Protein AF-0000000070200036 (afdb_homodimer)

Secondary structure (DSSP, 8-state):
--------------------------GGGGGGGG-HHHHHHHHHHHHHHHHHHHHHHHHHHHHT----------B---TTS-EEE-SSHHHHHHHHHHHHTT--HHHHHHHHHHHHHHH-TTT--TTSEEEEEEEETTTTEEEEEE---B--TT--HHHHT--STTHHHHTPPBP-HHHHHHHHHHHH--S-GGGGGHHHHHHHHH-EEPPHHHHHHHHHHHHTT--GGGSHHHHHHHB-TTSSBPPTT-EE--HHHHHHHHHHHHH-THHHHSHHHHHHHHHHHHHTT----HHHHHH---EEE--EEEE-SSEEEEE--TTSSHHHHHHHHHHHHTTT--GGGGSSHHHHHHHHHHHHHHHHHHHTTGGG---TTTSTTHHHHHHHHT-HHHHHHHHHH--SS----HHHH-S--------EEEEEEEE-TTS-EEEEEEEEESTTTTS-B-TTT-PBPP-GGGG--SS-GGG---TTPPPP-----EEEEETTS-EEEEEEEESGGGHHHHHHHHHHHHHTS---HHHHHHSPPEE--SSS--EEE-TT--HHHHHHHHHHH---EEE-SS---EEEEEEE-TTT--EEEEE-------/--------------------------GGGGGGGG-HHHHHHHHHHHHHHHHHHHHHHHHHHHHT----------B---TTS-EEE-SSHHHHHHHHHHHHTT--HHHHHHHHHHHHHHH-TTT--TTSEEEEEEEETTTTEEEEEE---B--TT--HHHHT--STTHHHHTPPBP-HHHHHHHHHHHH--S-GGGGGHHHHHHHHH-EEPPHHHHHHHHHHHHTT--GGGSHHHHHHHB-TTSSBPPTT-EE--HHHHHHHHHHHHH-THHHHSHHHHHHHHHHHHHTT----HHHHHH---EEE--EEEE-SSEEEEE--TTSSHHHHHHHHHHHHTTT--GGGGSSHHHHHHHHHHHHHHHHHHHTTGGG---TTTSTTHHHHHHHHT-HHHHHHHHHH--SS----HHHH-S--------EEEEEEEE-TTS-EEEEEEEEESTTTTS-B-TTT-PBPP-GGGG--SS-GGG---TTPPPP-----EEEEETTS-EEEEEEEESGGGHHHHHHHHHHHHHTS---HHHHHHSPPEE--SSS--EEE-TT--HHHHHHHHHHH---EEE-SS---EEEEEEE-TTT--EEEEE-------

Sequence (1204 aa):
MSSLRRRQTHPERRARGILAKDSEKDGGYLTYLTSRPLLIIGLCLVFVIIYTIALTVGMVLAIRNNNNSHVDTSGEMTGGQGAVVCDHETCSEIGRDIFKKGGSAVDAAIATLLCAGLMSPHSMGIGGGNFMVIYDAETKKTLTINARETAPSGLSLELNTQTGPRQKALSIGVPGEVMGYWEAHRRYGRLPWKDLFRPAIDLAENGHYLAYTPRLCFEHLLRENVDLSQDKEFCKVYCDDTGKIAPEGALIKRPRLAQTLKGIADNGPAYIHEGPVADVIAREIQSKGGVITKKDLAEYAPVVDEGISIDLGDVKLLTMGAPSGGPILGLILNILQGLKLSAESLSSTEQYTKTLHIVIEAVKLAFGERWQLGDPAFVPKMKEVVDKMTSEAFADELRSKLDQHETHESSYYTNTSFQAYDHGTAHVSVLAPDGSAVAVTSSIDYFYGSTIMSESTGIIWNNEMTDFSKDNPRNQVQPGKRPLSSMVPSIFVDKSGLVRLVIGGAGGMSITPVVAEVSAHVLFLGDTLGKAMRRKRFYHQLEKNVLVYEKGFPQDILQSLSTEFGHEVAQYPGYMAVLQAIERHPVTGEITGFPDERKIYFMSSLRRRQTHPERRARGILAKDSEKDGGYLTYLTSRPLLIIGLCLVFVIIYTIALTVGMVLAIRNNNNSHVDTSGEMTGGQGAVVCDHETCSEIGRDIFKKGGSAVDAAIATLLCAGLMSPHSMGIGGGNFMVIYDAETKKTLTINARETAPSGLSLELNTQTGPRQKALSIGVPGEVMGYWEAHRRYGRLPWKDLFRPAIDLAENGHYLAYTPRLCFEHLLRENVDLSQDKEFCKVYCDDTGKIAPEGALIKRPRLAQTLKGIADNGPAYIHEGPVADVIAREIQSKGGVITKKDLAEYAPVVDEGISIDLGDVKLLTMGAPSGGPILGLILNILQGLKLSAESLSSTEQYTKTLHIVIEAVKLAFGERWQLGDPAFVPKMKEVVDKMTSEAFADELRSKLDQHETHESSYYTNTSFQAYDHGTAHVSVLAPDGSAVAVTSSIDYFYGSTIMSESTGIIWNNEMTDFSKDNPRNQVQPGKRPLSSMVPSIFVDKSGLVRLVIGGAGGMSITPVVAEVSAHVLFLGDTLGKAMRRKRFYHQLEKNVLVYEKGFPQDILQSLSTEFGHEVAQYPGYMAVLQAIERHPVTGEITGFPDERKIYF

Structure (mmCIF, N/CA/C/O backbone):
data_AF-0000000070200036-model_v1
#
loop_
_entity.id
_entity.type
_entity.pdbx_description
1 polymer 'Gamma-glutamyltranspeptidase 1'
#
loop_
_atom_site.group_PDB
_atom_site.id
_atom_site.type_symbol
_atom_site.label_atom_id
_atom_site.label_alt_id
_atom_site.label_comp_id
_atom_site.label_asym_id
_atom_site.label_entity_id
_atom_site.label_seq_id
_atom_site.pdbx_PDB_ins_code
_atom_site.Cartn_x
_atom_site.Cartn_y
_atom_site.Cartn_z
_atom_site.occupancy
_atom_site.B_iso_or_equiv
_atom_site.auth_seq_id
_atom_site.auth_comp_id
_atom_site.auth_asym_id
_atom_site.auth_atom_id
_atom_site.pdbx_PDB_model_num
ATOM 1 N N . MET A 1 1 ? 60.312 -91.312 37.312 1 16.14 1 MET A N 1
ATOM 2 C CA . MET A 1 1 ? 60.5 -91.875 38.656 1 16.14 1 MET A CA 1
ATOM 3 C C . MET A 1 1 ? 59.906 -91 39.719 1 16.14 1 MET A C 1
ATOM 5 O O . MET A 1 1 ? 59.469 -89.875 39.406 1 16.14 1 MET A O 1
ATOM 9 N N . SER A 1 2 ? 60.844 -90.562 40.656 1 15.59 2 SER A N 1
ATOM 10 C CA . SER A 1 2 ? 60.844 -90.75 42.125 1 15.59 2 SER A CA 1
ATOM 11 C C . SER A 1 2 ? 60.031 -89.625 42.781 1 15.59 2 SER A C 1
ATOM 13 O O . SER A 1 2 ? 59.125 -89.875 43.562 1 15.59 2 SER A O 1
ATOM 15 N N . SER A 1 3 ? 60.812 -88.688 43.469 1 15.44 3 SER A N 1
ATOM 16 C CA . SER A 1 3 ? 60.906 -88.562 44.906 1 15.44 3 SER A CA 1
ATOM 17 C C . SER A 1 3 ? 59.875 -87.562 45.438 1 15.44 3 SER A C 1
ATOM 19 O O . SER A 1 3 ? 59.344 -86.75 44.656 1 15.44 3 SER A O 1
ATOM 21 N N . LEU A 1 4 ? 60.188 -86.75 46.562 1 14.05 4 LEU A N 1
ATOM 22 C CA . LEU A 1 4 ? 59.875 -86.875 48 1 14.05 4 LEU A CA 1
ATOM 23 C C . LEU A 1 4 ? 59 -85.688 48.406 1 14.05 4 LEU A C 1
ATOM 25 O O . LEU A 1 4 ? 58.031 -85.812 49.125 1 14.05 4 LEU A O 1
ATOM 29 N N . ARG A 1 5 ? 59.594 -84.375 48.5 1 14.88 5 ARG A N 1
ATOM 30 C CA . ARG A 1 5 ? 59.875 -83.875 49.844 1 14.88 5 ARG A CA 1
ATOM 31 C C . ARG A 1 5 ? 58.594 -83.312 50.469 1 14.88 5 ARG A C 1
ATOM 33 O O . ARG A 1 5 ? 57.625 -83 49.781 1 14.88 5 ARG A O 1
ATOM 40 N N . ARG A 1 6 ? 58.781 -82.25 51.469 1 14.61 6 ARG A N 1
ATOM 41 C CA . ARG A 1 6 ? 58.594 -82.125 52.906 1 14.61 6 ARG A CA 1
ATOM 42 C C . ARG A 1 6 ? 57.375 -81.312 53.25 1 14.61 6 ARG A C 1
ATOM 44 O O . ARG A 1 6 ? 57.094 -81.062 54.406 1 14.61 6 ARG A O 1
ATOM 51 N N . ARG A 1 7 ? 56.812 -80.5 52.375 1 16.83 7 ARG A N 1
ATOM 52 C CA . ARG A 1 7 ? 56.75 -79.125 52.844 1 16.83 7 ARG A CA 1
ATOM 53 C C . ARG A 1 7 ? 55.844 -79 54.062 1 16.83 7 ARG A C 1
ATOM 55 O O . ARG A 1 7 ? 54.688 -79.438 54.031 1 16.83 7 ARG A O 1
ATOM 62 N N . GLN A 1 8 ? 56.344 -78.625 55.156 1 15.81 8 GLN A N 1
ATOM 63 C CA . GLN A 1 8 ? 56 -78.75 56.562 1 15.81 8 GLN A CA 1
ATOM 64 C C . GLN A 1 8 ? 54.625 -78.25 56.875 1 15.81 8 GLN A C 1
ATOM 66 O O . GLN A 1 8 ? 54.062 -77.438 56.062 1 15.81 8 GLN A O 1
ATOM 71 N N . THR A 1 9 ? 54.156 -78.375 58.188 1 15.91 9 THR A N 1
ATOM 72 C CA . THR A 1 9 ? 53.156 -78.875 59.125 1 15.91 9 THR A CA 1
ATOM 73 C C . THR A 1 9 ? 52.188 -77.75 59.531 1 15.91 9 THR A C 1
ATOM 75 O O . THR A 1 9 ? 50.969 -77.875 59.344 1 15.91 9 THR A O 1
ATOM 78 N N . HIS A 1 10 ? 52.344 -77.188 60.781 1 15.44 10 HIS A N 1
ATOM 79 C CA . HIS A 1 10 ? 51.438 -77.438 61.906 1 15.44 10 HIS A CA 1
ATOM 80 C C . HIS A 1 10 ? 50.406 -76.312 62.062 1 15.44 10 HIS A C 1
ATOM 82 O O . HIS A 1 10 ? 49.188 -76.562 62.031 1 15.44 10 HIS A O 1
ATOM 88 N N . PRO A 1 11 ? 50.594 -75.375 63.281 1 15.92 11 PRO A N 1
ATOM 89 C CA . PRO A 1 11 ? 49.781 -75.5 64.5 1 15.92 11 PRO A CA 1
ATOM 90 C C . PRO A 1 11 ? 48.656 -74.438 64.5 1 15.92 11 PRO A C 1
ATOM 92 O O . PRO A 1 11 ? 47.5 -74.812 64.75 1 15.92 11 PRO A O 1
ATOM 95 N N . GLU A 1 12 ? 49.031 -73.062 64.812 1 15.32 12 GLU A N 1
ATOM 96 C CA . GLU A 1 12 ? 48.75 -72.5 66.125 1 15.32 12 GLU A CA 1
ATOM 97 C C . GLU A 1 12 ? 47.344 -71.938 66.188 1 15.32 12 GLU A C 1
ATOM 99 O O . GLU A 1 12 ? 46.75 -71.688 65.125 1 15.32 12 GLU A O 1
ATOM 104 N N . ARG A 1 13 ? 47.125 -70.938 67.25 1 15.62 13 ARG A N 1
ATOM 105 C CA . ARG A 1 13 ? 46.344 -70.688 68.438 1 15.62 13 ARG A CA 1
ATOM 106 C C . ARG A 1 13 ? 45.219 -69.688 68.125 1 15.62 13 ARG A C 1
ATOM 108 O O . ARG A 1 13 ? 44.094 -69.875 68.625 1 15.62 13 ARG A O 1
ATOM 115 N N . ARG A 1 14 ? 45.469 -68.625 67.312 1 14.67 14 ARG A N 1
ATOM 116 C CA . ARG A 1 14 ? 45.219 -67.375 68.062 1 14.67 14 ARG A CA 1
ATOM 117 C C . ARG A 1 14 ? 43.719 -67.125 68.188 1 14.67 14 ARG A C 1
ATOM 119 O O . ARG A 1 14 ? 43 -67.188 67.188 1 14.67 14 ARG A O 1
ATOM 126 N N . ALA A 1 15 ? 43.219 -67 69.438 1 15.8 15 ALA A N 1
ATOM 127 C CA . ALA A 1 15 ? 41.969 -67 70.188 1 15.8 15 ALA A CA 1
ATOM 128 C C . ALA A 1 15 ? 41.125 -65.75 69.812 1 15.8 15 ALA A C 1
ATOM 130 O O . ALA A 1 15 ? 39.875 -65.875 69.812 1 15.8 15 ALA A O 1
ATOM 131 N N . ARG A 1 16 ? 41.844 -64.5 69.438 1 14.97 16 ARG A N 1
ATOM 132 C CA . ARG A 1 16 ? 41.406 -63.438 70.312 1 14.97 16 ARG A CA 1
ATOM 133 C C . ARG A 1 16 ? 39.938 -63.125 70.062 1 14.97 16 ARG A C 1
ATOM 135 O O . ARG A 1 16 ? 39.344 -63.594 69.062 1 14.97 16 ARG A O 1
ATOM 142 N N . GLY A 1 17 ? 39.656 -61.719 70.062 1 15.91 17 GLY A N 1
ATOM 143 C CA . GLY A 1 17 ? 38.875 -60.781 70.875 1 15.91 17 GLY A CA 1
ATOM 144 C C . GLY A 1 17 ? 37.469 -60.562 70.312 1 15.91 17 GLY A C 1
ATOM 145 O O . GLY A 1 17 ? 37.188 -60.844 69.188 1 15.91 17 GLY A O 1
ATOM 146 N N . ILE A 1 18 ? 36.5 -60.094 71.188 1 17.34 18 ILE A N 1
ATOM 147 C CA . ILE A 1 18 ? 35.125 -60.094 71.625 1 17.34 18 ILE A CA 1
ATOM 148 C C . ILE A 1 18 ? 34.312 -59.125 70.812 1 17.34 18 ILE A C 1
ATOM 150 O O . ILE A 1 18 ? 33.062 -59.156 70.812 1 17.34 18 ILE A O 1
ATOM 154 N N . LEU A 1 19 ? 34.938 -58.125 69.938 1 16.28 19 LEU A N 1
ATOM 155 C CA . LEU A 1 19 ? 34.375 -56.812 70.062 1 16.28 19 LEU A CA 1
ATOM 156 C C . LEU A 1 19 ? 32.938 -56.781 69.562 1 16.28 19 LEU A C 1
ATOM 158 O O . LEU A 1 19 ? 32.594 -57.469 68.625 1 16.28 19 LEU A O 1
ATOM 162 N N . ALA A 1 20 ? 32.062 -55.75 70.25 1 18.2 20 ALA A N 1
ATOM 163 C CA . ALA A 1 20 ? 30.719 -55.375 70.625 1 18.2 20 ALA A CA 1
ATOM 164 C C . ALA A 1 20 ? 29.922 -54.812 69.438 1 18.2 20 ALA A C 1
ATOM 166 O O . ALA A 1 20 ? 30.328 -53.844 68.812 1 18.2 20 ALA A O 1
ATOM 167 N N . LYS A 1 21 ? 29.078 -55.469 68.75 1 18.89 21 LYS A N 1
ATOM 168 C CA . LYS A 1 21 ? 28.297 -55.375 67.5 1 18.89 21 LYS A CA 1
ATOM 169 C C . LYS A 1 21 ? 27.219 -54.312 67.625 1 18.89 21 LYS A C 1
ATOM 171 O O . LYS A 1 21 ? 26.25 -54.312 66.812 1 18.89 21 LYS A O 1
ATOM 176 N N . ASP A 1 22 ? 27.438 -53.219 68.438 1 17.77 22 ASP A N 1
ATOM 177 C CA . ASP A 1 22 ? 26.188 -52.625 68.875 1 17.77 22 ASP A CA 1
ATOM 178 C C . ASP A 1 22 ? 25.438 -52 67.688 1 17.77 22 ASP A C 1
ATOM 180 O O . ASP A 1 22 ? 24.375 -51.406 67.875 1 17.77 22 ASP A O 1
ATOM 184 N N . SER A 1 23 ? 25.953 -51.844 66.438 1 19.28 23 SER A N 1
ATOM 185 C CA . SER A 1 23 ? 25.578 -50.625 65.688 1 19.28 23 SER A CA 1
ATOM 186 C C . SER A 1 23 ? 24.094 -50.594 65.438 1 19.28 23 SER A C 1
ATOM 188 O O . SER A 1 23 ? 23.547 -51.469 64.75 1 19.28 23 SER A O 1
ATOM 190 N N . GLU A 1 24 ? 23.25 -49.875 66.25 1 19.62 24 GLU A N 1
ATOM 191 C CA . GLU A 1 24 ? 21.812 -49.656 66.375 1 19.62 24 GLU A CA 1
ATOM 192 C C . GLU A 1 24 ? 21.219 -49.094 65.125 1 19.62 24 GLU A C 1
ATOM 194 O O . GLU A 1 24 ? 21.922 -48.5 64.312 1 19.62 24 GLU A O 1
ATOM 199 N N . LYS A 1 25 ? 19.75 -48.875 65.062 1 24.17 25 LYS A N 1
ATOM 200 C CA . LYS A 1 25 ? 18.516 -49.062 64.312 1 24.17 25 LYS A CA 1
ATOM 201 C C . LYS A 1 25 ? 18.141 -47.781 63.531 1 24.17 25 LYS A C 1
ATOM 203 O O . LYS A 1 25 ? 17.016 -47.656 63.031 1 24.17 25 LYS A O 1
ATOM 208 N N . ASP A 1 26 ? 19.047 -46.781 63.281 1 20.89 26 ASP A N 1
ATOM 209 C CA . ASP A 1 26 ? 18.469 -45.438 63.094 1 20.89 26 ASP A CA 1
ATOM 210 C C . ASP A 1 26 ? 17.672 -45.375 61.781 1 20.89 26 ASP A C 1
ATOM 212 O O . ASP A 1 26 ? 17.547 -44.312 61.188 1 20.89 26 ASP A O 1
ATOM 216 N N . GLY A 1 27 ? 17.109 -46.406 61.188 1 22.58 27 GLY A N 1
ATOM 217 C CA . GLY A 1 27 ? 16.688 -46.344 59.781 1 22.58 27 GLY A CA 1
ATOM 218 C C . GLY A 1 27 ? 15.492 -45.438 59.562 1 22.58 27 GLY A C 1
ATOM 219 O O . GLY A 1 27 ? 14.906 -45.438 58.5 1 22.58 27 GLY A O 1
ATOM 220 N N . GLY A 1 28 ? 14.844 -44.844 60.625 1 22.44 28 GLY A N 1
ATOM 221 C CA . GLY A 1 28 ? 13.406 -44.688 60.469 1 22.44 28 GLY A CA 1
ATOM 222 C C . GLY A 1 28 ? 13.039 -43.594 59.469 1 22.44 28 GLY A C 1
ATOM 223 O O . GLY A 1 28 ? 11.883 -43.5 59.062 1 22.44 28 GLY A O 1
ATOM 224 N N . TYR A 1 29 ? 13.75 -42.469 59.406 1 23 29 TYR A N 1
ATOM 225 C CA . TYR A 1 29 ? 13.023 -41.219 59.188 1 23 29 TYR A CA 1
ATOM 226 C C . TYR A 1 29 ? 12.68 -41.031 57.719 1 23 29 TYR A C 1
ATOM 228 O O . TYR A 1 29 ? 12.086 -40.031 57.312 1 23 29 TYR A O 1
ATOM 236 N N . LEU A 1 30 ? 13.352 -41.719 56.75 1 24.66 30 LEU A N 1
ATOM 237 C CA . LEU A 1 30 ? 13.344 -41.188 55.406 1 24.66 30 LEU A CA 1
ATOM 238 C C . LEU A 1 30 ? 11.977 -41.375 54.75 1 24.66 30 LEU A C 1
ATOM 240 O O . LEU A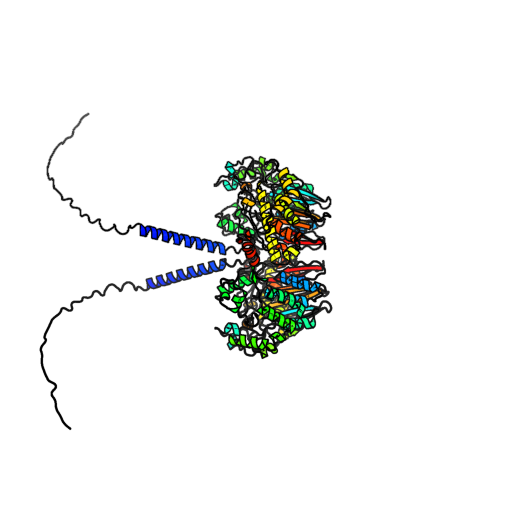 1 30 ? 11.789 -41.062 53.562 1 24.66 30 LEU A O 1
ATOM 244 N N . THR A 1 31 ? 11.023 -42.094 55.406 1 25.2 31 THR A N 1
ATOM 245 C CA . THR A 1 31 ? 9.914 -42.656 54.625 1 25.2 31 THR A CA 1
ATOM 246 C C . THR A 1 31 ? 8.977 -41.531 54.156 1 25.2 31 THR A C 1
ATOM 248 O O . THR A 1 31 ? 8.031 -41.812 53.406 1 25.2 31 THR A O 1
ATOM 251 N N . TYR A 1 32 ? 8.922 -40.406 54.875 1 28.59 32 TYR A N 1
ATOM 252 C CA . TYR A 1 32 ? 7.648 -39.688 54.781 1 28.59 32 TYR A CA 1
ATOM 253 C C . TYR A 1 32 ? 7.508 -39 53.438 1 28.59 32 TYR A C 1
ATOM 255 O O . TYR A 1 32 ? 6.527 -38.281 53.188 1 28.59 32 TYR A O 1
ATOM 263 N N . LEU A 1 33 ? 8.586 -38.75 52.688 1 29.98 33 LEU A N 1
ATOM 264 C CA . LEU A 1 33 ? 8.523 -37.781 51.625 1 29.98 33 LEU A CA 1
ATOM 265 C C . LEU A 1 33 ? 7.656 -38.25 50.469 1 29.98 33 LEU A C 1
ATOM 267 O O . LEU A 1 33 ? 7.512 -37.594 49.469 1 29.98 33 LEU A O 1
ATOM 271 N N . THR A 1 34 ? 7.398 -39.594 50.312 1 33.38 34 THR A N 1
ATOM 272 C CA . THR A 1 34 ? 6.977 -40.156 49.031 1 33.38 34 THR A CA 1
ATOM 273 C C . THR A 1 34 ? 5.492 -39.875 48.812 1 33.38 34 THR A C 1
ATOM 275 O O . THR A 1 34 ? 4.875 -40.531 47.938 1 33.38 34 THR A O 1
ATOM 278 N N . SER A 1 35 ? 4.785 -39.156 49.625 1 35.03 35 SER A N 1
ATOM 279 C CA . SER A 1 35 ? 3.365 -39.375 49.344 1 35.03 35 SER A CA 1
ATOM 280 C C . SER A 1 35 ? 2.975 -38.844 47.969 1 35.03 35 SER A C 1
ATOM 282 O O . SER A 1 35 ? 3.559 -37.875 47.5 1 35.03 35 SER A O 1
ATOM 284 N N . ARG A 1 36 ? 2.102 -39.688 47.188 1 44.75 36 ARG A N 1
ATOM 285 C CA . ARG A 1 36 ? 1.597 -39.656 45.844 1 44.75 36 ARG A CA 1
ATOM 286 C C . ARG A 1 36 ? 1.004 -38.281 45.5 1 44.75 36 ARG A C 1
ATOM 288 O O . ARG A 1 36 ? 1.208 -37.781 44.406 1 44.75 36 ARG A O 1
ATOM 295 N N . PRO A 1 37 ? 0.281 -37.75 46.531 1 48.03 37 PRO A N 1
ATOM 296 C CA . PRO A 1 37 ? -0.448 -36.562 46.125 1 48.03 37 PRO A CA 1
ATOM 297 C C . PRO A 1 37 ? 0.474 -35.375 45.844 1 48.03 37 PRO A C 1
ATOM 299 O O . PRO A 1 37 ? 0.195 -34.562 44.969 1 48.03 37 PRO A O 1
ATOM 302 N N . LEU A 1 38 ? 1.623 -35.344 46.594 1 48.38 38 LEU A N 1
ATOM 303 C CA . LEU A 1 38 ? 2.492 -34.188 46.406 1 48.38 38 LEU A CA 1
ATOM 304 C C . LEU A 1 38 ? 3.195 -34.25 45.062 1 48.38 38 LEU A C 1
ATOM 306 O O . LEU A 1 38 ? 3.527 -33.219 44.469 1 48.38 38 LEU A O 1
ATOM 310 N N . LEU A 1 39 ? 3.49 -35.531 44.594 1 49.53 39 LEU A N 1
ATOM 311 C CA . LEU A 1 39 ? 4.086 -35.688 43.25 1 49.53 39 LEU A CA 1
ATOM 312 C C . LEU A 1 39 ? 3.109 -35.25 42.188 1 49.53 39 LEU A C 1
ATOM 314 O O . LEU A 1 39 ? 3.504 -34.562 41.219 1 49.53 39 LEU A O 1
ATOM 318 N N . ILE A 1 40 ? 1.764 -35.594 42.406 1 53.81 40 ILE A N 1
ATOM 319 C CA . ILE A 1 40 ? 0.769 -35.219 41.406 1 53.81 40 ILE A CA 1
ATOM 320 C C . ILE A 1 40 ? 0.599 -33.719 41.375 1 53.81 40 ILE A C 1
ATOM 322 O O . ILE A 1 40 ? 0.529 -33.125 40.312 1 53.81 40 ILE A O 1
ATOM 326 N N . ILE A 1 41 ? 0.646 -33.125 42.625 1 55.06 41 ILE A N 1
ATOM 327 C CA . ILE A 1 41 ? 0.488 -31.672 42.688 1 55.06 41 ILE A CA 1
ATOM 328 C C . ILE A 1 41 ? 1.715 -30.984 42.062 1 55.06 41 ILE A C 1
ATOM 330 O O . ILE A 1 41 ? 1.589 -30.031 41.312 1 55.06 41 ILE A O 1
ATOM 334 N N . GLY A 1 42 ? 2.922 -31.625 42.25 1 53.81 42 GLY A N 1
ATOM 335 C CA . GLY A 1 42 ? 4.117 -31.078 41.625 1 53.81 42 GLY A CA 1
ATOM 336 C C . GLY A 1 42 ? 4.102 -31.203 40.125 1 53.81 42 GLY A C 1
ATOM 337 O O . GLY A 1 42 ? 4.457 -30.25 39.406 1 53.81 42 GLY A O 1
ATOM 338 N N . LEU A 1 43 ? 3.637 -32.406 39.656 1 58 43 LEU A N 1
ATOM 339 C CA . LEU A 1 43 ? 3.557 -32.625 38.219 1 58 43 LEU A CA 1
ATOM 340 C C . LEU A 1 43 ? 2.5 -31.719 37.594 1 58 43 LEU A C 1
ATOM 342 O O . LEU A 1 43 ? 2.705 -31.172 36.531 1 58 43 LEU A O 1
ATOM 346 N N . CYS A 1 44 ? 1.357 -31.531 38.375 1 56.94 44 CYS A N 1
ATOM 347 C CA . CYS A 1 44 ? 0.332 -30.625 37.875 1 56.94 44 CYS A CA 1
ATOM 348 C C . CYS A 1 44 ? 0.847 -29.188 37.844 1 56.94 44 CYS A C 1
ATOM 350 O O . CYS A 1 44 ? 0.566 -28.453 36.906 1 56.94 44 CYS A O 1
ATOM 352 N N . LEU A 1 45 ? 1.638 -28.828 38.875 1 56.22 45 LEU A N 1
ATOM 353 C CA . LEU A 1 45 ? 2.197 -27.484 38.906 1 56.22 45 LEU A CA 1
ATOM 354 C C . LEU A 1 45 ? 3.225 -27.297 37.781 1 56.22 45 LEU A C 1
ATOM 356 O O . LEU A 1 45 ? 3.256 -26.25 37.125 1 56.22 45 LEU A O 1
ATOM 360 N N . VAL A 1 46 ? 4.043 -28.359 37.531 1 58.34 46 VAL A N 1
ATOM 361 C CA . VAL A 1 46 ? 4.992 -28.281 36.406 1 58.34 46 VAL A CA 1
ATOM 362 C C . VAL A 1 46 ? 4.234 -28.203 35.094 1 58.34 46 VAL A C 1
ATOM 364 O O . VAL A 1 46 ? 4.598 -27.438 34.219 1 58.34 46 VAL A O 1
ATOM 367 N N . PHE A 1 47 ? 3.092 -28.953 35 1 57.09 47 PHE A N 1
ATOM 368 C CA . PHE A 1 47 ? 2.289 -28.922 33.812 1 57.09 47 PHE A CA 1
ATOM 369 C C . PHE A 1 47 ? 1.646 -27.547 33.594 1 57.09 47 PHE A C 1
ATOM 371 O O . PHE A 1 47 ? 1.616 -27.016 32.5 1 57.09 47 PHE A O 1
ATOM 378 N N . VAL A 1 48 ? 1.14 -26.953 34.719 1 57.44 48 VAL A N 1
ATOM 379 C CA . VAL A 1 48 ? 0.534 -25.641 34.625 1 57.44 48 VAL A CA 1
ATOM 380 C C . VAL A 1 48 ? 1.602 -24.594 34.281 1 57.44 48 VAL A C 1
ATOM 382 O O . VAL A 1 48 ? 1.368 -23.719 33.469 1 57.44 48 VAL A O 1
ATOM 385 N N . ILE A 1 49 ? 2.824 -24.766 34.812 1 57.34 49 ILE A N 1
ATOM 386 C CA . ILE A 1 49 ? 3.914 -23.844 34.5 1 57.34 49 ILE A CA 1
ATOM 387 C C . ILE A 1 49 ? 4.34 -24.016 33.031 1 57.34 49 ILE A C 1
ATOM 389 O O . ILE A 1 49 ? 4.512 -23.031 32.312 1 57.34 49 ILE A O 1
ATOM 393 N N . ILE A 1 50 ? 4.379 -25.266 32.562 1 57.09 50 ILE A N 1
ATOM 394 C CA . ILE A 1 50 ? 4.754 -25.516 31.172 1 57.09 50 ILE A CA 1
ATOM 395 C C . ILE A 1 50 ? 3.65 -25.016 30.234 1 57.09 50 ILE A C 1
ATOM 397 O O . ILE A 1 50 ? 3.926 -24.406 29.203 1 57.09 50 ILE A O 1
ATOM 401 N N . TYR A 1 51 ? 2.369 -25.219 30.641 1 52.38 51 TYR A N 1
ATOM 402 C CA . TYR A 1 51 ? 1.24 -24.75 29.844 1 52.38 51 TYR A CA 1
ATOM 403 C C . TYR A 1 51 ? 1.182 -23.234 29.828 1 52.38 51 TYR A C 1
ATOM 405 O O . TYR A 1 51 ? 0.938 -22.625 28.781 1 52.38 51 TYR A O 1
ATOM 413 N N . THR A 1 52 ? 1.473 -22.578 30.984 1 53.22 52 THR A N 1
ATOM 414 C CA . THR A 1 52 ? 1.486 -21.125 31.016 1 53.22 52 THR A CA 1
ATOM 415 C C . THR A 1 52 ? 2.674 -20.578 30.219 1 53.22 52 THR A C 1
ATOM 417 O O . THR A 1 52 ? 2.549 -19.578 29.516 1 53.22 52 THR A O 1
ATOM 420 N N . ILE A 1 53 ? 3.828 -21.203 30.281 1 53.94 53 ILE A N 1
ATOM 421 C CA . ILE A 1 53 ? 4.98 -20.797 29.484 1 53.94 53 ILE A CA 1
ATOM 422 C C . ILE A 1 53 ? 4.699 -21.031 28 1 53.94 53 ILE A C 1
ATOM 424 O O . ILE A 1 53 ? 4.984 -20.172 27.172 1 53.94 53 ILE A O 1
ATOM 428 N N . ALA A 1 54 ? 4.078 -22.156 27.688 1 50.97 54 ALA A N 1
ATOM 429 C CA . ALA A 1 54 ? 3.734 -22.453 26.297 1 50.97 54 ALA A CA 1
ATOM 430 C C . ALA A 1 54 ? 2.697 -21.453 25.766 1 50.97 54 ALA A C 1
ATOM 432 O O . ALA A 1 54 ? 2.801 -21 24.625 1 50.97 54 ALA A O 1
ATOM 433 N N . LEU A 1 55 ? 1.734 -21.062 26.562 1 49.47 55 LEU A N 1
ATOM 434 C CA . LEU A 1 55 ? 0.753 -20.062 26.156 1 49.47 55 LEU A CA 1
ATOM 435 C C . LEU A 1 55 ? 1.403 -18.688 26.016 1 49.47 55 LEU A C 1
ATOM 437 O O . LEU A 1 55 ? 1.092 -17.938 25.094 1 49.47 55 LEU A O 1
ATOM 441 N N . THR A 1 56 ? 2.311 -18.375 26.969 1 46.09 56 THR A N 1
ATOM 442 C CA . THR A 1 56 ? 2.986 -17.078 26.891 1 46.09 56 THR A CA 1
ATOM 443 C C . THR A 1 56 ? 3.941 -17.047 25.688 1 46.09 56 THR A C 1
ATOM 445 O O . THR A 1 56 ? 4.02 -16.047 24.984 1 46.09 56 THR A O 1
ATOM 448 N N . VAL A 1 57 ? 4.684 -18.062 25.422 1 46.72 57 VAL A N 1
ATOM 449 C CA . VAL A 1 57 ? 5.562 -18.109 24.266 1 46.72 57 VAL A CA 1
ATOM 450 C C . VAL A 1 57 ? 4.73 -18.094 22.984 1 46.72 57 VAL A C 1
ATOM 452 O O . VAL A 1 57 ? 5.082 -17.406 22.016 1 46.72 57 VAL A O 1
ATOM 455 N N . GLY A 1 58 ? 3.629 -18.781 22.969 1 40.28 58 GLY A N 1
ATOM 456 C CA . GLY A 1 58 ? 2.721 -18.734 21.828 1 40.28 58 GLY A CA 1
ATOM 457 C C . GLY A 1 58 ? 2.156 -17.344 21.562 1 40.28 58 GLY A C 1
ATOM 458 O O . GLY A 1 58 ? 2.043 -16.922 20.406 1 40.28 58 GLY A O 1
ATOM 459 N N . MET A 1 59 ? 1.793 -16.641 22.625 1 38.53 59 MET A N 1
ATOM 460 C CA . MET A 1 59 ? 1.266 -15.289 22.469 1 38.53 59 MET A CA 1
ATOM 461 C C . MET A 1 59 ? 2.361 -14.32 22.031 1 38.53 59 MET A C 1
ATOM 463 O O . MET A 1 59 ? 2.117 -13.422 21.219 1 38.53 59 MET A O 1
ATOM 467 N N . VAL A 1 60 ? 3.531 -14.43 22.625 1 36.06 60 VAL A N 1
ATOM 468 C CA . VAL A 1 60 ? 4.629 -13.547 22.234 1 36.06 60 VAL A CA 1
ATOM 469 C C . VAL A 1 60 ? 5.008 -13.805 20.781 1 36.06 60 VAL A C 1
ATOM 471 O O . VAL A 1 60 ? 5.297 -12.867 20.031 1 36.06 60 VAL A O 1
ATOM 474 N N . LEU A 1 61 ? 5.047 -14.984 20.359 1 34.22 61 LEU A N 1
ATOM 475 C CA . LEU A 1 61 ? 5.355 -15.297 18.969 1 34.22 61 LEU A CA 1
ATOM 476 C C . LEU A 1 61 ? 4.266 -14.773 18.031 1 34.22 61 LEU A C 1
ATOM 478 O O . LEU A 1 61 ? 4.551 -14.383 16.891 1 34.22 61 LEU A O 1
ATOM 482 N N . ALA A 1 62 ? 3.08 -14.758 18.422 1 31.58 62 ALA A N 1
ATOM 483 C CA . ALA A 1 62 ? 1.997 -14.266 17.578 1 31.58 62 ALA A CA 1
ATOM 484 C C . ALA A 1 62 ? 2.107 -12.75 17.375 1 31.58 62 ALA A C 1
ATOM 486 O O . ALA A 1 62 ? 1.702 -12.227 16.344 1 31.58 62 ALA A O 1
ATOM 487 N N . ILE A 1 63 ? 2.641 -12.016 18.375 1 31.2 63 ILE A N 1
ATOM 488 C CA . ILE A 1 63 ? 2.639 -10.562 18.297 1 31.2 63 ILE A CA 1
ATOM 489 C C . ILE A 1 63 ? 3.705 -10.102 17.297 1 31.2 63 ILE A C 1
ATOM 491 O O . ILE A 1 63 ? 3.684 -8.953 16.844 1 31.2 63 ILE A O 1
ATOM 495 N N . ARG A 1 64 ? 4.852 -10.742 17.094 1 30.25 64 ARG A N 1
ATOM 496 C CA . ARG A 1 64 ? 5.957 -10.219 16.297 1 30.25 64 ARG A CA 1
ATOM 497 C C . ARG A 1 64 ? 5.559 -10.086 14.82 1 30.25 64 ARG A C 1
ATOM 499 O O . ARG A 1 64 ? 6.355 -9.633 14 1 30.25 64 ARG A O 1
ATOM 506 N N . ASN A 1 65 ? 4.512 -10.711 14.289 1 26.47 65 ASN A N 1
ATOM 507 C CA . ASN A 1 65 ? 4.523 -10.875 12.836 1 26.47 65 ASN A CA 1
ATOM 508 C C . ASN A 1 65 ? 4.023 -9.617 12.125 1 26.47 65 ASN A C 1
ATOM 510 O O . ASN A 1 65 ? 3.08 -9.68 11.336 1 26.47 65 ASN A O 1
ATOM 514 N N . ASN A 1 66 ? 4.086 -8.445 12.805 1 25.69 66 ASN A N 1
ATOM 515 C CA . ASN A 1 66 ? 3.449 -7.391 12.016 1 25.69 66 ASN A CA 1
ATOM 516 C C . ASN A 1 66 ? 4.344 -6.938 10.867 1 25.69 66 ASN A C 1
ATOM 518 O O . ASN A 1 66 ? 5.172 -6.043 11.039 1 25.69 66 ASN A O 1
ATOM 522 N N . ASN A 1 67 ? 4.801 -7.82 10.031 1 25.06 67 ASN A N 1
ATOM 523 C CA . ASN A 1 67 ? 5.688 -7.602 8.891 1 25.06 67 ASN A CA 1
ATOM 524 C C . ASN A 1 67 ? 5.09 -6.613 7.895 1 25.06 67 ASN A C 1
ATOM 526 O O . ASN A 1 67 ? 3.963 -6.801 7.43 1 25.06 67 ASN A O 1
ATOM 530 N N . ASN A 1 68 ? 5.566 -5.449 7.859 1 25.67 68 ASN A N 1
ATOM 531 C CA . ASN A 1 68 ? 5.289 -4.316 6.98 1 25.67 68 ASN A CA 1
ATOM 532 C C . ASN A 1 68 ? 5.664 -4.625 5.531 1 25.67 68 ASN A C 1
ATOM 534 O O . ASN A 1 68 ? 6.844 -4.727 5.199 1 25.67 68 ASN A O 1
ATOM 538 N N . SER A 1 69 ? 4.949 -5.422 4.805 1 27.14 69 SER A N 1
ATOM 539 C CA . SER A 1 69 ? 5.184 -5.801 3.418 1 27.14 69 SER A CA 1
ATOM 540 C C . SER A 1 69 ? 5.043 -4.602 2.484 1 27.14 69 SER A C 1
ATOM 542 O O . SER A 1 69 ? 4.098 -3.822 2.605 1 27.14 69 SER A O 1
ATOM 544 N N . HIS A 1 70 ? 6.062 -4.129 1.928 1 27.97 70 HIS A N 1
ATOM 545 C CA . HIS A 1 70 ? 6.234 -3.045 0.969 1 27.97 70 HIS A CA 1
ATOM 546 C C . HIS A 1 70 ? 5.516 -3.346 -0.34 1 27.97 70 HIS A C 1
ATOM 548 O O . HIS A 1 70 ? 5.887 -4.277 -1.058 1 27.97 70 HIS A O 1
ATOM 554 N N . VAL A 1 71 ? 4.227 -3.209 -0.523 1 30.52 71 VAL A N 1
ATOM 555 C CA . VAL A 1 71 ? 3.475 -3.482 -1.743 1 30.52 71 VAL A CA 1
ATOM 556 C C . VAL A 1 71 ? 3.746 -2.391 -2.775 1 30.52 71 VAL A C 1
ATOM 558 O O . VAL A 1 71 ? 3.561 -1.204 -2.498 1 30.52 71 VAL A O 1
ATOM 561 N N . ASP A 1 72 ? 4.422 -2.605 -3.826 1 28.86 72 ASP A N 1
ATOM 562 C CA . ASP A 1 72 ? 4.809 -1.899 -5.043 1 28.86 72 ASP A CA 1
ATOM 563 C C . ASP A 1 72 ? 3.59 -1.611 -5.922 1 28.86 72 ASP A C 1
ATOM 565 O O . ASP A 1 72 ? 3.121 -2.488 -6.648 1 28.86 72 ASP A O 1
ATOM 569 N N . THR A 1 73 ? 2.559 -0.841 -5.594 1 31.81 73 THR A N 1
ATOM 570 C CA . THR A 1 73 ? 1.205 -0.841 -6.137 1 31.81 73 THR A CA 1
ATOM 571 C C . THR A 1 73 ? 1.163 -0.122 -7.484 1 31.81 73 THR A C 1
ATOM 573 O O . THR A 1 73 ? 0.45 -0.543 -8.398 1 31.81 73 THR A O 1
ATOM 576 N N . SER A 1 74 ? 1.365 1.286 -7.637 1 33.12 74 SER A N 1
ATOM 577 C CA . SER A 1 74 ? 0.493 2.061 -8.516 1 33.12 74 SER A CA 1
ATOM 578 C C . SER A 1 74 ? 1.038 2.102 -9.938 1 33.12 74 SER A C 1
ATOM 580 O O . SER A 1 74 ? 2.057 2.744 -10.203 1 33.12 74 SER A O 1
ATOM 582 N N . GLY A 1 75 ? 1 1.115 -10.781 1 36.66 75 GLY A N 1
ATOM 583 C CA . GLY A 1 75 ? 1.297 1.155 -12.203 1 36.66 75 GLY A CA 1
ATOM 584 C C . GLY A 1 75 ? 0.228 1.86 -13.016 1 36.66 75 GLY A C 1
ATOM 585 O O . GLY A 1 75 ? -0.472 1.229 -13.812 1 36.66 75 GLY A O 1
ATOM 586 N N . GLU A 1 76 ? -0.363 2.867 -12.602 1 37.78 76 GLU A N 1
ATOM 587 C CA . GLU A 1 76 ? -1.422 3.367 -13.477 1 37.78 76 GLU A CA 1
ATOM 588 C C . GLU A 1 76 ? -0.847 3.953 -14.766 1 37.78 76 GLU A C 1
ATOM 590 O O . GLU A 1 76 ? -0.013 4.859 -14.719 1 37.78 76 GLU A O 1
ATOM 595 N N . MET A 1 77 ? -0.59 3.164 -15.82 1 41.5 77 MET A N 1
ATOM 596 C CA . MET A 1 77 ? -0.246 3.633 -17.156 1 41.5 77 MET A CA 1
ATOM 597 C C . MET A 1 77 ? -1.456 4.262 -17.844 1 41.5 77 MET A C 1
ATOM 599 O O . MET A 1 77 ? -2.592 3.838 -17.609 1 41.5 77 MET A O 1
ATOM 603 N N . THR A 1 78 ? -1.309 5.488 -18.266 1 40.59 78 THR A N 1
ATOM 604 C CA . THR A 1 78 ? -2.273 6.172 -19.109 1 40.59 78 THR A CA 1
ATOM 605 C C . THR A 1 78 ? -2.527 5.379 -20.391 1 40.59 78 THR A C 1
ATOM 607 O O . THR A 1 78 ? -1.716 4.535 -20.781 1 40.59 78 THR A O 1
ATOM 610 N N . GLY A 1 79 ? -3.578 5.723 -21.281 1 42.16 79 GLY A N 1
ATOM 611 C CA . GLY A 1 79 ? -4.172 5.379 -22.562 1 42.16 79 GLY A CA 1
ATOM 612 C C . GLY A 1 79 ? -3.16 5.293 -23.688 1 42.16 79 GLY A C 1
ATOM 613 O O . GLY A 1 79 ? -2.305 6.168 -23.828 1 42.16 79 GLY A O 1
ATOM 614 N N . GLY A 1 80 ? -2.73 4.141 -24.188 1 56.09 80 GLY A N 1
ATOM 615 C CA . GLY A 1 80 ? -2.047 3.705 -25.391 1 56.09 80 GLY A CA 1
ATOM 616 C C . GLY A 1 80 ? -0.75 2.969 -25.109 1 56.09 80 GLY A C 1
ATOM 617 O O . GLY A 1 80 ? -0.182 2.34 -26 1 56.09 80 GLY A O 1
ATOM 618 N N . GLN A 1 81 ? -0.233 2.973 -23.906 1 73.25 81 GLN A N 1
ATOM 619 C CA . GLN A 1 81 ? 1.121 2.453 -23.75 1 73.25 81 GLN A CA 1
ATOM 620 C C . GLN A 1 81 ? 1.112 1.077 -23.094 1 73.25 81 GLN A C 1
ATOM 622 O O . GLN A 1 81 ? 2.168 0.475 -22.891 1 73.25 81 GLN A O 1
ATOM 627 N N . GLY A 1 82 ? 0.078 0.275 -22.953 1 92 82 GLY A N 1
ATOM 628 C CA . GLY A 1 82 ? 0.03 -1.026 -22.297 1 92 82 GLY A CA 1
ATOM 629 C C . GLY A 1 82 ? 0.295 -0.961 -20.812 1 92 82 GLY A C 1
ATOM 630 O O . GLY A 1 82 ? 0.621 0.103 -20.281 1 92 82 GLY A O 1
ATOM 631 N N . ALA A 1 83 ? 0.016 -2.021 -20.062 1 96.44 83 ALA A N 1
ATOM 632 C CA . ALA A 1 83 ? 0.21 -2.096 -18.609 1 96.44 83 ALA A CA 1
ATOM 633 C C . ALA A 1 83 ? 0.806 -3.439 -18.203 1 96.44 83 ALA A C 1
ATOM 635 O O . ALA A 1 83 ? 0.488 -4.473 -18.812 1 96.44 83 ALA A O 1
ATOM 636 N N . VAL A 1 84 ? 1.708 -3.406 -17.312 1 98 84 VAL A N 1
ATOM 637 C CA . VAL A 1 84 ? 2.283 -4.59 -16.672 1 98 84 VAL A CA 1
ATOM 638 C C . VAL A 1 84 ? 2.232 -4.441 -15.156 1 98 84 VAL A C 1
ATOM 640 O O . VAL A 1 84 ? 2.686 -3.436 -14.609 1 98 84 VAL A O 1
ATOM 643 N N . VAL A 1 85 ? 1.659 -5.41 -14.5 1 97.12 85 VAL A N 1
ATOM 644 C CA . VAL A 1 85 ? 1.524 -5.336 -13.047 1 97.12 85 VAL A CA 1
ATOM 645 C C . VAL A 1 85 ? 2.08 -6.605 -12.414 1 97.12 85 VAL A C 1
ATOM 647 O O . VAL A 1 85 ? 1.681 -7.715 -12.773 1 97.12 85 VAL A O 1
ATOM 650 N N . CYS A 1 86 ? 2.957 -6.477 -11.523 1 94.75 86 CYS A N 1
ATOM 651 C CA . CYS A 1 86 ? 3.439 -7.539 -10.648 1 94.75 86 CYS A CA 1
ATOM 652 C C . CYS A 1 86 ? 3.758 -7 -9.258 1 94.75 86 CYS A C 1
ATOM 654 O O . CYS A 1 86 ? 3.51 -5.828 -8.977 1 94.75 86 CYS A O 1
ATOM 656 N N . ASP A 1 87 ? 4.238 -7.809 -8.43 1 89.94 87 ASP A N 1
ATOM 657 C CA . ASP A 1 87 ? 4.418 -7.457 -7.027 1 89.94 87 ASP A CA 1
ATOM 658 C C . ASP A 1 87 ? 5.512 -6.402 -6.859 1 89.94 87 ASP A C 1
ATOM 660 O O . ASP A 1 87 ? 5.438 -5.562 -5.961 1 89.94 87 ASP A O 1
ATOM 664 N N . HIS A 1 88 ? 6.531 -6.449 -7.641 1 91.5 88 HIS A N 1
ATOM 665 C CA . HIS A 1 88 ? 7.645 -5.508 -7.551 1 91.5 88 HIS A CA 1
ATOM 666 C C . HIS A 1 88 ? 7.602 -4.496 -8.688 1 91.5 88 HIS A C 1
ATOM 668 O O . HIS A 1 88 ? 7.641 -4.871 -9.867 1 91.5 88 HIS A O 1
ATOM 674 N N . GLU A 1 89 ? 7.637 -3.254 -8.359 1 88.75 89 GLU A N 1
ATOM 675 C CA . GLU A 1 89 ? 7.543 -2.189 -9.352 1 88.75 89 GLU A CA 1
ATOM 676 C C . GLU A 1 89 ? 8.703 -2.256 -10.344 1 88.75 89 GLU A C 1
ATOM 678 O O . GLU A 1 89 ? 8.531 -1.959 -11.531 1 88.75 89 GLU A O 1
ATOM 683 N N . THR A 1 90 ? 9.875 -2.57 -9.875 1 92 90 THR A N 1
ATOM 684 C CA . THR A 1 90 ? 11.031 -2.703 -10.75 1 92 90 THR A CA 1
ATOM 685 C C . THR A 1 90 ? 10.742 -3.697 -11.875 1 92 90 THR A C 1
ATOM 687 O O . THR A 1 90 ? 11.094 -3.453 -13.031 1 92 90 THR A O 1
ATOM 690 N N . CYS A 1 91 ? 10.133 -4.75 -11.531 1 96.75 91 CYS A N 1
ATOM 691 C CA . CYS A 1 91 ? 9.836 -5.777 -12.523 1 96.75 91 CYS A CA 1
ATOM 692 C C . CYS A 1 91 ? 8.711 -5.328 -13.453 1 96.75 91 CYS A C 1
ATOM 694 O O . CYS A 1 91 ? 8.734 -5.625 -14.648 1 96.75 91 CYS A O 1
ATOM 696 N N . SER A 1 92 ? 7.703 -4.637 -12.898 1 94.88 92 SER A N 1
ATOM 697 C CA . SER A 1 92 ? 6.668 -4.062 -13.758 1 94.88 92 SER A CA 1
ATOM 698 C C . SER A 1 92 ? 7.266 -3.094 -14.773 1 94.88 92 SER A C 1
ATOM 700 O O . SER A 1 92 ? 6.863 -3.084 -15.938 1 94.88 92 SER A O 1
ATOM 702 N N . GLU A 1 93 ? 8.203 -2.301 -14.336 1 92.19 93 GLU A N 1
ATOM 703 C CA . GLU A 1 93 ? 8.859 -1.343 -15.227 1 92.19 93 GLU A CA 1
ATOM 704 C C . GLU A 1 93 ? 9.625 -2.055 -16.328 1 92.19 93 GLU A C 1
ATOM 706 O O . GLU A 1 93 ? 9.586 -1.629 -17.484 1 92.19 93 GLU A O 1
ATOM 711 N N . ILE A 1 94 ? 10.297 -3.061 -15.961 1 96.88 94 ILE A N 1
ATOM 712 C CA . ILE A 1 94 ? 11.031 -3.844 -16.953 1 96.88 94 ILE A CA 1
ATOM 713 C C . ILE A 1 94 ? 10.062 -4.371 -18 1 96.88 94 ILE A C 1
ATOM 715 O O . ILE A 1 94 ? 10.352 -4.312 -19.203 1 96.88 94 ILE A O 1
ATOM 719 N N . GLY A 1 95 ? 8.922 -4.906 -17.531 1 97.88 95 GLY A N 1
ATOM 720 C CA . GLY A 1 95 ? 7.906 -5.359 -18.469 1 97.88 95 GLY A CA 1
ATOM 721 C C . GLY A 1 95 ? 7.414 -4.262 -19.391 1 97.88 95 GLY A C 1
ATOM 722 O O . GLY A 1 95 ? 7.289 -4.469 -20.609 1 97.88 95 GLY A O 1
ATOM 723 N N . ARG A 1 96 ? 7.168 -3.092 -18.859 1 95.56 96 ARG A N 1
ATOM 724 C CA . ARG A 1 96 ? 6.68 -1.979 -19.672 1 95.56 96 ARG A CA 1
ATOM 725 C C . ARG A 1 96 ? 7.742 -1.518 -20.672 1 95.56 96 ARG A C 1
ATOM 727 O O . ARG A 1 96 ? 7.418 -1.119 -21.781 1 95.56 96 ARG A O 1
ATOM 734 N N . ASP A 1 97 ? 8.992 -1.542 -20.281 1 95.31 97 ASP A N 1
ATOM 735 C CA . ASP A 1 97 ? 10.086 -1.117 -21.156 1 95.31 97 ASP A CA 1
ATOM 736 C C . ASP A 1 97 ? 10.188 -2.02 -22.391 1 95.31 97 ASP A C 1
ATOM 738 O O . ASP A 1 97 ? 10.68 -1.597 -23.438 1 95.31 97 ASP A O 1
ATOM 742 N N . ILE A 1 98 ? 9.766 -3.23 -22.219 1 98 98 ILE A N 1
ATOM 743 C CA . ILE A 1 98 ? 9.758 -4.164 -23.344 1 98 98 ILE A CA 1
ATOM 744 C C . ILE A 1 98 ? 8.844 -3.645 -24.438 1 98 98 ILE A C 1
ATOM 746 O O . ILE A 1 98 ? 9.125 -3.82 -25.625 1 98 98 ILE A O 1
ATOM 750 N N . PHE A 1 99 ? 7.742 -2.988 -24.094 1 96.31 99 PHE A N 1
ATOM 751 C CA . PHE A 1 99 ? 6.824 -2.43 -25.078 1 96.31 99 PHE A CA 1
ATOM 752 C C . PHE A 1 99 ? 7.496 -1.314 -25.875 1 96.31 99 PHE A C 1
ATOM 754 O O . PHE A 1 99 ? 7.258 -1.168 -27.078 1 96.31 99 PHE A O 1
ATOM 761 N N . LYS A 1 100 ? 8.328 -0.561 -25.203 1 93.62 100 LYS A N 1
ATOM 762 C CA . LYS A 1 100 ? 9.039 0.525 -25.875 1 93.62 100 LYS A CA 1
ATOM 763 C C . LYS A 1 100 ? 9.961 -0.011 -26.953 1 93.62 100 LYS A C 1
ATOM 765 O O . LYS A 1 100 ? 10.266 0.69 -27.922 1 93.62 100 LYS A O 1
ATOM 770 N N . LYS A 1 101 ? 10.336 -1.182 -26.828 1 96.31 101 LYS A N 1
ATOM 771 C CA . LYS A 1 101 ? 11.227 -1.814 -27.797 1 96.31 101 LYS A CA 1
ATOM 772 C C . LYS A 1 101 ? 10.438 -2.592 -28.844 1 96.31 101 LYS A C 1
ATOM 774 O O . LYS A 1 101 ? 11.023 -3.324 -29.656 1 96.31 101 LYS A O 1
ATOM 779 N N . GLY A 1 102 ? 9.141 -2.533 -28.75 1 96.75 102 GLY A N 1
ATOM 780 C CA . GLY A 1 102 ? 8.305 -3.193 -29.734 1 96.75 102 GLY A CA 1
ATOM 781 C C . GLY A 1 102 ? 7.957 -4.625 -29.375 1 96.75 102 GLY A C 1
ATOM 782 O O . GLY A 1 102 ? 7.531 -5.406 -30.219 1 96.75 102 GLY A O 1
ATOM 783 N N . GLY A 1 103 ? 8.133 -5.016 -28.109 1 98.44 103 GLY A N 1
ATOM 784 C CA . GLY A 1 103 ? 7.879 -6.379 -27.688 1 98.44 103 GLY A CA 1
ATOM 785 C C . GLY A 1 103 ? 6.402 -6.695 -27.547 1 98.44 103 GLY A C 1
ATOM 786 O O . GLY A 1 103 ? 5.578 -5.785 -27.422 1 98.44 103 GLY A O 1
ATOM 787 N N . SER A 1 104 ? 6.102 -7.965 -27.594 1 98.62 104 SER A N 1
ATOM 788 C CA . SER A 1 104 ? 4.738 -8.453 -27.438 1 98.62 104 SER A CA 1
ATOM 789 C C . SER A 1 104 ? 4.359 -8.57 -25.969 1 98.62 104 SER A C 1
ATOM 791 O O . SER A 1 104 ? 5.203 -8.375 -25.078 1 98.62 104 SER A O 1
ATOM 793 N N . ALA A 1 105 ? 3.066 -8.891 -25.703 1 98.81 105 ALA A N 1
ATOM 794 C CA . ALA A 1 105 ? 2.615 -9.172 -24.344 1 98.81 105 ALA A CA 1
ATOM 795 C C . ALA A 1 105 ? 3.412 -10.312 -23.734 1 98.81 105 ALA A C 1
ATOM 797 O O . ALA A 1 105 ? 3.748 -10.273 -22.547 1 98.81 105 ALA A O 1
ATOM 798 N N . VAL A 1 106 ? 3.695 -11.289 -24.531 1 98.94 106 VAL A N 1
ATOM 799 C CA . VAL A 1 106 ? 4.438 -12.461 -24.078 1 98.94 106 VAL A CA 1
ATOM 800 C C . VAL A 1 106 ? 5.875 -12.062 -23.734 1 98.94 106 VAL A C 1
ATOM 802 O O . VAL A 1 106 ? 6.414 -12.477 -22.703 1 98.94 106 VAL A O 1
ATOM 805 N N . ASP A 1 107 ? 6.496 -11.234 -24.609 1 98.94 107 ASP A N 1
ATOM 806 C CA . ASP A 1 107 ? 7.844 -10.75 -24.312 1 98.94 107 ASP A CA 1
ATOM 807 C C . ASP A 1 107 ? 7.895 -10.039 -22.969 1 98.94 107 ASP A C 1
ATOM 809 O O . ASP A 1 107 ? 8.797 -10.273 -22.172 1 98.94 107 ASP A O 1
ATOM 813 N N . ALA A 1 108 ? 6.891 -9.18 -22.766 1 98.88 108 ALA A N 1
ATOM 814 C CA . ALA A 1 108 ? 6.82 -8.422 -21.516 1 98.88 108 ALA A CA 1
ATOM 815 C C . ALA A 1 108 ? 6.621 -9.344 -20.312 1 98.88 108 ALA A C 1
ATOM 817 O O . ALA A 1 108 ? 7.234 -9.148 -19.266 1 98.88 108 ALA A O 1
ATOM 818 N N . ALA A 1 109 ? 5.805 -10.328 -20.469 1 98.94 109 ALA A N 1
ATOM 819 C CA . ALA A 1 109 ? 5.547 -11.273 -19.391 1 98.94 109 ALA A CA 1
ATOM 820 C C . ALA A 1 109 ? 6.816 -12.023 -19 1 98.94 109 ALA A C 1
ATOM 822 O O . ALA A 1 109 ? 7.148 -12.141 -17.828 1 98.94 109 ALA A O 1
ATOM 823 N N . ILE A 1 110 ? 7.523 -12.516 -19.984 1 98.94 110 ILE A N 1
ATOM 824 C CA . ILE A 1 110 ? 8.711 -13.328 -19.734 1 98.94 110 ILE A CA 1
ATOM 825 C C . ILE A 1 110 ? 9.781 -12.477 -19.047 1 98.94 110 ILE A C 1
ATOM 827 O O . ILE A 1 110 ? 10.367 -12.898 -18.047 1 98.94 110 ILE A O 1
ATOM 831 N N . ALA A 1 111 ? 10 -11.258 -19.578 1 98.94 111 ALA A N 1
ATOM 832 C CA . ALA A 1 111 ? 10.984 -10.375 -18.953 1 98.94 111 ALA A CA 1
ATOM 833 C C . ALA A 1 111 ? 10.609 -10.07 -17.516 1 98.94 111 ALA A C 1
ATOM 835 O O . ALA A 1 111 ? 11.477 -10.031 -16.641 1 98.94 111 ALA A O 1
ATOM 836 N N . THR A 1 112 ? 9.328 -9.82 -17.281 1 98.75 112 THR A N 1
ATOM 837 C CA . THR A 1 112 ? 8.844 -9.523 -15.938 1 98.75 112 THR A CA 1
ATOM 838 C C . THR A 1 112 ? 9.023 -10.727 -15.016 1 98.75 112 THR A C 1
ATOM 840 O O . THR A 1 112 ? 9.438 -10.578 -13.867 1 98.75 112 THR A O 1
ATOM 843 N N . LEU A 1 113 ? 8.75 -11.891 -15.5 1 98.81 113 LEU A N 1
ATOM 844 C CA . LEU A 1 113 ? 8.859 -13.109 -14.711 1 98.81 113 LEU A CA 1
ATOM 845 C C . LEU A 1 113 ? 10.305 -13.383 -14.328 1 98.81 113 LEU A C 1
ATOM 847 O O . LEU A 1 113 ? 10.586 -13.82 -13.211 1 98.81 113 LEU A O 1
ATOM 851 N N . LEU A 1 114 ? 11.188 -13.172 -15.258 1 98.88 114 LEU A N 1
ATOM 852 C CA . LEU A 1 114 ? 12.609 -13.359 -14.977 1 98.88 114 LEU A CA 1
ATOM 853 C C . LEU A 1 114 ? 13.07 -12.43 -13.859 1 98.88 114 LEU A C 1
ATOM 855 O O . LEU A 1 114 ? 13.797 -12.844 -12.953 1 98.88 114 LEU A O 1
ATOM 859 N N . CYS A 1 115 ? 12.586 -11.227 -13.914 1 98.44 115 CYS A N 1
ATOM 860 C CA . CYS A 1 115 ? 12.883 -10.266 -12.852 1 98.44 115 CYS A CA 1
ATOM 861 C C . CYS A 1 115 ? 12.25 -10.695 -11.531 1 98.44 115 CYS A C 1
ATOM 863 O O . CYS A 1 115 ? 12.891 -10.664 -10.484 1 98.44 115 CYS A O 1
ATOM 865 N N . ALA A 1 116 ? 11.016 -11.117 -11.602 1 97.5 116 ALA A N 1
ATOM 866 C CA . ALA A 1 116 ? 10.289 -11.516 -10.398 1 97.5 116 ALA A CA 1
ATOM 867 C C . ALA A 1 116 ? 10.945 -12.711 -9.727 1 97.5 116 ALA A C 1
ATOM 869 O O . ALA A 1 116 ? 10.914 -12.836 -8.5 1 97.5 116 ALA A O 1
ATOM 870 N N . GLY A 1 117 ? 11.531 -13.539 -10.5 1 97.5 117 GLY A N 1
ATOM 871 C CA . GLY A 1 117 ? 12.25 -14.672 -9.945 1 97.5 117 GLY A CA 1
ATOM 872 C C . GLY A 1 117 ? 13.422 -14.273 -9.07 1 97.5 117 GLY A C 1
ATOM 873 O O . GLY A 1 117 ? 13.82 -15.016 -8.172 1 97.5 117 GLY A O 1
ATOM 874 N N . LEU A 1 118 ? 13.961 -13.094 -9.336 1 97.44 118 LEU A N 1
ATOM 875 C CA . LEU A 1 118 ? 15.055 -12.555 -8.539 1 97.44 118 LEU A CA 1
ATOM 876 C C . LEU A 1 118 ? 14.523 -11.773 -7.344 1 97.44 118 LEU A C 1
ATOM 878 O O . LEU A 1 118 ? 15.086 -11.852 -6.246 1 97.44 118 LEU A O 1
ATOM 882 N N . MET A 1 119 ? 13.383 -11.125 -7.586 1 95.94 119 MET A N 1
ATOM 883 C CA . MET A 1 119 ? 12.875 -10.211 -6.57 1 95.94 119 MET A CA 1
ATOM 884 C C . MET A 1 119 ? 11.984 -10.945 -5.574 1 95.94 119 MET A C 1
ATOM 886 O O . MET A 1 119 ? 11.844 -10.516 -4.43 1 95.94 119 MET A O 1
ATOM 890 N N . SER A 1 120 ? 11.414 -12.023 -5.992 1 94.75 120 SER A N 1
ATOM 891 C CA . SER A 1 120 ? 10.578 -12.867 -5.141 1 94.75 120 SER A CA 1
ATOM 892 C C . SER A 1 120 ? 11.008 -14.328 -5.203 1 94.75 120 SER A C 1
ATOM 894 O O . SER A 1 120 ? 10.195 -15.211 -5.461 1 94.75 120 SER A O 1
ATOM 896 N N . PRO A 1 121 ? 12.211 -14.531 -4.797 1 96.81 121 PRO A N 1
ATOM 897 C CA . PRO A 1 121 ? 12.727 -15.898 -4.918 1 96.81 121 PRO A CA 1
ATOM 898 C C . PRO A 1 121 ? 12.055 -16.875 -3.955 1 96.81 121 PRO A C 1
ATOM 900 O O . PRO A 1 121 ? 12.148 -18.094 -4.129 1 96.81 121 PRO A O 1
ATOM 903 N N . HIS A 1 122 ? 11.414 -16.359 -2.961 1 95.31 122 HIS A N 1
ATOM 904 C CA . HIS A 1 122 ? 10.711 -17.188 -1.991 1 95.31 122 HIS A CA 1
ATOM 905 C C . HIS A 1 122 ? 9.469 -17.828 -2.609 1 95.31 122 HIS A C 1
ATOM 907 O O . HIS A 1 122 ? 8.93 -18.797 -2.064 1 95.31 122 HIS A O 1
ATOM 913 N N . SER A 1 123 ? 9.055 -17.328 -3.736 1 94.62 123 SER A N 1
ATOM 914 C CA . SER A 1 123 ? 7.754 -17.75 -4.258 1 94.62 123 SER A CA 1
ATOM 915 C C . SER A 1 123 ? 7.887 -18.328 -5.66 1 94.62 123 SER A C 1
ATOM 917 O O . SER A 1 123 ? 7.035 -19.109 -6.094 1 94.62 123 SER A O 1
ATOM 919 N N . MET A 1 124 ? 8.867 -17.828 -6.328 1 96.56 124 MET A N 1
ATOM 920 C CA . MET A 1 124 ? 8.938 -18.25 -7.727 1 96.56 124 MET A CA 1
ATOM 921 C C . MET A 1 124 ? 10.375 -18.25 -8.227 1 96.56 124 MET A C 1
ATOM 923 O O . MET A 1 124 ? 11.289 -17.812 -7.512 1 96.56 124 MET A O 1
ATOM 927 N N . GLY A 1 125 ? 10.578 -18.766 -9.461 1 98 125 GLY A N 1
ATOM 928 C CA . GLY A 1 125 ? 11.859 -18.812 -10.141 1 98 125 GLY A CA 1
ATOM 929 C C . GLY A 1 125 ? 11.922 -19.891 -11.203 1 98 125 GLY A C 1
ATOM 930 O O . GLY A 1 125 ? 11 -20.703 -11.336 1 98 125 GLY A O 1
ATOM 931 N N . ILE A 1 126 ? 13.055 -19.938 -11.812 1 98.69 126 ILE A N 1
ATOM 932 C CA . ILE A 1 126 ? 13.188 -20.844 -12.961 1 98.69 126 ILE A CA 1
ATOM 933 C C . ILE A 1 126 ? 13.273 -22.281 -12.484 1 98.69 126 ILE A C 1
ATOM 935 O O . ILE A 1 126 ? 13.203 -23.219 -13.289 1 98.69 126 ILE A O 1
ATOM 939 N N . GLY A 1 127 ? 13.359 -22.516 -11.188 1 98.69 127 GLY A N 1
ATOM 940 C CA . GLY A 1 127 ? 13.32 -23.859 -10.625 1 98.69 127 GLY A CA 1
ATOM 941 C C . GLY A 1 127 ? 11.906 -24.391 -10.438 1 98.69 127 GLY A C 1
ATOM 942 O O . GLY A 1 127 ? 11.711 -25.531 -10.023 1 98.69 127 GLY A O 1
ATOM 943 N N . GLY A 1 128 ? 10.938 -23.578 -10.727 1 98.31 128 GLY A N 1
ATOM 944 C CA . GLY A 1 128 ? 9.547 -23.953 -10.555 1 98.31 128 GLY A CA 1
ATOM 945 C C . GLY A 1 128 ? 8.805 -24.109 -11.867 1 98.31 128 GLY A C 1
ATOM 946 O O . GLY A 1 128 ? 9.344 -24.672 -12.828 1 98.31 128 GLY A O 1
ATOM 947 N N . GLY A 1 129 ? 7.523 -23.797 -11.828 1 98.38 129 GLY A N 1
ATOM 948 C CA . GLY A 1 129 ? 6.641 -23.859 -12.984 1 98.38 129 GLY A CA 1
ATOM 949 C C . GLY A 1 129 ? 5.574 -22.781 -12.984 1 98.38 129 GLY A C 1
ATOM 950 O O . GLY A 1 129 ? 5.484 -22 -12.039 1 98.38 129 GLY A O 1
ATOM 951 N N . ASN A 1 130 ? 4.848 -22.719 -14.094 1 98.5 130 ASN A N 1
ATOM 952 C CA . ASN A 1 130 ? 3.842 -21.656 -14.195 1 98.5 130 ASN A CA 1
ATOM 953 C C . ASN A 1 130 ? 2.625 -22.125 -14.992 1 98.5 130 ASN A C 1
ATOM 955 O O . ASN A 1 130 ? 2.674 -23.156 -15.664 1 98.5 130 ASN A O 1
ATOM 959 N N . PHE A 1 131 ? 1.511 -21.484 -14.758 1 98.69 131 PHE A N 1
ATOM 960 C CA . PHE A 1 131 ? 0.329 -21.484 -15.617 1 98.69 131 PHE A CA 1
ATOM 961 C C . PHE A 1 131 ? 0.185 -20.156 -16.344 1 98.69 131 PHE A C 1
ATOM 963 O O . PHE A 1 131 ? 0.161 -19.094 -15.703 1 98.69 131 PHE A O 1
ATOM 970 N N . MET A 1 132 ? 0.082 -20.25 -17.672 1 98.88 132 MET A N 1
ATOM 971 C CA . MET A 1 132 ? 0.045 -19.031 -18.453 1 98.88 132 MET A CA 1
ATOM 972 C C . MET A 1 132 ? -1.171 -19.016 -19.375 1 98.88 132 MET A C 1
ATOM 974 O O . MET A 1 132 ? -1.443 -20 -20.062 1 98.88 132 MET A O 1
ATOM 978 N N . VAL A 1 133 ? -1.929 -17.938 -19.344 1 98.94 133 VAL A N 1
ATOM 979 C CA . VAL A 1 133 ? -3.031 -17.688 -20.266 1 98.94 133 VAL A CA 1
ATOM 980 C C . VAL A 1 133 ? -2.674 -16.531 -21.188 1 98.94 133 VAL A C 1
ATOM 982 O O . VAL A 1 133 ? -2.334 -15.43 -20.734 1 98.94 133 VAL A O 1
ATOM 985 N N . ILE A 1 134 ? -2.729 -16.766 -22.484 1 98.94 134 ILE A N 1
ATOM 986 C CA . ILE A 1 134 ? -2.377 -15.773 -23.5 1 98.94 134 ILE A CA 1
ATOM 987 C C . ILE A 1 134 ? -3.592 -15.477 -24.375 1 98.94 134 ILE A C 1
ATOM 989 O O . ILE A 1 134 ? -4.199 -16.391 -24.938 1 98.94 134 ILE A O 1
ATOM 993 N N . TYR A 1 135 ? -3.953 -14.242 -24.438 1 98.94 135 TYR A N 1
ATOM 994 C CA . TYR A 1 135 ? -5.012 -13.789 -25.344 1 98.94 135 TYR A CA 1
ATOM 995 C C . TYR A 1 135 ? -4.441 -12.953 -26.484 1 98.94 135 TYR A C 1
ATOM 997 O O . TYR A 1 135 ? -3.797 -11.93 -26.25 1 98.94 135 TYR A O 1
ATOM 1005 N N . ASP A 1 136 ? -4.656 -13.461 -27.656 1 98.44 136 ASP A N 1
ATOM 1006 C CA . ASP A 1 136 ? -4.258 -12.742 -28.859 1 98.44 136 ASP A CA 1
ATOM 1007 C C . ASP A 1 136 ? -5.395 -11.867 -29.391 1 98.44 136 ASP A C 1
ATOM 1009 O O . ASP A 1 136 ? -6.375 -12.375 -29.922 1 98.44 136 ASP A O 1
ATOM 1013 N N . ALA A 1 137 ? -5.207 -10.57 -29.328 1 97.44 137 ALA A N 1
ATOM 1014 C CA . ALA A 1 137 ? -6.285 -9.633 -29.656 1 97.44 137 ALA A CA 1
ATOM 1015 C C . ALA A 1 137 ? -6.566 -9.617 -31.156 1 97.44 137 ALA A C 1
ATOM 1017 O O . ALA A 1 137 ? -7.68 -9.297 -31.578 1 97.44 137 ALA A O 1
ATOM 1018 N N . GLU A 1 138 ? -5.594 -9.883 -31.953 1 96.56 138 GLU A N 1
ATOM 1019 C CA . GLU A 1 138 ? -5.77 -9.883 -33.406 1 96.56 138 GLU A CA 1
ATOM 1020 C C . GLU A 1 138 ? -6.676 -11.031 -33.844 1 96.56 138 GLU A C 1
ATOM 1022 O O . GLU A 1 138 ? -7.609 -10.82 -34.625 1 96.56 138 GLU A O 1
ATOM 1027 N N . THR A 1 139 ? -6.43 -12.18 -33.344 1 97.25 139 THR A N 1
ATOM 1028 C CA . THR A 1 139 ? -7.184 -13.352 -33.75 1 97.25 139 THR A CA 1
ATOM 1029 C C . THR A 1 139 ? -8.359 -13.617 -32.812 1 97.25 139 THR A C 1
ATOM 1031 O O . THR A 1 139 ? -9.25 -14.398 -33.156 1 97.25 139 THR A O 1
ATOM 1034 N N . LYS A 1 140 ? -8.289 -13.023 -31.625 1 97.44 140 LYS A N 1
ATOM 1035 C CA . LYS A 1 140 ? -9.273 -13.203 -30.562 1 97.44 140 LYS A CA 1
ATOM 1036 C C . LYS A 1 140 ? -9.273 -14.641 -30.062 1 97.44 140 LYS A C 1
ATOM 1038 O O . LYS A 1 140 ? -10.328 -15.18 -29.703 1 97.44 140 LYS A O 1
ATOM 1043 N N . LYS A 1 141 ? -8.141 -15.25 -30.109 1 97.69 141 LYS A N 1
ATOM 1044 C CA . LYS A 1 141 ? -7.977 -16.625 -29.625 1 97.69 141 LYS A CA 1
ATOM 1045 C C . LYS A 1 141 ? -7.152 -16.641 -28.344 1 97.69 141 LYS A C 1
ATOM 1047 O O . LYS A 1 141 ? -6.367 -15.734 -28.078 1 97.69 141 LYS A O 1
ATOM 1052 N N . THR A 1 142 ? -7.414 -17.719 -27.578 1 98.38 142 THR A N 1
ATOM 1053 C CA . THR A 1 142 ? -6.691 -17.906 -26.328 1 98.38 142 THR A CA 1
ATOM 1054 C C . THR A 1 142 ? -5.84 -19.172 -26.391 1 98.38 142 THR A C 1
ATOM 1056 O O . THR A 1 142 ? -6.258 -20.188 -26.953 1 98.38 142 THR A O 1
ATOM 1059 N N . LEU A 1 143 ? -4.699 -19.078 -25.922 1 98.5 143 LEU A N 1
ATOM 1060 C CA . LEU A 1 143 ? -3.801 -20.219 -25.719 1 98.5 143 LEU A CA 1
ATOM 1061 C C . LEU A 1 143 ? -3.338 -20.297 -24.266 1 98.5 143 LEU A C 1
ATOM 1063 O O . LEU A 1 143 ? -3.014 -19.266 -23.656 1 98.5 143 LEU A O 1
ATOM 1067 N N . THR A 1 144 ? -3.346 -21.516 -23.703 1 98.75 144 THR A N 1
ATOM 1068 C CA . THR A 1 144 ? -2.83 -21.703 -22.359 1 98.75 144 THR A CA 1
ATOM 1069 C C . THR A 1 144 ? -1.615 -22.625 -22.359 1 98.75 144 THR A C 1
ATOM 1071 O O . THR A 1 144 ? -1.517 -23.531 -23.203 1 98.75 144 THR A O 1
ATOM 1074 N N . ILE A 1 145 ? -0.704 -22.359 -21.531 1 98.88 145 ILE A N 1
ATOM 1075 C CA . ILE A 1 145 ? 0.494 -23.172 -21.359 1 98.88 145 ILE A CA 1
ATOM 1076 C C . ILE A 1 145 ? 0.585 -23.656 -19.906 1 98.88 145 ILE A C 1
ATOM 1078 O O . ILE A 1 145 ? 0.708 -22.844 -18.984 1 98.88 145 ILE A O 1
ATOM 1082 N N . ASN A 1 146 ? 0.44 -24.922 -19.703 1 98.81 146 ASN A N 1
ATOM 1083 C CA . ASN A 1 146 ? 0.677 -25.578 -18.422 1 98.81 146 ASN A CA 1
ATOM 1084 C C . ASN A 1 146 ? 2.123 -26.047 -18.297 1 98.81 146 ASN A C 1
ATOM 1086 O O . ASN A 1 146 ? 2.469 -27.141 -18.75 1 98.81 146 ASN A O 1
ATOM 1090 N N . ALA A 1 147 ? 2.906 -25.266 -17.641 1 98.81 147 ALA A N 1
ATOM 1091 C CA . ALA A 1 147 ? 4.312 -25.578 -17.422 1 98.81 147 ALA A CA 1
ATOM 1092 C C . ALA A 1 147 ? 4.566 -25.953 -15.961 1 98.81 147 ALA A C 1
ATOM 1094 O O . ALA A 1 147 ? 5.648 -25.688 -15.43 1 98.81 147 ALA A O 1
ATOM 1095 N N . ARG A 1 148 ? 3.539 -26.422 -15.281 1 98.06 148 ARG A N 1
ATOM 1096 C CA . ARG A 1 148 ? 3.664 -26.906 -13.914 1 98.06 148 ARG A CA 1
ATOM 1097 C C . ARG A 1 148 ? 4.633 -28.094 -13.836 1 98.06 148 ARG A C 1
ATOM 1099 O O . ARG A 1 148 ? 4.742 -28.875 -14.781 1 98.06 148 ARG A O 1
ATOM 1106 N N . GLU A 1 149 ? 5.25 -28.297 -12.742 1 98.44 149 GLU A N 1
ATOM 1107 C CA . GLU A 1 149 ? 6.238 -29.344 -12.531 1 98.44 149 GLU A CA 1
ATOM 1108 C C . GLU A 1 149 ? 5.598 -30.734 -12.633 1 98.44 149 GLU A C 1
ATOM 1110 O O . GLU A 1 149 ? 4.441 -30.906 -12.258 1 98.44 149 GLU A O 1
ATOM 1115 N N . THR A 1 150 ? 6.348 -31.688 -13.094 1 98.62 150 THR A N 1
ATOM 1116 C CA . THR A 1 150 ? 5.895 -33.062 -13.156 1 98.62 150 THR A CA 1
ATOM 1117 C C . THR A 1 150 ? 6.645 -33.938 -12.133 1 98.62 150 THR A C 1
ATOM 1119 O O . THR A 1 150 ? 7.77 -33.594 -11.75 1 98.62 150 THR A O 1
ATOM 1122 N N . ALA A 1 151 ? 6.012 -34.969 -11.727 1 98.5 151 ALA A N 1
ATOM 1123 C CA . ALA A 1 151 ? 6.68 -35.938 -10.867 1 98.5 151 ALA A CA 1
ATOM 1124 C C . ALA A 1 151 ? 7.789 -36.656 -11.617 1 98.5 151 ALA A C 1
ATOM 1126 O O . ALA A 1 151 ? 7.574 -37.188 -12.727 1 98.5 151 ALA A O 1
ATOM 1127 N N . PRO A 1 152 ? 8.961 -36.75 -11 1 98.5 152 PRO A N 1
ATOM 1128 C CA . PRO A 1 152 ? 10.031 -37.531 -11.625 1 98.5 152 PRO A CA 1
ATOM 1129 C C . PRO A 1 152 ? 9.641 -38.969 -11.867 1 98.5 152 PRO A C 1
ATOM 1131 O O . PRO A 1 152 ? 8.844 -39.531 -11.109 1 98.5 152 PRO A O 1
ATOM 1134 N N . SER A 1 153 ? 10.289 -39.625 -12.812 1 97.75 153 SER A N 1
ATOM 1135 C CA . SER A 1 153 ? 9.953 -41 -13.195 1 97.75 153 SER A CA 1
ATOM 1136 C C . SER A 1 153 ? 10.234 -41.969 -12.062 1 97.75 153 SER A C 1
ATOM 1138 O O . SER A 1 153 ? 9.594 -43.031 -11.969 1 97.75 153 SER A O 1
ATOM 1140 N N . GLY A 1 154 ? 11.125 -41.594 -11.195 1 96.12 154 GLY A N 1
ATOM 1141 C CA . GLY A 1 154 ? 11.516 -42.5 -10.109 1 96.12 154 GLY A CA 1
ATOM 1142 C C . GLY A 1 154 ? 10.742 -42.25 -8.828 1 96.12 154 GLY A C 1
ATOM 1143 O O . GLY A 1 154 ? 10.969 -42.906 -7.816 1 96.12 154 GLY A O 1
ATOM 1144 N N . LEU A 1 155 ? 9.805 -41.375 -8.828 1 95.25 155 LEU A N 1
ATOM 1145 C CA . LEU A 1 155 ? 9.094 -41.031 -7.602 1 95.25 155 LEU A CA 1
ATOM 1146 C C . LEU A 1 155 ? 7.844 -41.906 -7.438 1 95.25 155 LEU A C 1
ATOM 1148 O O . LEU A 1 155 ? 6.918 -41.812 -8.242 1 95.25 155 LEU A O 1
ATOM 1152 N N . SER A 1 156 ? 7.852 -42.656 -6.379 1 92.38 156 SER A N 1
ATOM 1153 C CA . SER A 1 156 ? 6.695 -43.469 -6.031 1 92.38 156 SER A CA 1
ATOM 1154 C C . SER A 1 156 ? 5.898 -42.844 -4.895 1 92.38 156 SER A C 1
ATOM 1156 O O . SER A 1 156 ? 6.367 -41.906 -4.242 1 92.38 156 SER A O 1
ATOM 1158 N N . LEU A 1 157 ? 4.73 -43.406 -4.727 1 89.38 157 LEU A N 1
ATOM 1159 C CA . LEU A 1 157 ? 3.896 -42.969 -3.611 1 89.38 157 LEU A CA 1
ATOM 1160 C C . LEU A 1 157 ? 4.617 -43.188 -2.283 1 89.38 157 LEU A C 1
ATOM 1162 O O . LEU A 1 157 ? 4.535 -42.312 -1.39 1 89.38 157 LEU A O 1
ATOM 1166 N N . GLU A 1 158 ? 5.301 -44.188 -2.188 1 88.06 158 GLU A N 1
ATOM 1167 C CA . GLU A 1 158 ? 6.047 -44.5 -0.973 1 88.06 158 GLU A CA 1
ATOM 1168 C C . GLU A 1 158 ? 7.137 -43.469 -0.711 1 88.06 158 GLU A C 1
ATOM 1170 O O . GLU A 1 158 ? 7.285 -42.969 0.413 1 88.06 158 GLU A O 1
ATOM 1175 N N . LEU A 1 159 ? 7.793 -43.125 -1.677 1 84.5 159 LEU A N 1
ATOM 1176 C CA . LEU A 1 159 ? 8.875 -42.156 -1.531 1 84.5 159 LEU A CA 1
ATOM 1177 C C . LEU A 1 159 ? 8.32 -40.75 -1.24 1 84.5 159 LEU A C 1
ATOM 1179 O O . LEU A 1 159 ? 8.891 -40.031 -0.442 1 84.5 159 LEU A O 1
ATOM 1183 N N . ASN A 1 160 ? 7.238 -40.469 -1.859 1 86.94 160 ASN A N 1
ATOM 1184 C CA . ASN A 1 160 ? 6.645 -39.156 -1.712 1 86.94 160 ASN A CA 1
ATOM 1185 C C . ASN A 1 160 ? 6.105 -38.938 -0.302 1 86.94 160 ASN A C 1
ATOM 1187 O O . ASN A 1 160 ? 6.004 -37.781 0.16 1 86.94 160 ASN A O 1
ATOM 1191 N N . THR A 1 161 ? 5.875 -39.938 0.399 1 83.12 161 THR A N 1
ATOM 1192 C CA . THR A 1 161 ? 5.277 -39.844 1.727 1 83.12 161 THR A CA 1
ATOM 1193 C C . THR A 1 161 ? 6.332 -40.031 2.811 1 83.12 161 THR A C 1
ATOM 1195 O O . THR A 1 161 ? 6.016 -40.062 4 1 83.12 161 THR A O 1
ATOM 1198 N N . GLN A 1 162 ? 7.492 -40.188 2.363 1 80.56 162 GLN A N 1
ATOM 1199 C CA . GLN A 1 162 ? 8.578 -40.438 3.314 1 80.56 162 GLN A CA 1
ATOM 1200 C C . GLN A 1 162 ? 8.906 -39.156 4.09 1 80.56 162 GLN A C 1
ATOM 1202 O O . GLN A 1 162 ? 8.867 -38.062 3.535 1 80.56 162 GLN A O 1
ATOM 1207 N N . THR A 1 163 ? 9.117 -39.438 5.41 1 81.75 163 THR A N 1
ATOM 1208 C CA . THR A 1 163 ? 9.602 -38.375 6.266 1 81.75 163 THR A CA 1
ATOM 1209 C C . THR A 1 163 ? 11.078 -38.562 6.59 1 81.75 163 THR A C 1
ATOM 1211 O O . THR A 1 163 ? 11.617 -39.656 6.445 1 81.75 163 THR A O 1
ATOM 1214 N N . GLY A 1 164 ? 11.914 -37.5 6.656 1 80.69 164 GLY A N 1
ATOM 1215 C CA . GLY A 1 164 ? 13.32 -37.656 6.996 1 80.69 164 GLY A CA 1
ATOM 1216 C C . GLY A 1 164 ? 14.219 -36.688 6.219 1 80.69 164 GLY A C 1
ATOM 1217 O O . GLY A 1 164 ? 13.75 -35.688 5.668 1 80.69 164 GLY A O 1
ATOM 1218 N N . PRO A 1 165 ? 15.453 -37.094 6.215 1 77.62 165 PRO A N 1
ATOM 1219 C CA . PRO A 1 165 ? 16.469 -36.156 5.691 1 77.62 165 PRO A CA 1
ATOM 1220 C C . PRO A 1 165 ? 16.359 -35.969 4.18 1 77.62 165 PRO A C 1
ATOM 1222 O O . PRO A 1 165 ? 16.797 -34.938 3.654 1 77.62 165 PRO A O 1
ATOM 1225 N N . ARG A 1 166 ? 15.703 -36.969 3.496 1 88.69 166 ARG A N 1
ATOM 1226 C CA . ARG A 1 166 ? 15.633 -36.906 2.041 1 88.69 166 ARG A CA 1
ATOM 1227 C C . ARG A 1 166 ? 14.383 -36.188 1.58 1 88.69 166 ARG A C 1
ATOM 1229 O O . ARG A 1 166 ? 14.234 -35.875 0.392 1 88.69 166 ARG A O 1
ATOM 1236 N N . GLN A 1 167 ? 13.586 -35.906 2.43 1 91.81 167 GLN A N 1
ATOM 1237 C CA . GLN A 1 167 ? 12.266 -35.375 2.109 1 91.81 167 GLN A CA 1
ATOM 1238 C C . GLN A 1 167 ? 12.367 -34.094 1.267 1 91.81 167 GLN A C 1
ATOM 1240 O O . GLN A 1 167 ? 11.586 -33.906 0.328 1 91.81 167 GLN A O 1
ATOM 1245 N N . LYS A 1 168 ? 13.281 -33.312 1.553 1 94.81 168 LYS A N 1
ATOM 1246 C CA . LYS A 1 168 ? 13.438 -32.062 0.816 1 94.81 168 LYS A CA 1
ATOM 1247 C C . LYS A 1 168 ? 13.742 -32.344 -0.656 1 94.81 168 LYS A C 1
ATOM 1249 O O . LYS A 1 168 ? 13.117 -31.75 -1.539 1 94.81 168 LYS A O 1
ATOM 1254 N N . ALA A 1 169 ? 14.625 -33.25 -0.857 1 97.25 169 ALA A N 1
ATOM 1255 C CA . ALA A 1 169 ? 15.047 -33.531 -2.225 1 97.25 169 ALA A CA 1
ATOM 1256 C C . ALA A 1 169 ? 13.984 -34.312 -2.98 1 97.25 169 ALA A C 1
ATOM 1258 O O . ALA A 1 169 ? 13.812 -34.125 -4.191 1 97.25 169 ALA A O 1
ATOM 1259 N N . LEU A 1 170 ? 13.242 -35.188 -2.273 1 97.38 170 LEU A N 1
ATOM 1260 C CA . LEU A 1 170 ? 12.188 -35.969 -2.883 1 97.38 170 LEU A CA 1
ATOM 1261 C C . LEU A 1 170 ? 10.992 -35.094 -3.258 1 97.38 170 LEU A C 1
ATOM 1263 O O . LEU A 1 170 ? 10.18 -35.5 -4.098 1 97.38 170 LEU A O 1
ATOM 1267 N N . SER A 1 171 ? 10.938 -33.906 -2.678 1 96.94 171 SER A N 1
ATOM 1268 C CA . SER A 1 171 ? 9.812 -33.031 -2.918 1 96.94 171 SER A CA 1
ATOM 1269 C C . SER A 1 171 ? 10.008 -32.219 -4.199 1 96.94 171 SER A C 1
ATOM 1271 O O . SER A 1 171 ? 9.102 -31.516 -4.641 1 96.94 171 SER A O 1
ATOM 1273 N N . ILE A 1 172 ? 11.172 -32.312 -4.816 1 98.38 172 ILE A N 1
ATOM 1274 C CA . ILE A 1 172 ? 11.477 -31.531 -6.008 1 98.38 172 ILE A CA 1
ATOM 1275 C C . ILE A 1 172 ? 10.82 -32.188 -7.23 1 98.38 172 ILE A C 1
ATOM 1277 O O . ILE A 1 172 ? 11.078 -33.344 -7.543 1 98.38 172 ILE A O 1
ATOM 1281 N N . GLY A 1 173 ? 9.93 -31.453 -7.879 1 98.56 173 GLY A N 1
ATOM 1282 C CA . GLY A 1 173 ? 9.406 -31.844 -9.18 1 98.56 173 GLY A CA 1
ATOM 1283 C C . GLY A 1 173 ? 10.266 -31.359 -10.336 1 98.56 173 GLY A C 1
ATOM 1284 O O . GLY A 1 173 ? 11.086 -30.453 -10.172 1 98.56 173 GLY A O 1
ATOM 1285 N N . VAL A 1 174 ? 10.125 -32.031 -11.5 1 98.81 174 VAL A N 1
ATOM 1286 C CA . VAL A 1 174 ? 10.859 -31.594 -12.688 1 98.81 174 VAL A CA 1
ATOM 1287 C C . VAL A 1 174 ? 10.438 -30.188 -13.078 1 98.81 174 VAL A C 1
ATOM 1289 O O . VAL A 1 174 ? 9.266 -29.938 -13.375 1 98.81 174 VAL A O 1
ATOM 1292 N N . PRO A 1 175 ? 11.359 -29.203 -13.039 1 98.69 175 PRO A N 1
ATOM 1293 C CA . PRO A 1 175 ? 10.969 -27.812 -13.258 1 98.69 175 PRO A CA 1
ATOM 1294 C C . PRO A 1 175 ? 10.523 -27.547 -14.695 1 98.69 175 PRO A C 1
ATOM 1296 O O . PRO A 1 175 ? 11.117 -28.062 -15.641 1 98.69 175 PRO A O 1
ATOM 1299 N N . GLY A 1 176 ? 9.445 -26.766 -14.891 1 98.69 176 GLY A N 1
ATOM 1300 C CA . GLY A 1 176 ? 8.906 -26.5 -16.219 1 98.69 176 GLY A CA 1
ATOM 1301 C C . GLY A 1 176 ? 8.898 -25.016 -16.562 1 98.69 176 GLY A C 1
ATOM 1302 O O . GLY A 1 176 ? 8.484 -24.641 -17.656 1 98.69 176 GLY A O 1
ATOM 1303 N N . GLU A 1 177 ? 9.391 -24.125 -15.695 1 98.69 177 GLU A N 1
ATOM 1304 C CA . GLU A 1 177 ? 9.266 -22.672 -15.812 1 98.69 177 GLU A CA 1
ATOM 1305 C C . GLU A 1 177 ? 9.844 -22.172 -17.141 1 98.69 177 GLU A C 1
ATOM 1307 O O . GLU A 1 177 ? 9.148 -21.516 -17.906 1 98.69 177 GLU A O 1
ATOM 1312 N N . VAL A 1 178 ? 11.07 -22.516 -17.469 1 98.81 178 VAL A N 1
ATOM 1313 C CA . VAL A 1 178 ? 11.766 -22.016 -18.641 1 98.81 178 VAL A CA 1
ATOM 1314 C C . VAL A 1 178 ? 11.141 -22.594 -19.906 1 98.81 178 VAL A C 1
ATOM 1316 O O . VAL A 1 178 ? 11.055 -21.922 -20.938 1 98.81 178 VAL A O 1
ATOM 1319 N N . MET A 1 179 ? 10.75 -23.859 -19.828 1 98.75 179 MET A N 1
ATOM 1320 C CA . MET A 1 179 ? 10.094 -24.484 -20.969 1 98.75 179 MET A CA 1
ATOM 1321 C C . MET A 1 179 ? 8.781 -23.766 -21.297 1 98.75 179 MET A C 1
ATOM 1323 O O . MET A 1 179 ? 8.391 -23.672 -22.453 1 98.75 179 MET A O 1
ATOM 1327 N N . GLY A 1 180 ? 8.086 -23.359 -20.234 1 98.81 180 GLY A N 1
ATOM 1328 C CA . GLY A 1 180 ? 6.883 -22.562 -20.453 1 98.81 180 GLY A CA 1
ATOM 1329 C C . GLY A 1 180 ? 7.16 -21.25 -21.156 1 98.81 180 GLY A C 1
ATOM 1330 O O . GLY A 1 180 ? 6.438 -20.859 -22.078 1 98.81 180 GLY A O 1
ATOM 1331 N N . TYR A 1 181 ? 8.211 -20.547 -20.719 1 98.88 181 TYR A N 1
ATOM 1332 C CA . TYR A 1 181 ? 8.617 -19.312 -21.375 1 98.88 181 TYR A CA 1
ATOM 1333 C C . TYR A 1 181 ? 8.922 -19.547 -22.844 1 98.88 181 TYR A C 1
ATOM 1335 O O . TYR A 1 181 ? 8.484 -18.797 -23.719 1 98.88 181 TYR A O 1
ATOM 1343 N N . TRP A 1 182 ? 9.633 -20.578 -23.094 1 98.81 182 TRP A N 1
ATOM 1344 C CA . TRP A 1 182 ? 10.109 -20.906 -24.422 1 98.81 182 TRP A CA 1
ATOM 1345 C C . TRP A 1 182 ? 8.945 -21.172 -25.375 1 98.81 182 TRP A C 1
ATOM 1347 O O . TRP A 1 182 ? 8.906 -20.656 -26.484 1 98.81 182 TRP A O 1
ATOM 1357 N N . GLU A 1 183 ? 8.031 -21.984 -24.891 1 98.75 183 GLU A N 1
ATOM 1358 C CA . GLU A 1 183 ? 6.855 -22.312 -25.688 1 98.75 183 GLU A CA 1
ATOM 1359 C C . GLU A 1 183 ? 6.051 -21.062 -26.031 1 98.75 183 GLU A C 1
ATOM 1361 O O . GLU A 1 183 ? 5.59 -20.906 -27.156 1 98.75 183 GLU A O 1
ATOM 1366 N N . ALA A 1 184 ? 5.879 -20.219 -25.078 1 98.88 184 ALA A N 1
ATOM 1367 C CA . ALA A 1 184 ? 5.16 -18.969 -25.297 1 98.88 184 ALA A CA 1
ATOM 1368 C C . ALA A 1 184 ? 5.898 -18.078 -26.297 1 98.88 184 ALA A C 1
ATOM 1370 O O . ALA A 1 184 ? 5.289 -17.516 -27.219 1 98.88 184 ALA A O 1
ATOM 1371 N N . HIS A 1 185 ? 7.188 -17.938 -26.141 1 98.88 185 HIS A N 1
ATOM 1372 C CA . HIS A 1 185 ? 8 -17.062 -26.984 1 98.88 185 HIS A CA 1
ATOM 1373 C C . HIS A 1 185 ? 8.016 -17.531 -28.422 1 98.88 185 HIS A C 1
ATOM 1375 O O . HIS A 1 185 ? 7.926 -16.719 -29.359 1 98.88 185 HIS A O 1
ATOM 1381 N N . ARG A 1 186 ? 8.133 -18.812 -28.625 1 98.31 186 ARG A N 1
ATOM 1382 C CA . ARG A 1 186 ? 8.156 -19.375 -29.969 1 98.31 186 ARG A CA 1
ATOM 1383 C C . ARG A 1 186 ? 6.871 -19.047 -30.719 1 98.31 186 ARG A C 1
ATOM 1385 O O . ARG A 1 186 ? 6.891 -18.844 -31.938 1 98.31 186 ARG A O 1
ATOM 1392 N N . ARG A 1 187 ? 5.895 -18.922 -30.031 1 98.06 187 ARG A N 1
ATOM 1393 C CA . ARG A 1 187 ? 4.586 -18.75 -30.656 1 98.06 187 ARG A CA 1
ATOM 1394 C C . ARG A 1 187 ? 4.227 -17.281 -30.812 1 98.06 187 ARG A C 1
ATOM 1396 O O . ARG A 1 187 ? 3.605 -16.875 -31.797 1 98.06 187 ARG A O 1
ATOM 1403 N N . TYR A 1 188 ? 4.598 -16.469 -29.797 1 98.31 188 TYR A N 1
ATOM 1404 C CA . TYR A 1 188 ? 4.047 -15.125 -29.766 1 98.31 188 TYR A CA 1
ATOM 1405 C C . TYR A 1 188 ? 5.148 -14.094 -29.547 1 98.31 188 TYR A C 1
ATOM 1407 O O . TYR A 1 188 ? 4.875 -12.891 -29.469 1 98.31 188 TYR A O 1
ATOM 1415 N N . GLY A 1 189 ? 6.375 -14.516 -29.391 1 98.44 189 GLY A N 1
ATOM 1416 C CA . GLY A 1 189 ? 7.473 -13.586 -29.172 1 98.44 189 GLY A CA 1
ATOM 1417 C C . GLY A 1 189 ? 7.758 -12.711 -30.375 1 98.44 189 GLY A C 1
ATOM 1418 O O . GLY A 1 189 ? 7.594 -13.148 -31.531 1 98.44 189 GLY A O 1
ATOM 1419 N N . ARG A 1 190 ? 8.219 -11.508 -30.125 1 98.38 190 ARG A N 1
ATOM 1420 C CA . ARG A 1 190 ? 8.609 -10.586 -31.188 1 98.38 190 ARG A CA 1
ATOM 1421 C C . ARG A 1 190 ? 10.086 -10.203 -31.062 1 98.38 190 ARG A C 1
ATOM 1423 O O . ARG A 1 190 ? 10.773 -10.047 -32.062 1 98.38 190 ARG A O 1
ATOM 1430 N N . LEU A 1 191 ? 10.531 -10.023 -29.859 1 98.69 191 LEU A N 1
ATOM 1431 C CA . LEU A 1 191 ? 11.93 -9.68 -29.625 1 98.69 191 LEU A CA 1
ATOM 1432 C C . LEU A 1 191 ? 12.789 -10.938 -29.531 1 98.69 191 LEU A C 1
ATOM 1434 O O . LEU A 1 191 ? 12.281 -12.023 -29.234 1 98.69 191 LEU A O 1
ATOM 1438 N N . PRO A 1 192 ? 14.109 -10.734 -29.781 1 98.62 192 PRO A N 1
ATOM 1439 C CA . PRO A 1 192 ? 14.992 -11.898 -29.609 1 98.62 192 PRO A CA 1
ATOM 1440 C C . PRO A 1 192 ? 14.945 -12.453 -28.188 1 98.62 192 PRO A C 1
ATOM 1442 O O . PRO A 1 192 ? 14.945 -11.68 -27.219 1 98.62 192 PRO A O 1
ATOM 1445 N N . TRP A 1 193 ? 14.922 -13.758 -28.109 1 98.62 193 TRP A N 1
ATOM 1446 C CA . TRP A 1 193 ? 14.883 -14.5 -26.844 1 98.62 193 TRP A CA 1
ATOM 1447 C C . TRP A 1 193 ? 15.93 -13.969 -25.875 1 98.62 193 TRP A C 1
ATOM 1449 O O . TRP A 1 193 ? 15.617 -13.68 -24.719 1 98.62 193 TRP A O 1
ATOM 1459 N N . LYS A 1 194 ? 17.094 -13.727 -26.266 1 98.31 194 LYS A N 1
ATOM 1460 C CA . LYS A 1 194 ? 18.219 -13.344 -25.406 1 98.31 194 LYS A CA 1
ATOM 1461 C C . LYS A 1 194 ? 17.984 -11.969 -24.797 1 98.31 194 LYS A C 1
ATOM 1463 O O . LYS A 1 194 ? 18.406 -11.711 -23.672 1 98.31 194 LYS A O 1
ATOM 1468 N N . ASP A 1 195 ? 17.266 -11.102 -25.516 1 98.25 195 ASP A N 1
ATOM 1469 C CA . ASP A 1 195 ? 17.047 -9.727 -25.062 1 98.25 195 ASP A CA 1
ATOM 1470 C C . ASP A 1 195 ? 16.141 -9.695 -23.828 1 98.25 195 ASP A C 1
ATOM 1472 O O . ASP A 1 195 ? 16.219 -8.781 -23.016 1 98.25 195 ASP A O 1
ATOM 1476 N N . LEU A 1 196 ? 15.281 -10.68 -23.703 1 98.88 196 LEU A N 1
ATOM 1477 C CA . LEU A 1 196 ? 14.32 -10.711 -22.609 1 98.88 196 LEU A CA 1
ATOM 1478 C C . LEU A 1 196 ? 15.008 -11.016 -21.281 1 98.88 196 LEU A C 1
ATOM 1480 O O . LEU A 1 196 ? 14.477 -10.719 -20.219 1 98.88 196 LEU A O 1
ATOM 1484 N N . PHE A 1 197 ? 16.25 -11.562 -21.328 1 98.81 197 PHE A N 1
ATOM 1485 C CA . PHE A 1 197 ? 16.969 -12.008 -20.141 1 98.81 197 PHE A CA 1
ATOM 1486 C C . PHE A 1 197 ? 17.875 -10.906 -19.625 1 98.81 197 PHE A C 1
ATOM 1488 O O . PHE A 1 197 ? 18.328 -10.953 -18.469 1 98.81 197 PHE A O 1
ATOM 1495 N N . ARG A 1 198 ? 18.188 -9.914 -20.406 1 98.44 198 ARG A N 1
ATOM 1496 C CA . ARG A 1 198 ? 19.25 -8.953 -20.125 1 98.44 198 ARG A CA 1
ATOM 1497 C C . ARG A 1 198 ? 19 -8.227 -18.812 1 98.44 198 ARG A C 1
ATOM 1499 O O . ARG A 1 198 ? 19.891 -8.102 -17.969 1 98.44 198 ARG A O 1
ATOM 1506 N N . PRO A 1 199 ? 17.719 -7.727 -18.609 1 98.5 199 PRO A N 1
ATOM 1507 C CA . PRO A 1 199 ? 17.516 -7.008 -17.344 1 98.5 199 PRO A CA 1
ATOM 1508 C C . PRO A 1 199 ? 17.703 -7.891 -16.125 1 98.5 199 PRO A C 1
ATOM 1510 O O . PRO A 1 199 ? 18.297 -7.457 -15.133 1 98.5 199 PRO A O 1
ATOM 1513 N N . ALA A 1 200 ? 17.234 -9.094 -16.172 1 98.75 200 ALA A N 1
ATOM 1514 C CA . ALA A 1 200 ? 17.375 -10.008 -15.039 1 98.75 200 ALA A CA 1
ATOM 1515 C C . ALA A 1 200 ? 18.844 -10.391 -14.82 1 98.75 200 ALA A C 1
ATOM 1517 O O . ALA A 1 200 ? 19.297 -10.508 -13.68 1 98.75 200 ALA A O 1
ATOM 1518 N N . ILE A 1 201 ? 19.594 -10.633 -15.898 1 98.81 201 ILE A N 1
ATOM 1519 C CA . ILE A 1 201 ? 21.016 -10.945 -15.805 1 98.81 201 ILE A CA 1
ATOM 1520 C C . ILE A 1 201 ? 21.75 -9.789 -15.133 1 98.81 201 ILE A C 1
ATOM 1522 O O . ILE A 1 201 ? 22.594 -10 -14.25 1 98.81 201 ILE A O 1
ATOM 1526 N N . ASP A 1 202 ? 21.406 -8.609 -15.523 1 98.06 202 ASP A N 1
ATOM 1527 C CA . ASP A 1 202 ? 22.031 -7.418 -14.945 1 98.06 202 ASP A CA 1
ATOM 1528 C C . ASP A 1 202 ? 21.75 -7.332 -13.445 1 98.06 202 ASP A C 1
ATOM 1530 O O . ASP A 1 202 ? 22.656 -7.066 -12.656 1 98.06 202 ASP A O 1
ATOM 1534 N N . LEU A 1 203 ? 20.516 -7.559 -13.047 1 98 203 LEU A N 1
ATOM 1535 C CA . LEU A 1 203 ? 20.141 -7.516 -11.633 1 98 203 LEU A CA 1
ATOM 1536 C C . LEU A 1 203 ? 20.859 -8.609 -10.852 1 98 203 LEU A C 1
ATOM 1538 O O . LEU A 1 203 ? 21.281 -8.383 -9.711 1 98 203 LEU A O 1
ATOM 1542 N N . ALA A 1 204 ? 20.953 -9.758 -11.445 1 98.62 204 ALA A N 1
ATOM 1543 C CA . ALA A 1 204 ? 21.609 -10.875 -10.766 1 98.62 204 ALA A CA 1
ATOM 1544 C C . ALA A 1 204 ? 23.094 -10.617 -10.594 1 98.62 204 ALA A C 1
ATOM 1546 O O . ALA A 1 204 ? 23.688 -11 -9.578 1 98.62 204 ALA A O 1
ATOM 1547 N N . GLU A 1 205 ? 23.719 -10 -11.547 1 98 205 GLU A N 1
ATOM 1548 C CA . GLU A 1 205 ? 25.156 -9.766 -11.562 1 98 205 GLU A CA 1
ATOM 1549 C C . GLU A 1 205 ? 25.516 -8.555 -10.711 1 98 205 GLU A C 1
ATOM 1551 O O . GLU A 1 205 ? 26.484 -8.602 -9.945 1 98 205 GLU A O 1
ATOM 1556 N N . ASN A 1 206 ? 24.766 -7.523 -10.961 1 95.56 206 ASN A N 1
ATOM 1557 C CA . ASN A 1 206 ? 25.141 -6.246 -10.359 1 95.56 206 ASN A CA 1
ATOM 1558 C C . ASN A 1 206 ? 24.406 -6.008 -9.047 1 95.56 206 ASN A C 1
ATOM 1560 O O . ASN A 1 206 ? 24.781 -5.145 -8.258 1 95.56 206 ASN A O 1
ATOM 1564 N N . GLY A 1 207 ? 23.328 -6.754 -8.859 1 95.81 207 GLY A N 1
ATOM 1565 C CA . GLY A 1 207 ? 22.703 -6.781 -7.547 1 95.81 207 GLY A CA 1
ATOM 1566 C C . GLY A 1 207 ? 21.344 -6.094 -7.516 1 95.81 207 GLY A C 1
ATOM 1567 O O . GLY A 1 207 ? 21.016 -5.324 -8.422 1 95.81 207 GLY A O 1
ATOM 1568 N N . HIS A 1 208 ? 20.547 -6.375 -6.617 1 95.75 208 HIS A N 1
ATOM 1569 C CA . HIS A 1 208 ? 19.281 -5.766 -6.234 1 95.75 208 HIS A CA 1
ATOM 1570 C C . HIS A 1 208 ? 19.109 -5.781 -4.719 1 95.75 208 HIS A C 1
ATOM 1572 O O . HIS A 1 208 ? 19.812 -6.504 -4.012 1 95.75 208 HIS A O 1
ATOM 1578 N N . TYR A 1 209 ? 18.219 -5.035 -4.199 1 95.25 209 TYR A N 1
ATOM 1579 C CA . TYR A 1 209 ? 18.078 -4.922 -2.752 1 95.25 209 TYR A CA 1
ATOM 1580 C C . TYR A 1 209 ? 17.062 -5.934 -2.225 1 95.25 209 TYR A C 1
ATOM 1582 O O . TYR A 1 209 ? 16.016 -6.148 -2.838 1 95.25 209 TYR A O 1
ATOM 1590 N N . LEU A 1 210 ? 17.453 -6.57 -1.139 1 96.69 210 LEU A N 1
ATOM 1591 C CA . LEU A 1 210 ? 16.562 -7.523 -0.494 1 96.69 210 LEU A CA 1
ATOM 1592 C C . LEU A 1 210 ? 15.289 -6.836 -0.01 1 96.69 210 LEU A C 1
ATOM 1594 O O . LEU A 1 210 ? 15.352 -5.906 0.797 1 96.69 210 LEU A O 1
ATOM 1598 N N . ALA A 1 211 ? 14.148 -7.336 -0.543 1 92.62 211 ALA A N 1
ATOM 1599 C CA . ALA A 1 211 ? 12.859 -6.73 -0.221 1 92.62 211 ALA A CA 1
ATOM 1600 C C . ALA A 1 211 ? 12.297 -7.301 1.078 1 92.62 211 ALA A C 1
ATOM 1602 O O . ALA A 1 211 ? 12.82 -8.281 1.613 1 92.62 211 ALA A O 1
ATOM 1603 N N . TYR A 1 212 ? 11.281 -6.766 1.661 1 89.38 212 TYR A N 1
ATOM 1604 C CA . TYR A 1 212 ? 10.656 -7.082 2.941 1 89.38 212 TYR A CA 1
ATOM 1605 C C . TYR A 1 212 ? 10.141 -8.516 2.957 1 89.38 212 TYR A C 1
ATOM 1607 O O . TYR A 1 212 ? 10.461 -9.289 3.865 1 89.38 212 TYR A O 1
ATOM 1615 N N . THR A 1 213 ? 9.367 -8.898 1.89 1 90.94 213 THR A N 1
ATOM 1616 C CA . THR A 1 213 ? 8.656 -10.172 1.905 1 90.94 213 THR A CA 1
ATOM 1617 C C . THR A 1 213 ? 9.641 -11.336 1.854 1 90.94 213 THR A C 1
ATOM 1619 O O . THR A 1 213 ? 9.523 -12.289 2.631 1 90.94 213 THR A O 1
ATOM 1622 N N . PRO A 1 214 ? 10.594 -11.297 0.925 1 93.81 214 PRO A N 1
ATOM 1623 C CA . PRO A 1 214 ? 11.555 -12.406 0.957 1 93.81 214 PRO A CA 1
ATOM 1624 C C . PRO A 1 214 ? 12.297 -12.508 2.291 1 93.81 214 PRO A C 1
ATOM 1626 O O . PRO A 1 214 ? 12.578 -13.609 2.76 1 93.81 214 PRO A O 1
ATOM 1629 N N . ARG A 1 215 ? 12.633 -11.398 2.932 1 94.06 215 ARG A N 1
ATOM 1630 C CA . ARG A 1 215 ? 13.297 -11.422 4.23 1 94.06 215 ARG A CA 1
ATOM 1631 C C . ARG A 1 215 ? 12.383 -12.016 5.301 1 94.06 215 ARG A C 1
ATOM 1633 O O . ARG A 1 215 ? 12.828 -12.805 6.137 1 94.06 215 ARG A O 1
ATOM 1640 N N . LEU A 1 216 ? 11.188 -11.648 5.273 1 91.62 216 LEU A N 1
ATOM 1641 C CA . LEU A 1 216 ? 10.203 -12.164 6.219 1 91.62 216 LEU A CA 1
ATOM 1642 C C . LEU A 1 216 ? 10.062 -13.672 6.082 1 91.62 216 LEU A C 1
ATOM 1644 O O . LEU A 1 216 ? 9.836 -14.375 7.074 1 91.62 216 LEU A O 1
ATOM 1648 N N . CYS A 1 217 ? 10.078 -14.156 4.879 1 93.38 217 CYS A N 1
ATOM 1649 C CA . CYS A 1 217 ? 9.914 -15.586 4.629 1 93.38 217 CYS A CA 1
ATOM 1650 C C . CYS A 1 217 ? 11.062 -16.375 5.246 1 93.38 217 CYS A C 1
ATOM 1652 O O . CYS A 1 217 ? 10.867 -17.5 5.699 1 93.38 217 CYS A O 1
ATOM 1654 N N . PHE A 1 218 ? 12.266 -15.773 5.34 1 96.12 218 PHE A N 1
ATOM 1655 C CA . PHE A 1 218 ? 13.359 -16.406 6.062 1 96.12 218 PHE A CA 1
ATOM 1656 C C . PHE A 1 218 ? 13.016 -16.547 7.543 1 96.12 218 PHE A C 1
ATOM 1658 O O . PHE A 1 218 ? 13.281 -17.594 8.148 1 96.12 218 PHE A O 1
ATOM 1665 N N . GLU A 1 219 ? 12.445 -15.539 8.078 1 93.5 219 GLU A N 1
ATOM 1666 C CA . GLU A 1 219 ? 12.062 -15.547 9.484 1 93.5 219 GLU A CA 1
ATOM 1667 C C . GLU A 1 219 ? 10.961 -16.562 9.758 1 93.5 219 GLU A C 1
ATOM 1669 O O . GLU A 1 219 ? 10.969 -17.234 10.789 1 93.5 219 GLU A O 1
ATOM 1674 N N . HIS A 1 220 ? 10.086 -16.641 8.836 1 91.38 220 HIS A N 1
ATOM 1675 C CA . HIS A 1 220 ? 9.016 -17.625 8.969 1 91.38 220 HIS A CA 1
ATOM 1676 C C . HIS A 1 220 ? 9.562 -19.047 8.992 1 91.38 220 HIS A C 1
ATOM 1678 O O . HIS A 1 220 ? 9.156 -19.859 9.828 1 91.38 220 HIS A O 1
ATOM 1684 N N . LEU A 1 221 ? 10.438 -19.328 8.109 1 94.44 221 LEU A N 1
ATOM 1685 C CA . LEU A 1 221 ? 11.055 -20.641 8.07 1 94.44 221 LEU A CA 1
ATOM 1686 C C . LEU A 1 221 ? 11.82 -20.938 9.359 1 94.44 221 LEU A C 1
ATOM 1688 O O . LEU A 1 221 ? 11.805 -22.062 9.859 1 94.44 221 LEU A O 1
ATOM 1692 N N . LEU A 1 222 ? 12.453 -19.906 9.875 1 94.81 222 LEU A N 1
ATOM 1693 C CA . LEU A 1 222 ? 13.172 -20.078 11.141 1 94.81 222 LEU A CA 1
ATOM 1694 C C . LEU A 1 222 ? 12.211 -20.469 12.258 1 94.81 222 LEU A C 1
ATOM 1696 O O . LEU A 1 222 ? 12.539 -21.328 13.086 1 94.81 222 LEU A O 1
ATOM 1700 N N . ARG A 1 223 ? 11.062 -19.891 12.312 1 93 223 ARG A N 1
ATOM 1701 C CA . ARG A 1 223 ? 10.047 -20.234 13.297 1 93 223 ARG A CA 1
ATOM 1702 C C . ARG A 1 223 ? 9.57 -21.672 13.117 1 93 223 ARG A C 1
ATOM 1704 O O . ARG A 1 223 ? 9.109 -22.297 14.062 1 93 223 ARG A O 1
ATOM 1711 N N . GLU A 1 224 ? 9.742 -22.172 11.906 1 91.69 224 GLU A N 1
ATOM 1712 C CA . GLU A 1 224 ? 9.406 -23.562 11.609 1 91.69 224 GLU A CA 1
ATOM 1713 C C . GLU A 1 224 ? 10.625 -24.453 11.766 1 91.69 224 GLU A C 1
ATOM 1715 O O . GLU A 1 224 ? 10.633 -25.594 11.289 1 91.69 224 GLU A O 1
ATOM 1720 N N . ASN A 1 225 ? 11.633 -23.922 12.312 1 94.06 225 ASN A N 1
ATOM 1721 C CA . ASN A 1 225 ? 12.867 -24.625 12.648 1 94.06 225 ASN A CA 1
ATOM 1722 C C . ASN A 1 225 ? 13.695 -24.938 11.406 1 94.06 225 ASN A C 1
ATOM 1724 O O . ASN A 1 225 ? 14.367 -25.969 11.344 1 94.06 225 ASN A O 1
ATOM 1728 N N . VAL A 1 226 ? 13.539 -24.125 10.367 1 94.88 226 VAL A N 1
ATOM 1729 C CA . VAL A 1 226 ? 14.391 -24.188 9.188 1 94.88 226 VAL A CA 1
ATOM 1730 C C . VAL A 1 226 ? 15.242 -22.922 9.102 1 94.88 226 VAL A C 1
ATOM 1732 O O . VAL A 1 226 ? 14.781 -21.875 8.625 1 94.88 226 VAL A O 1
ATOM 1735 N N . ASP A 1 227 ? 16.484 -23.016 9.484 1 96.88 227 ASP A N 1
ATOM 1736 C CA . ASP A 1 227 ? 17.391 -21.875 9.477 1 96.88 227 ASP A CA 1
ATOM 1737 C C . ASP A 1 227 ? 18.281 -21.891 8.234 1 96.88 227 ASP A C 1
ATOM 1739 O O . ASP A 1 227 ? 19.359 -22.516 8.242 1 96.88 227 ASP A O 1
ATOM 1743 N N . LEU A 1 228 ? 18 -21.141 7.254 1 97.38 228 LEU A N 1
ATOM 1744 C CA . LEU A 1 228 ? 18.703 -21.172 5.98 1 97.38 228 LEU A CA 1
ATOM 1745 C C . LEU A 1 228 ? 20.031 -20.422 6.074 1 97.38 228 LEU A C 1
ATOM 1747 O O . LEU A 1 228 ? 20.859 -20.5 5.168 1 97.38 228 LEU A O 1
ATOM 1751 N N . SER A 1 229 ? 20.25 -19.672 7.117 1 97.12 229 SER A N 1
ATOM 1752 C CA . SER A 1 229 ? 21.562 -19.078 7.328 1 97.12 229 SER A CA 1
ATOM 1753 C C . SER A 1 229 ? 22.625 -20.141 7.59 1 97.12 229 SER A C 1
ATOM 1755 O O . SER A 1 229 ? 23.812 -19.891 7.445 1 97.12 229 SER A O 1
ATOM 1757 N N . GLN A 1 230 ? 22.156 -21.328 7.934 1 96.75 230 GLN A N 1
ATOM 1758 C CA . GLN A 1 230 ? 23.062 -22.438 8.203 1 96.75 230 GLN A CA 1
ATOM 1759 C C . GLN A 1 230 ? 23.344 -23.234 6.934 1 96.75 230 GLN A C 1
ATOM 1761 O O . GLN A 1 230 ? 24.203 -24.125 6.934 1 96.75 230 GLN A O 1
ATOM 1766 N N . ASP A 1 231 ? 22.656 -22.984 5.945 1 96.5 231 ASP A N 1
ATOM 1767 C CA . ASP A 1 231 ? 22.906 -23.594 4.648 1 96.5 231 ASP A CA 1
ATOM 1768 C C . ASP A 1 231 ? 23.969 -22.828 3.871 1 96.5 231 ASP A C 1
ATOM 1770 O O . ASP A 1 231 ? 23.812 -21.625 3.607 1 96.5 231 ASP A O 1
ATOM 1774 N N . LYS A 1 232 ? 24.938 -23.453 3.439 1 96.69 232 LYS A N 1
ATOM 1775 C CA . LYS A 1 232 ? 26.109 -22.812 2.83 1 96.69 232 LYS A CA 1
ATOM 1776 C C . LYS A 1 232 ? 25.719 -22.047 1.566 1 96.69 232 LYS A C 1
ATOM 1778 O O . LYS A 1 232 ? 26.172 -20.938 1.344 1 96.69 232 LYS A O 1
ATOM 1783 N N . GLU A 1 233 ? 24.906 -22.641 0.686 1 97.12 233 GLU A N 1
ATOM 1784 C CA . GLU A 1 233 ? 24.547 -22.016 -0.588 1 97.12 233 GLU A CA 1
ATOM 1785 C C . GLU A 1 233 ? 23.656 -20.812 -0.378 1 97.12 233 GLU A C 1
ATOM 1787 O O . GLU A 1 233 ? 23.844 -19.766 -1.022 1 97.12 233 GLU A O 1
ATOM 1792 N N . PHE A 1 234 ? 22.688 -20.891 0.514 1 98.31 234 PHE A N 1
ATOM 1793 C CA . PHE A 1 234 ? 21.812 -19.766 0.817 1 98.31 234 PHE A CA 1
ATOM 1794 C C . PHE A 1 234 ? 22.609 -18.656 1.497 1 98.31 234 PHE A C 1
ATOM 1796 O O . PHE A 1 234 ? 22.422 -17.469 1.185 1 98.31 234 PHE A O 1
ATOM 1803 N N . CYS A 1 235 ? 23.438 -19.031 2.426 1 97.88 235 CYS A N 1
ATOM 1804 C CA . CYS A 1 235 ? 24.172 -18.016 3.182 1 97.88 235 CYS A CA 1
ATOM 1805 C C . CYS A 1 235 ? 25.125 -17.25 2.277 1 97.88 235 CYS A C 1
ATOM 1807 O O . CYS A 1 235 ? 25.344 -16.047 2.469 1 97.88 235 CYS A O 1
ATOM 1809 N N . LYS A 1 236 ? 25.734 -17.891 1.296 1 97.12 236 LYS A N 1
ATOM 1810 C CA . LYS A 1 236 ? 26.625 -17.234 0.334 1 97.12 236 LYS A CA 1
ATOM 1811 C C . LYS A 1 236 ? 25.922 -16.062 -0.338 1 97.12 236 LYS A C 1
ATOM 1813 O O . LYS A 1 236 ? 26.562 -15.07 -0.693 1 97.12 236 LYS A O 1
ATOM 1818 N N . VAL A 1 237 ? 24.656 -16.156 -0.486 1 98.06 237 VAL A N 1
ATOM 1819 C CA . VAL A 1 237 ? 23.891 -15.18 -1.249 1 98.06 237 VAL A CA 1
ATOM 1820 C C . VAL A 1 237 ? 23.219 -14.195 -0.296 1 98.06 237 VAL A C 1
ATOM 1822 O O . VAL A 1 237 ? 23.203 -12.984 -0.548 1 98.06 237 VAL A O 1
ATOM 1825 N N . TYR A 1 238 ? 22.656 -14.672 0.848 1 98.31 238 TYR A N 1
ATOM 1826 C CA . TYR A 1 238 ? 21.656 -13.867 1.556 1 98.31 238 TYR A CA 1
ATOM 1827 C C . TYR A 1 238 ? 22.156 -13.508 2.951 1 98.31 238 TYR A C 1
ATOM 1829 O O . TYR A 1 238 ? 21.469 -12.797 3.691 1 98.31 238 TYR A O 1
ATOM 1837 N N . CYS A 1 239 ? 23.281 -14.039 3.385 1 97.88 239 CYS A N 1
ATOM 1838 C CA . CYS A 1 239 ? 23.781 -13.711 4.719 1 97.88 239 CYS A CA 1
ATOM 1839 C C . CYS A 1 239 ? 24.703 -12.5 4.672 1 97.88 239 CYS A C 1
ATOM 1841 O O . CYS A 1 239 ? 25.297 -12.203 3.635 1 97.88 239 CYS A O 1
ATOM 1843 N N . ASP A 1 240 ? 24.75 -11.844 5.672 1 95.88 240 ASP A N 1
ATOM 1844 C CA . ASP A 1 240 ? 25.703 -10.75 5.812 1 95.88 240 ASP A CA 1
ATOM 1845 C C . ASP A 1 240 ? 27.031 -11.25 6.387 1 95.88 240 ASP A C 1
ATOM 1847 O O . ASP A 1 240 ? 27.266 -12.453 6.449 1 95.88 240 ASP A O 1
ATOM 1851 N N . ASP A 1 241 ? 27.891 -10.297 6.77 1 93.69 241 ASP A N 1
ATOM 1852 C CA . ASP A 1 241 ? 29.234 -10.641 7.215 1 93.69 241 ASP A CA 1
ATOM 1853 C C . ASP A 1 241 ? 29.203 -11.367 8.555 1 93.69 241 ASP A C 1
ATOM 1855 O O . ASP A 1 241 ? 30.172 -12.039 8.93 1 93.69 241 ASP A O 1
ATOM 1859 N N . THR A 1 242 ? 28.062 -11.336 9.219 1 95 242 THR A N 1
ATOM 1860 C CA . THR A 1 242 ? 27.938 -11.984 10.516 1 95 242 THR A CA 1
ATOM 1861 C C . THR A 1 242 ? 27.406 -13.406 10.359 1 95 242 THR A C 1
ATOM 1863 O O . THR A 1 242 ? 27.344 -14.156 11.336 1 95 242 THR A O 1
ATOM 1866 N N . GLY A 1 243 ? 27.016 -13.734 9.203 1 96.31 243 GLY A N 1
ATOM 1867 C CA . GLY A 1 243 ? 26.5 -15.07 8.969 1 96.31 243 GLY A CA 1
ATOM 1868 C C . GLY A 1 243 ? 25 -15.172 9.18 1 96.31 243 GLY A C 1
ATOM 1869 O O . GLY A 1 243 ? 24.422 -16.266 9.086 1 96.31 243 GLY A O 1
ATOM 1870 N N . LYS A 1 244 ? 24.453 -14.094 9.477 1 96.69 244 LYS A N 1
ATOM 1871 C CA . LYS A 1 244 ? 23 -14.031 9.594 1 96.69 244 LYS A CA 1
ATOM 1872 C C . LYS A 1 244 ? 22.359 -13.562 8.289 1 96.69 244 LYS A C 1
ATOM 1874 O O . LYS A 1 244 ? 23.031 -12.969 7.445 1 96.69 244 LYS A O 1
ATOM 1879 N N . ILE A 1 245 ? 21.094 -13.922 8.094 1 97.88 245 ILE A N 1
ATOM 1880 C CA . ILE A 1 245 ? 20.406 -13.422 6.91 1 97.88 245 ILE A CA 1
ATOM 1881 C C . ILE A 1 245 ? 20.469 -11.898 6.879 1 97.88 245 ILE A C 1
ATOM 1883 O O . ILE A 1 245 ? 20.188 -11.234 7.879 1 97.88 245 ILE A O 1
ATOM 1887 N N . ALA A 1 246 ? 20.828 -11.352 5.793 1 97.75 246 ALA A N 1
ATOM 1888 C CA . ALA A 1 246 ? 21 -9.906 5.633 1 97.75 246 ALA A CA 1
ATOM 1889 C C . ALA A 1 246 ? 19.688 -9.172 5.875 1 97.75 246 ALA A C 1
ATOM 1891 O O . ALA A 1 246 ? 18.594 -9.734 5.684 1 97.75 246 ALA A O 1
ATOM 1892 N N . PRO A 1 247 ? 19.734 -7.938 6.352 1 95.19 247 PRO A N 1
ATOM 1893 C CA . PRO A 1 247 ? 18.516 -7.172 6.574 1 95.19 247 PRO A CA 1
ATOM 1894 C C . PRO A 1 247 ? 17.875 -6.695 5.273 1 95.19 247 PRO A C 1
ATOM 1896 O O . PRO A 1 247 ? 18.5 -6.727 4.219 1 95.19 247 PRO A O 1
ATOM 1899 N N . GLU A 1 248 ? 16.609 -6.301 5.375 1 93.88 248 GLU A N 1
ATOM 1900 C CA . GLU A 1 248 ? 15.953 -5.617 4.266 1 93.88 248 GLU A CA 1
ATOM 1901 C C . GLU A 1 248 ? 16.797 -4.449 3.764 1 93.88 248 GLU A C 1
ATOM 1903 O O . GLU A 1 248 ? 17.359 -3.697 4.559 1 93.88 248 GLU A O 1
ATOM 1908 N N . GLY A 1 249 ? 16.953 -4.309 2.424 1 95.19 249 GLY A N 1
ATOM 1909 C CA . GLY A 1 249 ? 17.734 -3.229 1.841 1 95.19 249 GLY A CA 1
ATOM 1910 C C . GLY A 1 249 ? 19.172 -3.623 1.54 1 95.19 249 GLY A C 1
ATOM 1911 O O . GLY A 1 249 ? 19.922 -2.863 0.915 1 95.19 249 GLY A O 1
ATOM 1912 N N . ALA A 1 250 ? 19.5 -4.828 1.936 1 97.19 250 ALA A N 1
ATOM 1913 C CA . ALA A 1 250 ? 20.844 -5.305 1.616 1 97.19 250 ALA A CA 1
ATOM 1914 C C . ALA A 1 250 ? 21 -5.559 0.119 1 97.19 250 ALA A C 1
ATOM 1916 O O . ALA A 1 250 ? 20.078 -6.059 -0.529 1 97.19 250 ALA A O 1
ATOM 1917 N N . LEU A 1 251 ? 22.141 -5.246 -0.417 1 96.38 251 LEU A N 1
ATOM 1918 C CA . LEU A 1 251 ? 22.438 -5.531 -1.818 1 96.38 251 LEU A CA 1
ATOM 1919 C C . LEU A 1 251 ? 22.75 -7.012 -2.021 1 96.38 251 LEU A C 1
ATOM 1921 O O . LEU A 1 251 ? 23.688 -7.543 -1.436 1 96.38 251 LEU A O 1
ATOM 1925 N N . ILE A 1 252 ? 21.969 -7.648 -2.799 1 97.69 252 ILE A N 1
ATOM 1926 C CA . ILE A 1 252 ? 22.094 -9.078 -3.049 1 97.69 252 ILE A CA 1
ATOM 1927 C C . ILE A 1 252 ? 22.578 -9.312 -4.48 1 97.69 252 ILE A C 1
ATOM 1929 O O . ILE A 1 252 ? 22 -8.781 -5.43 1 97.69 252 ILE A O 1
ATOM 1933 N N . LYS A 1 253 ? 23.609 -10.062 -4.648 1 97.75 253 LYS A N 1
ATOM 1934 C CA . LYS A 1 253 ? 24.078 -10.516 -5.957 1 97.75 253 LYS A CA 1
ATOM 1935 C C . LYS A 1 253 ? 23.938 -12.023 -6.094 1 97.75 253 LYS A C 1
ATOM 1937 O O . LYS A 1 253 ? 24.062 -12.758 -5.109 1 97.75 253 LYS A O 1
ATOM 1942 N N . ARG A 1 254 ? 23.641 -12.445 -7.234 1 98.38 254 ARG A N 1
ATOM 1943 C CA . ARG A 1 254 ? 23.516 -13.867 -7.539 1 98.38 254 ARG A CA 1
ATOM 1944 C C . ARG A 1 254 ? 24.312 -14.234 -8.781 1 98.38 254 ARG A C 1
ATOM 1946 O O . ARG A 1 254 ? 23.75 -14.641 -9.797 1 98.38 254 ARG A O 1
ATOM 1953 N N . PRO A 1 255 ? 25.609 -14.234 -8.648 1 98.12 255 PRO A N 1
ATOM 1954 C CA . PRO A 1 255 ? 26.453 -14.414 -9.828 1 98.12 255 PRO A CA 1
ATOM 1955 C C . PRO A 1 255 ? 26.281 -15.789 -10.469 1 98.12 255 PRO A C 1
ATOM 1957 O O . PRO A 1 255 ? 26.344 -15.914 -11.695 1 98.12 255 PRO A O 1
ATOM 1960 N N . ARG A 1 256 ? 26.125 -16.844 -9.695 1 98.25 256 ARG A N 1
ATOM 1961 C CA . ARG A 1 256 ? 25.922 -18.172 -10.266 1 98.25 256 ARG A CA 1
ATOM 1962 C C . ARG A 1 256 ? 24.641 -18.234 -11.078 1 98.25 256 ARG A C 1
ATOM 1964 O O . ARG A 1 256 ? 24.609 -18.797 -12.172 1 98.25 256 ARG A O 1
ATOM 1971 N N . LEU A 1 257 ? 23.578 -17.688 -10.539 1 98.75 257 LEU A N 1
ATOM 1972 C CA . LEU A 1 257 ? 22.328 -17.656 -11.273 1 98.75 257 LEU A CA 1
ATOM 1973 C C . LEU A 1 257 ? 22.438 -16.797 -12.523 1 98.75 257 LEU A C 1
ATOM 1975 O O . LEU A 1 257 ? 21.844 -17.094 -13.555 1 98.75 257 LEU A O 1
ATOM 1979 N N . ALA A 1 258 ? 23.188 -15.664 -12.422 1 98.75 258 ALA A N 1
ATOM 1980 C CA . ALA A 1 258 ? 23.422 -14.828 -13.602 1 98.75 258 ALA A CA 1
ATOM 1981 C C . ALA A 1 258 ? 24.016 -15.641 -14.742 1 98.75 258 ALA A C 1
ATOM 1983 O O . ALA A 1 258 ? 23.594 -15.516 -15.891 1 98.75 258 ALA A O 1
ATOM 1984 N N . GLN A 1 259 ? 24.984 -16.422 -14.375 1 98.62 259 GLN A N 1
ATOM 1985 C CA . GLN A 1 259 ? 25.625 -17.281 -15.383 1 98.62 259 GLN A CA 1
ATOM 1986 C C . GLN A 1 259 ? 24.625 -18.281 -15.961 1 98.62 259 GLN A C 1
ATOM 1988 O O . GLN A 1 259 ? 24.641 -18.547 -17.156 1 98.62 259 GLN A O 1
ATOM 1993 N N . THR A 1 260 ? 23.859 -18.828 -15.086 1 98.81 260 THR A N 1
ATOM 1994 C CA . THR A 1 260 ? 22.844 -19.781 -15.539 1 98.81 260 THR A CA 1
ATOM 1995 C C . THR A 1 260 ? 21.859 -19.094 -16.484 1 98.81 260 THR A C 1
ATOM 1997 O O . THR A 1 260 ? 21.516 -19.641 -17.531 1 98.81 260 THR A O 1
ATOM 2000 N N . LEU A 1 261 ? 21.375 -17.891 -16.125 1 98.88 261 LEU A N 1
ATOM 2001 C CA . LEU A 1 261 ? 20.453 -17.141 -16.969 1 98.88 261 LEU A CA 1
ATOM 2002 C C . LEU A 1 261 ? 21.094 -16.828 -18.312 1 98.88 261 LEU A C 1
ATOM 2004 O O . LEU A 1 261 ? 20.438 -16.891 -19.359 1 98.88 261 LEU A O 1
ATOM 2008 N N . LYS A 1 262 ? 22.391 -16.484 -18.312 1 98.69 262 LYS A N 1
ATOM 2009 C CA . LYS A 1 262 ? 23.109 -16.25 -19.562 1 98.69 262 LYS A CA 1
ATOM 2010 C C . LYS A 1 262 ? 23.141 -17.516 -20.422 1 98.69 262 LYS A C 1
ATOM 2012 O O . LYS A 1 262 ? 22.984 -17.438 -21.641 1 98.69 262 LYS A O 1
ATOM 2017 N N . GLY A 1 263 ? 23.438 -18.609 -19.797 1 98.62 263 GLY A N 1
ATOM 2018 C CA . GLY A 1 263 ? 23.422 -19.875 -20.516 1 98.62 263 GLY A CA 1
ATOM 2019 C C . GLY A 1 263 ? 22.094 -20.172 -21.188 1 98.62 263 GLY A C 1
ATOM 2020 O O . GLY A 1 263 ? 22.062 -20.578 -22.344 1 98.62 263 GLY A O 1
ATOM 2021 N N . ILE A 1 264 ? 21.016 -19.922 -20.469 1 98.81 264 ILE A N 1
ATOM 2022 C CA . ILE A 1 264 ? 19.688 -20.156 -21.016 1 98.81 264 ILE A CA 1
ATOM 2023 C C . ILE A 1 264 ? 19.406 -19.156 -22.141 1 98.81 264 ILE A C 1
ATOM 2025 O O . ILE A 1 264 ? 18.812 -19.516 -23.156 1 98.81 264 ILE A O 1
ATOM 2029 N N . ALA A 1 265 ? 19.781 -17.938 -21.891 1 98.75 265 ALA A N 1
ATOM 2030 C CA . ALA A 1 265 ? 19.594 -16.891 -22.906 1 98.75 265 ALA A CA 1
ATOM 2031 C C . ALA A 1 265 ? 20.297 -17.25 -24.203 1 98.75 265 ALA A C 1
ATOM 2033 O O . ALA A 1 265 ? 19.75 -17.031 -25.297 1 98.75 265 ALA A O 1
ATOM 2034 N N . ASP A 1 266 ? 21.422 -17.844 -24.109 1 98.19 266 ASP A N 1
ATOM 2035 C CA . ASP A 1 266 ? 22.266 -18.125 -25.281 1 98.19 266 ASP A CA 1
ATOM 2036 C C . ASP A 1 266 ? 21.875 -19.438 -25.938 1 98.19 266 ASP A C 1
ATOM 2038 O O . ASP A 1 266 ? 22 -19.609 -27.156 1 98.19 266 ASP A O 1
ATOM 2042 N N . ASN A 1 267 ? 21.406 -20.406 -25.125 1 97.5 267 ASN A N 1
ATOM 2043 C CA . ASN A 1 267 ? 21.281 -21.766 -25.641 1 97.5 267 ASN A CA 1
ATOM 2044 C C . ASN A 1 267 ? 19.828 -22.25 -25.594 1 97.5 267 ASN A C 1
ATOM 2046 O O . ASN A 1 267 ? 19.531 -23.359 -26.031 1 97.5 267 ASN A O 1
ATOM 2050 N N . GLY A 1 268 ? 18.984 -21.406 -25.078 1 97.62 268 GLY A N 1
ATOM 2051 C CA . GLY A 1 268 ? 17.609 -21.859 -24.906 1 97.62 268 GLY A CA 1
ATOM 2052 C C . GLY A 1 268 ? 17.438 -22.797 -23.719 1 97.62 268 GLY A C 1
ATOM 2053 O O . GLY A 1 268 ? 18.375 -23.016 -22.953 1 97.62 268 GLY A O 1
ATOM 2054 N N . PRO A 1 269 ? 16.266 -23.359 -23.547 1 97.75 269 PRO A N 1
ATOM 2055 C CA . PRO A 1 269 ? 15.969 -24.219 -22.391 1 97.75 269 PRO A CA 1
ATOM 2056 C C . PRO A 1 269 ? 16.844 -25.453 -22.344 1 97.75 269 PRO A C 1
ATOM 2058 O O . PRO A 1 269 ? 17.031 -26.047 -21.266 1 97.75 269 PRO A O 1
ATOM 2061 N N . ALA A 1 270 ? 17.391 -25.938 -23.453 1 97.25 270 ALA A N 1
ATOM 2062 C CA . ALA A 1 270 ? 18.234 -27.109 -23.5 1 97.25 270 ALA A CA 1
ATOM 2063 C C . ALA A 1 270 ? 19.422 -26.984 -22.547 1 97.25 270 ALA A C 1
ATOM 2065 O O . ALA A 1 270 ? 19.953 -27.984 -22.062 1 97.25 270 ALA A O 1
ATOM 2066 N N . TYR A 1 271 ? 19.75 -25.781 -22.25 1 98 271 TYR A N 1
ATOM 2067 C CA . TYR A 1 271 ? 20.875 -25.516 -21.359 1 98 271 TYR A CA 1
ATOM 2068 C C . TYR A 1 271 ? 20.688 -26.219 -20.016 1 98 271 TYR A C 1
ATOM 2070 O O . TYR A 1 271 ? 21.656 -26.75 -19.453 1 98 271 TYR A O 1
ATOM 2078 N N . ILE A 1 272 ? 19.469 -26.281 -19.484 1 98.06 272 ILE A N 1
ATOM 2079 C CA . ILE A 1 272 ? 19.281 -26.891 -18.172 1 98.06 272 ILE A CA 1
ATOM 2080 C C . ILE A 1 272 ? 18.469 -28.172 -18.297 1 98.06 272 ILE A C 1
ATOM 2082 O O . ILE A 1 272 ? 18.281 -28.891 -17.312 1 98.06 272 ILE A O 1
ATOM 2086 N N . HIS A 1 273 ? 18 -28.469 -19.484 1 98 273 HIS A N 1
ATOM 2087 C CA . HIS A 1 273 ? 17.156 -29.641 -19.656 1 98 273 HIS A CA 1
ATOM 2088 C C . HIS A 1 273 ? 17.891 -30.75 -20.391 1 98 273 HIS A C 1
ATOM 2090 O O . HIS A 1 273 ? 17.5 -31.922 -20.312 1 98 273 HIS A O 1
ATOM 2096 N N . GLU A 1 274 ? 18.922 -30.25 -21.031 1 96.19 274 GLU A N 1
ATOM 2097 C CA . GLU A 1 274 ? 19.734 -31.188 -21.781 1 96.19 274 GLU A CA 1
ATOM 2098 C C . GLU A 1 274 ? 21.219 -30.891 -21.609 1 96.19 274 GLU A C 1
ATOM 2100 O O . GLU A 1 274 ? 21.594 -29.859 -21.062 1 96.19 274 GLU A O 1
ATOM 2105 N N . GLY A 1 275 ? 22.109 -31.75 -21.906 1 90.94 275 GLY A N 1
ATOM 2106 C CA . GLY A 1 275 ? 23.547 -31.516 -21.969 1 90.94 275 GLY A CA 1
ATOM 2107 C C . GLY A 1 275 ? 24.219 -31.594 -20.625 1 90.94 275 GLY A C 1
ATOM 2108 O O . GLY A 1 275 ? 23.719 -32.25 -19.703 1 90.94 275 GLY A O 1
ATOM 2109 N N . PRO A 1 276 ? 25.391 -30.938 -20.5 1 95.94 276 PRO A N 1
ATOM 2110 C CA . PRO A 1 276 ? 26.234 -31.125 -19.328 1 95.94 276 PRO A CA 1
ATOM 2111 C C . PRO A 1 276 ? 25.641 -30.484 -18.062 1 95.94 276 PRO A C 1
ATOM 2113 O O . PRO A 1 276 ? 25.812 -31.016 -16.969 1 95.94 276 PRO A O 1
ATOM 2116 N N . VAL A 1 277 ? 25 -29.391 -18.25 1 97.88 277 VAL A N 1
ATOM 2117 C CA . VAL A 1 277 ? 24.438 -28.719 -17.078 1 97.88 277 VAL A CA 1
ATOM 2118 C C . VAL A 1 277 ? 23.297 -29.562 -16.5 1 97.88 277 VAL A C 1
ATOM 2120 O O . VAL A 1 277 ? 23.172 -29.672 -15.273 1 97.88 277 VAL A O 1
ATOM 2123 N N . ALA A 1 278 ? 22.516 -30.156 -17.328 1 97.81 278 ALA A N 1
ATOM 2124 C CA . ALA A 1 278 ? 21.453 -31.031 -16.891 1 97.81 278 ALA A CA 1
ATOM 2125 C C . ALA A 1 278 ? 22 -32.219 -16.125 1 97.81 278 ALA A C 1
ATOM 2127 O O . ALA A 1 278 ? 21.406 -32.688 -15.141 1 97.81 278 ALA A O 1
ATOM 2128 N N . ASP A 1 279 ? 23.156 -32.719 -16.594 1 97.5 279 ASP A N 1
ATOM 2129 C CA . ASP A 1 279 ? 23.828 -33.812 -15.891 1 97.5 279 ASP A CA 1
ATOM 2130 C C . ASP A 1 279 ? 24.203 -33.438 -14.469 1 97.5 279 ASP A C 1
ATOM 2132 O O . ASP A 1 279 ? 23.984 -34.188 -13.523 1 97.5 279 ASP A O 1
ATOM 2136 N N . VAL A 1 280 ? 24.719 -32.312 -14.375 1 98 280 VAL A N 1
ATOM 2137 C CA . VAL A 1 280 ? 25.156 -31.828 -13.078 1 98 280 VAL A CA 1
ATOM 2138 C C . VAL A 1 280 ? 23.953 -31.594 -12.172 1 98 280 VAL A C 1
ATOM 2140 O O . VAL A 1 280 ? 23.984 -31.922 -10.984 1 98 280 VAL A O 1
ATOM 2143 N N . ILE A 1 281 ? 22.891 -31.016 -12.719 1 98.25 281 ILE A N 1
ATOM 2144 C CA . ILE A 1 281 ? 21.672 -30.766 -11.969 1 98.25 281 ILE A CA 1
ATOM 2145 C C . ILE A 1 281 ? 21.125 -32.062 -11.406 1 98.25 281 ILE A C 1
ATOM 2147 O O . ILE A 1 281 ? 20.844 -32.156 -10.211 1 98.25 281 ILE A O 1
ATOM 2151 N N . ALA A 1 282 ? 21.016 -33.094 -12.25 1 98.25 282 ALA A N 1
ATOM 2152 C CA . ALA A 1 282 ? 20.5 -34.375 -11.828 1 98.25 282 ALA A CA 1
ATOM 2153 C C . ALA A 1 282 ? 21.359 -35 -10.727 1 98.25 282 ALA A C 1
ATOM 2155 O O . ALA A 1 282 ? 20.844 -35.5 -9.727 1 98.25 282 ALA A O 1
ATOM 2156 N N . ARG A 1 283 ? 22.656 -34.906 -10.859 1 97.94 283 ARG A N 1
ATOM 2157 C CA . ARG A 1 283 ? 23.578 -35.469 -9.883 1 97.94 283 ARG A CA 1
ATOM 2158 C C . ARG A 1 283 ? 23.469 -34.75 -8.547 1 97.94 283 ARG A C 1
ATOM 2160 O O . ARG A 1 283 ? 23.484 -35.375 -7.488 1 97.94 283 ARG A O 1
ATOM 2167 N N . GLU A 1 284 ? 23.375 -33.469 -8.586 1 97.56 284 GLU A N 1
ATOM 2168 C CA . GLU A 1 284 ? 23.266 -32.656 -7.355 1 97.56 284 GLU A CA 1
ATOM 2169 C C . GLU A 1 284 ? 22 -33.031 -6.59 1 97.56 284 GLU A C 1
ATOM 2171 O O . GLU A 1 284 ? 22.031 -33.219 -5.371 1 97.56 284 GLU A O 1
ATOM 2176 N N . ILE A 1 285 ? 20.906 -33.125 -7.301 1 98.06 285 ILE A N 1
ATOM 2177 C CA . ILE A 1 285 ? 19.625 -33.438 -6.668 1 98.06 285 ILE A CA 1
ATOM 2178 C C . ILE A 1 285 ? 19.672 -34.844 -6.094 1 98.06 285 ILE A C 1
ATOM 2180 O O . ILE A 1 285 ? 19.25 -35.094 -4.957 1 98.06 285 ILE A O 1
ATOM 2184 N N . GLN A 1 286 ? 20.297 -35.781 -6.77 1 97.5 286 GLN A N 1
ATOM 2185 C CA . GLN A 1 286 ? 20.406 -37.188 -6.328 1 97.5 286 GLN A CA 1
ATOM 2186 C C . GLN A 1 286 ? 21.344 -37.312 -5.137 1 97.5 286 GLN A C 1
ATOM 2188 O O . GLN A 1 286 ? 21.125 -38.125 -4.246 1 97.5 286 GLN A O 1
ATOM 2193 N N . SER A 1 287 ? 22.344 -36.5 -5.152 1 96.94 287 SER A N 1
ATOM 2194 C CA . SER A 1 287 ? 23.281 -36.531 -4.047 1 96.94 287 SER A CA 1
ATOM 2195 C C . SER A 1 287 ? 22.625 -36.094 -2.736 1 96.94 287 SER A C 1
ATOM 2197 O O . SER A 1 287 ? 23.109 -36.438 -1.654 1 96.94 287 SER A O 1
ATOM 2199 N N . LYS A 1 288 ? 21.5 -35.469 -2.871 1 95.81 288 LYS A N 1
ATOM 2200 C CA . LYS A 1 288 ? 20.766 -35 -1.688 1 95.81 288 LYS A CA 1
ATOM 2201 C C . LYS A 1 288 ? 19.578 -35.938 -1.41 1 95.81 288 LYS A C 1
ATOM 2203 O O . LYS A 1 288 ? 18.781 -35.656 -0.515 1 95.81 288 LYS A O 1
ATOM 2208 N N . GLY A 1 289 ? 19.453 -36.906 -2.215 1 95.75 289 GLY A N 1
ATOM 2209 C CA . GLY A 1 289 ? 18.438 -37.938 -1.968 1 95.75 289 GLY A CA 1
ATOM 2210 C C . GLY A 1 289 ? 17.266 -37.844 -2.928 1 95.75 289 GLY A C 1
ATOM 2211 O O . GLY A 1 289 ? 16.297 -38.594 -2.814 1 95.75 289 GLY A O 1
ATOM 2212 N N . GLY A 1 290 ? 17.312 -36.906 -3.889 1 97.38 290 GLY A N 1
ATOM 2213 C CA . GLY A 1 290 ? 16.25 -36.781 -4.871 1 97.38 290 GLY A CA 1
ATOM 2214 C C . GLY A 1 290 ? 16.297 -37.844 -5.953 1 97.38 290 GLY A C 1
ATOM 2215 O O . GLY A 1 290 ? 17.219 -38.656 -5.965 1 97.38 290 GLY A O 1
ATOM 2216 N N . VAL A 1 291 ? 15.273 -37.812 -6.836 1 97.69 291 VAL A N 1
ATOM 2217 C CA . VAL A 1 291 ? 15.195 -38.906 -7.773 1 97.69 291 VAL A CA 1
ATOM 2218 C C . VAL A 1 291 ? 15.102 -38.375 -9.203 1 97.69 291 VAL A C 1
ATOM 2220 O O . VAL A 1 291 ? 14.859 -39.156 -10.141 1 97.69 291 VAL A O 1
ATOM 2223 N N . ILE A 1 292 ? 15.266 -37.125 -9.406 1 98.38 292 ILE A N 1
ATOM 2224 C CA . ILE A 1 292 ? 15.234 -36.562 -10.75 1 98.38 292 ILE A CA 1
ATOM 2225 C C . ILE A 1 292 ? 16.438 -37.062 -11.547 1 98.38 292 ILE A C 1
ATOM 2227 O O . ILE A 1 292 ? 17.562 -37.094 -11.047 1 98.38 292 ILE A O 1
ATOM 2231 N N . THR A 1 293 ? 16.172 -37.438 -12.758 1 98.12 293 THR A N 1
ATOM 2232 C CA . THR A 1 293 ? 17.219 -37.906 -13.648 1 98.12 293 THR A CA 1
ATOM 2233 C C . THR A 1 293 ? 17.375 -36.938 -14.836 1 98.12 293 THR A C 1
ATOM 2235 O O . THR A 1 293 ? 16.531 -36.094 -15.062 1 98.12 293 THR A O 1
ATOM 2238 N N . LYS A 1 294 ? 18.469 -37.156 -15.508 1 97.5 294 LYS A N 1
ATOM 2239 C CA . LYS A 1 294 ? 18.672 -36.406 -16.734 1 97.5 294 LYS A CA 1
ATOM 2240 C C . LYS A 1 294 ? 17.547 -36.656 -17.734 1 97.5 294 LYS A C 1
ATOM 2242 O O . LYS A 1 294 ? 17.141 -35.75 -18.453 1 97.5 294 LYS A O 1
ATOM 2247 N N . LYS A 1 295 ? 17.109 -37.844 -17.812 1 97.94 295 LYS A N 1
ATOM 2248 C CA . LYS A 1 295 ? 16.016 -38.219 -18.703 1 97.94 295 LYS A CA 1
ATOM 2249 C C . LYS A 1 295 ? 14.742 -37.438 -18.344 1 97.94 295 LYS A C 1
ATOM 2251 O O . LYS A 1 295 ? 14.008 -37 -19.219 1 97.94 295 LYS A O 1
ATOM 2256 N N . ASP A 1 296 ? 14.453 -37.312 -17.047 1 98.62 296 ASP A N 1
ATOM 2257 C CA . ASP A 1 296 ? 13.305 -36.531 -16.594 1 98.62 296 ASP A CA 1
ATOM 2258 C C . ASP A 1 296 ? 13.383 -35.125 -17.125 1 98.62 296 ASP A C 1
ATOM 2260 O O . ASP A 1 296 ? 12.383 -34.562 -17.594 1 98.62 296 ASP A O 1
ATOM 2264 N N . LEU A 1 297 ? 14.555 -34.5 -16.984 1 98.75 297 LEU A N 1
ATOM 2265 C CA . LEU A 1 297 ? 14.758 -33.125 -17.422 1 98.75 297 LEU A CA 1
ATOM 2266 C C . LEU A 1 297 ? 14.578 -33 -18.938 1 98.75 297 LEU A C 1
ATOM 2268 O O . LEU A 1 297 ? 13.883 -32.094 -19.422 1 98.75 297 LEU A O 1
ATOM 2272 N N . ALA A 1 298 ? 15.109 -33.906 -19.672 1 98.25 298 ALA A N 1
ATOM 2273 C CA . ALA A 1 298 ? 15.117 -33.875 -21.125 1 98.25 298 ALA A CA 1
ATOM 2274 C C . ALA A 1 298 ? 13.719 -34.094 -21.688 1 98.25 298 ALA A C 1
ATOM 2276 O O . ALA A 1 298 ? 13.359 -33.531 -22.734 1 98.25 298 ALA A O 1
ATOM 2277 N N . GLU A 1 299 ? 12.953 -34.906 -21.047 1 97.88 299 GLU A N 1
ATOM 2278 C CA . GLU A 1 299 ? 11.664 -35.312 -21.594 1 97.88 299 GLU A CA 1
ATOM 2279 C C . GLU A 1 299 ? 10.547 -34.406 -21.125 1 97.88 299 GLU A C 1
ATOM 2281 O O . GLU A 1 299 ? 9.398 -34.531 -21.547 1 97.88 299 GLU A O 1
ATOM 2286 N N . TYR A 1 300 ? 10.875 -33.469 -20.281 1 98.38 300 TYR A N 1
ATOM 2287 C CA . TYR A 1 300 ? 9.836 -32.562 -19.828 1 98.38 300 TYR A CA 1
ATOM 2288 C C . TYR A 1 300 ? 9.258 -31.766 -20.984 1 98.38 300 TYR A C 1
ATOM 2290 O O . TYR A 1 300 ? 10 -31.25 -21.828 1 98.38 300 TYR A O 1
ATOM 2298 N N . ALA A 1 301 ? 7.93 -31.625 -20.969 1 98.06 301 ALA A N 1
ATOM 2299 C CA . ALA A 1 301 ? 7.246 -30.781 -21.953 1 98.06 301 ALA A CA 1
ATOM 2300 C C . ALA A 1 301 ? 6.008 -30.125 -21.328 1 98.06 301 ALA A C 1
ATOM 2302 O O . ALA A 1 301 ? 5.246 -30.781 -20.625 1 98.06 301 ALA A O 1
ATOM 2303 N N . PRO A 1 302 ? 5.848 -28.844 -21.578 1 98.5 302 PRO A N 1
ATOM 2304 C CA . PRO A 1 302 ? 4.578 -28.234 -21.156 1 98.5 302 PRO A CA 1
ATOM 2305 C C . PRO A 1 302 ? 3.387 -28.75 -21.953 1 98.5 302 PRO A C 1
ATOM 2307 O O . PRO A 1 302 ? 3.566 -29.344 -23.031 1 98.5 302 PRO A O 1
ATOM 2310 N N . VAL A 1 303 ? 2.221 -28.594 -21.406 1 98.44 303 VAL A N 1
ATOM 2311 C CA . VAL A 1 303 ? 0.987 -28.906 -22.125 1 98.44 303 VAL A CA 1
ATOM 2312 C C . VAL A 1 303 ? 0.354 -27.625 -22.656 1 98.44 303 VAL A C 1
ATOM 2314 O O . VAL A 1 303 ? 0.146 -26.672 -21.906 1 98.44 303 VAL A O 1
ATOM 2317 N N . VAL A 1 304 ? 0.126 -27.594 -23.953 1 98.44 304 VAL A N 1
ATOM 2318 C CA . VAL A 1 304 ? -0.441 -26.422 -24.609 1 98.44 304 VAL A CA 1
ATOM 2319 C C . VAL A 1 304 ? -1.836 -26.75 -25.141 1 98.44 304 VAL A C 1
ATOM 2321 O O . VAL A 1 304 ? -2.014 -27.719 -25.891 1 98.44 304 VAL A O 1
ATOM 2324 N N . ASP A 1 305 ? -2.82 -25.969 -24.781 1 97.25 305 ASP A N 1
ATOM 2325 C CA . ASP A 1 305 ? -4.172 -26.125 -25.297 1 97.25 305 ASP A CA 1
ATOM 2326 C C . ASP A 1 305 ? -4.953 -24.812 -25.203 1 97.25 305 ASP A C 1
ATOM 2328 O O . ASP A 1 305 ? -4.363 -23.75 -25 1 97.25 305 ASP A O 1
ATOM 2332 N N . GLU A 1 306 ? -6.211 -24.828 -25.438 1 96.81 306 GLU A N 1
ATOM 2333 C CA . GLU A 1 306 ? -7 -23.609 -25.531 1 96.81 306 GLU A CA 1
ATOM 2334 C C . GLU A 1 306 ? -7.547 -23.203 -24.156 1 96.81 306 GLU A C 1
ATOM 2336 O O . GLU A 1 306 ? -8.164 -22.141 -24.016 1 96.81 306 GLU A O 1
ATOM 2341 N N . GLY A 1 307 ? -7.289 -23.969 -23.125 1 97.06 307 GLY A N 1
ATOM 2342 C CA . GLY A 1 307 ? -7.863 -23.688 -21.812 1 97.06 307 GLY A CA 1
ATOM 2343 C C . GLY A 1 307 ? -9.375 -23.781 -21.797 1 97.06 307 GLY A C 1
ATOM 2344 O O . GLY A 1 307 ? -9.961 -24.641 -22.453 1 97.06 307 GLY A O 1
ATOM 2345 N N . ILE A 1 308 ? -9.977 -23.016 -20.922 1 97.5 308 ILE A N 1
ATOM 2346 C CA . ILE A 1 308 ? -11.438 -23.016 -20.859 1 97.5 308 ILE A CA 1
ATOM 2347 C C . ILE A 1 308 ? -11.969 -21.594 -21.047 1 97.5 308 ILE A C 1
ATOM 2349 O O . ILE A 1 308 ? -11.305 -20.625 -20.672 1 97.5 308 ILE A O 1
ATOM 2353 N N . SER A 1 309 ? -13.055 -21.516 -21.625 1 97.25 309 SER A N 1
ATOM 2354 C CA . SER A 1 309 ? -13.797 -20.281 -21.859 1 97.25 309 SER A CA 1
ATOM 2355 C C . SER A 1 309 ? -15.211 -20.375 -21.297 1 97.25 309 SER A C 1
ATOM 2357 O O . SER A 1 309 ? -15.969 -21.281 -21.641 1 97.25 309 SER A O 1
ATOM 2359 N N . ILE A 1 310 ? -15.555 -19.453 -20.438 1 97.31 310 ILE A N 1
ATOM 2360 C CA . ILE A 1 310 ? -16.859 -19.469 -19.797 1 97.31 310 ILE A CA 1
ATOM 2361 C C . ILE A 1 310 ? -17.594 -18.172 -20.062 1 97.31 310 ILE A C 1
ATOM 2363 O O . ILE A 1 310 ? -17.078 -17.078 -19.781 1 97.31 310 ILE A O 1
ATOM 2367 N N . ASP A 1 311 ? -18.812 -18.281 -20.609 1 96.25 311 ASP A N 1
ATOM 2368 C CA . ASP A 1 311 ? -19.641 -17.109 -20.875 1 96.25 311 ASP A CA 1
ATOM 2369 C C . ASP A 1 311 ? -20.328 -16.609 -19.594 1 96.25 311 ASP A C 1
ATOM 2371 O O . ASP A 1 311 ? -21.062 -17.375 -18.953 1 96.25 311 ASP A O 1
ATOM 2375 N N . LEU A 1 312 ? -20.078 -15.383 -19.266 1 97 312 LEU A N 1
ATOM 2376 C CA . LEU A 1 312 ? -20.641 -14.797 -18.047 1 97 312 LEU A CA 1
ATOM 2377 C C . LEU A 1 312 ? -21.531 -13.609 -18.391 1 97 312 LEU A C 1
ATOM 2379 O O . LEU A 1 312 ? -21.547 -12.609 -17.672 1 97 312 LEU A O 1
ATOM 2383 N N . GLY A 1 313 ? -22.172 -13.68 -19.516 1 93.69 313 GLY A N 1
ATOM 2384 C CA . GLY A 1 313 ? -23.062 -12.609 -19.969 1 93.69 313 GLY A CA 1
ATOM 2385 C C . GLY A 1 313 ? -22.328 -11.531 -20.75 1 93.69 313 GLY A C 1
ATOM 2386 O O . GLY A 1 313 ? -22.047 -11.719 -21.938 1 93.69 313 GLY A O 1
ATOM 2387 N N . ASP A 1 314 ? -21.906 -10.453 -20.062 1 93.56 314 ASP A N 1
ATOM 2388 C CA . ASP A 1 314 ? -21.297 -9.305 -20.734 1 93.56 314 ASP A CA 1
ATOM 2389 C C . ASP A 1 314 ? -19.797 -9.539 -20.969 1 93.56 314 ASP A C 1
ATOM 2391 O O . ASP A 1 314 ? -19.172 -8.82 -21.75 1 93.56 314 ASP A O 1
ATOM 2395 N N . VAL A 1 315 ? -19.297 -10.547 -20.219 1 97.5 315 VAL A N 1
ATOM 2396 C CA . VAL A 1 315 ? -17.875 -10.867 -20.391 1 97.5 315 VAL A CA 1
ATOM 2397 C C . VAL A 1 315 ? -17.703 -12.375 -20.484 1 97.5 315 VAL A C 1
ATOM 2399 O O . VAL A 1 315 ? -18.594 -13.141 -20.125 1 97.5 315 VAL A O 1
ATOM 2402 N N . LYS A 1 316 ? -16.578 -12.727 -21.047 1 98.19 316 LYS A N 1
ATOM 2403 C CA . LYS A 1 316 ? -16.125 -14.109 -21.094 1 98.19 316 LYS A CA 1
ATOM 2404 C C . LYS A 1 316 ? -14.867 -14.305 -20.266 1 98.19 316 LYS A C 1
ATOM 2406 O O . LYS A 1 316 ? -13.93 -13.508 -20.359 1 98.19 316 LYS A O 1
ATOM 2411 N N . LEU A 1 317 ? -14.891 -15.352 -19.438 1 98.75 317 LEU A N 1
ATOM 2412 C CA . LEU A 1 317 ? -13.695 -15.711 -18.672 1 98.75 317 LEU A CA 1
ATOM 2413 C C . LEU A 1 317 ? -12.805 -16.656 -19.484 1 98.75 317 LEU A C 1
ATOM 2415 O O . LEU A 1 317 ? -13.273 -17.688 -19.969 1 98.75 317 LEU A O 1
ATOM 2419 N N . LEU A 1 318 ? -11.594 -16.312 -19.688 1 98.88 318 LEU A N 1
ATOM 2420 C CA . LEU A 1 318 ? -10.547 -17.141 -20.281 1 98.88 318 LEU A CA 1
ATOM 2421 C C . LEU A 1 318 ? -9.523 -17.547 -19.234 1 98.88 318 LEU A C 1
ATOM 2423 O O . LEU A 1 318 ? -8.859 -16.688 -18.641 1 98.88 318 LEU A O 1
ATOM 2427 N N . THR A 1 319 ? -9.383 -18.844 -18.922 1 98.75 319 THR A N 1
ATOM 2428 C CA . THR A 1 319 ? -8.477 -19.297 -17.875 1 98.75 319 THR A CA 1
ATOM 2429 C C . THR A 1 319 ? -8.023 -20.734 -18.156 1 98.75 319 THR A C 1
ATOM 2431 O O . THR A 1 319 ? -8.289 -21.281 -19.219 1 98.75 319 THR A O 1
ATOM 2434 N N . MET A 1 320 ? -7.273 -21.312 -17.25 1 98.12 320 MET A N 1
ATOM 2435 C CA . MET A 1 320 ? -6.707 -22.656 -17.391 1 98.12 320 MET A CA 1
ATOM 2436 C C . MET A 1 320 ? -7.762 -23.719 -17.125 1 98.12 320 MET A C 1
ATOM 2438 O O . MET A 1 320 ? -8.711 -23.484 -16.375 1 98.12 320 MET A O 1
ATOM 2442 N N . GLY A 1 321 ? -7.625 -24.891 -17.75 1 97.69 321 GLY A N 1
ATOM 2443 C CA . GLY A 1 321 ? -8.359 -26.062 -17.328 1 97.69 321 GLY A CA 1
ATOM 2444 C C . GLY A 1 321 ? -7.719 -26.781 -16.156 1 97.69 321 GLY A C 1
ATOM 2445 O O . GLY A 1 321 ? -7.027 -26.156 -15.344 1 97.69 321 GLY A O 1
ATOM 2446 N N . ALA A 1 322 ? -8.016 -28.062 -15.93 1 97.31 322 ALA A N 1
ATOM 2447 C CA . ALA A 1 322 ? -7.375 -28.891 -14.922 1 97.31 322 ALA A CA 1
ATOM 2448 C C . ALA A 1 322 ? -5.902 -29.125 -15.25 1 97.31 322 ALA A C 1
ATOM 2450 O O . ALA A 1 322 ? -5.523 -29.172 -16.422 1 97.31 322 ALA A O 1
ATOM 2451 N N . PRO A 1 323 ? -5.133 -29.234 -14.328 1 96.69 323 PRO A N 1
ATOM 2452 C CA . PRO A 1 323 ? -5.441 -29.359 -12.906 1 96.69 323 PRO A CA 1
ATOM 2453 C C . PRO A 1 323 ? -5.414 -28.031 -12.164 1 96.69 323 PRO A C 1
ATOM 2455 O O . PRO A 1 323 ? -5.195 -27.984 -10.953 1 96.69 323 PRO A O 1
ATOM 2458 N N . SER A 1 324 ? -5.512 -26.891 -12.828 1 96.62 324 SER A N 1
ATOM 2459 C CA . SER A 1 324 ? -5.527 -25.578 -12.195 1 96.62 324 SER A CA 1
ATOM 2460 C C . SER A 1 324 ? -6.863 -25.312 -11.5 1 96.62 324 SER A C 1
ATOM 2462 O O . SER A 1 324 ? -7.762 -26.156 -11.539 1 96.62 324 SER A O 1
ATOM 2464 N N . GLY A 1 325 ? -6.922 -24.156 -10.828 1 95.5 325 GLY A N 1
ATOM 2465 C CA . GLY A 1 325 ? -8.164 -23.75 -10.195 1 95.5 325 GLY A CA 1
ATOM 2466 C C . GLY A 1 325 ? -9.156 -23.125 -11.156 1 95.5 325 GLY A C 1
ATOM 2467 O O . GLY A 1 325 ? -10.25 -22.719 -10.766 1 95.5 325 GLY A O 1
ATOM 2468 N N . GLY A 1 326 ? -8.914 -23.109 -12.406 1 97.88 326 GLY A N 1
ATOM 2469 C CA . GLY A 1 326 ? -9.719 -22.453 -13.422 1 97.88 326 GLY A CA 1
ATOM 2470 C C . GLY A 1 326 ? -11.164 -22.906 -13.43 1 97.88 326 GLY A C 1
ATOM 2471 O O . GLY A 1 326 ? -12.078 -22.078 -13.367 1 97.88 326 GLY A O 1
ATOM 2472 N N . PRO A 1 327 ? -11.414 -24.234 -13.531 1 98.12 327 PRO A N 1
ATOM 2473 C CA . PRO A 1 327 ? -12.797 -24.734 -13.531 1 98.12 327 PRO A CA 1
ATOM 2474 C C . PRO A 1 327 ? -13.586 -24.281 -12.305 1 98.12 327 PRO A C 1
ATOM 2476 O O . PRO A 1 327 ? -14.758 -23.922 -12.414 1 98.12 327 PRO A O 1
ATOM 2479 N N . ILE A 1 328 ? -12.906 -24.266 -11.164 1 96.75 328 ILE A N 1
ATOM 2480 C CA . ILE A 1 328 ? -13.578 -23.859 -9.93 1 96.75 328 ILE A CA 1
ATOM 2481 C C . ILE A 1 328 ? -13.898 -22.375 -9.984 1 96.75 328 ILE A C 1
ATOM 2483 O O . ILE A 1 328 ? -14.992 -21.953 -9.594 1 96.75 328 ILE A O 1
ATOM 2487 N N . LEU A 1 329 ? -12.953 -21.562 -10.398 1 98 329 LEU A N 1
ATOM 2488 C CA . LEU A 1 329 ? -13.195 -20.125 -10.57 1 98 329 LEU A CA 1
ATOM 2489 C C . LEU A 1 329 ? -14.391 -19.891 -11.492 1 98 329 LEU A C 1
ATOM 2491 O O . LEU A 1 329 ? -15.281 -19.094 -11.172 1 98 329 LEU A O 1
ATOM 2495 N N . GLY A 1 330 ? -14.352 -20.594 -12.617 1 98 330 GLY A N 1
ATOM 2496 C CA . GLY A 1 330 ? -15.445 -20.469 -13.57 1 98 330 GLY A CA 1
ATOM 2497 C C . GLY A 1 330 ? -16.797 -20.844 -12.977 1 98 330 GLY A C 1
ATOM 2498 O O . GLY A 1 330 ? -17.797 -20.172 -13.227 1 98 330 GLY A O 1
ATOM 2499 N N . LEU A 1 331 ? -16.781 -21.906 -12.25 1 97.94 331 LEU A N 1
ATOM 2500 C CA . LEU A 1 331 ? -18.016 -22.375 -11.633 1 97.94 331 LEU A CA 1
ATOM 2501 C C . LEU A 1 331 ? -18.562 -21.344 -10.641 1 97.94 331 LEU A C 1
ATOM 2503 O O . LEU A 1 331 ? -19.75 -21.062 -10.641 1 97.94 331 LEU A O 1
ATOM 2507 N N . ILE A 1 332 ? -17.734 -20.781 -9.773 1 97.56 332 ILE A N 1
ATOM 2508 C CA . ILE A 1 332 ? -18.141 -19.766 -8.812 1 97.56 332 ILE A CA 1
ATOM 2509 C C . ILE A 1 332 ? -18.797 -18.594 -9.547 1 97.56 332 ILE A C 1
ATOM 2511 O O . ILE A 1 332 ? -19.906 -18.172 -9.219 1 97.56 332 ILE A O 1
ATOM 2515 N N . LEU A 1 333 ? -18.109 -18.094 -10.539 1 98.19 333 LEU A N 1
ATOM 2516 C CA . LEU A 1 333 ? -18.562 -16.891 -11.227 1 98.19 333 LEU A CA 1
ATOM 2517 C C . LEU A 1 333 ? -19.828 -17.172 -12.039 1 98.19 333 LEU A C 1
ATOM 2519 O O . LEU A 1 333 ? -20.688 -16.312 -12.18 1 98.19 333 LEU A O 1
ATOM 2523 N N . ASN A 1 334 ? -19.875 -18.375 -12.555 1 97.81 334 ASN A N 1
ATOM 2524 C CA . ASN A 1 334 ? -21.078 -18.781 -13.273 1 97.81 334 ASN A CA 1
ATOM 2525 C C . ASN A 1 334 ? -22.297 -18.828 -12.352 1 97.81 334 ASN A C 1
ATOM 2527 O O . ASN A 1 334 ? -23.391 -18.406 -12.734 1 97.81 334 ASN A O 1
ATOM 2531 N N . ILE A 1 335 ? -22.156 -19.391 -11.211 1 97.5 335 ILE A N 1
ATOM 2532 C CA . ILE A 1 335 ? -23.234 -19.406 -10.219 1 97.5 335 ILE A CA 1
ATOM 2533 C C . ILE A 1 335 ? -23.656 -17.984 -9.898 1 97.5 335 ILE A C 1
ATOM 2535 O O . ILE A 1 335 ? -24.859 -17.672 -9.906 1 97.5 335 ILE A O 1
ATOM 2539 N N . LEU A 1 336 ? -22.703 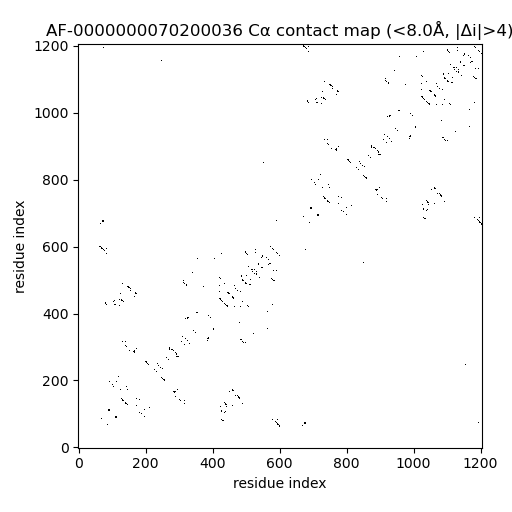-17.125 -9.641 1 97.25 336 LEU A N 1
ATOM 2540 C CA . LEU A 1 336 ? -22.969 -15.75 -9.242 1 97.25 336 LEU A CA 1
ATOM 2541 C C . LEU A 1 336 ? -23.641 -14.977 -10.375 1 97.25 336 LEU A C 1
ATOM 2543 O O . LEU A 1 336 ? -24.516 -14.141 -10.125 1 97.25 336 LEU A O 1
ATOM 2547 N N . GLN A 1 337 ? -23.203 -15.211 -11.555 1 95.5 337 GLN A N 1
ATOM 2548 C CA . GLN A 1 337 ? -23.797 -14.531 -12.711 1 95.5 337 GLN A CA 1
ATOM 2549 C C . GLN A 1 337 ? -25.297 -14.766 -12.781 1 95.5 337 GLN A C 1
ATOM 2551 O O . GLN A 1 337 ? -26.062 -13.852 -13.102 1 95.5 337 GLN A O 1
ATOM 2556 N N . GLY A 1 338 ? -25.75 -15.906 -12.555 1 94.94 338 GLY A N 1
ATOM 2557 C CA . GLY A 1 338 ? -27.156 -16.266 -12.625 1 94.94 338 GLY A CA 1
ATOM 2558 C C . GLY A 1 338 ? -28 -15.594 -11.547 1 94.94 338 GLY A C 1
ATOM 2559 O O . GLY A 1 338 ? -29.234 -15.562 -11.641 1 94.94 338 GLY A O 1
ATOM 2560 N N . LEU A 1 339 ? -27.359 -15.086 -10.57 1 94.94 339 LEU A N 1
ATOM 2561 C CA . LEU A 1 339 ? -28.078 -14.461 -9.461 1 94.94 339 LEU A CA 1
ATOM 2562 C C . LEU A 1 339 ? -28.266 -12.969 -9.711 1 94.94 339 LEU A C 1
ATOM 2564 O O . LEU A 1 339 ? -28.844 -12.266 -8.883 1 94.94 339 LEU A O 1
ATOM 2568 N N . LYS A 1 340 ? -27.766 -12.422 -10.758 1 92.56 340 LYS A N 1
ATOM 2569 C CA . LYS A 1 340 ? -27.969 -11.078 -11.281 1 92.56 340 LYS A CA 1
ATOM 2570 C C . LYS A 1 340 ? -27.547 -10.023 -10.266 1 92.56 340 LYS A C 1
ATOM 2572 O O . LYS A 1 340 ? -28.328 -9.102 -9.961 1 92.56 340 LYS A O 1
ATOM 2577 N N . LEU A 1 341 ? -26.359 -10.258 -9.766 1 95.12 341 LEU A N 1
ATOM 2578 C CA . LEU A 1 341 ? -25.766 -9.273 -8.867 1 95.12 341 LEU A CA 1
ATOM 2579 C C . LEU A 1 341 ? -25.516 -7.961 -9.594 1 95.12 341 LEU A C 1
ATOM 2581 O O . LEU A 1 341 ? -25.219 -7.957 -10.797 1 95.12 341 LEU A O 1
ATOM 2585 N N . SER A 1 342 ? -25.672 -6.855 -8.914 1 95.5 342 SER A N 1
ATOM 2586 C CA . SER A 1 342 ? -25.469 -5.52 -9.461 1 95.5 342 SER A CA 1
ATOM 2587 C C . SER A 1 342 ? -25.016 -4.543 -8.375 1 95.5 342 SER A C 1
ATOM 2589 O O . SER A 1 342 ? -24.844 -4.93 -7.219 1 95.5 342 SER A O 1
ATOM 2591 N N . ALA A 1 343 ? -24.812 -3.34 -8.797 1 93.81 343 ALA A N 1
ATOM 2592 C CA . ALA A 1 343 ? -24.422 -2.307 -7.844 1 93.81 343 ALA A CA 1
ATOM 2593 C C . ALA A 1 343 ? -25.453 -2.172 -6.727 1 93.81 343 ALA A C 1
ATOM 2595 O O . ALA A 1 343 ? -25.109 -1.839 -5.59 1 93.81 343 ALA A O 1
ATOM 2596 N N . GLU A 1 344 ? -26.688 -2.48 -6.977 1 94.81 344 GLU A N 1
ATOM 2597 C CA . GLU A 1 344 ? -27.766 -2.42 -5.98 1 94.81 344 GLU A CA 1
ATOM 2598 C C . GLU A 1 344 ? -27.547 -3.443 -4.871 1 94.81 344 GLU A C 1
ATOM 2600 O O . GLU A 1 344 ? -28.016 -3.264 -3.75 1 94.81 344 GLU A O 1
ATOM 2605 N N . SER A 1 345 ? -26.781 -4.469 -5.168 1 96.38 345 SER A N 1
ATOM 2606 C CA . SER A 1 345 ? -26.5 -5.527 -4.211 1 96.38 345 SER A CA 1
ATOM 2607 C C . SER A 1 345 ? -25.578 -5.031 -3.1 1 96.38 345 SER A C 1
ATOM 2609 O O . SER A 1 345 ? -25.391 -5.703 -2.082 1 96.38 345 SER A O 1
ATOM 2611 N N . LEU A 1 346 ? -25.031 -3.852 -3.301 1 93.75 346 LEU A N 1
ATOM 2612 C CA . LEU A 1 346 ? -24.141 -3.244 -2.307 1 93.75 346 LEU A CA 1
ATOM 2613 C C . LEU A 1 346 ? -24.781 -1.994 -1.709 1 93.75 346 LEU A C 1
ATOM 2615 O O . LEU A 1 346 ? -24.125 -1.241 -0.986 1 93.75 346 LEU A O 1
ATOM 2619 N N . SER A 1 347 ? -26.047 -1.734 -1.969 1 91.88 347 SER A N 1
ATOM 2620 C CA . SER A 1 347 ? -26.688 -0.436 -1.758 1 91.88 347 SER A CA 1
ATOM 2621 C C . SER A 1 347 ? -26.906 -0.164 -0.274 1 91.88 347 SER A C 1
ATOM 2623 O O . SER A 1 347 ? -27.078 0.987 0.133 1 91.88 347 SER A O 1
ATOM 2625 N N . SER A 1 348 ? -26.969 -1.197 0.548 1 91.81 348 SER A N 1
ATOM 2626 C CA . SER A 1 348 ? -27.141 -1.092 1.993 1 91.81 348 SER A CA 1
ATOM 2627 C C . SER A 1 348 ? -26.359 -2.176 2.723 1 91.81 348 SER A C 1
ATOM 2629 O O . SER A 1 348 ? -25.891 -3.135 2.104 1 91.81 348 SER A O 1
ATOM 2631 N N . THR A 1 349 ? -26.219 -2.008 3.969 1 92.06 349 THR A N 1
ATOM 2632 C CA . THR A 1 349 ? -25.531 -3.008 4.781 1 92.06 349 THR A CA 1
ATOM 2633 C C . THR A 1 349 ? -26.25 -4.352 4.699 1 92.06 349 THR A C 1
ATOM 2635 O O . THR A 1 349 ? -25.609 -5.402 4.645 1 92.06 349 THR A O 1
ATOM 2638 N N . GLU A 1 350 ? -27.531 -4.27 4.711 1 94.62 350 GLU A N 1
ATOM 2639 C CA . GLU A 1 350 ? -28.328 -5.488 4.629 1 94.62 350 GLU A CA 1
ATOM 2640 C C . GLU A 1 350 ? -28.125 -6.191 3.291 1 94.62 350 GLU A C 1
ATOM 2642 O O . GLU A 1 350 ? -27.891 -7.402 3.248 1 94.62 350 GLU A O 1
ATOM 2647 N N . GLN A 1 351 ? -28.188 -5.387 2.221 1 95.75 351 GLN A N 1
ATOM 2648 C CA . GLN A 1 351 ? -28.016 -5.957 0.889 1 95.75 351 GLN A CA 1
ATOM 2649 C C . GLN A 1 351 ? -26.609 -6.5 0.706 1 95.75 351 GLN A C 1
ATOM 2651 O O . GLN A 1 351 ? -26.406 -7.559 0.106 1 95.75 351 GLN A O 1
ATOM 2656 N N . TYR A 1 352 ? -25.703 -5.766 1.2 1 95.56 352 TYR A N 1
ATOM 2657 C CA . TYR A 1 352 ? -24.312 -6.211 1.1 1 95.56 352 TYR A CA 1
ATOM 2658 C C . TYR A 1 352 ? -24.109 -7.504 1.879 1 95.56 352 TYR A C 1
ATOM 2660 O O . TYR A 1 352 ? -23.422 -8.422 1.401 1 95.56 352 TYR A O 1
ATOM 2668 N N . THR A 1 353 ? -24.641 -7.625 3.082 1 97.19 353 THR A N 1
ATOM 2669 C CA . THR A 1 353 ? -24.531 -8.836 3.893 1 97.19 353 THR A CA 1
ATOM 2670 C C . THR A 1 353 ? -25.141 -10.031 3.158 1 97.19 353 THR A C 1
ATOM 2672 O O . THR A 1 353 ? -24.547 -11.109 3.139 1 97.19 353 THR A O 1
ATOM 2675 N N . LYS A 1 354 ? -26.25 -9.781 2.594 1 97.31 354 LYS A N 1
ATOM 2676 C CA . LYS A 1 354 ? -26.906 -10.836 1.817 1 97.31 354 LYS A CA 1
ATOM 2677 C C . LYS A 1 354 ? -26.031 -11.258 0.632 1 97.31 354 LYS A C 1
ATOM 2679 O O . LYS A 1 354 ? -25.906 -12.445 0.341 1 97.31 354 LYS A O 1
ATOM 2684 N N . THR A 1 355 ? -25.5 -10.281 -0.025 1 97.56 355 THR A N 1
ATOM 2685 C CA . THR A 1 355 ? -24.641 -10.547 -1.167 1 97.56 355 THR A CA 1
ATOM 2686 C C . THR A 1 355 ? -23.422 -11.367 -0.741 1 97.56 355 THR A C 1
ATOM 2688 O O . THR A 1 355 ? -23.031 -12.312 -1.431 1 97.56 355 THR A O 1
ATOM 2691 N N . LEU A 1 356 ? -22.844 -11.023 0.382 1 97.56 356 LEU A N 1
ATOM 2692 C CA . LEU A 1 356 ? -21.672 -11.758 0.881 1 97.56 356 LEU A CA 1
ATOM 2693 C C . LEU A 1 356 ? -22.047 -13.203 1.201 1 97.56 356 LEU A C 1
ATOM 2695 O O . LEU A 1 356 ? -21.297 -14.125 0.882 1 97.56 356 LEU A O 1
ATOM 2699 N N . HIS A 1 357 ? -23.188 -13.375 1.864 1 97.88 357 HIS A N 1
ATOM 2700 C CA . HIS A 1 357 ? -23.656 -14.727 2.135 1 97.88 357 HIS A CA 1
ATOM 2701 C C . HIS A 1 357 ? -23.781 -15.539 0.848 1 97.88 357 HIS A C 1
ATOM 2703 O O . HIS A 1 357 ? -23.312 -16.688 0.788 1 97.88 357 HIS A O 1
ATOM 2709 N N . ILE A 1 358 ? -24.328 -14.914 -0.158 1 97.19 358 ILE A N 1
ATOM 2710 C CA . ILE A 1 358 ? -24.531 -15.57 -1.448 1 97.19 358 ILE A CA 1
ATOM 2711 C C . ILE A 1 358 ? -23.188 -15.938 -2.053 1 97.19 358 ILE A C 1
ATOM 2713 O O . ILE A 1 358 ? -23 -17.047 -2.553 1 97.19 358 ILE A O 1
ATOM 2717 N N . VAL A 1 359 ? -22.266 -15.039 -2.043 1 97.69 359 VAL A N 1
ATOM 2718 C CA . VAL A 1 359 ? -20.938 -15.281 -2.604 1 97.69 359 VAL A CA 1
ATOM 2719 C C . VAL A 1 359 ? -20.25 -16.422 -1.838 1 97.69 359 VAL A C 1
ATOM 2721 O O . VAL A 1 359 ? -19.656 -17.297 -2.441 1 97.69 359 VAL A O 1
ATOM 2724 N N . ILE A 1 360 ? -20.359 -16.406 -0.484 1 97.62 360 ILE A N 1
ATOM 2725 C CA . ILE A 1 360 ? -19.75 -17.422 0.367 1 97.62 360 ILE A CA 1
ATOM 2726 C C . ILE A 1 360 ? -20.344 -18.797 0.036 1 97.62 360 ILE A C 1
ATOM 2728 O O . ILE A 1 360 ? -19.609 -19.781 -0.121 1 97.62 360 ILE A O 1
ATOM 2732 N N . GLU A 1 361 ? -21.625 -18.859 -0.104 1 97.69 361 GLU A N 1
ATOM 2733 C CA . GLU A 1 361 ? -22.281 -20.125 -0.415 1 97.69 361 GLU A CA 1
ATOM 2734 C C . GLU A 1 361 ? -21.906 -20.609 -1.812 1 97.69 361 GLU A C 1
ATOM 2736 O O . GLU A 1 361 ? -21.766 -21.812 -2.039 1 97.69 361 GLU A O 1
ATOM 2741 N N . ALA A 1 362 ? -21.812 -19.688 -2.74 1 97.38 362 ALA A N 1
ATOM 2742 C CA . ALA A 1 362 ? -21.359 -20.062 -4.078 1 97.38 362 ALA A CA 1
ATOM 2743 C C . ALA A 1 362 ? -19.953 -20.672 -4.039 1 97.38 362 ALA A C 1
ATOM 2745 O O . ALA A 1 362 ? -19.688 -21.656 -4.723 1 97.38 362 ALA A O 1
ATOM 2746 N N . VAL A 1 363 ? -19.078 -20.078 -3.285 1 96.62 363 VAL A N 1
ATOM 2747 C CA . VAL A 1 363 ? -17.719 -20.562 -3.125 1 96.62 363 VAL A CA 1
ATOM 2748 C C . VAL A 1 363 ? -17.75 -21.969 -2.506 1 96.62 363 VAL A C 1
ATOM 2750 O O . VAL A 1 363 ? -17.047 -22.859 -2.969 1 96.62 363 VAL A O 1
ATOM 2753 N N . LYS A 1 364 ? -18.531 -22.156 -1.499 1 96.12 364 LYS A N 1
ATOM 2754 C CA . LYS A 1 364 ? -18.625 -23.438 -0.827 1 96.12 364 LYS A CA 1
ATOM 2755 C C . LYS A 1 364 ? -19.125 -24.516 -1.78 1 96.12 364 LYS A C 1
ATOM 2757 O O . LYS A 1 364 ? -18.594 -25.625 -1.813 1 96.12 364 LYS A O 1
ATOM 2762 N N . LEU A 1 365 ? -20.156 -24.188 -2.533 1 96.5 365 LEU A N 1
ATOM 2763 C CA . LEU A 1 365 ? -20.719 -25.156 -3.488 1 96.5 365 LEU A CA 1
ATOM 2764 C C . LEU A 1 365 ? -19.672 -25.516 -4.543 1 96.5 365 LEU A C 1
ATOM 2766 O O . LEU A 1 365 ? -19.531 -26.688 -4.891 1 96.5 365 LEU A O 1
ATOM 2770 N N . ALA A 1 366 ? -19 -24.531 -5.047 1 95.38 366 ALA A N 1
ATOM 2771 C CA . ALA A 1 366 ? -17.984 -24.781 -6.062 1 95.38 366 ALA A CA 1
ATOM 2772 C C . ALA A 1 366 ? -16.812 -25.594 -5.484 1 95.38 366 ALA A C 1
ATOM 2774 O O . ALA A 1 366 ? -16.297 -26.5 -6.145 1 95.38 366 ALA A O 1
ATOM 2775 N N . PHE A 1 367 ? -16.406 -25.297 -4.25 1 93.12 367 PHE A N 1
ATOM 2776 C CA . PHE A 1 367 ? -15.289 -25.984 -3.611 1 93.12 367 PHE A CA 1
ATOM 2777 C C . PHE A 1 367 ? -15.641 -27.453 -3.338 1 93.12 367 PHE A C 1
ATOM 2779 O O . PHE A 1 367 ? -14.758 -28.297 -3.238 1 93.12 367 PHE A O 1
ATOM 2786 N N . GLY A 1 368 ? -16.875 -27.688 -3.189 1 92.38 368 GLY A N 1
ATOM 2787 C CA . GLY A 1 368 ? -17.312 -29.062 -3.053 1 92.38 368 GLY A CA 1
ATOM 2788 C C . GLY A 1 368 ? -16.953 -29.922 -4.254 1 92.38 368 GLY A C 1
ATOM 2789 O O . GLY A 1 368 ? -16.859 -31.141 -4.148 1 92.38 368 GLY A O 1
ATOM 2790 N N . GLU A 1 369 ? -16.703 -29.234 -5.367 1 93 369 GLU A N 1
ATOM 2791 C CA . GLU A 1 369 ? -16.422 -29.938 -6.613 1 93 369 GLU A CA 1
ATOM 2792 C C . GLU A 1 369 ? -14.914 -30.031 -6.859 1 93 369 GLU A C 1
ATOM 2794 O O . GLU A 1 369 ? -14.469 -30.734 -7.777 1 93 369 GLU A O 1
ATOM 2799 N N . ARG A 1 370 ? -14.094 -29.422 -6.055 1 91.62 370 ARG A N 1
ATOM 2800 C CA . ARG A 1 370 ? -12.672 -29.219 -6.309 1 91.62 370 ARG A CA 1
ATOM 2801 C C . ARG A 1 370 ? -11.938 -30.562 -6.395 1 91.62 370 ARG A C 1
ATOM 2803 O O . ARG A 1 370 ? -11.016 -30.719 -7.195 1 91.62 370 ARG A O 1
ATOM 2810 N N . TRP A 1 371 ? -12.406 -31.547 -5.629 1 90.38 371 TRP A N 1
ATOM 2811 C CA . TRP A 1 371 ? -11.648 -32.781 -5.5 1 90.38 371 TRP A CA 1
ATOM 2812 C C . TRP A 1 371 ? -11.945 -33.719 -6.668 1 90.38 371 TRP A C 1
ATOM 2814 O O . TRP A 1 371 ? -11.352 -34.781 -6.773 1 90.38 371 TRP A O 1
ATOM 2824 N N . GLN A 1 372 ? -12.758 -33.25 -7.559 1 92.94 372 GLN A N 1
ATOM 2825 C CA . GLN A 1 372 ? -12.984 -34 -8.797 1 92.94 372 GLN A CA 1
ATOM 2826 C C . GLN A 1 372 ? -11.883 -33.719 -9.812 1 92.94 372 GLN A C 1
ATOM 2828 O O . GLN A 1 372 ? -11.75 -34.438 -10.805 1 92.94 372 GLN A O 1
ATOM 2833 N N . LEU A 1 373 ? -11.102 -32.781 -9.547 1 94.94 373 LEU A N 1
ATOM 2834 C CA . LEU A 1 373 ? -10.102 -32.344 -10.516 1 94.94 373 LEU 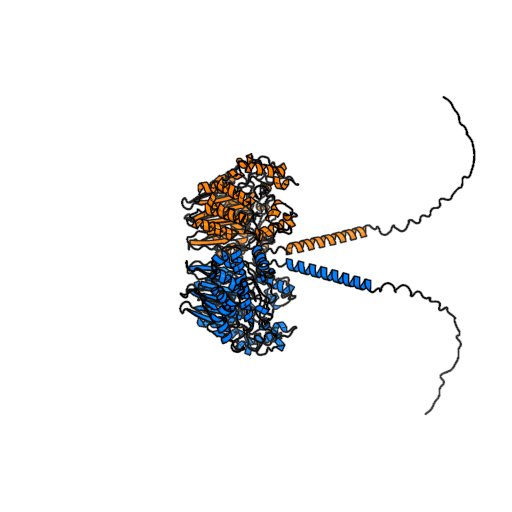A CA 1
ATOM 2835 C C . LEU A 1 373 ? -8.789 -33.125 -10.312 1 94.94 373 LEU A C 1
ATOM 2837 O O . LEU A 1 373 ? -8.508 -33.594 -9.211 1 94.94 373 LEU A O 1
ATOM 2841 N N . GLY A 1 374 ? -8.047 -33.25 -11.328 1 96.19 374 GLY A N 1
ATOM 2842 C CA . GLY A 1 374 ? -6.73 -33.844 -11.398 1 96.19 374 GLY A CA 1
ATOM 2843 C C . GLY A 1 374 ? -6.066 -33.656 -12.75 1 96.19 374 GLY A C 1
ATOM 2844 O O . GLY A 1 374 ? -6.621 -33.031 -13.641 1 96.19 374 GLY A O 1
ATOM 2845 N N . ASP A 1 375 ? -4.934 -34.188 -12.844 1 97.81 375 ASP A N 1
ATOM 2846 C CA . ASP A 1 375 ? -4.188 -34.125 -14.094 1 97.81 375 ASP A CA 1
ATOM 2847 C C . ASP A 1 375 ? -4.898 -34.875 -15.211 1 97.81 375 ASP A C 1
ATOM 2849 O O . ASP A 1 375 ? -5.031 -36.094 -15.141 1 97.81 375 ASP A O 1
ATOM 2853 N N . PRO A 1 376 ? -5.266 -34.219 -16.297 1 97.62 376 PRO A N 1
ATOM 2854 C CA . PRO A 1 376 ? -6.055 -34.875 -17.359 1 97.62 376 PRO A CA 1
ATOM 2855 C C . PRO A 1 376 ? -5.316 -36.031 -18.016 1 97.62 376 PRO A C 1
ATOM 2857 O O . PRO A 1 376 ? -5.949 -36.906 -18.594 1 97.62 376 PRO A O 1
ATOM 2860 N N . ALA A 1 377 ? -4.074 -36.031 -18.016 1 97 377 ALA A N 1
ATOM 2861 C CA . ALA A 1 377 ? -3.305 -37.094 -18.641 1 97 377 ALA A CA 1
ATOM 2862 C C . ALA A 1 377 ? -3.371 -38.375 -17.797 1 97 377 ALA A C 1
ATOM 2864 O O . ALA A 1 377 ? -3.102 -39.469 -18.297 1 97 377 ALA A O 1
ATOM 2865 N N . PHE A 1 378 ? -3.785 -38.312 -16.562 1 97.12 378 PHE A N 1
ATOM 2866 C CA . PHE A 1 378 ? -3.678 -39.438 -15.648 1 97.12 378 PHE A CA 1
ATOM 2867 C C . PHE A 1 378 ? -5.035 -39.781 -15.055 1 97.12 378 PHE A C 1
ATOM 2869 O O . PHE A 1 378 ? -5.25 -40.906 -14.602 1 97.12 378 PHE A O 1
ATOM 2876 N N . VAL A 1 379 ? -5.898 -38.812 -14.961 1 96.38 379 VAL A N 1
ATOM 2877 C CA . VAL A 1 379 ? -7.215 -39.031 -14.375 1 96.38 379 VAL A CA 1
ATOM 2878 C C . VAL A 1 379 ? -8.258 -39.188 -15.484 1 96.38 379 VAL A C 1
ATOM 2880 O O . VAL A 1 379 ? -8.469 -38.281 -16.281 1 96.38 379 VAL A O 1
ATOM 2883 N N . PRO A 1 380 ? -8.914 -40.25 -15.484 1 94.69 380 PRO A N 1
ATOM 2884 C CA . PRO A 1 380 ? -9.867 -40.5 -16.562 1 94.69 380 PRO A CA 1
ATOM 2885 C C . PRO A 1 380 ? -11.039 -39.531 -16.562 1 94.69 380 PRO A C 1
ATOM 2887 O O . PRO A 1 380 ? -11.477 -39.062 -15.5 1 94.69 380 PRO A O 1
ATOM 2890 N N . LYS A 1 381 ? -11.539 -39.125 -17.75 1 94.62 381 LYS A N 1
ATOM 2891 C CA . LYS A 1 381 ? -12.773 -38.375 -18 1 94.62 381 LYS A CA 1
ATOM 2892 C C . LYS A 1 381 ? -12.648 -36.938 -17.469 1 94.62 381 LYS A C 1
ATOM 2894 O O . LYS A 1 381 ? -13.648 -36.344 -17.094 1 94.62 381 LYS A O 1
ATOM 2899 N N . MET A 1 382 ? -11.438 -36.531 -17.391 1 96 382 MET A N 1
ATOM 2900 C CA . MET A 1 382 ? -11.227 -35.188 -16.875 1 96 382 MET A CA 1
ATOM 2901 C C . MET A 1 382 ? -11.867 -34.125 -17.781 1 96 382 MET A C 1
ATOM 2903 O O . MET A 1 382 ? -12.352 -33.125 -17.312 1 96 382 MET A O 1
ATOM 2907 N N . LYS A 1 383 ? -11.844 -34.344 -19.047 1 95.44 383 LYS A N 1
ATOM 2908 C CA . LYS A 1 383 ? -12.492 -33.438 -19.969 1 95.44 383 LYS A CA 1
ATOM 2909 C C . LYS A 1 383 ? -13.984 -33.312 -19.672 1 95.44 383 LYS A C 1
ATOM 2911 O O . LYS A 1 383 ? -14.523 -32.188 -19.641 1 95.44 383 LYS A O 1
ATOM 2916 N N . GLU A 1 384 ? -14.648 -34.406 -19.453 1 96.44 384 GLU A N 1
ATOM 2917 C CA . GLU A 1 384 ? -16.078 -34.406 -19.125 1 96.44 384 GLU A CA 1
ATOM 2918 C C . GLU A 1 384 ? -16.344 -33.688 -17.812 1 96.44 384 GLU A C 1
ATOM 2920 O O . GLU A 1 384 ? -17.312 -32.938 -17.688 1 96.44 384 GLU A O 1
ATOM 2925 N N . VAL A 1 385 ? -15.492 -33.938 -16.875 1 96.38 385 VAL A N 1
ATOM 2926 C CA . VAL A 1 385 ? -15.617 -33.312 -15.562 1 96.38 385 VAL A CA 1
ATOM 2927 C C . VAL A 1 385 ? -15.516 -31.797 -15.719 1 96.38 385 VAL A C 1
ATOM 2929 O O . VAL A 1 385 ? -16.344 -31.047 -15.18 1 96.38 385 VAL A O 1
ATOM 2932 N N . VAL A 1 386 ? -14.516 -31.312 -16.438 1 97.38 386 VAL A N 1
ATOM 2933 C CA . VAL A 1 386 ? -14.281 -29.891 -16.641 1 97.38 386 VAL A CA 1
ATOM 2934 C C . VAL A 1 386 ? -15.43 -29.281 -17.438 1 97.38 386 VAL A C 1
ATOM 2936 O O . VAL A 1 386 ? -15.906 -28.188 -17.125 1 97.38 386 VAL A O 1
ATOM 2939 N N . ASP A 1 387 ? -15.906 -29.984 -18.5 1 96.62 387 ASP A N 1
ATOM 2940 C CA . ASP A 1 387 ? -17.031 -29.516 -19.297 1 96.62 387 ASP A CA 1
ATOM 2941 C C . ASP A 1 387 ? -18.297 -29.359 -18.438 1 96.62 387 ASP A C 1
ATOM 2943 O O . ASP A 1 387 ? -19.031 -28.375 -18.578 1 96.62 387 ASP A O 1
ATOM 2947 N N . LYS A 1 388 ? -18.484 -30.281 -17.625 1 96.31 388 LYS A N 1
ATOM 2948 C CA . LYS A 1 388 ? -19.625 -30.188 -16.719 1 96.31 388 LYS A CA 1
ATOM 2949 C C . LYS A 1 388 ? -19.484 -29 -15.781 1 96.31 388 LYS A C 1
ATOM 2951 O O . LYS A 1 388 ? -20.406 -28.203 -15.633 1 96.31 388 LYS A O 1
ATOM 2956 N N . MET A 1 389 ? -18.359 -28.891 -15.172 1 95.5 389 MET A N 1
ATOM 2957 C CA . MET A 1 389 ? -18.125 -27.844 -14.18 1 95.5 389 MET A CA 1
ATOM 2958 C C . MET A 1 389 ? -18.297 -26.469 -14.789 1 95.5 389 MET A C 1
ATOM 2960 O O . MET A 1 389 ? -18.641 -25.516 -14.094 1 95.5 389 MET A O 1
ATOM 2964 N N . THR A 1 390 ? -18.078 -26.344 -16.031 1 94.06 390 THR A N 1
ATOM 2965 C CA . THR A 1 390 ? -18.078 -25.031 -16.672 1 94.06 390 THR A CA 1
ATOM 2966 C C . THR A 1 390 ? -19.375 -24.812 -17.438 1 94.06 390 THR A C 1
ATOM 2968 O O . THR A 1 390 ? -19.531 -23.812 -18.156 1 94.06 390 THR A O 1
ATOM 2971 N N . SER A 1 391 ? -20.297 -25.734 -17.344 1 96.25 391 SER A N 1
ATOM 2972 C CA . SER A 1 391 ? -21.562 -25.656 -18.062 1 96.25 391 SER A CA 1
ATOM 2973 C C . SER A 1 391 ? -22.562 -24.781 -17.297 1 96.25 391 SER A C 1
ATOM 2975 O O . SER A 1 391 ? -22.547 -24.734 -16.078 1 96.25 391 SER A O 1
ATOM 2977 N N . GLU A 1 392 ? -23.438 -24.141 -18.078 1 95.88 392 GLU A N 1
ATOM 2978 C CA . GLU A 1 392 ? -24.516 -23.359 -17.484 1 95.88 392 GLU A CA 1
ATOM 2979 C C . GLU A 1 392 ? -25.5 -24.234 -16.734 1 95.88 392 GLU A C 1
ATOM 2981 O O . GLU A 1 392 ? -26.047 -23.844 -15.695 1 95.88 392 GLU A O 1
ATOM 2986 N N . ALA A 1 393 ? -25.781 -25.422 -17.219 1 96.94 393 ALA A N 1
ATOM 2987 C CA . ALA A 1 393 ? -26.719 -26.344 -16.609 1 96.94 393 ALA A CA 1
ATOM 2988 C C . ALA A 1 393 ? -26.281 -26.734 -15.195 1 96.94 393 ALA A C 1
ATOM 2990 O O . ALA A 1 393 ? -27.094 -26.781 -14.273 1 96.94 393 ALA A O 1
ATOM 2991 N N . PHE A 1 394 ? -25.078 -27.078 -15.055 1 97.5 394 PHE A N 1
ATOM 2992 C CA . PHE A 1 394 ? -24.562 -27.469 -13.75 1 97.5 394 PHE A CA 1
ATOM 2993 C C . PHE A 1 394 ? -24.578 -26.281 -12.789 1 97.5 394 PHE A C 1
ATOM 2995 O O . PHE A 1 394 ? -24.891 -26.438 -11.609 1 97.5 394 PHE A O 1
ATOM 3002 N N . ALA A 1 395 ? -24.141 -25.094 -13.266 1 97.62 395 ALA A N 1
ATOM 3003 C CA . ALA A 1 395 ? -24.234 -23.875 -12.453 1 97.62 395 ALA A CA 1
ATOM 3004 C C . ALA A 1 395 ? -25.656 -23.641 -11.969 1 97.62 395 ALA A C 1
ATOM 3006 O O . ALA A 1 395 ? -25.875 -23.25 -10.82 1 97.62 395 ALA A O 1
ATOM 3007 N N . ASP A 1 396 ? -26.625 -23.797 -12.891 1 97.12 396 ASP A N 1
ATOM 3008 C CA . ASP A 1 396 ? -28.031 -23.641 -12.547 1 97.12 396 ASP A CA 1
ATOM 3009 C C . ASP A 1 396 ? -28.453 -24.641 -11.469 1 97.12 396 ASP A C 1
ATOM 3011 O O . ASP A 1 396 ? -29.219 -24.312 -10.57 1 97.12 396 ASP A O 1
ATOM 3015 N N . GLU A 1 397 ? -28 -25.812 -11.609 1 97.12 397 GLU A N 1
ATOM 3016 C CA . GLU A 1 397 ? -28.281 -26.844 -10.602 1 97.12 397 GLU A CA 1
ATOM 3017 C C . GLU A 1 397 ? -27.75 -26.422 -9.234 1 97.12 397 GLU A C 1
ATOM 3019 O O . GLU A 1 397 ? -28.453 -26.516 -8.234 1 97.12 397 GLU A O 1
ATOM 3024 N N . LEU A 1 398 ? -26.5 -26.047 -9.203 1 97 398 LEU A N 1
ATOM 3025 C CA . LEU A 1 398 ? -25.891 -25.641 -7.934 1 97 398 LEU A CA 1
ATOM 3026 C C . LEU A 1 398 ? -26.578 -24.375 -7.387 1 97 398 LEU A C 1
ATOM 3028 O O . LEU A 1 398 ? -26.719 -24.234 -6.172 1 97 398 LEU A O 1
ATOM 3032 N N . ARG A 1 399 ? -26.938 -23.469 -8.258 1 96.44 399 ARG A N 1
ATOM 3033 C CA . ARG A 1 399 ? -27.672 -22.266 -7.84 1 96.44 399 ARG A CA 1
ATOM 3034 C C . ARG A 1 399 ? -28.969 -22.641 -7.129 1 96.44 399 ARG A C 1
ATOM 3036 O O . ARG A 1 399 ? -29.359 -21.984 -6.164 1 96.44 399 ARG A O 1
ATOM 3043 N N . SER A 1 400 ? -29.641 -23.609 -7.641 1 96.5 400 SER A N 1
ATOM 3044 C CA . SER A 1 400 ? -30.891 -24.047 -7.035 1 96.5 400 SER A CA 1
ATOM 3045 C C . SER A 1 400 ? -30.656 -24.641 -5.645 1 96.5 400 SER A C 1
ATOM 3047 O O . SER A 1 400 ? -31.562 -24.672 -4.82 1 96.5 400 SER A O 1
ATOM 3049 N N . LYS A 1 401 ? -29.453 -25.062 -5.359 1 96.69 401 LYS A N 1
ATOM 3050 C CA . LYS A 1 401 ? -29.094 -25.625 -4.059 1 96.69 401 LYS A CA 1
ATOM 3051 C C . LYS A 1 401 ? -28.625 -24.531 -3.104 1 96.69 401 LYS A C 1
ATOM 3053 O O . LYS A 1 401 ? -28.531 -24.75 -1.894 1 96.69 401 LYS A O 1
ATOM 3058 N N . LEU A 1 402 ? -28.281 -23.422 -3.58 1 97.75 402 LEU A N 1
ATOM 3059 C CA . LEU A 1 402 ? -27.797 -22.328 -2.764 1 97.75 402 LEU A CA 1
ATOM 3060 C C . LEU A 1 402 ? -28.891 -21.781 -1.85 1 97.75 402 LEU A C 1
ATOM 3062 O O . LEU A 1 402 ? -29.891 -21.25 -2.326 1 97.75 402 LEU A O 1
ATOM 3066 N N . ASP A 1 403 ? -28.734 -21.953 -0.579 1 97.44 403 ASP A N 1
ATOM 3067 C CA . ASP A 1 403 ? -29.688 -21.438 0.412 1 97.44 403 ASP A CA 1
ATOM 3068 C C . ASP A 1 403 ? -29.391 -19.984 0.738 1 97.44 403 ASP A C 1
ATOM 3070 O O . ASP A 1 403 ? -28.375 -19.672 1.372 1 97.44 403 ASP A O 1
ATOM 3074 N N . GLN A 1 404 ? -30.234 -19.141 0.399 1 95.88 404 GLN A N 1
ATOM 3075 C CA . GLN A 1 404 ? -30.031 -17.719 0.556 1 95.88 404 GLN A CA 1
ATOM 3076 C C . GLN A 1 404 ? -30.312 -17.266 1.988 1 95.88 404 GLN A C 1
ATOM 3078 O O . GLN A 1 404 ? -30.109 -16.094 2.334 1 95.88 404 GLN A O 1
ATOM 3083 N N . HIS A 1 405 ? -30.641 -18.234 2.877 1 96.75 405 HIS A N 1
ATOM 3084 C CA . HIS A 1 405 ? -31.109 -17.812 4.199 1 96.75 405 HIS A CA 1
ATOM 3085 C C . HIS A 1 405 ? -30.219 -18.406 5.297 1 96.75 405 HIS A C 1
ATOM 3087 O O . HIS A 1 405 ? -30.266 -17.938 6.438 1 96.75 405 HIS A O 1
ATOM 3093 N N . GLU A 1 406 ? -29.5 -19.391 4.98 1 97.62 406 GLU A N 1
ATOM 3094 C CA . GLU A 1 406 ? -28.625 -19.969 6.004 1 97.62 406 GLU A CA 1
ATOM 3095 C C . GLU A 1 406 ? -27.484 -20.766 5.375 1 97.62 406 GLU A C 1
ATOM 3097 O O . GLU A 1 406 ? -27.578 -21.188 4.219 1 97.62 406 GLU A O 1
ATOM 3102 N N . THR A 1 407 ? -26.438 -20.938 6.113 1 97.94 407 THR A N 1
ATOM 3103 C CA . THR A 1 407 ? -25.344 -21.828 5.73 1 97.94 407 THR A CA 1
ATOM 3104 C C . THR A 1 407 ? -25.578 -23.234 6.281 1 97.94 407 THR A C 1
ATOM 3106 O O . THR A 1 407 ? -26.516 -23.453 7.047 1 97.94 407 THR A O 1
ATOM 3109 N N . HIS A 1 408 ? -24.766 -24.203 5.805 1 96.88 408 HIS A N 1
ATOM 3110 C CA . HIS A 1 408 ? -24.953 -25.609 6.168 1 96.88 408 HIS A CA 1
ATOM 3111 C C . HIS A 1 408 ? -23.641 -26.25 6.574 1 96.88 408 HIS A C 1
ATOM 3113 O O . HIS A 1 408 ? -22.562 -25.656 6.414 1 96.88 408 HIS A O 1
ATOM 3119 N N . GLU A 1 409 ? -23.75 -27.391 7.125 1 94.5 409 GLU A N 1
ATOM 3120 C CA . GLU A 1 409 ? -22.562 -28.188 7.438 1 94.5 409 GLU A CA 1
ATOM 3121 C C . GLU A 1 409 ? -21.859 -28.641 6.168 1 94.5 409 GLU A C 1
ATOM 3123 O O . GLU A 1 409 ? -22.469 -28.703 5.098 1 94.5 409 GLU A O 1
ATOM 3128 N N . SER A 1 410 ? -20.609 -29.031 6.309 1 91.75 410 SER A N 1
ATOM 3129 C CA . SER A 1 410 ? -19.766 -29.359 5.164 1 91.75 410 SER A CA 1
ATOM 3130 C C . SER A 1 410 ? -20.375 -30.484 4.324 1 91.75 410 SER A C 1
ATOM 3132 O O . SER A 1 410 ? -20.219 -30.516 3.104 1 91.75 410 SER A O 1
ATOM 3134 N N . SER A 1 411 ? -21.125 -31.391 4.957 1 92 411 SER A N 1
ATOM 3135 C CA . SER A 1 411 ? -21.703 -32.562 4.281 1 92 411 SER A CA 1
ATOM 3136 C C . SER A 1 411 ? -22.781 -32.156 3.283 1 92 411 SER A C 1
ATOM 3138 O O . SER A 1 411 ? -23.125 -32.906 2.381 1 92 411 SER A O 1
ATOM 3140 N N . TYR A 1 412 ? -23.281 -30.969 3.451 1 94.31 412 TYR A N 1
ATOM 3141 C CA . TYR A 1 412 ? -24.266 -30.422 2.516 1 94.31 412 TYR A CA 1
ATOM 3142 C C . TYR A 1 412 ? -23.625 -30.125 1.163 1 94.31 412 TYR A C 1
ATOM 3144 O O . TYR A 1 412 ? -24.266 -30.266 0.121 1 94.31 412 TYR A O 1
ATOM 3152 N N . TYR A 1 413 ? -22.406 -29.766 1.172 1 94 413 TYR A N 1
ATOM 3153 C CA . TYR A 1 413 ? -21.703 -29.297 -0.02 1 94 413 TYR A CA 1
ATOM 3154 C C . TYR A 1 413 ? -20.938 -30.438 -0.676 1 94 413 TYR A C 1
ATOM 3156 O O . TYR A 1 413 ? -20.828 -30.5 -1.903 1 94 413 TYR A O 1
ATOM 3164 N N . THR A 1 414 ? -20.328 -31.172 0.132 1 87.69 414 THR A N 1
ATOM 3165 C CA . THR A 1 414 ? -19.562 -32.312 -0.392 1 87.69 414 THR A CA 1
ATOM 3166 C C . THR A 1 414 ? -19.453 -33.406 0.657 1 87.69 414 THR A C 1
ATOM 3168 O O . THR A 1 414 ? -19.562 -33.156 1.856 1 87.69 414 THR A O 1
ATOM 3171 N N . ASN A 1 415 ? -19.297 -34.594 0.141 1 79.94 415 ASN A N 1
ATOM 3172 C CA . ASN A 1 415 ? -19.062 -35.719 1.032 1 79.94 415 ASN A CA 1
ATOM 3173 C C . ASN A 1 415 ? -17.578 -36.125 1.036 1 79.94 415 ASN A C 1
ATOM 3175 O O . ASN A 1 415 ? -17.203 -37.094 1.688 1 79.94 415 ASN A O 1
ATOM 3179 N N . THR A 1 416 ? -16.812 -35.375 0.381 1 76.94 416 THR A N 1
ATOM 3180 C CA . THR A 1 416 ? -15.391 -35.656 0.268 1 76.94 416 THR A CA 1
ATOM 3181 C C . THR A 1 416 ? -14.555 -34.438 0.675 1 76.94 416 THR A C 1
ATOM 3183 O O . THR A 1 416 ? -14.898 -33.312 0.353 1 76.94 416 THR A O 1
ATOM 3186 N N . SER A 1 417 ? -13.586 -34.719 1.607 1 71.44 417 SER A N 1
ATOM 3187 C CA . SER A 1 417 ? -12.68 -33.625 1.955 1 71.44 417 SER A CA 1
ATOM 3188 C C . SER A 1 417 ? -11.242 -34.125 2.088 1 71.44 417 SER A C 1
ATOM 3190 O O . SER A 1 417 ? -11.008 -35.219 2.605 1 71.44 417 SER A O 1
ATOM 3192 N N . PHE A 1 418 ? -10.383 -33.375 1.368 1 71.25 418 PHE A N 1
ATOM 3193 C CA . PHE A 1 418 ? -8.961 -33.688 1.486 1 71.25 418 PHE A CA 1
ATOM 3194 C C . PHE A 1 418 ? -8.18 -32.438 1.913 1 71.25 418 PHE A C 1
ATOM 3196 O O . PHE A 1 418 ? -8.711 -31.344 1.895 1 71.25 418 PHE A O 1
ATOM 3203 N N . GLN A 1 419 ? -6.953 -32.719 2.42 1 60.34 419 GLN A N 1
ATOM 3204 C CA . GLN A 1 419 ? -6.082 -31.594 2.803 1 60.34 419 GLN A CA 1
ATOM 3205 C C . GLN A 1 419 ? -5.375 -31.016 1.585 1 60.34 419 GLN A C 1
ATOM 3207 O O . GLN A 1 419 ? -4.961 -31.75 0.685 1 60.34 419 GLN A O 1
ATOM 3212 N N . ALA A 1 420 ? -5.492 -29.672 1.484 1 59.53 420 ALA A N 1
ATOM 3213 C CA . ALA A 1 420 ? -4.77 -28.984 0.42 1 59.53 420 ALA A CA 1
ATOM 3214 C C . ALA A 1 420 ? -3.549 -28.25 0.973 1 59.53 420 ALA A C 1
ATOM 3216 O O . ALA A 1 420 ? -3.59 -27.719 2.084 1 59.53 420 ALA A O 1
ATOM 3217 N N . TYR A 1 421 ? -2.357 -28.375 0.203 1 59.47 421 TYR A N 1
ATOM 3218 C CA . TYR A 1 421 ? -1.12 -27.797 0.717 1 59.47 421 TYR A CA 1
ATOM 3219 C C . TYR A 1 421 ? -0.581 -26.734 -0.23 1 59.47 421 TYR A C 1
ATOM 3221 O O . TYR A 1 421 ? 0.615 -26.422 -0.218 1 59.47 421 TYR A O 1
ATOM 3229 N N . ASP A 1 422 ? -1.333 -25.797 -0.763 1 62.5 422 ASP A N 1
ATOM 3230 C CA . ASP A 1 422 ? -0.744 -24.844 -1.695 1 62.5 422 ASP A CA 1
ATOM 3231 C C . ASP A 1 422 ? -0.365 -23.547 -0.986 1 62.5 422 ASP A C 1
ATOM 3233 O O . ASP A 1 422 ? -1.12 -23.047 -0.15 1 62.5 422 ASP A O 1
ATOM 3237 N N . HIS A 1 423 ? 0.997 -22.969 -1.301 1 66.31 423 HIS A N 1
ATOM 3238 C CA . HIS A 1 423 ? 1.481 -21.812 -0.566 1 66.31 423 HIS A CA 1
ATOM 3239 C C . HIS A 1 423 ? 2.041 -20.75 -1.514 1 66.31 423 HIS A C 1
ATOM 3241 O O . HIS A 1 423 ? 1.299 -20.172 -2.309 1 66.31 423 HIS A O 1
ATOM 3247 N N . GLY A 1 424 ? 3.402 -20.656 -1.646 1 66.81 424 GLY A N 1
ATOM 3248 C CA . GLY A 1 424 ? 4.227 -19.625 -2.264 1 66.81 424 GLY A CA 1
ATOM 3249 C C . GLY A 1 424 ? 3.969 -19.469 -3.75 1 66.81 424 GLY A C 1
ATOM 3250 O O . GLY A 1 424 ? 4.203 -20.406 -4.527 1 66.81 424 GLY A O 1
ATOM 3251 N N . THR A 1 425 ? 3.416 -18.328 -4.23 1 85.12 425 THR A N 1
ATOM 3252 C CA . THR A 1 425 ? 3.039 -18.078 -5.617 1 85.12 425 THR A CA 1
ATOM 3253 C C . THR A 1 425 ? 3.234 -16.609 -5.961 1 85.12 425 THR A C 1
ATOM 3255 O O . THR A 1 425 ? 3.303 -15.758 -5.07 1 85.12 425 THR A O 1
ATOM 3258 N N . ALA A 1 426 ? 3.631 -16.344 -7.168 1 91.25 426 ALA A N 1
ATOM 3259 C CA . ALA A 1 426 ? 3.672 -14.984 -7.691 1 91.25 426 ALA A CA 1
ATOM 3260 C C . ALA A 1 426 ? 2.873 -14.875 -8.984 1 91.25 426 ALA A C 1
ATOM 3262 O O . ALA A 1 426 ? 2.748 -15.852 -9.734 1 91.25 426 ALA A O 1
ATOM 3263 N N . HIS A 1 427 ? 2.357 -13.68 -9.25 1 96.94 427 HIS A N 1
ATOM 3264 C CA . HIS A 1 427 ? 1.516 -13.492 -10.43 1 96.94 427 HIS A CA 1
ATOM 3265 C C . HIS A 1 427 ? 1.915 -12.234 -11.195 1 96.94 427 HIS A C 1
ATOM 3267 O O . HIS A 1 427 ? 2.369 -11.258 -10.602 1 96.94 427 HIS A O 1
ATOM 3273 N N . VAL A 1 428 ? 1.777 -12.297 -12.523 1 98.25 428 VAL A N 1
ATOM 3274 C CA . VAL A 1 428 ? 2.018 -11.164 -13.414 1 98.25 428 VAL A CA 1
ATOM 3275 C C . VAL A 1 428 ? 0.821 -10.977 -14.344 1 98.25 428 VAL A C 1
ATOM 3277 O O . VAL A 1 428 ? 0.354 -11.938 -14.969 1 98.25 428 VAL A O 1
ATOM 3280 N N . SER A 1 429 ? 0.313 -9.781 -14.43 1 98.81 429 SER A N 1
ATOM 3281 C CA . SER A 1 429 ? -0.711 -9.383 -15.391 1 98.81 429 SER A CA 1
ATOM 3282 C C . SER A 1 429 ? -0.15 -8.43 -16.438 1 98.81 429 SER A C 1
ATOM 3284 O O . SER A 1 429 ? 0.507 -7.441 -16.094 1 98.81 429 SER A O 1
ATOM 3286 N N . VAL A 1 430 ? -0.426 -8.727 -17.703 1 98.81 430 VAL A N 1
ATOM 3287 C CA . VAL A 1 430 ? 0.073 -7.895 -18.797 1 98.81 430 VAL A CA 1
ATOM 3288 C C . VAL A 1 430 ? -1.068 -7.559 -19.75 1 98.81 430 VAL A C 1
ATOM 3290 O O . VAL A 1 430 ? -1.845 -8.438 -20.141 1 98.81 430 VAL A O 1
ATOM 3293 N N . LEU A 1 431 ? -1.213 -6.363 -20.094 1 98.75 431 LEU A N 1
ATOM 3294 C CA . LEU A 1 431 ? -2.023 -5.867 -21.203 1 98.75 431 LEU A CA 1
ATOM 3295 C C . LEU A 1 431 ? -1.187 -5.016 -22.141 1 98.75 431 LEU A C 1
ATOM 3297 O O . LEU A 1 431 ? -0.744 -3.924 -21.781 1 98.75 431 LEU A O 1
ATOM 3301 N N . ALA A 1 432 ? -0.975 -5.496 -23.328 1 98.31 432 ALA A N 1
ATOM 3302 C CA . ALA A 1 432 ? -0.093 -4.836 -24.297 1 98.31 432 ALA A CA 1
ATOM 3303 C C . ALA A 1 432 ? -0.835 -3.746 -25.062 1 98.31 432 ALA A C 1
ATOM 3305 O O . ALA A 1 432 ? -2.068 -3.73 -25.094 1 98.31 432 ALA A O 1
ATOM 3306 N N . PRO A 1 433 ? -0.082 -2.824 -25.719 1 95.38 433 PRO A N 1
ATOM 3307 C CA . PRO A 1 433 ? -0.695 -1.746 -26.484 1 95.38 433 PRO A CA 1
ATOM 3308 C C . PRO A 1 433 ? -1.575 -2.264 -27.625 1 95.38 433 PRO A C 1
ATOM 3310 O O . PRO A 1 433 ? -2.549 -1.608 -28 1 95.38 433 PRO A O 1
ATOM 3313 N N . ASP A 1 434 ? -1.32 -3.393 -28.156 1 96.38 434 ASP A N 1
ATOM 3314 C CA . ASP A 1 434 ? -2.088 -3.906 -29.281 1 96.38 434 ASP A CA 1
ATOM 3315 C C . ASP A 1 434 ? -3.361 -4.602 -28.812 1 96.38 434 ASP A C 1
ATOM 3317 O O . ASP A 1 434 ? -4.117 -5.145 -29.625 1 96.38 434 ASP A O 1
ATOM 3321 N N . GLY A 1 435 ? -3.525 -4.691 -27.5 1 97.31 435 GLY A N 1
ATOM 3322 C CA . GLY A 1 435 ? -4.746 -5.254 -26.953 1 97.31 435 GLY A CA 1
ATOM 3323 C C . GLY A 1 435 ? -4.586 -6.691 -26.484 1 97.31 435 GLY A C 1
ATOM 3324 O O . GLY A 1 435 ? -5.477 -7.242 -25.844 1 97.31 435 GLY A O 1
ATOM 3325 N N . SER A 1 436 ? -3.469 -7.348 -26.812 1 98.75 436 SER A N 1
ATOM 3326 C CA . SER A 1 436 ? -3.203 -8.695 -26.328 1 98.75 436 SER A CA 1
ATOM 3327 C C . SER A 1 436 ? -2.879 -8.703 -24.844 1 98.75 436 SER A C 1
ATOM 3329 O O . SER A 1 436 ? -2.479 -7.676 -24.281 1 98.75 436 SER A O 1
ATOM 3331 N N . ALA A 1 437 ? -3.113 -9.828 -24.234 1 98.94 437 ALA A N 1
ATOM 3332 C CA . ALA A 1 437 ? -2.928 -9.883 -22.781 1 98.94 437 ALA A CA 1
ATOM 3333 C C . ALA A 1 437 ? -2.334 -11.227 -22.359 1 98.94 437 ALA A C 1
ATOM 3335 O O . ALA A 1 437 ? -2.484 -12.227 -23.062 1 98.94 437 ALA A O 1
ATOM 3336 N N . VAL A 1 438 ? -1.636 -11.203 -21.281 1 98.94 438 VAL A N 1
ATOM 3337 C CA . VAL A 1 438 ? -1.098 -12.406 -20.656 1 98.94 438 VAL A CA 1
ATOM 3338 C C . VAL A 1 438 ? -1.365 -12.375 -19.156 1 98.94 438 VAL A C 1
ATOM 3340 O O . VAL A 1 438 ? -1.119 -11.359 -18.5 1 98.94 438 VAL A O 1
ATOM 3343 N N . ALA A 1 439 ? -1.949 -13.359 -18.625 1 98.94 439 ALA A N 1
ATOM 3344 C CA . ALA A 1 439 ? -1.994 -13.648 -17.203 1 98.94 439 ALA A CA 1
ATOM 3345 C C . ALA A 1 439 ? -1.159 -14.883 -16.859 1 98.94 439 ALA A C 1
ATOM 3347 O O . ALA A 1 439 ? -1.346 -15.945 -17.453 1 98.94 439 ALA A O 1
ATOM 3348 N N . VAL A 1 440 ? -0.254 -14.75 -15.898 1 98.88 440 VAL A N 1
ATOM 3349 C CA . VAL A 1 440 ? 0.607 -15.891 -15.609 1 98.88 440 VAL A CA 1
ATOM 3350 C C . VAL A 1 440 ? 0.902 -15.945 -14.109 1 98.88 440 VAL A C 1
ATOM 3352 O O . VAL A 1 440 ? 1.176 -14.914 -13.484 1 98.88 440 VAL A O 1
ATOM 3355 N N . THR A 1 441 ? 0.748 -17.109 -13.531 1 97.88 441 THR A N 1
ATOM 3356 C CA . THR A 1 441 ? 1.1 -17.391 -12.148 1 97.88 441 THR A CA 1
ATOM 3357 C C . THR A 1 441 ? 2.221 -18.422 -12.062 1 97.88 441 THR A C 1
ATOM 3359 O O . THR A 1 441 ? 2.125 -19.5 -12.656 1 97.88 441 THR A O 1
ATOM 3362 N N . SER A 1 442 ? 3.264 -18.031 -11.398 1 97.38 442 SER A N 1
ATOM 3363 C CA . SER A 1 442 ? 4.461 -18.844 -11.25 1 97.38 442 SER A CA 1
ATOM 3364 C C . SER A 1 442 ? 4.691 -19.234 -9.789 1 97.38 442 SER A C 1
ATOM 3366 O O . SER A 1 442 ? 4.363 -18.453 -8.883 1 97.38 442 SER A O 1
ATOM 3368 N N . SER A 1 443 ? 5.305 -20.484 -9.594 1 96.25 443 SER A N 1
ATOM 3369 C CA . SER A 1 443 ? 5.465 -20.922 -8.219 1 96.25 443 SER A CA 1
ATOM 3370 C C . SER A 1 443 ? 6.621 -21.922 -8.086 1 96.25 443 SER A C 1
ATOM 3372 O O . SER A 1 443 ? 6.895 -22.688 -9.008 1 96.25 443 SER A O 1
ATOM 3374 N N . ILE A 1 444 ? 7.207 -21.812 -6.941 1 97 444 ILE A N 1
ATOM 3375 C CA . ILE A 1 444 ? 8.055 -22.906 -6.484 1 97 444 ILE A CA 1
ATOM 3376 C C . ILE A 1 444 ? 7.414 -23.578 -5.27 1 97 444 ILE A C 1
ATOM 3378 O O . ILE A 1 444 ? 8.086 -24.312 -4.531 1 97 444 ILE A O 1
ATOM 3382 N N . ASP A 1 445 ? 6.129 -23.219 -5.035 1 93.75 445 ASP A N 1
ATOM 3383 C CA . ASP A 1 445 ? 5.219 -23.812 -4.059 1 93.75 445 ASP A CA 1
ATOM 3384 C C . ASP A 1 445 ? 5.41 -23.188 -2.678 1 93.75 445 ASP A C 1
ATOM 3386 O O . ASP A 1 445 ? 5.023 -22.031 -2.455 1 93.75 445 ASP A O 1
ATOM 3390 N N . TYR A 1 446 ? 6.219 -23.781 -1.784 1 93.25 446 TYR A N 1
ATOM 3391 C CA . TYR A 1 446 ? 6.379 -23.188 -0.461 1 93.25 446 TYR A CA 1
ATOM 3392 C C . TYR A 1 446 ? 7.539 -22.203 -0.444 1 93.25 446 TYR A C 1
ATOM 3394 O O . TYR A 1 446 ? 8.25 -22.047 -1.439 1 93.25 446 TYR A O 1
ATOM 3402 N N . PHE A 1 447 ? 7.66 -21.469 0.613 1 93.88 447 PHE A N 1
ATOM 3403 C CA . PHE A 1 447 ? 8.695 -20.453 0.718 1 93.88 447 PHE A CA 1
ATOM 3404 C C . PHE A 1 447 ? 10.07 -21.047 0.47 1 93.88 447 PHE A C 1
ATOM 3406 O O . PHE A 1 447 ? 10.508 -21.938 1.196 1 93.88 447 PHE A O 1
ATOM 3413 N N . TYR A 1 448 ? 10.688 -20.516 -0.584 1 96.88 448 TYR A N 1
ATOM 3414 C CA . TYR A 1 448 ? 12.008 -20.938 -1.047 1 96.88 448 TYR A CA 1
ATOM 3415 C C . TYR A 1 448 ? 12 -22.406 -1.458 1 96.88 448 TYR A C 1
ATOM 3417 O O . TYR A 1 448 ? 13.023 -23.078 -1.39 1 96.88 448 TYR A O 1
ATOM 3425 N N . GLY A 1 449 ? 10.836 -22.906 -1.741 1 95.94 449 GLY A N 1
ATOM 3426 C CA . GLY A 1 449 ? 10.68 -24.234 -2.322 1 95.94 449 GLY A CA 1
ATOM 3427 C C . GLY A 1 449 ? 11.141 -25.344 -1.405 1 95.94 449 GLY A C 1
ATOM 3428 O O . GLY A 1 449 ? 10.727 -25.422 -0.246 1 95.94 449 GLY A O 1
ATOM 3429 N N . SER A 1 450 ? 12.047 -26.188 -1.941 1 96.88 450 SER A N 1
ATOM 3430 C CA . SER A 1 450 ? 12.609 -27.312 -1.187 1 96.88 450 SER A CA 1
ATOM 3431 C C . SER A 1 450 ? 13.664 -26.828 -0.194 1 96.88 450 SER A C 1
ATOM 3433 O O . SER A 1 450 ? 14.172 -27.625 0.605 1 96.88 450 SER A O 1
ATOM 3435 N N . THR A 1 451 ? 14.023 -25.578 -0.278 1 96.81 451 THR A N 1
ATOM 3436 C CA . THR A 1 451 ? 15.094 -24.969 0.498 1 96.81 451 THR A CA 1
ATOM 3437 C C . THR A 1 451 ? 16.453 -25.531 0.086 1 96.81 451 THR A C 1
ATOM 3439 O O . THR A 1 451 ? 17.391 -25.562 0.888 1 96.81 451 THR A O 1
ATOM 3442 N N . ILE A 1 452 ? 16.469 -26.094 -1.121 1 97.75 452 ILE A N 1
ATOM 3443 C CA . ILE A 1 452 ? 17.734 -26.516 -1.733 1 97.75 452 ILE A CA 1
ATOM 3444 C C . ILE A 1 452 ? 18.078 -25.578 -2.885 1 97.75 452 ILE A C 1
ATOM 3446 O O . ILE A 1 452 ? 17.297 -25.422 -3.824 1 97.75 452 ILE A O 1
ATOM 3450 N N . MET A 1 453 ? 19.203 -24.969 -2.756 1 98.19 453 MET A N 1
ATOM 3451 C CA . MET A 1 453 ? 19.734 -24.156 -3.838 1 98.19 453 MET A CA 1
ATOM 3452 C C . MET A 1 453 ? 20.875 -24.875 -4.547 1 98.19 453 MET A C 1
ATOM 3454 O O . MET A 1 453 ? 21.781 -25.391 -3.9 1 98.19 453 MET A O 1
ATOM 3458 N N . SER A 1 454 ? 20.812 -24.922 -5.797 1 98.25 454 SER A N 1
ATOM 3459 C CA . SER A 1 454 ? 21.828 -25.594 -6.594 1 98.25 454 SER A CA 1
ATOM 3460 C C . SER A 1 454 ? 23.188 -24.891 -6.445 1 98.25 454 SER A C 1
ATOM 3462 O O . SER A 1 454 ? 23.297 -23.688 -6.641 1 98.25 454 SER A O 1
ATOM 3464 N N . GLU A 1 455 ? 24.188 -25.656 -6.18 1 97 455 GLU A N 1
ATOM 3465 C CA . GLU A 1 455 ? 25.531 -25.125 -6.023 1 97 455 GLU A CA 1
ATOM 3466 C C . GLU A 1 455 ? 26.109 -24.672 -7.363 1 97 455 GLU A C 1
ATOM 3468 O O . GLU A 1 455 ? 26.828 -23.688 -7.426 1 97 455 GLU A O 1
ATOM 3473 N N . SER A 1 456 ? 25.75 -25.344 -8.375 1 97.62 456 SER A N 1
ATOM 3474 C CA . SER A 1 456 ? 26.375 -25.109 -9.68 1 97.62 456 SER A CA 1
ATOM 3475 C C . SER A 1 456 ? 25.609 -24.047 -10.461 1 97.62 456 SER A C 1
ATOM 3477 O O . SER A 1 456 ? 26.203 -23.328 -11.266 1 97.62 456 SER A O 1
ATOM 3479 N N . THR A 1 457 ? 24.328 -23.969 -10.211 1 98.44 457 THR A N 1
ATOM 3480 C CA . THR A 1 457 ? 23.516 -23.125 -11.086 1 98.44 457 THR A CA 1
ATOM 3481 C C . THR A 1 457 ? 22.906 -21.953 -10.312 1 98.44 457 THR A C 1
ATOM 3483 O O . THR A 1 457 ? 22.453 -20.984 -10.906 1 98.44 457 THR A O 1
ATOM 3486 N N . GLY A 1 458 ? 22.797 -22.016 -9.031 1 98.56 458 GLY A N 1
ATOM 3487 C CA . GLY A 1 458 ? 22.156 -20.984 -8.211 1 98.56 458 GLY A CA 1
ATOM 3488 C C . GLY A 1 458 ? 20.656 -21.078 -8.219 1 98.56 458 GLY A C 1
ATOM 3489 O O . GLY A 1 458 ? 19.969 -20.266 -7.605 1 98.56 458 GLY A O 1
ATOM 3490 N N . ILE A 1 459 ? 20.047 -22.062 -8.852 1 98.81 459 ILE A N 1
ATOM 3491 C CA . ILE A 1 459 ? 18.594 -22.234 -8.922 1 98.81 459 ILE A CA 1
ATOM 3492 C C . ILE A 1 459 ? 18.078 -22.719 -7.574 1 98.81 459 ILE A C 1
ATOM 3494 O O . ILE A 1 459 ? 18.672 -23.594 -6.945 1 98.81 459 ILE A O 1
ATOM 3498 N N . ILE A 1 460 ? 17.016 -22.094 -7.109 1 98.56 460 ILE A N 1
ATOM 3499 C CA . ILE A 1 460 ? 16.266 -22.625 -5.977 1 98.56 460 ILE A CA 1
ATOM 3500 C C . ILE A 1 460 ? 15.18 -23.578 -6.477 1 98.56 460 ILE A C 1
ATOM 3502 O O . ILE A 1 460 ? 14.312 -23.188 -7.262 1 98.56 460 ILE A O 1
ATOM 3506 N N . TRP A 1 461 ? 15.25 -24.797 -5.988 1 98.62 461 TRP A N 1
ATOM 3507 C CA . TRP A 1 461 ? 14.367 -25.828 -6.516 1 98.62 461 TRP A CA 1
ATOM 3508 C C . TRP A 1 461 ? 13.008 -25.781 -5.824 1 98.62 461 TRP A C 1
ATOM 3510 O O . TRP A 1 461 ? 12.922 -25.5 -4.629 1 98.62 461 TRP A O 1
ATOM 3520 N N . ASN A 1 462 ? 12.023 -26.156 -6.531 1 97.94 462 ASN A N 1
ATOM 3521 C CA . ASN A 1 462 ? 10.656 -26.219 -6.02 1 97.94 462 ASN A CA 1
ATOM 3522 C C . ASN A 1 462 ? 10.477 -27.391 -5.051 1 97.94 462 ASN A C 1
ATOM 3524 O O . ASN A 1 462 ? 11.375 -28.203 -4.879 1 97.94 462 ASN A O 1
ATOM 3528 N N . ASN A 1 463 ? 9.328 -27.391 -4.363 1 96.88 463 ASN A N 1
ATOM 3529 C CA . ASN A 1 463 ? 8.867 -28.562 -3.625 1 96.88 463 ASN A CA 1
ATOM 3530 C C . ASN A 1 463 ? 7.445 -28.938 -4.008 1 96.88 463 ASN A C 1
ATOM 3532 O O . ASN A 1 463 ? 6.633 -29.266 -3.141 1 96.88 463 ASN A O 1
ATOM 3536 N N . GLU A 1 464 ? 7.156 -28.922 -5.246 1 96.44 464 GLU A N 1
ATOM 3537 C CA . GLU A 1 464 ? 5.812 -29.047 -5.801 1 96.44 464 GLU A CA 1
ATOM 3538 C C . GLU A 1 464 ? 5.246 -30.438 -5.562 1 96.44 464 GLU A C 1
ATOM 3540 O O . GLU A 1 464 ? 4.035 -30.641 -5.633 1 96.44 464 GLU A O 1
ATOM 3545 N N . MET A 1 465 ? 6.047 -31.469 -5.301 1 96.25 465 MET A N 1
ATOM 3546 C CA . MET A 1 465 ? 5.547 -32.812 -5.09 1 96.25 465 MET A CA 1
ATOM 3547 C C . MET A 1 465 ? 4.742 -32.906 -3.797 1 96.25 465 MET A C 1
ATOM 3549 O O . MET A 1 465 ? 4.004 -33.875 -3.584 1 96.25 465 MET A O 1
ATOM 3553 N N . THR A 1 466 ? 4.93 -31.844 -2.984 1 93.56 466 THR A N 1
ATOM 3554 C CA . THR A 1 466 ? 4.168 -31.812 -1.739 1 93.56 466 THR A CA 1
ATOM 3555 C C . THR A 1 466 ? 2.701 -31.484 -2.01 1 93.56 466 THR A C 1
ATOM 3557 O O . THR A 1 466 ? 1.852 -31.656 -1.135 1 93.56 466 THR A O 1
ATOM 3560 N N . ASP A 1 467 ? 2.391 -31.078 -3.166 1 93.31 467 ASP A N 1
ATOM 3561 C CA . ASP A 1 467 ? 1.016 -30.734 -3.512 1 93.31 467 ASP A CA 1
ATOM 3562 C C . ASP A 1 467 ? 0.197 -31.984 -3.824 1 93.31 467 ASP A C 1
ATOM 3564 O O . ASP A 1 467 ? -1.027 -31.922 -3.949 1 93.31 467 ASP A O 1
ATOM 3568 N N . PHE A 1 468 ? 0.876 -33.094 -3.986 1 94.25 468 PHE A N 1
ATOM 3569 C CA . PHE A 1 468 ? 0.147 -34.344 -4.098 1 94.25 468 PHE A CA 1
ATOM 3570 C C . PHE A 1 468 ? -0.428 -34.781 -2.748 1 94.25 468 PHE A C 1
ATOM 3572 O O . PHE A 1 468 ? 0.009 -34.281 -1.705 1 94.25 468 PHE A O 1
ATOM 3579 N N . SER A 1 469 ? -1.399 -35.562 -2.809 1 90.19 469 SER A N 1
ATOM 3580 C CA . SER A 1 469 ? -2.029 -36.094 -1.601 1 90.19 469 SER A CA 1
ATOM 3581 C C . SER A 1 469 ? -2.225 -37.625 -1.692 1 90.19 469 SER A C 1
ATOM 3583 O O . SER A 1 469 ? -2.834 -38.094 -2.643 1 90.19 469 SER A O 1
ATOM 3585 N N . LYS A 1 470 ? -1.794 -38.281 -0.616 1 88.69 470 LYS A N 1
ATOM 3586 C CA . LYS A 1 470 ? -1.945 -39.719 -0.58 1 88.69 470 LYS A CA 1
ATOM 3587 C C . LYS A 1 470 ? -3.408 -40.125 -0.41 1 88.69 470 LYS A C 1
ATOM 3589 O O . LYS A 1 470 ? -3.83 -41.188 -0.884 1 88.69 470 LYS A O 1
ATOM 3594 N N . ASP A 1 471 ? -4.133 -39.25 0.12 1 88.25 471 ASP A N 1
ATOM 3595 C CA . ASP A 1 471 ? -5.504 -39.594 0.496 1 88.25 471 ASP A CA 1
ATOM 3596 C C . ASP A 1 471 ? -6.48 -39.25 -0.625 1 88.25 471 ASP A C 1
ATOM 3598 O O . ASP A 1 471 ? -7.621 -39.719 -0.624 1 88.25 471 ASP A O 1
ATOM 3602 N N . ASN A 1 472 ? -6.074 -38.438 -1.578 1 89.56 472 ASN A N 1
ATOM 3603 C CA . ASN A 1 472 ? -6.898 -38.062 -2.723 1 89.56 472 ASN A CA 1
ATOM 3604 C C . ASN A 1 472 ? -6.57 -38.906 -3.949 1 89.56 472 ASN A C 1
ATOM 3606 O O . ASN A 1 472 ? -5.566 -38.688 -4.621 1 89.56 472 ASN A O 1
ATOM 3610 N N . PRO A 1 473 ? -7.422 -39.781 -4.258 1 90.56 473 PRO A N 1
ATOM 3611 C CA . PRO A 1 473 ? -7.109 -40.719 -5.348 1 90.56 473 PRO A CA 1
ATOM 3612 C C . PRO A 1 473 ? -6.84 -40 -6.672 1 90.56 473 PRO A C 1
ATOM 3614 O O . PRO A 1 473 ? -6.062 -40.5 -7.492 1 90.56 473 PRO A O 1
ATOM 3617 N N . ARG A 1 474 ? -7.426 -38.906 -6.949 1 93.81 474 ARG A N 1
ATOM 3618 C CA . ARG A 1 474 ? -7.258 -38.188 -8.211 1 93.81 474 ARG A CA 1
ATOM 3619 C C . ARG A 1 474 ? -5.996 -37.344 -8.195 1 93.81 474 ARG A C 1
ATOM 3621 O O . ARG A 1 474 ? -5.535 -36.875 -9.242 1 93.81 474 ARG A O 1
ATOM 3628 N N . ASN A 1 475 ? -5.379 -37.219 -7.039 1 94.81 475 ASN A N 1
ATOM 3629 C CA . ASN A 1 475 ? -4.184 -36.375 -6.902 1 94.81 475 ASN A CA 1
ATOM 3630 C C . ASN A 1 475 ? -3.059 -37.156 -6.203 1 94.81 475 ASN A C 1
ATOM 3632 O O . ASN A 1 475 ? -2.24 -36.531 -5.504 1 94.81 475 ASN A O 1
ATOM 3636 N N . GLN A 1 476 ? -3.006 -38.375 -6.301 1 94.44 476 GLN A N 1
ATOM 3637 C CA . GLN A 1 476 ? -1.866 -39.156 -5.852 1 94.44 476 GLN A CA 1
ATOM 3638 C C . GLN A 1 476 ? -0.703 -39.062 -6.836 1 94.44 476 GLN A C 1
ATOM 3640 O O . GLN A 1 476 ? -0.912 -38.969 -8.047 1 94.44 476 GLN A O 1
ATOM 3645 N N . VAL A 1 477 ? 0.433 -39.219 -6.277 1 95.75 477 VAL A N 1
ATOM 3646 C CA . VAL A 1 477 ? 1.622 -39.031 -7.109 1 95.75 477 VAL A CA 1
ATOM 3647 C C . VAL A 1 477 ? 1.759 -40.219 -8.062 1 95.75 477 VAL A C 1
ATOM 3649 O O . VAL A 1 477 ? 1.463 -41.375 -7.695 1 95.75 477 VAL A O 1
ATOM 3652 N N . GLN A 1 478 ? 2.053 -39.969 -9.242 1 96.56 478 GLN A N 1
ATOM 3653 C CA . GLN A 1 478 ? 2.484 -40.875 -10.281 1 96.56 478 GLN A CA 1
ATOM 3654 C C . GLN A 1 478 ? 3.576 -40.281 -11.148 1 96.56 478 GLN A C 1
ATOM 3656 O O . GLN A 1 478 ? 3.584 -39.062 -11.383 1 96.56 478 GLN A O 1
ATOM 3661 N N . PRO A 1 479 ? 4.508 -41.125 -11.625 1 97 479 PRO A N 1
ATOM 3662 C CA . PRO A 1 479 ? 5.555 -40.562 -12.5 1 97 479 PRO A CA 1
ATOM 3663 C C . PRO A 1 479 ? 4.988 -39.781 -13.672 1 97 479 PRO A C 1
ATOM 3665 O O . PRO A 1 479 ? 4.16 -40.281 -14.43 1 97 479 PRO A O 1
ATOM 3668 N N . GLY A 1 480 ? 5.434 -38.531 -13.758 1 97.88 480 GLY A N 1
ATOM 3669 C CA . GLY A 1 480 ? 5.035 -37.688 -14.883 1 97.88 480 GLY A CA 1
ATOM 3670 C C . GLY A 1 480 ? 3.791 -36.875 -14.602 1 97.88 480 GLY A C 1
ATOM 3671 O O . GLY A 1 480 ? 3.463 -35.969 -15.359 1 97.88 480 GLY A O 1
ATOM 3672 N N . LYS A 1 481 ? 3.135 -37.188 -13.539 1 98.06 481 LYS A N 1
ATOM 3673 C CA . LYS A 1 481 ? 1.87 -36.531 -13.203 1 98.06 481 LYS A CA 1
ATOM 3674 C C . LYS A 1 481 ? 2.102 -35.125 -12.648 1 98.06 481 LYS A C 1
ATOM 3676 O O . LYS A 1 481 ? 3.139 -34.875 -12.039 1 98.06 481 LYS A O 1
ATOM 3681 N N . ARG A 1 482 ? 1.188 -34.219 -12.938 1 97.94 482 ARG A N 1
ATOM 3682 C CA . ARG A 1 482 ? 1.175 -32.875 -12.352 1 97.94 482 ARG A CA 1
ATOM 3683 C C . ARG A 1 482 ? 0.167 -32.781 -11.211 1 97.94 482 ARG A C 1
ATOM 3685 O O . ARG A 1 482 ? -0.968 -33.25 -11.344 1 97.94 482 ARG A O 1
ATOM 3692 N N . PRO A 1 483 ? 0.557 -32.219 -10.102 1 96 483 PRO A N 1
ATOM 3693 C CA . PRO A 1 483 ? -0.366 -32.125 -8.969 1 96 483 PRO A CA 1
ATOM 3694 C C . PRO A 1 483 ? -1.432 -31.047 -9.164 1 96 483 PRO A C 1
ATOM 3696 O O . PRO A 1 483 ? -1.25 -30.125 -9.961 1 96 483 PRO A O 1
ATOM 3699 N N . LEU A 1 484 ? -2.482 -31.156 -8.398 1 94.38 484 LEU A N 1
ATOM 3700 C CA . LEU A 1 484 ? -3.564 -30.188 -8.359 1 94.38 484 LEU A CA 1
ATOM 3701 C C . LEU A 1 484 ? -3.062 -28.828 -7.863 1 94.38 484 LEU A C 1
ATOM 3703 O O . LEU A 1 484 ? -2.186 -28.766 -7 1 94.38 484 LEU A O 1
ATOM 3707 N N . SER A 1 485 ? -3.66 -27.703 -8.414 1 93.94 485 SER A N 1
ATOM 3708 C CA . SER A 1 485 ? -3.225 -26.359 -8.062 1 93.94 485 SER A CA 1
ATOM 3709 C C . SER A 1 485 ? -4.414 -25.422 -7.883 1 93.94 485 SER A C 1
ATOM 3711 O O . SER A 1 485 ? -5.469 -25.625 -8.5 1 93.94 485 SER A O 1
ATOM 3713 N N . SER A 1 486 ? -4.207 -24.391 -7.059 1 92.81 486 SER A N 1
ATOM 3714 C CA . SER A 1 486 ? -5.219 -23.375 -6.859 1 92.81 486 SER A CA 1
ATOM 3715 C C . SER A 1 486 ? -4.945 -22.141 -7.727 1 92.81 486 SER A C 1
ATOM 3717 O O . SER A 1 486 ? -5.738 -21.203 -7.75 1 92.81 486 SER A O 1
ATOM 3719 N N . MET A 1 487 ? -3.855 -22.094 -8.477 1 96.06 487 MET A N 1
ATOM 3720 C CA . MET A 1 487 ? -3.512 -20.969 -9.336 1 96.06 487 MET A CA 1
ATOM 3721 C C . MET A 1 487 ? -4.566 -20.766 -10.422 1 96.06 487 MET A C 1
ATOM 3723 O O . MET A 1 487 ? -5.031 -21.734 -11.023 1 96.06 487 MET A O 1
ATOM 3727 N N . VAL A 1 488 ? -4.93 -19.5 -10.672 1 97.56 488 VAL A N 1
ATOM 3728 C CA . VAL A 1 488 ? -5.992 -19.234 -11.633 1 97.56 488 VAL A CA 1
ATOM 3729 C C . VAL A 1 488 ? -5.68 -17.969 -12.422 1 97.56 488 VAL A C 1
ATOM 3731 O O . VAL A 1 488 ? -6.516 -17.062 -12.508 1 97.56 488 VAL A O 1
ATOM 3734 N N . PRO A 1 489 ? -4.566 -17.891 -13.094 1 98.69 489 PRO A N 1
ATOM 3735 C CA . PRO A 1 489 ? -4.441 -16.734 -13.984 1 98.69 489 PRO A CA 1
ATOM 3736 C C . PRO A 1 489 ? -5.629 -16.594 -14.938 1 98.69 489 PRO A C 1
ATOM 3738 O O . PRO A 1 489 ? -6.047 -17.578 -15.555 1 98.69 489 PRO A O 1
ATOM 3741 N N . SER A 1 490 ? -6.145 -15.359 -15.078 1 98.88 490 SER A N 1
ATOM 3742 C CA . SER A 1 490 ? -7.414 -15.227 -15.781 1 98.88 490 SER A CA 1
ATOM 3743 C C . SER A 1 490 ? -7.48 -13.922 -16.578 1 98.88 490 SER A C 1
ATOM 3745 O O . SER A 1 490 ? -6.953 -12.898 -16.141 1 98.88 490 SER A O 1
ATOM 3747 N N . ILE A 1 491 ? -8.094 -14.008 -17.719 1 98.94 491 ILE A N 1
ATOM 3748 C CA . ILE A 1 491 ? -8.383 -12.859 -18.562 1 98.94 491 ILE A CA 1
ATOM 3749 C C . ILE A 1 491 ? -9.875 -12.805 -18.875 1 98.94 491 ILE A C 1
ATOM 3751 O O . ILE A 1 491 ? -10.477 -13.812 -19.25 1 98.94 491 ILE A O 1
ATOM 3755 N N . PHE A 1 492 ? -10.461 -11.656 -18.672 1 98.88 492 PHE A N 1
ATOM 3756 C CA . PHE A 1 492 ? -11.844 -11.414 -19.047 1 98.88 492 PHE A CA 1
ATOM 3757 C C . PHE A 1 492 ? -11.914 -10.516 -20.281 1 98.88 492 PHE A C 1
ATOM 3759 O O . PHE A 1 492 ? -11.258 -9.469 -20.328 1 98.88 492 PHE A O 1
ATOM 3766 N N . VAL A 1 493 ? -12.734 -10.922 -21.266 1 98.69 493 VAL A N 1
ATOM 3767 C CA . VAL A 1 493 ? -12.922 -10.117 -22.453 1 98.69 493 VAL A CA 1
ATOM 3768 C C . VAL A 1 493 ? -14.406 -9.812 -22.656 1 98.69 493 VAL A C 1
ATOM 3770 O O . VAL A 1 493 ? -15.266 -10.617 -22.281 1 98.69 493 VAL A O 1
ATOM 3773 N N . ASP A 1 494 ? -14.703 -8.672 -23.203 1 97.62 494 ASP A N 1
ATOM 3774 C CA . ASP A 1 494 ? -16.109 -8.328 -23.438 1 97.62 494 ASP A CA 1
ATOM 3775 C C . ASP A 1 494 ? -16.594 -8.922 -24.766 1 97.62 494 ASP A C 1
ATOM 3777 O O . ASP A 1 494 ? -15.891 -9.703 -25.391 1 97.62 494 ASP A O 1
ATOM 3781 N N . LYS A 1 495 ? -17.781 -8.617 -25.188 1 95.19 495 LYS A N 1
ATOM 3782 C CA . LYS A 1 495 ? -18.422 -9.211 -26.359 1 95.19 495 LYS A CA 1
ATOM 3783 C C . LYS A 1 495 ? -17.719 -8.812 -27.641 1 95.19 495 LYS A C 1
ATOM 3785 O O . LYS A 1 495 ? -17.797 -9.516 -28.656 1 95.19 495 LYS A O 1
ATOM 3790 N N . SER A 1 496 ? -17 -7.723 -27.578 1 95.31 496 SER A N 1
ATOM 3791 C CA . SER A 1 496 ? -16.281 -7.254 -28.766 1 95.31 496 SER A CA 1
ATOM 3792 C C . SER A 1 496 ? -14.875 -7.832 -28.828 1 95.31 496 SER A C 1
ATOM 3794 O O . SER A 1 496 ? -14.133 -7.582 -29.781 1 95.31 496 SER A O 1
ATOM 3796 N N . GLY A 1 497 ? -14.523 -8.547 -27.844 1 96.94 497 GLY A N 1
ATOM 3797 C CA . GLY A 1 497 ? -13.195 -9.141 -27.797 1 96.94 497 GLY A CA 1
ATOM 3798 C C . GLY A 1 497 ? -12.156 -8.25 -27.156 1 96.94 497 GLY A C 1
ATOM 3799 O O . GLY A 1 497 ? -10.953 -8.508 -27.266 1 96.94 497 GLY A O 1
ATOM 3800 N N . LEU A 1 498 ? -12.555 -7.168 -26.578 1 97.44 498 LEU A N 1
ATOM 3801 C CA . LEU A 1 498 ? -11.625 -6.293 -25.875 1 97.44 498 LEU A CA 1
ATOM 3802 C C . LEU A 1 498 ? -11.406 -6.77 -24.438 1 97.44 498 LEU A C 1
ATOM 3804 O O . LEU A 1 498 ? -12.359 -7.176 -23.766 1 97.44 498 LEU A O 1
ATOM 3808 N N . VAL A 1 499 ? -10.172 -6.766 -24.047 1 98.44 499 VAL A N 1
ATOM 3809 C CA . VAL A 1 499 ? -9.836 -7.18 -22.688 1 98.44 499 VAL A CA 1
ATOM 3810 C C . VAL A 1 499 ? -10.492 -6.242 -21.672 1 98.44 499 VAL A C 1
ATOM 3812 O O . VAL A 1 499 ? -10.414 -5.02 -21.828 1 98.44 499 VAL A O 1
ATOM 3815 N N . ARG A 1 500 ? -11.109 -6.801 -20.656 1 98.25 500 ARG A N 1
ATOM 3816 C CA . ARG A 1 500 ? -11.781 -6.051 -19.594 1 98.25 500 ARG A CA 1
ATOM 3817 C C . ARG A 1 500 ? -11.008 -6.129 -18.297 1 98.25 500 ARG A C 1
ATOM 3819 O O . ARG A 1 500 ? -11.055 -5.207 -17.469 1 98.25 500 ARG A O 1
ATOM 3826 N N . LEU A 1 501 ? -10.422 -7.254 -18.016 1 98.75 501 LEU A N 1
ATOM 3827 C CA . LEU A 1 501 ? -9.742 -7.492 -16.75 1 98.75 501 LEU A CA 1
ATOM 3828 C C . LEU A 1 501 ? -8.703 -8.594 -16.891 1 98.75 501 LEU A C 1
ATOM 3830 O O . LEU A 1 501 ? -8.984 -9.648 -17.469 1 98.75 501 LEU A O 1
ATOM 3834 N N . VAL A 1 502 ? -7.5 -8.398 -16.531 1 98.94 502 VAL A N 1
ATOM 3835 C CA . VAL A 1 502 ? -6.441 -9.391 -16.359 1 98.94 502 VAL A CA 1
ATOM 3836 C C . VAL A 1 502 ? -6.105 -9.539 -14.875 1 98.94 502 VAL A C 1
ATOM 3838 O O . VAL A 1 502 ? -5.75 -8.562 -14.211 1 98.94 502 VAL A O 1
ATOM 3841 N N . ILE A 1 503 ? -6.234 -10.789 -14.359 1 98.75 503 ILE A N 1
ATOM 3842 C CA . ILE A 1 503 ? -6.148 -10.883 -12.906 1 98.75 503 ILE A CA 1
ATOM 3843 C C . ILE A 1 503 ? -5.637 -12.258 -12.5 1 98.75 503 ILE A C 1
ATOM 3845 O O . ILE A 1 503 ? -5.84 -13.242 -13.227 1 98.75 503 ILE A O 1
ATOM 3849 N N . GLY A 1 504 ? -5 -12.383 -11.43 1 97.44 504 GLY A N 1
ATOM 3850 C CA . GLY A 1 504 ? -4.512 -13.555 -10.734 1 97.44 504 GLY A CA 1
ATOM 3851 C C . GLY A 1 504 ? -3.811 -13.227 -9.43 1 97.44 504 GLY A C 1
ATOM 3852 O O . GLY A 1 504 ? -3.762 -12.062 -9.023 1 97.44 504 GLY A O 1
ATOM 3853 N N . GLY A 1 505 ? -3.332 -14.281 -8.797 1 93.44 505 GLY A N 1
ATOM 3854 C CA . GLY A 1 505 ? -2.744 -13.945 -7.508 1 93.44 505 GLY A CA 1
ATOM 3855 C C . GLY A 1 505 ? -1.928 -15.078 -6.914 1 93.44 505 GLY A C 1
ATOM 3856 O O . GLY A 1 505 ? -1.739 -16.125 -7.551 1 93.44 505 GLY A O 1
ATOM 3857 N N . ALA A 1 506 ? -1.399 -14.75 -5.707 1 89.62 506 ALA A N 1
ATOM 3858 C CA . ALA A 1 506 ? -0.622 -15.664 -4.875 1 89.62 506 ALA A CA 1
ATOM 3859 C C . ALA A 1 506 ? -1.237 -15.797 -3.486 1 89.62 506 ALA A C 1
ATOM 3861 O O . ALA A 1 506 ? -1.718 -14.812 -2.914 1 89.62 506 ALA A O 1
ATOM 3862 N N . GLY A 1 507 ? -1.333 -17 -2.973 1 87.5 507 GLY A N 1
ATOM 3863 C CA . GLY A 1 507 ? -1.898 -17.172 -1.643 1 87.5 507 GLY A CA 1
ATOM 3864 C C . GLY A 1 507 ? -2.486 -18.547 -1.414 1 87.5 507 GLY A C 1
ATOM 3865 O O . GLY A 1 507 ? -3.486 -18.703 -0.706 1 87.5 507 GLY A O 1
ATOM 3866 N N . GLY A 1 508 ? -2.006 -19.516 -2.094 1 83.5 508 GLY A N 1
ATOM 3867 C CA . GLY A 1 508 ? -2.445 -20.891 -1.863 1 83.5 508 GLY A CA 1
ATOM 3868 C C . GLY A 1 508 ? -3.916 -21.094 -2.168 1 83.5 508 GLY A C 1
ATOM 3869 O O . GLY A 1 508 ? -4.398 -20.703 -3.23 1 83.5 508 GLY A O 1
ATOM 3870 N N . MET A 1 509 ? -4.605 -21.688 -1.229 1 85.12 509 MET A N 1
ATOM 3871 C CA . MET A 1 509 ? -5.984 -22.109 -1.454 1 85.12 509 MET A CA 1
ATOM 3872 C C . MET A 1 509 ? -6.914 -20.906 -1.541 1 85.12 509 MET A C 1
ATOM 3874 O O . MET A 1 509 ? -8.016 -21 -2.072 1 85.12 509 MET A O 1
ATOM 3878 N N . SER A 1 510 ? -6.461 -19.797 -1.086 1 90.88 510 SER A N 1
ATOM 3879 C CA . SER A 1 510 ? -7.332 -18.641 -1.089 1 90.88 510 SER A CA 1
ATOM 3880 C C . SER A 1 510 ? -7.309 -17.922 -2.441 1 90.88 510 SER A C 1
ATOM 3882 O O . SER A 1 510 ? -8.141 -17.062 -2.709 1 90.88 510 SER A O 1
ATOM 3884 N N . ILE A 1 511 ? -6.469 -18.312 -3.328 1 93.56 511 ILE A N 1
ATOM 3885 C CA . ILE A 1 511 ? -6.301 -17.625 -4.602 1 93.56 511 ILE A CA 1
ATOM 3886 C C . ILE A 1 511 ? -7.621 -17.625 -5.367 1 93.56 511 ILE A C 1
ATOM 3888 O O . ILE A 1 511 ? -8.117 -16.562 -5.754 1 93.56 511 ILE A O 1
ATOM 3892 N N . THR A 1 512 ? -8.203 -18.812 -5.488 1 94.88 512 THR A N 1
ATOM 3893 C CA . THR A 1 512 ? -9.359 -18.969 -6.367 1 94.88 512 THR A CA 1
ATOM 3894 C C . THR A 1 512 ? -10.555 -18.172 -5.848 1 94.88 512 THR A C 1
ATOM 3896 O O . THR A 1 512 ? -11.133 -17.359 -6.574 1 94.88 512 THR A O 1
ATOM 3899 N N . PRO A 1 513 ? -10.914 -18.344 -4.582 1 95.31 513 PRO A N 1
ATOM 3900 C CA . PRO A 1 513 ? -12.055 -17.562 -4.105 1 95.31 513 PRO A CA 1
ATOM 3901 C C . PRO A 1 513 ? -11.797 -16.062 -4.109 1 95.31 513 PRO A C 1
ATOM 3903 O O . PRO A 1 513 ? -12.703 -15.273 -4.395 1 95.31 513 PRO A O 1
ATOM 3906 N N . VAL A 1 514 ? -10.633 -15.656 -3.764 1 96 514 VAL A N 1
ATOM 3907 C CA . VAL A 1 514 ? -10.336 -14.227 -3.688 1 96 514 VAL A CA 1
ATOM 3908 C C . VAL A 1 514 ? -10.359 -13.617 -5.09 1 96 514 VAL A C 1
ATOM 3910 O O . VAL A 1 514 ? -10.836 -12.5 -5.281 1 96 514 VAL A O 1
ATOM 3913 N N . VAL A 1 515 ? -9.812 -14.312 -6.066 1 97.62 515 VAL A N 1
ATOM 3914 C CA . VAL A 1 515 ? -9.906 -13.852 -7.445 1 97.62 515 VAL A CA 1
ATOM 3915 C C . VAL A 1 515 ? -11.367 -13.742 -7.863 1 97.62 515 VAL A C 1
ATOM 3917 O O . VAL A 1 515 ? -11.758 -12.789 -8.547 1 97.62 515 VAL A O 1
ATOM 3920 N N . ALA A 1 516 ? -12.195 -14.703 -7.465 1 97.94 516 ALA A N 1
ATOM 3921 C CA . ALA A 1 516 ? -13.625 -14.664 -7.758 1 97.94 516 ALA A CA 1
ATOM 3922 C C . ALA A 1 516 ? -14.281 -13.445 -7.117 1 97.94 516 ALA A C 1
ATOM 3924 O O . ALA A 1 516 ? -15.086 -12.75 -7.754 1 97.94 516 ALA A O 1
ATOM 3925 N N . GLU A 1 517 ? -13.922 -13.227 -5.891 1 97.12 517 GLU A N 1
ATOM 3926 C CA . GLU A 1 517 ? -14.477 -12.109 -5.145 1 97.12 517 GLU A CA 1
ATOM 3927 C C . GLU A 1 517 ? -14.172 -10.781 -5.828 1 97.12 517 GLU A C 1
ATOM 3929 O O . GLU A 1 517 ? -15.078 -9.977 -6.07 1 97.12 517 GLU A O 1
ATOM 3934 N N . VAL A 1 518 ? -12.961 -10.516 -6.109 1 97.75 518 VAL A N 1
ATOM 3935 C CA . VAL A 1 518 ? -12.523 -9.242 -6.672 1 97.75 518 VAL A CA 1
ATOM 3936 C C . VAL A 1 518 ? -13.086 -9.078 -8.078 1 97.75 518 VAL A C 1
ATOM 3938 O O . VAL A 1 518 ? -13.531 -7.992 -8.453 1 97.75 518 VAL A O 1
ATOM 3941 N N . SER A 1 519 ? -13.078 -10.156 -8.828 1 98.44 519 SER A N 1
ATOM 3942 C CA . SER A 1 519 ? -13.633 -10.094 -10.18 1 98.44 519 SER A CA 1
ATOM 3943 C C . SER A 1 519 ? -15.125 -9.758 -10.141 1 98.44 519 SER A C 1
ATOM 3945 O O . SER A 1 519 ? -15.609 -8.969 -10.953 1 98.44 519 SER A O 1
ATOM 3947 N N . ALA A 1 520 ? -15.859 -10.383 -9.266 1 97.88 520 ALA A N 1
ATOM 3948 C CA . ALA A 1 520 ? -17.297 -10.117 -9.141 1 97.88 520 ALA A CA 1
ATOM 3949 C C . ALA A 1 520 ? -17.547 -8.648 -8.789 1 97.88 520 ALA A C 1
ATOM 3951 O O . ALA A 1 520 ? -18.484 -8.031 -9.312 1 97.88 520 ALA A O 1
ATOM 3952 N N . HIS A 1 521 ? -16.719 -8.133 -7.898 1 97.56 521 HIS A N 1
ATOM 3953 C CA . HIS A 1 521 ? -16.859 -6.734 -7.508 1 97.56 521 HIS A CA 1
ATOM 3954 C C . HIS A 1 521 ? -16.641 -5.805 -8.703 1 97.56 521 HIS A C 1
ATOM 3956 O O . HIS A 1 521 ? -17.359 -4.816 -8.859 1 97.56 521 HIS A O 1
ATOM 3962 N N . VAL A 1 522 ? -15.727 -6.109 -9.516 1 97.12 522 VAL A N 1
ATOM 3963 C CA . VAL A 1 522 ? -15.375 -5.246 -10.633 1 97.12 522 VAL A CA 1
ATOM 3964 C C . VAL A 1 522 ? -16.375 -5.438 -11.766 1 97.12 522 VAL A C 1
ATOM 3966 O O . VAL A 1 522 ? -16.844 -4.461 -12.367 1 97.12 522 VAL A O 1
ATOM 3969 N N . LEU A 1 523 ? -16.797 -6.656 -12.031 1 97.5 523 LEU A N 1
ATOM 3970 C CA . LEU A 1 523 ? -17.516 -6.973 -13.258 1 97.5 523 LEU A CA 1
ATOM 3971 C C . LEU A 1 523 ? -19.016 -6.941 -13.023 1 97.5 523 LEU A C 1
ATOM 3973 O O . LEU A 1 523 ? -19.797 -6.664 -13.945 1 97.5 523 LEU A O 1
ATOM 3977 N N . PHE A 1 524 ? -19.453 -7.289 -11.789 1 97 524 PHE A N 1
ATOM 3978 C CA . PHE A 1 524 ? -20.891 -7.438 -11.547 1 97 524 PHE A CA 1
ATOM 3979 C C . PHE A 1 524 ? -21.391 -6.352 -10.602 1 97 524 PHE A C 1
ATOM 3981 O O . PHE A 1 524 ? -22.484 -5.816 -10.797 1 97 524 PHE A O 1
ATOM 3988 N N . LEU A 1 525 ? -20.578 -6.023 -9.633 1 96.88 525 LEU A N 1
ATOM 3989 C CA . LEU A 1 525 ? -21.094 -5.258 -8.508 1 96.88 525 LEU A CA 1
ATOM 3990 C C . LEU A 1 525 ? -20.797 -3.773 -8.672 1 96.88 525 LEU A C 1
ATOM 3992 O O . LEU A 1 525 ? -21.203 -2.957 -7.84 1 96.88 525 LEU A O 1
ATOM 3996 N N . GLY A 1 526 ? -20.016 -3.416 -9.656 1 92.88 526 GLY A N 1
ATOM 3997 C CA . GLY A 1 526 ? -19.875 -2.02 -10.039 1 92.88 526 GLY A CA 1
ATOM 3998 C C . GLY A 1 526 ? -18.719 -1.326 -9.344 1 92.88 526 GLY A C 1
ATOM 3999 O O . GLY A 1 526 ? -18.531 -0.115 -9.484 1 92.88 526 GLY A O 1
ATOM 4000 N N . ASP A 1 527 ? -17.906 -1.994 -8.609 1 94.12 527 ASP A N 1
ATOM 4001 C CA . ASP A 1 527 ? -16.734 -1.394 -7.969 1 94.12 527 ASP A CA 1
ATOM 4002 C C . ASP A 1 527 ? -15.672 -1.025 -9 1 94.12 527 ASP A C 1
ATOM 4004 O O . ASP A 1 527 ? -15.516 -1.715 -10.016 1 94.12 527 ASP A O 1
ATOM 4008 N N . THR A 1 528 ? -14.961 0.098 -8.711 1 90.19 528 THR A N 1
ATOM 4009 C CA . THR A 1 528 ? -13.703 0.306 -9.422 1 90.19 528 THR A CA 1
ATOM 4010 C C . THR A 1 528 ? -12.68 -0.756 -9.031 1 90.19 528 THR A C 1
ATOM 4012 O O . THR A 1 528 ? -12.82 -1.411 -8 1 90.19 528 THR A O 1
ATOM 4015 N N . LEU A 1 529 ? -11.711 -0.92 -9.875 1 94.31 529 LEU A N 1
ATOM 4016 C CA . LEU A 1 529 ? -10.672 -1.903 -9.578 1 94.31 529 LEU A CA 1
ATOM 4017 C C . LEU A 1 529 ? -10.008 -1.601 -8.234 1 94.31 529 LEU A C 1
ATOM 4019 O O . LEU A 1 529 ? -9.828 -2.5 -7.41 1 94.31 529 LEU A O 1
ATOM 4023 N N . GLY A 1 530 ? -9.656 -0.348 -8.008 1 90 530 GLY A N 1
ATOM 4024 C CA . GLY A 1 530 ? -9.016 0.033 -6.762 1 90 530 GLY A CA 1
ATOM 4025 C C . GLY A 1 530 ? -9.844 -0.309 -5.535 1 90 530 GLY A C 1
ATOM 4026 O O . GLY A 1 530 ? -9.32 -0.839 -4.555 1 90 530 GLY A O 1
ATOM 4027 N N . LYS A 1 531 ? -11.109 0.024 -5.566 1 89.88 531 LYS A N 1
ATOM 4028 C CA . LYS A 1 531 ? -12.008 -0.271 -4.453 1 89.88 531 LYS A CA 1
ATOM 4029 C C . LYS A 1 531 ? -12.109 -1.774 -4.215 1 89.88 531 LYS A C 1
ATOM 4031 O O . LYS A 1 531 ? -12.047 -2.23 -3.07 1 89.88 531 LYS A O 1
ATOM 4036 N N . ALA A 1 532 ? -12.289 -2.516 -5.297 1 95.75 532 ALA A N 1
ATOM 4037 C CA . ALA A 1 532 ? -12.398 -3.969 -5.195 1 95.75 532 ALA A CA 1
ATOM 4038 C C . ALA A 1 532 ? -11.141 -4.574 -4.582 1 95.75 532 ALA A C 1
ATOM 4040 O O . ALA A 1 532 ? -11.219 -5.457 -3.723 1 95.75 532 ALA A O 1
ATOM 4041 N N . MET A 1 533 ? -9.992 -4.113 -4.98 1 94.44 533 MET A N 1
ATOM 4042 C CA . MET A 1 533 ? -8.703 -4.641 -4.539 1 94.44 533 MET A CA 1
ATOM 4043 C C . MET A 1 533 ? -8.445 -4.305 -3.074 1 94.44 533 MET A C 1
ATOM 4045 O O . MET A 1 533 ? -7.777 -5.055 -2.367 1 94.44 533 MET A O 1
ATOM 4049 N N . ARG A 1 534 ? -9.047 -3.256 -2.598 1 89.88 534 ARG A N 1
ATOM 4050 C CA . ARG A 1 534 ? -8.797 -2.803 -1.234 1 89.88 534 ARG A CA 1
ATOM 4051 C C . ARG A 1 534 ? -9.789 -3.424 -0.258 1 89.88 534 ARG A C 1
ATOM 4053 O O . ARG A 1 534 ? -9.57 -3.408 0.954 1 89.88 534 ARG A O 1
ATOM 4060 N N . ARG A 1 535 ? -10.898 -3.928 -0.739 1 93.19 535 ARG A N 1
ATOM 4061 C CA . ARG A 1 535 ? -11.859 -4.57 0.15 1 93.19 535 ARG A CA 1
ATOM 4062 C C . ARG A 1 535 ? -11.203 -5.684 0.957 1 93.19 535 ARG A C 1
ATOM 4064 O O . ARG A 1 535 ? -10.375 -6.43 0.432 1 93.19 535 ARG A O 1
ATOM 4071 N N . LYS A 1 536 ? -11.602 -5.738 2.273 1 94 536 LYS A N 1
ATOM 4072 C CA . LYS A 1 536 ? -11.125 -6.855 3.08 1 94 536 LYS A CA 1
ATOM 4073 C C . LYS A 1 536 ? -11.703 -8.18 2.578 1 94 536 LYS A C 1
ATOM 4075 O O . LYS A 1 536 ? -12.867 -8.242 2.178 1 94 536 LYS A O 1
ATOM 4080 N N . ARG A 1 537 ? -10.898 -9.172 2.604 1 95 537 ARG A N 1
ATOM 4081 C CA . ARG A 1 537 ? -11.219 -10.43 1.94 1 95 537 ARG A CA 1
ATOM 4082 C C . ARG A 1 537 ? -11.734 -11.461 2.941 1 95 537 ARG A C 1
ATOM 4084 O O . ARG A 1 537 ? -11.523 -11.32 4.148 1 95 537 ARG A O 1
ATOM 4091 N N . PHE A 1 538 ? -12.43 -12.43 2.441 1 93.81 538 PHE A N 1
ATOM 4092 C CA . PHE A 1 538 ? -12.867 -13.609 3.18 1 93.81 538 PHE A CA 1
ATOM 4093 C C . PHE A 1 538 ? -12.57 -14.883 2.389 1 93.81 538 PHE A C 1
ATOM 4095 O O . PHE A 1 538 ? -12.312 -14.82 1.187 1 93.81 538 PHE A O 1
ATOM 4102 N N . TYR A 1 539 ? -12.523 -15.953 3.084 1 88.12 539 TYR A N 1
ATOM 4103 C CA . TYR A 1 539 ? -12.266 -17.25 2.451 1 88.12 539 TYR A CA 1
ATOM 4104 C C . TYR A 1 539 ? -12.93 -18.375 3.23 1 88.12 539 TYR A C 1
ATOM 4106 O O . TYR A 1 539 ? -13.102 -18.281 4.449 1 88.12 539 TYR A O 1
ATOM 4114 N N . HIS A 1 540 ? -13.445 -19.312 2.549 1 90.75 540 HIS A N 1
ATOM 4115 C CA . HIS A 1 540 ? -14 -20.516 3.156 1 90.75 540 HIS A CA 1
ATOM 4116 C C . HIS A 1 540 ? -13.477 -21.781 2.467 1 90.75 540 HIS A C 1
ATOM 4118 O O . HIS A 1 540 ? -13.609 -21.922 1.249 1 90.75 540 HIS A O 1
ATOM 4124 N N . GLN A 1 541 ? -12.898 -22.719 3.184 1 82.69 541 GLN A N 1
ATOM 4125 C CA . GLN A 1 541 ? -12.289 -23.891 2.568 1 82.69 541 GLN A CA 1
ATOM 4126 C C . GLN A 1 541 ? -13.117 -25.141 2.842 1 82.69 541 GLN A C 1
ATOM 4128 O O . GLN A 1 541 ? -12.648 -26.266 2.625 1 82.69 541 GLN A O 1
ATOM 4133 N N . LEU A 1 542 ? -14.352 -25 3.312 1 84.25 542 LEU A N 1
ATOM 4134 C CA . LEU A 1 542 ? -15.32 -26.047 3.609 1 84.25 542 LEU A CA 1
ATOM 4135 C C . LEU A 1 542 ? -14.938 -26.797 4.883 1 84.25 542 LEU A C 1
ATOM 4137 O O . LEU A 1 542 ? -15.766 -26.969 5.781 1 84.25 542 LEU A O 1
ATOM 4141 N N . GLU A 1 543 ? -13.625 -27.297 4.906 1 80.94 543 GLU A N 1
ATOM 4142 C CA . GLU A 1 543 ? -13.141 -27.922 6.133 1 80.94 543 GLU A CA 1
ATOM 4143 C C . GLU A 1 543 ? -11.875 -27.25 6.637 1 80.94 543 GLU A C 1
ATOM 4145 O O . GLU A 1 543 ? -10.836 -27.281 5.969 1 80.94 543 GLU A O 1
ATOM 4150 N N . LYS A 1 544 ? -12.023 -26.688 7.773 1 84.06 544 LYS A N 1
ATOM 4151 C CA . LYS A 1 544 ? -13.078 -26.531 8.773 1 84.06 544 LYS A CA 1
ATOM 4152 C C . LYS A 1 544 ? -14.188 -25.625 8.258 1 84.06 544 LYS A C 1
ATOM 4154 O O . LYS A 1 544 ? -13.953 -24.766 7.398 1 84.06 544 LYS A O 1
ATOM 4159 N N . ASN A 1 545 ? -15.359 -25.859 8.781 1 92.38 545 ASN A N 1
ATOM 4160 C CA . ASN A 1 545 ? -16.531 -25.094 8.359 1 92.38 545 ASN A CA 1
ATOM 4161 C C . ASN A 1 545 ? -16.562 -23.719 9.023 1 92.38 545 ASN A C 1
ATOM 4163 O O . ASN A 1 545 ? -17.5 -23.406 9.773 1 92.38 545 ASN A O 1
ATOM 4167 N N . VAL A 1 546 ? -15.609 -22.953 8.797 1 95.19 546 VAL A N 1
ATOM 4168 C CA . VAL A 1 546 ? -15.422 -21.625 9.383 1 95.19 546 VAL A CA 1
ATOM 4169 C C . VAL A 1 546 ? -15.102 -20.609 8.289 1 95.19 546 VAL A C 1
ATOM 4171 O O . VAL A 1 546 ? -14.273 -20.875 7.418 1 95.19 546 VAL A O 1
ATOM 4174 N N . LEU A 1 547 ? -15.852 -19.547 8.297 1 96.62 547 LEU A N 1
ATOM 4175 C CA . LEU A 1 547 ? -15.547 -18.422 7.43 1 96.62 547 LEU A CA 1
ATOM 4176 C C . LEU A 1 547 ? -14.391 -17.594 7.988 1 96.62 547 LEU A C 1
ATOM 4178 O O . LEU A 1 547 ? -14.5 -17.016 9.07 1 96.62 547 LEU A O 1
ATOM 4182 N N . VAL A 1 548 ? -13.32 -17.562 7.277 1 95.44 548 VAL A N 1
ATOM 4183 C CA . VAL A 1 548 ? -12.18 -16.781 7.75 1 95.44 548 VAL A CA 1
ATOM 4184 C C . VAL A 1 548 ? -12.164 -15.422 7.07 1 95.44 548 VAL A C 1
ATOM 4186 O O . VAL A 1 548 ? -12.539 -15.297 5.902 1 95.44 548 VAL A O 1
ATOM 4189 N N . TYR A 1 549 ? -11.805 -14.391 7.809 1 95.31 549 TYR A N 1
ATOM 4190 C CA . TYR A 1 549 ? -11.828 -13.016 7.305 1 95.31 549 TYR A CA 1
ATOM 4191 C C . TYR A 1 549 ? -10.539 -12.289 7.668 1 95.31 549 TYR A C 1
ATOM 4193 O O . TYR A 1 549 ? -9.844 -12.664 8.609 1 95.31 549 TYR A O 1
ATOM 4201 N N . GLU A 1 550 ? -10.18 -11.258 6.895 1 93.06 550 GLU A N 1
ATOM 4202 C CA . GLU A 1 550 ? -9.031 -10.406 7.18 1 93.06 550 GLU A CA 1
ATOM 4203 C C . GLU A 1 550 ? -9.344 -9.391 8.273 1 93.06 550 GLU A C 1
ATOM 4205 O O . GLU A 1 550 ? -10.477 -8.906 8.367 1 93.06 550 GLU A O 1
ATOM 4210 N N . LYS A 1 551 ? -8.312 -9.094 8.969 1 91.31 551 LYS A N 1
ATOM 4211 C CA . LYS A 1 551 ? -8.438 -8.031 9.961 1 91.31 551 LYS A CA 1
ATOM 4212 C C . LYS A 1 551 ? -8.938 -6.742 9.32 1 91.31 551 LYS A C 1
ATOM 4214 O O . LYS A 1 551 ? -8.5 -6.367 8.234 1 91.31 551 LYS A O 1
ATOM 4219 N N . GLY A 1 552 ? -9.938 -6.07 10.055 1 92.94 552 GLY A N 1
ATOM 4220 C CA . GLY A 1 552 ? -10.492 -4.824 9.547 1 92.94 552 GLY A CA 1
ATOM 4221 C C . GLY A 1 552 ? -11.797 -5.016 8.797 1 92.94 552 GLY A C 1
ATOM 4222 O O . GLY A 1 552 ? -12.43 -4.043 8.391 1 92.94 552 GLY A O 1
ATOM 4223 N N . PHE A 1 553 ? -12.117 -6.316 8.656 1 95.25 553 PHE A N 1
ATOM 4224 C CA . PHE A 1 553 ? -13.406 -6.586 8.031 1 95.25 553 PHE A CA 1
ATOM 4225 C C . PHE A 1 553 ? -14.539 -5.926 8.805 1 95.25 553 PHE A C 1
ATOM 4227 O O . PHE A 1 553 ? -14.516 -5.891 10.039 1 95.25 553 PHE A O 1
ATOM 4234 N N . PRO A 1 554 ? -15.578 -5.383 8.164 1 95.88 554 PRO A N 1
ATOM 4235 C CA . PRO A 1 554 ? -16.688 -4.734 8.875 1 95.88 554 PRO A CA 1
ATOM 4236 C C . PRO A 1 554 ? -17.328 -5.648 9.914 1 95.88 554 PRO A C 1
ATOM 4238 O O . PRO A 1 554 ? -17.953 -6.656 9.555 1 95.88 554 PRO A O 1
ATOM 4241 N N . GLN A 1 555 ? -17.328 -5.238 11.141 1 95.31 555 GLN A N 1
ATOM 4242 C CA . GLN A 1 555 ? -17.703 -6.109 12.242 1 95.31 555 GLN A CA 1
ATOM 4243 C C . GLN A 1 555 ? -19.219 -6.312 12.281 1 95.31 555 GLN A C 1
ATOM 4245 O O . GLN A 1 555 ? -19.703 -7.379 12.672 1 95.31 555 GLN A O 1
ATOM 4250 N N . ASP A 1 556 ? -19.953 -5.285 11.922 1 95.44 556 ASP A N 1
ATOM 4251 C CA . ASP A 1 556 ? -21.406 -5.418 11.906 1 95.44 556 ASP A CA 1
ATOM 4252 C C . ASP A 1 556 ? -21.859 -6.414 10.844 1 95.44 556 ASP A C 1
ATOM 4254 O O . ASP A 1 556 ? -22.828 -7.148 11.047 1 95.44 556 ASP A O 1
ATOM 4258 N N . ILE A 1 557 ? -21.141 -6.441 9.758 1 96.5 557 ILE A N 1
ATOM 4259 C CA . ILE A 1 557 ? -21.438 -7.391 8.695 1 96.5 557 ILE A CA 1
ATOM 4260 C C . ILE A 1 557 ? -21.125 -8.812 9.164 1 96.5 557 ILE A C 1
ATOM 4262 O O . ILE A 1 557 ? -21.906 -9.734 8.938 1 96.5 557 ILE A O 1
ATOM 4266 N N . LEU A 1 558 ? -20 -9.008 9.836 1 96.94 558 LEU A N 1
ATOM 4267 C CA . LEU A 1 558 ? -19.625 -10.312 10.367 1 96.94 558 LEU A CA 1
ATOM 4268 C C . LEU A 1 558 ? -20.656 -10.82 11.359 1 96.94 558 LEU A C 1
ATOM 4270 O O . LEU A 1 558 ? -21.016 -12 11.352 1 96.94 558 LEU A O 1
ATOM 4274 N N . GLN A 1 559 ? -21.094 -9.93 12.227 1 96.31 559 GLN A N 1
ATOM 4275 C CA . GLN A 1 559 ? -22.125 -10.289 13.203 1 96.31 559 GLN A CA 1
ATOM 4276 C C . GLN A 1 559 ? -23.406 -10.734 12.508 1 96.31 559 GLN A C 1
ATOM 4278 O O . GLN A 1 559 ? -24.031 -11.711 12.914 1 96.31 559 GLN A O 1
ATOM 4283 N N . SER A 1 560 ? -23.766 -9.969 11.461 1 97.38 560 SER A N 1
ATOM 4284 C CA . SER A 1 560 ? -24.969 -10.32 10.711 1 97.38 560 SER A CA 1
ATOM 4285 C C . SER A 1 560 ? -24.812 -11.664 10.008 1 97.38 560 SER A C 1
ATOM 4287 O O . SER A 1 560 ? -25.766 -12.461 9.961 1 97.38 560 SER A O 1
ATOM 4289 N N . LEU A 1 561 ? -23.656 -11.938 9.414 1 98 561 LEU A N 1
ATOM 4290 C CA . LEU A 1 561 ? -23.391 -13.219 8.773 1 98 561 LEU A CA 1
ATOM 4291 C C . LEU A 1 561 ? -23.531 -14.367 9.758 1 98 561 LEU A C 1
ATOM 4293 O O . LEU A 1 561 ? -24.047 -15.43 9.414 1 98 561 LEU A O 1
ATOM 4297 N N . SER A 1 562 ? -23.094 -14.148 10.984 1 97.56 562 SER A N 1
ATOM 4298 C CA . SER A 1 562 ? -23.172 -15.18 12.016 1 97.56 562 SER A CA 1
ATOM 4299 C C . SER A 1 562 ? -24.594 -15.359 12.531 1 97.56 562 SER A C 1
ATOM 4301 O O . SER A 1 562 ? -25.094 -16.484 12.594 1 97.56 562 SER A O 1
ATOM 4303 N N . THR A 1 563 ? -25.281 -14.258 12.875 1 97.5 563 THR A N 1
ATOM 4304 C CA . THR A 1 563 ? -26.562 -14.328 13.578 1 97.5 563 THR A CA 1
ATOM 4305 C C . THR A 1 563 ? -27.703 -14.609 12.602 1 97.5 563 THR A C 1
ATOM 4307 O O . THR A 1 563 ? -28.656 -15.328 12.93 1 97.5 563 THR A O 1
ATOM 4310 N N . GLU A 1 564 ? -27.594 -14 11.422 1 97.56 564 GLU A N 1
ATOM 4311 C CA . GLU A 1 564 ? -28.703 -14.102 10.484 1 97.56 564 GLU A CA 1
ATOM 4312 C C . GLU A 1 564 ? -28.562 -15.32 9.578 1 97.56 564 GLU A C 1
ATOM 4314 O O . GLU A 1 564 ? -29.562 -15.93 9.188 1 97.56 564 GLU A O 1
ATOM 4319 N N . PHE A 1 565 ? -27.344 -15.703 9.25 1 98.25 565 PHE A N 1
ATOM 4320 C CA . PHE A 1 565 ? -27.156 -16.75 8.25 1 98.25 565 PHE A CA 1
ATOM 4321 C C . PHE A 1 565 ? -26.484 -17.969 8.859 1 98.25 565 PHE A C 1
ATOM 4323 O O . PHE A 1 565 ? -26.391 -19.016 8.219 1 98.25 565 PHE A O 1
ATOM 4330 N N . GLY A 1 566 ? -25.844 -17.844 10.023 1 98.06 566 GLY A N 1
ATOM 4331 C CA . GLY A 1 566 ? -25.344 -19 10.742 1 98.06 566 GLY A CA 1
ATOM 4332 C C . GLY A 1 566 ? -23.859 -19.266 10.508 1 98.06 566 GLY A C 1
ATOM 4333 O O . GLY A 1 566 ? -23.328 -20.297 10.906 1 98.06 566 GLY A O 1
ATOM 4334 N N . HIS A 1 567 ? -23.125 -18.344 9.922 1 98.06 567 HIS A N 1
ATOM 4335 C CA . HIS A 1 567 ? -21.703 -18.547 9.664 1 98.06 567 HIS A CA 1
ATOM 4336 C C . HIS A 1 567 ? -20.891 -18.484 10.953 1 98.06 567 HIS A C 1
ATOM 4338 O O . HIS A 1 567 ? -21.047 -17.547 11.742 1 98.06 567 HIS A O 1
ATOM 4344 N N . GLU A 1 568 ? -20.094 -19.5 11.195 1 97.44 568 GLU A N 1
ATOM 4345 C CA . GLU A 1 568 ? -19 -19.344 12.164 1 97.44 568 GLU A CA 1
ATOM 4346 C C . GLU A 1 568 ? -17.828 -18.578 11.547 1 97.44 568 GLU A C 1
ATOM 4348 O O . GLU A 1 568 ? -17.406 -18.891 10.438 1 97.44 568 GLU A O 1
ATOM 4353 N N . VAL A 1 569 ? -17.328 -17.578 12.258 1 96.81 569 VAL A N 1
ATOM 4354 C CA . VAL A 1 569 ? -16.312 -16.719 11.648 1 96.81 569 VAL A CA 1
ATOM 4355 C C . VAL A 1 569 ? -15.047 -16.734 12.492 1 96.81 569 VAL A C 1
ATOM 4357 O O . VAL A 1 569 ? -15.109 -16.906 13.719 1 96.81 569 VAL A O 1
ATOM 4360 N N . ALA A 1 570 ? -13.898 -16.625 11.867 1 95.94 570 ALA A N 1
ATOM 4361 C CA . ALA A 1 570 ? -12.602 -16.5 12.531 1 95.94 570 ALA A CA 1
ATOM 4362 C C . ALA A 1 570 ? -11.68 -15.562 11.758 1 95.94 570 ALA A C 1
ATOM 4364 O O . ALA A 1 570 ? -11.695 -15.539 10.523 1 95.94 570 ALA A O 1
ATOM 4365 N N . GLN A 1 571 ? -10.859 -14.805 12.469 1 93.38 571 GLN A N 1
ATOM 4366 C CA . GLN A 1 571 ? -9.914 -13.883 11.836 1 93.38 571 GLN A CA 1
ATOM 4367 C C . GLN A 1 571 ? -8.703 -14.625 11.281 1 93.38 571 GLN A C 1
ATOM 4369 O O . GLN A 1 571 ? -8.164 -15.523 11.93 1 93.38 571 GLN A O 1
ATOM 4374 N N . TYR A 1 572 ? -8.336 -14.297 10.133 1 89.69 572 TYR A N 1
ATOM 4375 C CA . TYR A 1 572 ? -7.121 -14.82 9.516 1 89.69 572 TYR A CA 1
ATOM 4376 C C . TYR A 1 572 ? -5.887 -14.102 10.039 1 89.69 572 TYR A C 1
ATOM 4378 O O . TYR A 1 572 ? -5.875 -12.867 10.133 1 89.69 572 TYR A O 1
ATOM 4386 N N . PRO A 1 573 ? -4.789 -14.758 10.609 1 80.5 573 PRO A N 1
ATOM 4387 C CA . PRO A 1 573 ? -3.605 -14.094 11.164 1 80.5 573 PRO A CA 1
ATOM 4388 C C . PRO A 1 573 ? -2.838 -13.289 10.117 1 80.5 573 PRO A C 1
ATOM 4390 O O . PRO A 1 573 ? -2.064 -12.398 10.469 1 80.5 573 PRO A O 1
ATOM 4393 N N . GLY A 1 574 ? -3.24 -12.969 9.016 1 81.44 574 GLY A N 1
ATOM 4394 C CA . GLY A 1 574 ? -2.576 -12.25 7.945 1 81.44 574 GLY A CA 1
ATOM 4395 C C . GLY A 1 574 ? -3.508 -11.891 6.801 1 81.44 574 GLY A C 1
ATOM 4396 O O . GLY A 1 574 ? -4.668 -11.539 7.027 1 81.44 574 GLY A O 1
ATOM 4397 N N . TYR A 1 575 ? -2.77 -11.734 5.691 1 85.44 575 TYR A N 1
ATOM 4398 C CA . TYR A 1 575 ? -3.561 -11.43 4.504 1 85.44 575 TYR A CA 1
ATOM 4399 C C . TYR A 1 575 ? -3.783 -12.68 3.664 1 85.44 575 TYR A C 1
ATOM 4401 O O . TYR A 1 575 ? -2.977 -13.617 3.701 1 85.44 575 TYR A O 1
ATOM 4409 N N . MET A 1 576 ? -4.887 -12.648 3.053 1 89.69 576 MET A N 1
ATOM 4410 C CA . MET A 1 576 ? -5.191 -13.719 2.102 1 89.69 576 MET A CA 1
ATOM 4411 C C . MET A 1 576 ? -4.516 -13.461 0.76 1 89.69 576 MET A C 1
ATOM 4413 O O . MET A 1 576 ? -3.504 -12.758 0.693 1 89.69 576 MET A O 1
ATOM 4417 N N . ALA A 1 577 ? -4.965 -14.078 -0.326 1 91.19 577 ALA A N 1
ATOM 4418 C CA . ALA A 1 577 ? -4.312 -14.039 -1.633 1 91.19 577 ALA A CA 1
ATOM 4419 C C . ALA A 1 577 ? -3.967 -12.609 -2.031 1 91.19 577 ALA A C 1
ATOM 4421 O O . ALA A 1 577 ? -4.762 -11.688 -1.816 1 91.19 577 ALA A O 1
ATOM 4422 N N . VAL A 1 578 ? -2.777 -12.391 -2.498 1 92.81 578 VAL A N 1
ATOM 4423 C CA . VAL A 1 578 ? -2.277 -11.133 -3.039 1 92.81 578 VAL A CA 1
ATOM 4424 C C . VAL A 1 578 ? -2.457 -11.117 -4.555 1 92.81 578 VAL A C 1
ATOM 4426 O O . VAL A 1 578 ? -1.887 -11.945 -5.266 1 92.81 578 VAL A O 1
ATOM 4429 N N . LEU A 1 579 ? -3.188 -10.156 -5.059 1 95.81 579 LEU A N 1
ATOM 4430 C CA . LEU A 1 579 ? -3.574 -10.188 -6.465 1 95.81 579 LEU A CA 1
ATOM 4431 C C . LEU A 1 579 ? -2.836 -9.109 -7.254 1 95.81 579 LEU A C 1
ATOM 4433 O O . LEU A 1 579 ? -2.377 -8.117 -6.684 1 95.81 579 LEU A O 1
ATOM 4437 N N . GLN A 1 580 ? -2.605 -9.305 -8.5 1 97.19 580 GLN A N 1
ATOM 4438 C CA . GLN A 1 580 ? -2.193 -8.336 -9.508 1 97.19 580 GLN A CA 1
ATOM 4439 C C . GLN A 1 580 ? -3.234 -8.219 -10.617 1 97.19 580 GLN A C 1
ATOM 4441 O O . GLN A 1 580 ? -3.592 -9.219 -11.25 1 97.19 580 GLN A O 1
ATOM 4446 N N . ALA A 1 581 ? -3.715 -7 -10.852 1 98.31 581 ALA A N 1
ATOM 4447 C CA . ALA A 1 581 ? -4.828 -6.895 -11.789 1 98.31 581 ALA A CA 1
ATOM 4448 C C . ALA A 1 581 ? -4.676 -5.676 -12.688 1 98.31 581 ALA A C 1
ATOM 4450 O O . ALA A 1 581 ? -4.055 -4.684 -12.305 1 98.31 581 ALA A O 1
ATOM 4451 N N . ILE A 1 582 ? -5.172 -5.762 -13.891 1 98.19 582 ILE A N 1
ATOM 4452 C CA . ILE A 1 582 ? -5.32 -4.676 -14.852 1 98.19 582 ILE A CA 1
ATOM 4453 C C . ILE A 1 582 ? -6.762 -4.625 -15.352 1 98.19 582 ILE A C 1
ATOM 4455 O O . ILE A 1 582 ? -7.328 -5.648 -15.742 1 98.19 582 ILE A O 1
ATOM 4459 N N . GLU A 1 583 ? -7.324 -3.479 -15.32 1 97.69 583 GLU A N 1
ATOM 4460 C CA . GLU A 1 583 ? -8.68 -3.289 -15.844 1 97.69 583 GLU A CA 1
ATOM 4461 C C . GLU A 1 583 ? -8.688 -2.309 -17.016 1 97.69 583 GLU A C 1
ATOM 4463 O O . GLU A 1 583 ? -7.98 -1.303 -16.984 1 97.69 583 GLU A O 1
ATOM 4468 N N . ARG A 1 584 ? -9.414 -2.609 -17.984 1 95.75 584 ARG A N 1
ATOM 4469 C CA . ARG A 1 584 ? -9.852 -1.64 -18.984 1 95.75 584 ARG A CA 1
ATOM 4470 C C . ARG A 1 584 ? -11.305 -1.238 -18.75 1 95.75 584 ARG A C 1
ATOM 4472 O O . ARG A 1 584 ? -12.211 -2.061 -18.891 1 95.75 584 ARG A O 1
ATOM 4479 N N . HIS A 1 585 ? -11.445 0.003 -18.406 1 90.88 585 HIS A N 1
ATOM 4480 C CA . HIS A 1 585 ? -12.797 0.475 -18.125 1 90.88 585 HIS A CA 1
ATOM 4481 C C . HIS A 1 585 ? -13.703 0.309 -19.344 1 90.88 585 HIS A C 1
ATOM 4483 O O . HIS A 1 585 ? -13.336 0.697 -20.453 1 90.88 585 HIS A O 1
ATOM 4489 N N . PRO A 1 586 ? -14.875 -0.196 -19.219 1 90.75 586 PRO A N 1
ATOM 4490 C CA . PRO A 1 586 ? -15.703 -0.576 -20.359 1 90.75 586 PRO A CA 1
ATOM 4491 C C . PRO A 1 586 ? -16.219 0.631 -21.141 1 90.75 586 PRO A C 1
ATOM 4493 O O . PRO A 1 586 ? -16.516 0.524 -22.328 1 90.75 586 PRO A O 1
ATOM 4496 N N . VAL A 1 587 ? -16.344 1.772 -20.484 1 88.81 587 VAL A N 1
ATOM 4497 C CA . VAL A 1 587 ? -16.938 2.938 -21.125 1 88.81 587 VAL A CA 1
ATOM 4498 C C . VAL A 1 587 ? -15.836 3.873 -21.609 1 88.81 587 VAL A C 1
ATOM 4500 O O . VAL A 1 587 ? -15.789 4.238 -22.781 1 88.81 587 VAL A O 1
ATOM 4503 N N . THR A 1 588 ? -14.891 4.184 -20.75 1 83.88 588 THR A N 1
ATOM 4504 C CA . THR A 1 588 ? -13.883 5.191 -21.078 1 83.88 588 THR A CA 1
ATOM 4505 C C . THR A 1 588 ? -12.695 4.559 -21.797 1 83.88 588 THR A C 1
ATOM 4507 O O . THR A 1 588 ? -11.93 5.25 -22.469 1 83.88 588 THR A O 1
ATOM 4510 N N . GLY A 1 589 ? -12.484 3.27 -21.594 1 89.5 589 GLY A N 1
ATOM 4511 C CA . GLY A 1 589 ? -11.344 2.58 -22.172 1 89.5 589 GLY A CA 1
ATOM 4512 C C . GLY A 1 589 ? -10.062 2.789 -21.391 1 89.5 589 GLY A C 1
ATOM 4513 O O . GLY A 1 589 ? -9.008 2.248 -21.75 1 89.5 589 GLY A O 1
ATOM 4514 N N . GLU A 1 590 ? -10.164 3.486 -20.344 1 86.44 590 GLU A N 1
ATOM 4515 C CA . GLU A 1 590 ? -8.992 3.752 -19.516 1 86.44 590 GLU A CA 1
ATOM 4516 C C . GLU A 1 590 ? -8.422 2.463 -18.938 1 86.44 590 GLU A C 1
ATOM 4518 O O . GLU A 1 590 ? -9.172 1.589 -18.5 1 86.44 590 GLU A O 1
ATOM 4523 N N . ILE A 1 591 ? -7.098 2.35 -19.031 1 92.25 591 ILE A N 1
ATOM 4524 C CA . ILE A 1 591 ? -6.414 1.172 -18.516 1 92.25 591 ILE A CA 1
ATOM 4525 C C . ILE A 1 591 ? -5.828 1.482 -17.141 1 92.25 591 ILE A C 1
ATOM 4527 O O . ILE A 1 591 ? -5.078 2.447 -16.984 1 92.25 591 ILE A O 1
ATOM 4531 N N . THR A 1 592 ? -6.199 0.67 -16.141 1 90.94 592 THR A N 1
ATOM 4532 C CA . THR A 1 592 ? -5.707 0.829 -14.781 1 90.94 592 THR A CA 1
ATOM 4533 C C . THR A 1 592 ? -5.043 -0.455 -14.297 1 90.94 592 THR A C 1
ATOM 4535 O O . THR A 1 592 ? -5.641 -1.531 -14.352 1 90.94 592 THR A O 1
ATOM 4538 N N . GLY A 1 593 ? -3.791 -0.332 -13.953 1 93 593 GLY A N 1
ATOM 4539 C CA . GLY A 1 593 ? -3.119 -1.422 -13.266 1 93 593 GLY A CA 1
ATOM 4540 C C . GLY A 1 593 ? -3.078 -1.244 -11.758 1 93 593 GLY A C 1
ATOM 4541 O O . GLY A 1 593 ? -2.904 -0.128 -11.266 1 93 593 GLY A O 1
ATOM 4542 N N . PHE A 1 594 ? -3.252 -2.307 -11.039 1 90.5 594 PHE A N 1
ATOM 4543 C CA . PHE A 1 594 ? -3.283 -2.209 -9.578 1 90.5 594 PHE A CA 1
ATOM 4544 C C . PHE A 1 594 ? -2.523 -3.365 -8.945 1 90.5 594 PHE A C 1
ATOM 4546 O O . PHE A 1 594 ? -3.033 -4.484 -8.867 1 90.5 594 PHE A O 1
ATOM 4553 N N . PRO A 1 595 ? -1.344 -3.131 -8.477 1 90.38 595 PRO A N 1
ATOM 4554 C CA . PRO A 1 595 ? -0.676 -4.117 -7.621 1 90.38 595 PRO A CA 1
ATOM 4555 C C . PRO A 1 595 ? -1.24 -4.148 -6.203 1 90.38 595 PRO A C 1
ATOM 4557 O O . PRO A 1 595 ? -1.461 -3.094 -5.602 1 90.38 595 PRO A O 1
ATOM 4560 N N . ASP A 1 596 ? -1.491 -5.332 -5.75 1 89.56 596 ASP A N 1
ATOM 4561 C CA . ASP A 1 596 ? -2.053 -5.461 -4.41 1 89.56 596 ASP A CA 1
ATOM 4562 C C . ASP A 1 596 ? -1.123 -4.855 -3.363 1 89.56 596 ASP A C 1
ATOM 4564 O O . ASP A 1 596 ? 0.083 -5.109 -3.375 1 89.56 596 ASP A O 1
ATOM 4568 N N . GLU A 1 597 ? -1.603 -4.117 -2.498 1 78.88 597 GLU A N 1
ATOM 4569 C CA . GLU A 1 597 ? -0.831 -3.461 -1.448 1 78.88 597 GLU A CA 1
ATOM 4570 C C . GLU A 1 597 ? -0.486 -4.434 -0.324 1 78.88 597 GLU A C 1
ATOM 4572 O O . GLU A 1 597 ? 0.43 -4.184 0.462 1 78.88 597 GLU A O 1
ATOM 4577 N N . ARG A 1 598 ? -1.222 -5.551 -0.34 1 80.88 598 ARG A N 1
ATOM 4578 C CA . ARG A 1 598 ? -1.022 -6.582 0.673 1 80.88 598 ARG A CA 1
ATOM 4579 C C . ARG A 1 598 ? 0.318 -7.285 0.483 1 80.88 598 ARG A C 1
ATOM 4581 O O . ARG A 1 598 ? 0.734 -7.543 -0.648 1 80.88 598 ARG A O 1
ATOM 4588 N N . LYS A 1 599 ? 1.025 -7.387 1.559 1 62.97 599 LYS A N 1
ATOM 4589 C CA . LYS A 1 599 ? 2.223 -8.219 1.551 1 62.97 599 LYS A CA 1
ATOM 4590 C C . LYS A 1 599 ? 2.076 -9.398 2.51 1 62.97 599 LYS A C 1
ATOM 4592 O O . LYS A 1 599 ? 1.388 -9.297 3.527 1 62.97 599 LYS A O 1
ATOM 4597 N N . ILE A 1 600 ? 2.566 -10.438 2.09 1 54.91 600 ILE A N 1
ATOM 4598 C CA . ILE A 1 600 ? 2.482 -11.648 2.896 1 54.91 600 ILE A CA 1
ATOM 4599 C C . ILE A 1 600 ? 2.961 -11.359 4.316 1 54.91 600 ILE A C 1
ATOM 4601 O O . ILE A 1 600 ? 3.906 -10.594 4.516 1 54.91 600 ILE A O 1
ATOM 4605 N N . TYR A 1 601 ? 2.123 -11.547 5.309 1 51.25 601 TYR A N 1
ATOM 4606 C CA . TYR A 1 601 ? 2.57 -11.422 6.691 1 51.25 601 TYR A CA 1
ATOM 4607 C C . TYR A 1 601 ? 2.217 -12.68 7.488 1 51.25 601 TYR A C 1
ATOM 4609 O O . TYR A 1 601 ? 1.343 -13.445 7.09 1 51.25 601 TYR A O 1
ATOM 4617 N N . PHE A 1 602 ? 3.174 -13.156 8.289 1 47.72 602 PHE A N 1
ATOM 4618 C CA . PHE A 1 602 ? 2.922 -14.289 9.164 1 47.72 602 PHE A CA 1
ATOM 4619 C C . PHE A 1 602 ? 2.725 -13.836 10.609 1 47.72 602 PHE A C 1
ATOM 4621 O O . PHE A 1 602 ? 3.27 -12.812 11.023 1 47.72 602 PHE A O 1
ATOM 4628 N N . MET B 1 1 ? -22.969 18.281 109.125 1 16.25 1 MET B N 1
ATOM 4629 C CA . MET B 1 1 ? -22.641 17.906 110.5 1 16.25 1 MET B CA 1
ATOM 4630 C C . MET B 1 1 ? -21.578 16.812 110.5 1 16.25 1 MET B C 1
ATOM 4632 O O . MET B 1 1 ? -21.219 16.266 109.438 1 16.25 1 MET B O 1
ATOM 4636 N N . SER B 1 2 ? -22.047 15.742 111.125 1 15.03 2 SER B N 1
ATOM 4637 C CA . SER B 1 2 ? -21.344 14.984 112.125 1 15.03 2 SER B CA 1
ATOM 4638 C C . SER B 1 2 ? -20.328 14.023 111.5 1 15.03 2 SER B C 1
ATOM 4640 O O . SER B 1 2 ? -19.172 14.008 111.938 1 15.03 2 SER B O 1
ATOM 4642 N N . SER B 1 3 ? -20.75 12.781 111.312 1 14.96 3 SER B N 1
ATOM 4643 C CA . SER B 1 3 ? -20.266 11.781 112.312 1 14.96 3 SER B CA 1
ATOM 4644 C C . SER B 1 3 ? -18.953 11.164 111.812 1 14.96 3 SER B C 1
ATOM 4646 O O . SER B 1 3 ? -18.625 11.258 110.625 1 14.96 3 SER B O 1
ATOM 4648 N N . LEU B 1 4 ? -18.891 9.867 111.938 1 13.98 4 LEU B N 1
ATOM 4649 C CA . LEU B 1 4 ? -18.109 9.039 112.812 1 13.98 4 LEU B CA 1
ATOM 4650 C C . LEU B 1 4 ? -16.891 8.453 112.125 1 13.98 4 LEU B C 1
ATOM 4652 O O . LEU B 1 4 ? -15.781 8.508 112.688 1 13.98 4 LEU B O 1
ATOM 4656 N N . ARG B 1 5 ? -17.047 7.367 111.438 1 14.05 5 ARG B N 1
ATOM 4657 C CA . ARG B 1 5 ? -16.484 6.16 112 1 14.05 5 ARG B CA 1
ATOM 4658 C C . ARG B 1 5 ? -14.992 6.055 111.75 1 14.05 5 ARG B C 1
ATOM 4660 O O . ARG B 1 5 ? -14.484 6.602 110.812 1 14.05 5 ARG B O 1
ATOM 4667 N N . ARG B 1 6 ? -14.469 4.941 112.125 1 14.87 6 ARG B N 1
ATOM 4668 C CA . ARG B 1 6 ? -13.391 4.469 113 1 14.87 6 ARG B CA 1
ATOM 4669 C C . ARG B 1 6 ? -12.102 4.27 112.25 1 14.87 6 ARG B C 1
ATOM 4671 O O . ARG B 1 6 ? -11.062 4.828 112.562 1 14.87 6 ARG B O 1
ATOM 4678 N N . ARG B 1 7 ? -11.82 2.928 112.062 1 14.86 7 ARG B N 1
ATOM 4679 C CA . ARG B 1 7 ? -10.719 2.314 112.812 1 14.86 7 ARG B CA 1
ATOM 4680 C C . ARG B 1 7 ? -9.43 2.348 112 1 14.86 7 ARG B C 1
ATOM 4682 O O . ARG B 1 7 ? -9.445 2.137 110.812 1 14.86 7 ARG B O 1
ATOM 4689 N N . GLN B 1 8 ? -8.336 2.541 112.562 1 14.75 8 GLN B N 1
ATOM 4690 C CA . GLN B 1 8 ? -6.961 3 112.438 1 14.75 8 GLN B CA 1
ATOM 4691 C C . GLN B 1 8 ? -6.074 1.904 111.812 1 14.75 8 GLN B C 1
ATOM 4693 O O . GLN B 1 8 ? -5.094 2.195 111.125 1 14.75 8 GLN B O 1
ATOM 4698 N N . THR B 1 9 ? -6.215 0.604 112.438 1 14.65 9 THR B N 1
ATOM 4699 C CA . THR B 1 9 ? -4.957 0.228 113.062 1 14.65 9 THR B CA 1
ATOM 4700 C C . THR B 1 9 ? -3.926 -0.181 112 1 14.65 9 THR B C 1
ATOM 4702 O O . THR B 1 9 ? -2.859 0.429 111.875 1 14.65 9 THR B O 1
ATOM 4705 N N . HIS B 1 10 ? -3.471 -1.568 112.062 1 14.99 10 HIS B N 1
ATOM 4706 C CA . HIS B 1 10 ? -2.193 -2.014 112.562 1 14.99 10 HIS B CA 1
ATOM 4707 C C . HIS B 1 10 ? -1.159 -2.201 111.5 1 14.99 10 HIS B C 1
ATOM 4709 O O . HIS B 1 10 ? -1.506 -2.213 110.312 1 14.99 10 HIS B O 1
ATOM 4715 N N . PRO B 1 11 ? -0.529 -3.541 111.375 1 15.7 11 PRO B N 1
ATOM 4716 C CA . PRO B 1 11 ? 0.836 -3.875 111.812 1 15.7 11 PRO B CA 1
ATOM 4717 C C . PRO B 1 11 ? 1.814 -3.912 110.625 1 15.7 11 PRO B C 1
ATOM 4719 O O . PRO B 1 11 ? 2.705 -3.064 110.562 1 15.7 11 PRO B O 1
ATOM 4722 N N . GLU B 1 12 ? 2.326 -5.199 110.312 1 15.06 12 GLU B N 1
ATOM 4723 C CA . GLU B 1 12 ? 3.652 -5.746 110.562 1 15.06 12 GLU B CA 1
ATOM 4724 C C . GLU B 1 12 ? 4.566 -5.609 109.375 1 15.06 12 GLU B C 1
ATOM 4726 O O . GLU B 1 12 ? 4.105 -5.316 108.25 1 15.06 12 GLU B O 1
ATOM 4731 N N . ARG B 1 13 ? 5.391 -6.703 109.188 1 15.52 13 ARG B N 1
ATOM 4732 C CA . ARG B 1 13 ? 6.816 -6.992 109.25 1 15.52 13 ARG B CA 1
ATOM 4733 C C . ARG B 1 13 ? 7.469 -6.898 107.875 1 15.52 13 ARG B C 1
ATOM 4735 O O . ARG B 1 13 ? 7.535 -5.816 107.25 1 15.52 13 ARG B O 1
ATOM 4742 N N . ARG B 1 14 ? 8.086 -8.078 107.438 1 15.05 14 ARG B N 1
ATOM 4743 C CA . ARG B 1 14 ? 9.508 -8.406 107.438 1 15.05 14 ARG B CA 1
ATOM 4744 C C . ARG B 1 14 ? 10.148 -8.219 106.062 1 15.05 14 ARG B C 1
ATOM 4746 O O . ARG B 1 14 ? 11.172 -7.547 105.938 1 15.05 14 ARG B O 1
ATOM 4753 N N . ALA B 1 15 ? 10.102 -9.32 105.312 1 15.17 15 ALA B N 1
ATOM 4754 C CA . ALA B 1 15 ? 11.195 -10.211 104.938 1 15.17 15 ALA B CA 1
ATOM 4755 C C . ALA B 1 15 ? 11.812 -9.805 103.562 1 15.17 15 ALA B C 1
ATOM 4757 O O . ALA B 1 15 ? 11.094 -9.656 102.562 1 15.17 15 ALA B O 1
ATOM 4758 N N . ARG B 1 16 ? 13.07 -9.367 103.5 1 15.99 16 ARG B N 1
ATOM 4759 C CA . ARG B 1 16 ? 14.008 -8.688 102.625 1 15.99 16 ARG B CA 1
ATOM 4760 C C . ARG B 1 16 ? 14.352 -9.562 101.438 1 15.99 16 ARG B C 1
ATOM 4762 O O . ARG B 1 16 ? 15.219 -9.203 100.625 1 15.99 16 ARG B O 1
ATOM 4769 N N . GLY B 1 17 ? 13.664 -10.75 101.125 1 15.47 17 GLY B N 1
ATOM 4770 C CA . GLY B 1 17 ? 14.484 -11.758 100.5 1 15.47 17 GLY B CA 1
ATOM 4771 C C . GLY B 1 17 ? 15.141 -11.273 99.188 1 15.47 17 GLY B C 1
ATOM 4772 O O . GLY B 1 17 ? 14.602 -10.398 98.5 1 15.47 17 GLY B O 1
ATOM 4773 N N . ILE B 1 18 ? 16.516 -11.625 98.938 1 17.08 18 ILE B N 1
ATOM 4774 C CA . ILE B 1 18 ? 17.766 -11.352 98.25 1 17.08 18 ILE B CA 1
ATOM 4775 C C . ILE B 1 18 ? 17.672 -11.805 96.812 1 17.08 18 ILE B C 1
ATOM 4777 O O . ILE B 1 18 ? 18.641 -11.727 96.062 1 17.08 18 ILE B O 1
ATOM 4781 N N . LEU B 1 19 ? 16.453 -12.094 96.25 1 15.68 19 LEU B N 1
ATOM 4782 C CA . LEU B 1 19 ? 16.516 -13.078 95.125 1 15.68 19 LEU B CA 1
ATOM 4783 C C . LEU B 1 19 ? 17.391 -12.57 94 1 15.68 19 LEU B C 1
ATOM 4785 O O . LEU B 1 19 ? 17.25 -11.43 93.562 1 15.68 19 LEU B O 1
ATOM 4789 N N . ALA B 1 20 ? 18.453 -13.477 93.562 1 18.17 20 ALA B N 1
ATOM 4790 C CA . ALA B 1 20 ? 19.656 -13.68 92.75 1 18.17 20 ALA B CA 1
ATOM 4791 C C . ALA B 1 20 ? 19.359 -13.539 91.312 1 18.17 20 ALA B C 1
ATOM 4793 O O . ALA B 1 20 ? 18.516 -14.25 90.75 1 18.17 20 ALA B O 1
ATOM 4794 N N . LYS B 1 21 ? 19.672 -12.445 90.562 1 18.62 21 LYS B N 1
ATOM 4795 C CA . LYS B 1 21 ? 19.406 -11.805 89.25 1 18.62 21 LYS B CA 1
ATOM 4796 C C . LYS B 1 21 ? 20.078 -12.562 88.125 1 18.62 21 LYS B C 1
ATOM 4798 O O . LYS B 1 21 ? 20.109 -12.078 87 1 18.62 21 LYS B O 1
ATOM 4803 N N . ASP B 1 22 ? 20.484 -13.828 88.312 1 18.09 22 ASP B N 1
ATOM 4804 C CA . ASP B 1 22 ? 21.625 -14.133 87.438 1 18.09 22 ASP B CA 1
ATOM 4805 C C . ASP B 1 22 ? 21.188 -14.242 86 1 18.09 22 ASP B C 1
ATOM 4807 O O . ASP B 1 22 ? 21.938 -14.742 85.125 1 18.09 22 ASP B O 1
ATOM 4811 N N . SER B 1 23 ? 20.141 -13.625 85.375 1 19.34 23 SER B N 1
ATOM 4812 C CA . SER B 1 23 ? 19.609 -14.109 84.125 1 19.34 23 SER B CA 1
ATOM 4813 C C . SER B 1 23 ? 20.672 -14.094 83 1 19.34 23 SER B C 1
ATOM 4815 O O . SER B 1 23 ? 21.422 -13.133 82.875 1 19.34 23 SER B O 1
ATOM 4817 N N . GLU B 1 24 ? 21 -15.336 82.375 1 20.2 24 GLU B N 1
ATOM 4818 C CA . GLU B 1 24 ? 21.891 -16 81.438 1 20.2 24 GLU B CA 1
ATOM 4819 C C . GLU B 1 24 ? 21.797 -15.375 80.062 1 20.2 24 GLU B C 1
ATOM 4821 O O . GLU B 1 24 ? 20.688 -15.156 79.562 1 20.2 24 GLU B O 1
ATOM 4826 N N . LYS B 1 25 ? 22.953 -14.891 79.438 1 24.94 25 LYS B N 1
ATOM 4827 C CA . LYS B 1 25 ? 23.562 -14.039 78.438 1 24.94 25 LYS B CA 1
ATOM 4828 C C . LYS B 1 25 ? 23.438 -14.672 77.062 1 24.94 25 LYS B C 1
ATOM 4830 O O . LYS B 1 25 ? 24.062 -14.219 76.125 1 24.94 25 LYS B O 1
ATOM 4835 N N . ASP B 1 26 ? 22.453 -15.602 76.812 1 21.09 26 ASP B N 1
ATOM 4836 C CA . ASP B 1 26 ? 22.781 -16.469 75.688 1 21.09 26 ASP B CA 1
ATOM 4837 C C . ASP B 1 26 ? 22.75 -15.688 74.375 1 21.09 26 ASP B C 1
ATOM 4839 O O . ASP B 1 26 ? 22.688 -16.281 73.312 1 21.09 26 ASP B O 1
ATOM 4843 N N . GLY B 1 27 ? 22.781 -14.375 74.312 1 22.22 27 GLY B N 1
ATOM 4844 C CA . GLY B 1 27 ? 22.297 -13.703 73.062 1 22.22 27 GLY B CA 1
ATOM 4845 C C . GLY B 1 27 ? 23.219 -13.898 71.875 1 22.22 27 GLY B C 1
ATOM 4846 O O . GLY B 1 27 ? 23.094 -13.18 70.875 1 22.22 27 GLY B O 1
ATOM 4847 N N . GLY B 1 28 ? 24.266 -14.758 71.938 1 22.58 28 GLY B N 1
ATOM 4848 C CA . GLY B 1 28 ? 25.406 -14.43 71.125 1 22.58 28 GLY B CA 1
ATOM 4849 C C . GLY B 1 28 ? 25.141 -14.648 69.625 1 22.58 28 GLY B C 1
ATOM 4850 O O . GLY B 1 28 ? 25.969 -14.281 68.75 1 22.58 28 GLY B O 1
ATOM 4851 N N . TYR B 1 29 ? 24.297 -15.617 69.188 1 22.42 29 TYR B N 1
ATOM 4852 C CA . TYR B 1 29 ? 24.672 -16.297 67.938 1 22.42 29 TYR B CA 1
ATOM 4853 C C . TYR B 1 29 ? 24.328 -15.445 66.75 1 22.42 29 TYR B C 1
ATOM 4855 O O . TYR B 1 29 ? 24.656 -15.812 65.625 1 22.42 29 TYR B O 1
ATOM 4863 N N . LEU B 1 30 ? 23.359 -14.523 66.812 1 24.53 30 LEU B N 1
ATOM 4864 C CA . LEU B 1 30 ? 22.719 -14.109 65.625 1 24.53 30 LEU B CA 1
ATOM 4865 C C . LEU B 1 30 ? 23.641 -13.211 64.75 1 24.53 30 LEU B C 1
ATOM 4867 O O . LEU B 1 30 ? 23.219 -12.641 63.781 1 24.53 30 LEU B O 1
ATOM 4871 N N . THR B 1 31 ? 24.891 -13 65.188 1 24.91 31 THR B N 1
ATOM 4872 C CA . THR B 1 31 ? 25.672 -11.883 64.625 1 24.91 31 THR B CA 1
ATOM 4873 C C . THR B 1 31 ? 26.031 -12.133 63.188 1 24.91 31 THR B C 1
ATOM 4875 O O . THR B 1 31 ? 26.562 -11.242 62.5 1 24.91 31 THR B O 1
ATOM 4878 N N . TYR B 1 32 ? 26.188 -13.398 62.75 1 26.83 32 TYR B N 1
ATOM 4879 C CA . TYR B 1 32 ? 27.172 -13.555 61.688 1 26.83 32 TYR B CA 1
ATOM 4880 C C . TYR B 1 32 ? 26.625 -13.023 60.375 1 26.83 32 TYR B C 1
ATOM 4882 O O . TYR B 1 32 ? 27.375 -12.758 59.438 1 26.83 32 TYR B O 1
ATOM 4890 N N . LEU B 1 33 ? 25.375 -13.305 60.031 1 29.59 33 LEU B N 1
ATOM 4891 C CA . LEU B 1 33 ? 24.984 -13.359 58.625 1 29.59 33 LEU B CA 1
ATOM 4892 C C . LEU B 1 33 ? 24.906 -11.961 58.031 1 29.59 33 LEU B C 1
ATOM 4894 O O . LEU B 1 33 ? 24.422 -11.781 56.906 1 29.59 33 LEU B O 1
ATOM 4898 N N . THR B 1 34 ? 25.109 -10.859 58.781 1 32.69 34 THR B N 1
ATOM 4899 C CA . THR B 1 34 ? 24.797 -9.531 58.281 1 32.69 34 THR B CA 1
ATOM 4900 C C . THR B 1 34 ? 25.891 -9.047 57.344 1 32.69 34 THR B C 1
ATOM 4902 O O . THR B 1 34 ? 26 -7.852 57.062 1 32.69 34 THR B O 1
ATOM 4905 N N . SER B 1 35 ? 26.812 -9.844 56.875 1 33.25 35 SER B N 1
ATOM 4906 C CA . SER B 1 35 ? 27.891 -9.078 56.281 1 33.25 35 SER B CA 1
ATOM 4907 C C . SER B 1 35 ? 27.422 -8.391 55 1 33.25 35 SER B C 1
ATOM 4909 O O . SER B 1 35 ? 26.547 -8.891 54.312 1 33.25 35 SER B O 1
ATOM 4911 N N . ARG B 1 36 ? 27.906 -7.047 54.781 1 41.66 36 ARG B N 1
ATOM 4912 C CA . ARG B 1 36 ? 27.625 -5.988 53.844 1 41.66 36 ARG B CA 1
ATOM 4913 C C . ARG B 1 36 ? 27.75 -6.5 52.406 1 41.66 36 ARG B C 1
ATOM 4915 O O . ARG B 1 36 ? 26.953 -6.156 51.531 1 41.66 36 ARG B O 1
ATOM 4922 N N . PRO B 1 37 ? 28.859 -7.324 52.281 1 45.97 37 PRO B N 1
ATOM 4923 C CA . PRO B 1 37 ? 29.078 -7.578 50.844 1 45.97 37 PRO B CA 1
ATOM 4924 C C . PRO B 1 37 ? 28 -8.445 50.219 1 45.97 37 PRO B C 1
ATOM 4926 O O . PRO B 1 37 ? 27.672 -8.273 49.031 1 45.97 37 PRO B O 1
ATOM 4929 N N . LEU B 1 38 ? 27.391 -9.352 51.062 1 47.88 38 LEU B N 1
ATOM 4930 C CA . LEU B 1 38 ? 26.391 -10.227 50.469 1 47.88 38 LEU B CA 1
ATOM 4931 C C . LEU B 1 38 ? 25.125 -9.453 50.125 1 47.88 38 LEU B C 1
ATOM 4933 O O . LEU B 1 38 ? 24.391 -9.828 49.219 1 47.88 38 LEU B O 1
ATOM 4937 N N . LEU B 1 39 ? 24.859 -8.359 50.938 1 48.69 39 LEU B N 1
ATOM 4938 C CA . LEU B 1 39 ? 23.703 -7.523 50.594 1 48.69 39 LEU B CA 1
ATOM 4939 C C . LEU B 1 39 ? 23.938 -6.781 49.281 1 48.69 39 LEU B C 1
ATOM 4941 O O . LEU B 1 39 ? 23.016 -6.668 48.469 1 48.69 39 LEU B O 1
ATOM 4945 N N . ILE B 1 40 ? 25.234 -6.359 49.094 1 52.94 40 ILE B N 1
ATOM 4946 C CA . ILE B 1 40 ? 25.516 -5.609 47.906 1 52.94 40 ILE B CA 1
ATOM 4947 C C . ILE B 1 40 ? 25.422 -6.531 46.688 1 52.94 40 ILE B C 1
ATOM 4949 O O . ILE B 1 40 ? 24.859 -6.164 45.656 1 52.94 40 ILE B O 1
ATOM 4953 N N . ILE B 1 41 ? 25.922 -7.793 46.906 1 55.47 41 ILE B N 1
ATOM 4954 C CA . ILE B 1 41 ? 25.875 -8.734 45.781 1 55.47 41 ILE B CA 1
ATOM 4955 C C . ILE B 1 41 ? 24.422 -9.109 45.5 1 55.47 41 ILE B C 1
ATOM 4957 O O . ILE B 1 41 ? 24 -9.18 44.344 1 55.47 41 ILE B O 1
ATOM 4961 N N . GLY B 1 42 ? 23.578 -9.172 46.594 1 53.53 42 GLY B N 1
ATOM 4962 C CA . GLY B 1 42 ? 22.172 -9.438 46.375 1 53.53 42 GLY B CA 1
ATOM 4963 C C . GLY B 1 42 ? 21.453 -8.297 45.688 1 53.53 42 GLY B C 1
ATOM 4964 O O . GLY B 1 42 ? 20.641 -8.531 44.781 1 53.53 42 GLY B O 1
ATOM 4965 N N . LEU B 1 43 ? 21.812 -7.059 46.125 1 57.94 43 LEU B N 1
ATOM 4966 C CA . LEU B 1 43 ? 21.188 -5.898 45.5 1 57.94 43 LEU B CA 1
ATOM 4967 C C . LEU B 1 43 ? 21.641 -5.754 44.062 1 57.94 43 LEU B C 1
ATOM 4969 O O . LEU B 1 43 ? 20.844 -5.422 43.188 1 57.94 43 LEU B O 1
ATOM 4973 N N . CYS B 1 44 ? 22.969 -6.078 43.812 1 57.09 44 CYS B N 1
ATOM 4974 C CA . CYS B 1 44 ? 23.453 -6.02 42.438 1 57.09 44 CYS B CA 1
ATOM 4975 C C . CYS B 1 44 ? 22.781 -7.086 41.594 1 57.09 44 CYS B C 1
ATOM 4977 O O . CYS B 1 44 ? 22.422 -6.832 40.438 1 57.09 44 CYS B O 1
ATOM 4979 N N . LEU B 1 45 ? 22.562 -8.273 42.219 1 56.53 45 LEU B N 1
ATOM 4980 C CA . LEU B 1 45 ? 21.891 -9.336 41.469 1 56.53 45 LEU B CA 1
ATOM 4981 C C . LEU B 1 45 ? 20.422 -8.984 41.219 1 56.53 45 LEU B C 1
ATOM 4983 O O . LEU B 1 45 ? 19.906 -9.211 40.125 1 56.53 45 LEU B O 1
ATOM 4987 N N . VAL B 1 46 ? 19.781 -8.328 42.188 1 58.59 46 VAL B N 1
ATOM 4988 C CA . VAL B 1 46 ? 18.406 -7.875 41.969 1 58.59 46 VAL B CA 1
ATOM 4989 C C . VAL B 1 46 ? 18.375 -6.781 40.906 1 58.59 46 VAL B C 1
ATOM 4991 O O . VAL B 1 46 ? 17.5 -6.77 40.062 1 58.59 46 VAL B O 1
ATOM 4994 N N . PHE B 1 47 ? 19.406 -5.922 40.938 1 57.12 47 PHE B N 1
ATOM 4995 C CA . PHE B 1 47 ? 19.469 -4.855 39.938 1 57.12 47 PHE B CA 1
ATOM 4996 C C . PHE B 1 47 ? 19.719 -5.434 38.531 1 57.12 47 PHE B C 1
ATOM 4998 O O . PHE B 1 47 ? 19.109 -4.996 37.562 1 57.12 47 PHE B O 1
ATOM 5005 N N . VAL B 1 48 ? 20.609 -6.449 38.438 1 58.25 48 VAL B N 1
ATOM 5006 C CA . VAL B 1 48 ? 20.875 -7.074 37.156 1 58.25 48 VAL B CA 1
ATOM 5007 C C . VAL B 1 48 ? 19.641 -7.812 36.688 1 58.25 48 VAL B C 1
ATOM 5009 O O . VAL B 1 48 ? 19.281 -7.75 35.5 1 58.25 48 VAL B O 1
ATOM 5012 N N . ILE B 1 49 ? 18.875 -8.398 37.594 1 58.03 49 ILE B N 1
ATOM 5013 C CA . ILE B 1 49 ? 17.656 -9.102 37.25 1 58.03 49 ILE B CA 1
ATOM 5014 C C . ILE B 1 49 ? 16.594 -8.094 36.812 1 58.03 49 ILE B C 1
ATOM 5016 O O . ILE B 1 49 ? 15.93 -8.281 35.781 1 58.03 49 ILE B O 1
ATOM 5020 N N . ILE B 1 50 ? 16.516 -6.969 37.5 1 57.16 50 ILE B N 1
ATOM 5021 C CA . ILE B 1 50 ? 15.539 -5.945 37.125 1 57.16 50 ILE B CA 1
ATOM 5022 C C . ILE B 1 50 ? 15.938 -5.297 35.812 1 57.16 50 ILE B C 1
ATOM 5024 O O . ILE B 1 50 ? 15.094 -5.066 34.938 1 57.16 50 ILE B O 1
ATOM 5028 N N . TYR B 1 51 ? 17.266 -5.102 35.625 1 53.78 51 TYR B N 1
ATOM 5029 C CA . TYR B 1 51 ? 17.75 -4.516 34.375 1 53.78 51 TYR B CA 1
A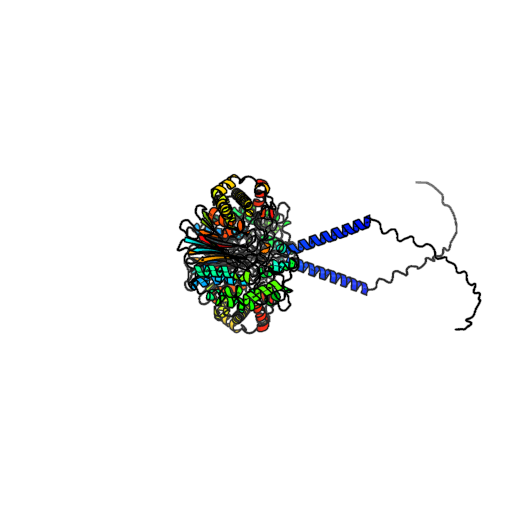TOM 5030 C C . TYR B 1 51 ? 17.562 -5.469 33.219 1 53.78 51 TYR B C 1
ATOM 5032 O O . TYR B 1 51 ? 17.141 -5.059 32.125 1 53.78 51 TYR B O 1
ATOM 5040 N N . THR B 1 52 ? 17.797 -6.777 33.438 1 53.38 52 THR B N 1
ATOM 5041 C CA . THR B 1 52 ? 17.578 -7.75 32.375 1 53.38 52 THR B CA 1
ATOM 5042 C C . THR B 1 52 ? 16.094 -7.902 32.094 1 53.38 52 THR B C 1
ATOM 5044 O O . THR B 1 52 ? 15.695 -8.016 30.922 1 53.38 52 THR B O 1
ATOM 5047 N N . ILE B 1 53 ? 15.242 -7.852 33.062 1 54.09 53 ILE B N 1
ATOM 5048 C CA . ILE B 1 53 ? 13.805 -7.906 32.875 1 54.09 53 ILE B CA 1
ATOM 5049 C C . ILE B 1 53 ? 13.336 -6.637 32.156 1 54.09 53 ILE B C 1
ATOM 5051 O O . ILE B 1 53 ? 12.547 -6.699 31.203 1 54.09 53 ILE B O 1
ATOM 5055 N N . ALA B 1 54 ? 13.875 -5.5 32.562 1 52 54 ALA B N 1
ATOM 5056 C CA . ALA B 1 54 ? 13.523 -4.238 31.906 1 52 54 ALA B CA 1
ATOM 5057 C C . ALA B 1 54 ? 13.992 -4.215 30.469 1 52 54 ALA B C 1
ATOM 5059 O O . ALA B 1 54 ? 13.266 -3.768 29.578 1 52 54 ALA B O 1
ATOM 5060 N N . LEU B 1 55 ? 15.148 -4.758 30.156 1 49.84 55 LEU B N 1
ATOM 5061 C CA . LEU B 1 55 ? 15.641 -4.852 28.781 1 49.84 55 LEU B CA 1
ATOM 5062 C C . LEU B 1 55 ? 14.812 -5.848 27.969 1 49.84 55 LEU B C 1
ATOM 5064 O O . LEU B 1 55 ? 14.5 -5.598 26.812 1 49.84 55 LEU B O 1
ATOM 5068 N N . THR B 1 56 ? 14.445 -6.973 28.609 1 45.94 56 THR B N 1
ATOM 5069 C CA . THR B 1 56 ? 13.633 -7.957 27.906 1 45.94 56 THR B CA 1
ATOM 5070 C C . THR B 1 56 ? 12.219 -7.43 27.688 1 45.94 56 THR B C 1
ATOM 5072 O O . THR B 1 56 ? 11.648 -7.621 26.609 1 45.94 56 THR B O 1
ATOM 5075 N N . VAL B 1 57 ? 11.609 -6.785 28.594 1 46.88 57 VAL B N 1
ATOM 5076 C CA . VAL B 1 57 ? 10.289 -6.207 28.406 1 46.88 57 VAL B CA 1
ATOM 5077 C C . VAL B 1 57 ? 10.352 -5.094 27.359 1 46.88 57 VAL B C 1
ATOM 5079 O O . VAL B 1 57 ? 9.461 -4.977 26.516 1 46.88 57 VAL B O 1
ATOM 5082 N N . GLY B 1 58 ? 11.367 -4.301 27.375 1 40.62 58 GLY B N 1
ATOM 5083 C CA . GLY B 1 58 ? 11.562 -3.279 26.359 1 40.62 58 GLY B CA 1
ATOM 5084 C C . GLY B 1 58 ? 11.703 -3.85 24.969 1 40.62 58 GLY B C 1
ATOM 5085 O O . GLY B 1 58 ? 11.148 -3.303 24.016 1 40.62 58 GLY B O 1
ATOM 5086 N N . MET B 1 59 ? 12.43 -4.945 24.812 1 39 59 MET B N 1
ATOM 5087 C CA . MET B 1 59 ? 12.609 -5.578 23.516 1 39 59 MET B CA 1
ATOM 5088 C C . MET B 1 59 ? 11.305 -6.227 23.031 1 39 59 MET B C 1
ATOM 5090 O O . MET B 1 59 ? 10.984 -6.18 21.844 1 39 59 MET B O 1
ATOM 5094 N N . VAL B 1 60 ? 10.602 -6.883 23.953 1 36.03 60 VAL B N 1
ATOM 5095 C CA . VAL B 1 60 ? 9.344 -7.512 23.562 1 36.03 60 VAL B CA 1
ATOM 5096 C C . VAL B 1 60 ? 8.328 -6.441 23.156 1 36.03 60 VAL B C 1
ATOM 5098 O O . VAL B 1 60 ? 7.578 -6.625 22.203 1 36.03 60 VAL B O 1
ATOM 5101 N N . LEU B 1 61 ? 8.266 -5.367 23.844 1 34.41 61 LEU B N 1
ATOM 5102 C CA . LEU B 1 61 ? 7.352 -4.285 23.484 1 34.41 61 LEU B CA 1
ATOM 5103 C C . LEU B 1 61 ? 7.738 -3.676 22.141 1 34.41 61 LEU B C 1
ATOM 5105 O O . LEU B 1 61 ? 6.867 -3.244 21.375 1 34.41 61 LEU B O 1
ATOM 5109 N N . ALA B 1 62 ? 8.938 -3.609 21.812 1 31.45 62 ALA B N 1
ATOM 5110 C CA . ALA B 1 62 ? 9.375 -3.047 20.531 1 31.45 62 ALA B CA 1
ATOM 5111 C C . ALA B 1 62 ? 8.953 -3.941 19.359 1 31.45 62 ALA B C 1
ATOM 5113 O O . ALA B 1 62 ? 8.695 -3.453 18.266 1 31.45 62 ALA B O 1
ATOM 5114 N N . ILE B 1 63 ? 8.891 -5.277 19.547 1 30.17 63 ILE B N 1
ATOM 5115 C CA . ILE B 1 63 ? 8.656 -6.199 18.453 1 30.17 63 ILE B CA 1
ATOM 5116 C C . ILE B 1 63 ? 7.184 -6.168 18.047 1 30.17 63 ILE B C 1
ATOM 5118 O O . ILE B 1 63 ? 6.82 -6.586 16.953 1 30.17 63 ILE B O 1
ATOM 5122 N N . ARG B 1 64 ? 6.234 -5.91 18.922 1 30.41 64 ARG B N 1
ATOM 5123 C CA . ARG B 1 64 ? 4.824 -6.094 18.594 1 30.41 64 ARG B CA 1
ATOM 5124 C C . ARG B 1 64 ? 4.371 -5.09 17.547 1 30.41 64 ARG B C 1
ATOM 5126 O O . ARG B 1 64 ? 3.213 -5.102 17.125 1 30.41 64 ARG B O 1
ATOM 5133 N N . ASN B 1 65 ? 5.039 -3.969 17.281 1 25.62 65 ASN B N 1
ATOM 5134 C CA . ASN B 1 65 ? 4.32 -2.871 16.656 1 25.62 65 ASN B CA 1
ATOM 5135 C C . ASN B 1 65 ? 4.234 -3.057 15.141 1 25.62 65 ASN B C 1
ATOM 5137 O O . ASN B 1 65 ? 4.805 -2.271 14.383 1 25.62 65 ASN B O 1
ATOM 5141 N N . ASN B 1 66 ? 4.301 -4.336 14.656 1 25.89 66 ASN B N 1
ATOM 5142 C CA . ASN B 1 66 ? 4.305 -4.344 13.195 1 25.89 66 ASN B CA 1
ATOM 5143 C C . ASN B 1 66 ? 2.932 -4.004 12.633 1 25.89 66 ASN B C 1
ATOM 5145 O O . ASN B 1 66 ? 2.076 -4.879 12.5 1 25.89 66 ASN B O 1
ATOM 5149 N N . ASN B 1 67 ? 2.369 -2.881 12.977 1 25.17 67 ASN B N 1
ATOM 5150 C CA . ASN B 1 67 ? 1.056 -2.365 12.609 1 25.17 67 ASN B CA 1
ATOM 5151 C C . ASN B 1 67 ? 0.917 -2.225 11.094 1 25.17 67 ASN B C 1
ATOM 5153 O O . ASN B 1 67 ? 1.757 -1.6 10.445 1 25.17 67 ASN B O 1
ATOM 5157 N N . ASN B 1 68 ? 0.182 -3.068 10.5 1 25.84 68 ASN B N 1
ATOM 5158 C CA . ASN B 1 68 ? -0.237 -3.172 9.109 1 25.84 68 ASN B CA 1
ATOM 5159 C C . ASN B 1 68 ? -1.092 -1.979 8.688 1 25.84 68 ASN B C 1
ATOM 5161 O O . ASN B 1 68 ? -2.232 -1.841 9.133 1 25.84 68 ASN B O 1
ATOM 5165 N N . SER B 1 69 ? -0.596 -0.806 8.523 1 27.08 69 SER B N 1
ATOM 5166 C CA . SER B 1 69 ? -1.292 0.419 8.141 1 27.08 69 SER B CA 1
ATOM 5167 C C . SER B 1 69 ? -1.856 0.317 6.727 1 27.08 69 SER B C 1
ATOM 5169 O O . SER B 1 69 ? -1.161 -0.117 5.805 1 27.08 69 SER B O 1
ATOM 5171 N N . HIS B 1 70 ? -3.094 0.223 6.566 1 27.81 70 HIS B N 1
ATOM 5172 C CA . HIS B 1 70 ? -3.906 0.141 5.355 1 27.81 70 HIS B CA 1
ATOM 5173 C C . HIS B 1 70 ? -3.785 1.413 4.523 1 27.81 70 HIS B C 1
ATOM 5175 O O . HIS B 1 70 ? -4.219 2.484 4.953 1 27.81 70 HIS B O 1
ATOM 5181 N N . VAL B 1 71 ? -2.779 1.721 3.766 1 30.08 71 VAL B N 1
ATOM 5182 C CA . VAL B 1 71 ? -2.611 2.922 2.953 1 30.08 71 VAL B CA 1
ATOM 5183 C C . VAL B 1 71 ? -3.527 2.852 1.732 1 30.08 71 VAL B C 1
ATOM 5185 O O . VAL B 1 71 ? -3.488 1.88 0.974 1 30.08 71 VAL B O 1
ATOM 5188 N N . ASP B 1 72 ? -4.516 3.611 1.592 1 28.67 72 ASP B N 1
ATOM 5189 C CA . ASP B 1 72 ? -5.539 3.936 0.603 1 28.67 72 ASP B CA 1
ATOM 5190 C C . ASP B 1 72 ? -4.922 4.582 -0.635 1 28.67 72 ASP B C 1
ATOM 5192 O O . ASP B 1 72 ? -4.625 5.777 -0.634 1 28.67 72 ASP B O 1
ATOM 5196 N N . THR B 1 73 ? -4.066 4.012 -1.467 1 32 73 THR B N 1
ATOM 5197 C CA . THR B 1 73 ? -3.129 4.645 -2.389 1 32 73 THR B CA 1
ATOM 5198 C C . THR B 1 73 ? -3.852 5.148 -3.635 1 32 73 THR B C 1
ATOM 5200 O O . THR B 1 73 ? -3.586 6.254 -4.109 1 32 73 THR B O 1
ATOM 5203 N N . SER B 1 74 ? -4.312 4.277 -4.676 1 33.03 74 SER B N 1
ATOM 5204 C CA . SER B 1 74 ? -4.09 4.598 -6.082 1 33.03 74 SER B CA 1
ATOM 5205 C C . SER B 1 74 ? -5.242 5.414 -6.652 1 33.03 74 SER B C 1
ATOM 5207 O O . SER B 1 74 ? -6.352 4.902 -6.82 1 33.03 74 SER B O 1
ATOM 5209 N N . GLY B 1 75 ? -5.457 6.668 -6.414 1 36.81 75 GLY B N 1
ATOM 5210 C CA . GLY B 1 75 ? -6.387 7.535 -7.121 1 36.81 75 GLY B CA 1
ATOM 5211 C C . GLY B 1 75 ? -5.938 7.875 -8.531 1 36.81 75 GLY B C 1
ATOM 5212 O O . GLY B 1 75 ? -5.543 9.008 -8.805 1 36.81 75 GLY B O 1
ATOM 5213 N N . GLU B 1 76 ? -5.406 7.043 -9.281 1 37.94 76 GLU B N 1
ATOM 5214 C CA . GLU B 1 76 ? -4.969 7.527 -10.586 1 37.94 76 GLU B CA 1
ATOM 5215 C C . GLU B 1 76 ? -6.156 7.918 -11.461 1 37.94 76 GLU B C 1
ATOM 5217 O O . GLU B 1 76 ? -7.051 7.105 -11.703 1 37.94 76 GLU B O 1
ATOM 5222 N N . MET B 1 77 ? -6.711 9.148 -11.375 1 41.5 77 MET B N 1
ATOM 5223 C CA . MET B 1 77 ? -7.707 9.688 -12.297 1 41.5 77 MET B CA 1
ATOM 5224 C C . MET B 1 77 ? -7.074 10.016 -13.641 1 41.5 77 MET B C 1
ATOM 5226 O O . MET B 1 77 ? -5.902 10.391 -13.711 1 41.5 77 MET B O 1
ATOM 5230 N N . THR B 1 78 ? -7.598 9.453 -14.688 1 40.69 78 THR B N 1
ATOM 5231 C CA . THR B 1 78 ? -7.258 9.797 -16.062 1 40.69 78 THR B CA 1
ATOM 5232 C C . THR B 1 78 ? -7.477 11.281 -16.312 1 40.69 78 THR B C 1
ATOM 5234 O O . THR B 1 78 ? -8.203 11.945 -15.578 1 40.69 78 THR B O 1
ATOM 5237 N N . GLY B 1 79 ? -7.027 11.898 -17.516 1 42.12 79 GLY B N 1
ATOM 5238 C CA . GLY B 1 79 ? -7.012 13.148 -18.25 1 42.12 79 GLY B CA 1
ATOM 5239 C C . GLY B 1 79 ? -8.383 13.789 -18.375 1 42.12 79 GLY B C 1
ATOM 5240 O O . GLY B 1 79 ? -9.359 13.109 -18.703 1 42.12 79 GLY B O 1
ATOM 5241 N N . GLY B 1 80 ? -8.758 14.828 -17.641 1 56.31 80 GLY B N 1
ATOM 5242 C CA . GLY B 1 80 ? -9.797 15.844 -17.703 1 56.31 80 GLY B CA 1
ATOM 5243 C C . GLY B 1 80 ? -10.664 15.883 -16.453 1 56.31 80 GLY B C 1
ATOM 5244 O O . GLY B 1 80 ? -11.438 16.812 -16.266 1 56.31 80 GLY B O 1
ATOM 5245 N N . GLN B 1 81 ? -10.555 14.938 -15.555 1 73.69 81 GLN B N 1
ATOM 5246 C CA . GLN B 1 81 ? -11.57 14.914 -14.508 1 73.69 81 GLN B CA 1
ATOM 5247 C C . GLN B 1 81 ? -11 15.383 -13.172 1 73.69 81 GLN B C 1
ATOM 5249 O O . GLN B 1 81 ? -11.711 15.422 -12.164 1 73.69 81 GLN B O 1
ATOM 5254 N N . GLY B 1 82 ? -9.867 16.031 -12.992 1 92 82 GLY B N 1
ATOM 5255 C CA . GLY B 1 82 ? -9.281 16.469 -11.734 1 92 82 GLY B CA 1
ATOM 5256 C C . GLY B 1 82 ? -8.867 15.328 -10.836 1 92 82 GLY B C 1
ATOM 5257 O O . GLY B 1 82 ? -9.117 14.164 -11.148 1 92 82 GLY B O 1
ATOM 5258 N N . ALA B 1 83 ? -8.086 15.586 -9.797 1 96.44 83 ALA B N 1
ATOM 5259 C CA . ALA B 1 83 ? -7.602 14.578 -8.859 1 96.44 83 ALA B CA 1
ATOM 5260 C C . ALA B 1 83 ? -7.672 15.094 -7.422 1 96.44 83 ALA B C 1
ATOM 5262 O O . ALA B 1 83 ? -7.449 16.281 -7.168 1 96.44 83 ALA B O 1
ATOM 5263 N N . VAL B 1 84 ? -8.07 14.258 -6.543 1 98 84 VAL B N 1
ATOM 5264 C CA . VAL B 1 84 ? -8.055 14.508 -5.102 1 98 84 VAL B CA 1
ATOM 5265 C C . VAL B 1 84 ? -7.363 13.344 -4.387 1 98 84 VAL B C 1
ATOM 5267 O O . VAL B 1 84 ? -7.719 12.18 -4.586 1 98 84 VAL B O 1
ATOM 5270 N N . VAL B 1 85 ? -6.371 13.664 -3.596 1 97.12 85 VAL B N 1
ATOM 5271 C CA . VAL B 1 85 ? -5.625 12.617 -2.902 1 97.12 85 VAL B CA 1
ATOM 5272 C C . VAL B 1 85 ? -5.566 12.93 -1.408 1 97.12 85 VAL B C 1
ATOM 5274 O O . VAL B 1 85 ? -5.16 14.023 -1.01 1 97.12 85 VAL B O 1
ATOM 5277 N N . CYS B 1 86 ? -5.965 12.039 -0.611 1 94.69 86 CYS B N 1
ATOM 5278 C CA . CYS B 1 86 ? -5.785 12.055 0.836 1 94.69 86 CYS B CA 1
ATOM 5279 C C . CYS B 1 86 ? -5.551 10.648 1.372 1 94.69 86 CYS B C 1
ATOM 5281 O O . CYS B 1 86 ? -5.434 9.695 0.599 1 94.69 86 CYS B O 1
ATOM 5283 N N . ASP B 1 87 ? -5.441 10.523 2.617 1 89.75 87 ASP B N 1
ATOM 5284 C CA . ASP B 1 87 ? -5.047 9.258 3.23 1 89.75 87 ASP B CA 1
ATOM 5285 C C . ASP B 1 87 ? -6.137 8.203 3.066 1 89.75 87 ASP B C 1
ATOM 5287 O O . ASP B 1 87 ? -5.844 7.012 2.928 1 89.75 87 ASP B O 1
ATOM 5291 N N . HIS B 1 88 ? -7.363 8.57 3.121 1 91.44 88 HIS B N 1
ATOM 5292 C CA . HIS B 1 88 ? -8.477 7.645 3.002 1 91.44 88 HIS B CA 1
ATOM 5293 C C . HIS B 1 88 ? -9.148 7.762 1.637 1 91.44 88 HIS B C 1
ATOM 5295 O O . HIS B 1 88 ? -9.625 8.836 1.267 1 91.44 88 HIS B O 1
ATOM 5301 N N . GLU B 1 89 ? -9.281 6.664 0.957 1 88.75 89 GLU B N 1
ATOM 5302 C CA . GLU B 1 89 ? -9.859 6.656 -0.385 1 88.75 89 GLU B CA 1
ATOM 5303 C C . GLU B 1 89 ? -11.297 7.164 -0.374 1 88.75 89 GLU B C 1
ATOM 5305 O O . GLU B 1 89 ? -11.734 7.824 -1.319 1 88.75 89 GLU B O 1
ATOM 5310 N N . THR B 1 90 ? -12.039 6.816 0.636 1 91.88 90 THR B N 1
ATOM 5311 C CA . THR B 1 90 ? -13.414 7.289 0.755 1 91.88 90 THR B CA 1
ATOM 5312 C C . THR B 1 90 ? -13.469 8.812 0.703 1 91.88 90 THR B C 1
ATOM 5314 O O . THR B 1 90 ? -14.336 9.391 0.045 1 91.88 90 THR B O 1
ATOM 5317 N N . CYS B 1 91 ? -12.57 9.414 1.354 1 96.75 91 CYS B N 1
ATOM 5318 C CA . CYS B 1 91 ? -12.547 10.875 1.392 1 96.75 91 CYS B CA 1
ATOM 5319 C C . CYS B 1 91 ? -12.07 11.445 0.062 1 96.75 91 CYS B C 1
ATOM 5321 O O . CYS B 1 91 ? -12.562 12.492 -0.381 1 96.75 91 CYS B O 1
ATOM 5323 N N . SER B 1 92 ? -11.094 10.789 -0.563 1 94.81 92 SER B N 1
ATOM 5324 C CA . SER B 1 92 ? -10.688 11.203 -1.901 1 94.81 92 SER B CA 1
ATOM 5325 C C . SER B 1 92 ? -11.852 11.133 -2.881 1 94.81 92 SER B C 1
ATOM 5327 O O . SER B 1 92 ? -12.023 12.031 -3.713 1 94.81 92 SER B O 1
ATOM 5329 N N . GLU B 1 93 ? -12.633 10.109 -2.783 1 92.19 93 GLU B N 1
ATOM 5330 C CA . GLU B 1 93 ? -13.797 9.945 -3.652 1 92.19 93 GLU B CA 1
ATOM 5331 C C . GLU B 1 93 ? -14.812 11.055 -3.43 1 92.19 93 GLU B C 1
ATOM 5333 O O . GLU B 1 93 ? -15.391 11.578 -4.383 1 92.19 93 GLU B O 1
ATOM 5338 N N . ILE B 1 94 ? -15.031 11.344 -2.211 1 96.88 94 ILE B N 1
ATOM 5339 C CA . ILE B 1 94 ? -15.953 12.43 -1.883 1 96.88 94 ILE B CA 1
ATOM 5340 C C . ILE B 1 94 ? -15.477 13.727 -2.529 1 96.88 94 ILE B C 1
ATOM 5342 O O . ILE B 1 94 ? -16.266 14.469 -3.109 1 96.88 94 ILE B O 1
ATOM 5346 N N . GLY B 1 95 ? -14.164 13.984 -2.402 1 97.94 95 GLY B N 1
ATOM 5347 C CA . GLY B 1 95 ? -13.602 15.164 -3.055 1 97.94 95 GLY B CA 1
ATOM 5348 C C . GLY B 1 95 ? -13.797 15.156 -4.559 1 97.94 95 GLY B C 1
ATOM 5349 O O . GLY B 1 95 ? -14.188 16.172 -5.141 1 97.94 95 GLY B O 1
ATOM 5350 N N . ARG B 1 96 ? -13.586 14.031 -5.191 1 95.56 96 ARG B N 1
ATOM 5351 C CA . ARG B 1 96 ? -13.742 13.938 -6.641 1 95.56 96 ARG B CA 1
ATOM 5352 C C . ARG B 1 96 ? -15.203 14.109 -7.047 1 95.56 96 ARG B C 1
ATOM 5354 O O . ARG B 1 96 ? -15.5 14.688 -8.094 1 95.56 96 ARG B O 1
ATOM 5361 N N . ASP B 1 97 ? -16.125 13.602 -6.266 1 95.31 97 ASP B N 1
ATOM 5362 C CA . ASP B 1 97 ? -17.547 13.711 -6.562 1 95.31 97 ASP B CA 1
ATOM 5363 C C . ASP B 1 97 ? -18 15.164 -6.562 1 95.31 97 ASP B C 1
ATOM 5365 O O . ASP B 1 97 ? -18.969 15.516 -7.227 1 95.31 97 ASP B O 1
ATOM 5369 N N . ILE B 1 98 ? -17.312 15.969 -5.801 1 98 98 ILE B N 1
ATOM 5370 C CA . ILE B 1 98 ? -17.625 17.391 -5.766 1 98 98 ILE B CA 1
ATOM 5371 C C . ILE B 1 98 ? -17.422 18 -7.152 1 98 98 ILE B C 1
ATOM 5373 O O . ILE B 1 98 ? -18.156 18.891 -7.562 1 98 98 ILE B O 1
ATOM 5377 N N . PHE B 1 99 ? -16.438 17.531 -7.918 1 96.38 99 PHE B N 1
ATOM 5378 C CA . PHE B 1 99 ? -16.188 18.031 -9.266 1 96.38 99 PHE B CA 1
ATOM 5379 C C . PHE B 1 99 ? -17.344 17.688 -10.188 1 96.38 99 PHE B C 1
ATOM 5381 O O . PHE B 1 99 ? -17.703 18.484 -11.07 1 96.38 99 PHE B O 1
ATOM 5388 N N . LYS B 1 100 ? -17.922 16.547 -9.977 1 93.69 100 LYS B N 1
ATOM 5389 C CA . LYS B 1 100 ? -19.047 16.125 -10.797 1 93.69 100 LYS B CA 1
ATOM 5390 C C . LYS B 1 100 ? -20.234 17.062 -10.609 1 93.69 100 LYS B C 1
ATOM 5392 O O . LYS B 1 100 ? -21.078 17.203 -11.508 1 93.69 100 LYS B O 1
ATOM 5397 N N . LYS B 1 101 ? -20.266 17.703 -9.555 1 96.31 101 LYS B N 1
ATOM 5398 C CA . LYS B 1 101 ? -21.344 18.625 -9.25 1 96.31 101 LYS B CA 1
ATOM 5399 C C . LYS B 1 101 ? -20.969 20.062 -9.633 1 96.31 101 LYS B C 1
ATOM 5401 O O . LYS B 1 101 ? -21.688 21 -9.305 1 96.31 101 LYS B O 1
ATOM 5406 N N . GLY B 1 102 ? -19.812 20.219 -10.195 1 96.75 102 GLY B N 1
ATOM 5407 C CA . GLY B 1 102 ? -19.375 21.531 -10.656 1 96.75 102 GLY B CA 1
ATOM 5408 C C . GLY B 1 102 ? -18.625 22.312 -9.594 1 96.75 102 GLY B C 1
ATOM 5409 O O . GLY B 1 102 ? -18.484 23.531 -9.711 1 96.75 102 GLY B O 1
ATOM 5410 N N . GLY B 1 103 ? -18.156 21.656 -8.539 1 98.44 103 GLY B N 1
ATOM 5411 C CA . GLY B 1 103 ? -17.469 22.344 -7.453 1 98.44 103 GLY B CA 1
ATOM 5412 C C . GLY B 1 103 ? -16.047 22.75 -7.812 1 98.44 103 GLY B C 1
ATOM 5413 O O . GLY B 1 103 ? -15.453 22.203 -8.75 1 98.44 103 GLY B O 1
ATOM 5414 N N . SER B 1 104 ? -15.555 23.703 -7.09 1 98.62 104 SER B N 1
ATOM 5415 C CA . SER B 1 104 ? -14.188 24.203 -7.266 1 98.62 104 SER B CA 1
ATOM 5416 C C . SER B 1 104 ? -13.188 23.328 -6.531 1 98.62 104 SER B C 1
ATOM 5418 O O . SER B 1 104 ? -13.57 22.406 -5.809 1 98.62 104 SER B O 1
ATOM 5420 N N . ALA B 1 105 ? -11.883 23.625 -6.738 1 98.81 105 ALA B N 1
ATOM 5421 C CA . ALA B 1 105 ? -10.828 22.953 -5.988 1 98.81 105 ALA B CA 1
ATOM 5422 C C . ALA B 1 105 ? -11.016 23.141 -4.484 1 98.81 105 ALA B C 1
ATOM 5424 O O . ALA B 1 105 ? -10.789 22.203 -3.705 1 98.81 105 ALA B O 1
ATOM 5425 N N . VAL B 1 106 ? -11.43 24.312 -4.117 1 98.94 106 VAL B N 1
ATOM 5426 C CA . VAL B 1 106 ? -11.641 24.641 -2.711 1 98.94 106 VAL B CA 1
ATOM 5427 C C . VAL B 1 106 ? -12.82 23.828 -2.168 1 98.94 106 VAL B C 1
ATOM 5429 O O . VAL B 1 106 ? -12.758 23.281 -1.063 1 98.94 106 VAL B O 1
ATOM 5432 N N . ASP B 1 107 ? -13.914 23.766 -2.965 1 98.94 107 ASP B N 1
ATOM 5433 C CA . ASP B 1 107 ? -15.055 22.969 -2.543 1 98.94 107 ASP B CA 1
ATOM 5434 C C . ASP B 1 107 ? -14.641 21.516 -2.275 1 98.94 107 ASP B C 1
ATOM 5436 O O . ASP B 1 107 ? -15.031 20.938 -1.26 1 98.94 107 ASP B O 1
ATOM 5440 N N . ALA B 1 108 ? -13.859 20.984 -3.205 1 98.88 108 ALA B N 1
ATOM 5441 C CA . ALA B 1 108 ? -13.391 19.594 -3.08 1 98.88 108 ALA B CA 1
ATOM 5442 C C . ALA B 1 108 ? -12.5 19.422 -1.852 1 98.88 108 ALA B C 1
ATOM 5444 O O . ALA B 1 108 ? -12.609 18.438 -1.132 1 98.88 108 ALA B O 1
ATOM 5445 N N . ALA B 1 109 ? -11.664 20.375 -1.609 1 98.94 109 ALA B N 1
ATOM 5446 C CA . ALA B 1 109 ? -10.766 20.312 -0.458 1 98.94 109 ALA B CA 1
ATOM 5447 C C . ALA B 1 109 ? -11.555 20.297 0.85 1 98.94 109 ALA B C 1
ATOM 5449 O O . ALA B 1 109 ? -11.289 19.484 1.733 1 98.94 109 ALA B O 1
ATOM 5450 N N . ILE B 1 110 ? -12.508 21.188 0.964 1 98.94 110 ILE B N 1
ATOM 5451 C CA . ILE B 1 110 ? -13.266 21.312 2.201 1 98.94 110 ILE B CA 1
ATOM 5452 C C . ILE B 1 110 ? -14.062 20.047 2.461 1 98.94 110 ILE B C 1
ATOM 5454 O O . ILE B 1 110 ? -14.047 19.516 3.574 1 98.94 110 ILE B O 1
ATOM 5458 N N . ALA B 1 111 ? -14.727 19.547 1.406 1 98.94 111 ALA B N 1
ATOM 5459 C CA . ALA B 1 111 ? -15.492 18.312 1.569 1 98.94 111 ALA B CA 1
ATOM 5460 C C . ALA B 1 111 ? -14.586 17.156 1.989 1 98.94 111 ALA B C 1
ATOM 5462 O O . ALA B 1 111 ? -14.961 16.344 2.84 1 98.94 111 ALA B O 1
ATOM 5463 N N . THR B 1 112 ? -13.414 17.078 1.384 1 98.81 112 THR B N 1
ATOM 5464 C CA . THR B 1 112 ? -12.453 16.031 1.701 1 98.81 112 THR B CA 1
ATOM 5465 C C . THR B 1 112 ? -11.961 16.156 3.139 1 98.81 112 THR B C 1
ATOM 5467 O O . THR B 1 112 ? -11.844 15.164 3.857 1 98.81 112 THR B O 1
ATOM 5470 N N . LEU B 1 113 ? -11.703 17.359 3.564 1 98.81 113 LEU B N 1
ATOM 5471 C CA . LEU B 1 113 ? -11.195 17.609 4.91 1 98.81 113 LEU B CA 1
ATOM 5472 C C . LEU B 1 113 ? -12.242 17.234 5.961 1 98.81 113 LEU B C 1
ATOM 5474 O O . LEU B 1 113 ? -11.898 16.688 7.012 1 98.81 113 LEU B O 1
ATOM 5478 N N . LEU B 1 114 ? -13.469 17.562 5.684 1 98.88 114 LEU B N 1
ATOM 5479 C CA . LEU B 1 114 ? -14.539 17.203 6.605 1 98.88 114 LEU B CA 1
ATOM 5480 C C . LEU B 1 114 ? -14.633 15.695 6.777 1 98.88 114 LEU B C 1
ATOM 5482 O O . LEU B 1 114 ? -14.781 15.203 7.895 1 98.88 114 LEU B O 1
ATOM 5486 N N . CYS B 1 115 ? -14.484 15.016 5.688 1 98.44 115 CYS B N 1
ATOM 5487 C CA . CYS B 1 115 ? -14.461 13.555 5.738 1 98.44 115 CYS B CA 1
ATOM 5488 C C . CYS B 1 115 ? -13.234 13.055 6.488 1 98.44 115 CYS B C 1
ATOM 5490 O O . CYS B 1 115 ? -13.344 12.164 7.336 1 98.44 115 CYS B O 1
ATOM 5492 N N . ALA B 1 116 ? -12.102 13.633 6.207 1 97.5 116 ALA B N 1
ATOM 5493 C CA . ALA B 1 116 ? -10.852 13.203 6.824 1 97.5 116 ALA B CA 1
ATOM 5494 C C . ALA B 1 116 ? -10.883 13.422 8.336 1 97.5 116 ALA B C 1
ATOM 5496 O O . ALA B 1 116 ? -10.289 12.648 9.086 1 97.5 116 ALA B O 1
ATOM 5497 N N . GLY B 1 117 ? -11.57 14.414 8.742 1 97.56 117 GLY B N 1
ATOM 5498 C CA . GLY B 1 117 ? -11.719 14.656 10.172 1 97.56 117 GLY B CA 1
ATOM 5499 C C . GLY B 1 117 ? -12.438 13.531 10.891 1 97.56 117 GLY B C 1
ATOM 5500 O O . GLY B 1 117 ? -12.234 13.328 12.094 1 97.56 117 GLY B O 1
ATOM 5501 N N . LEU B 1 118 ? -13.266 12.805 10.148 1 97.5 118 LEU B N 1
ATOM 5502 C CA . LEU B 1 118 ? -13.969 11.656 10.695 1 97.5 118 LEU B CA 1
ATOM 5503 C C . LEU B 1 118 ? -13.133 10.391 10.578 1 97.5 118 LEU B C 1
ATOM 5505 O O . LEU B 1 118 ? -13.117 9.555 11.492 1 97.5 118 LEU B O 1
ATOM 5509 N N . MET B 1 119 ? -12.391 10.344 9.484 1 95.94 119 MET B N 1
ATOM 5510 C CA . MET B 1 119 ? -11.672 9.109 9.18 1 95.94 119 MET B CA 1
ATOM 5511 C C . MET B 1 119 ? -10.305 9.086 9.852 1 95.94 119 MET B C 1
ATOM 5513 O O . MET B 1 119 ? -9.758 8.016 10.125 1 95.94 119 MET B O 1
ATOM 5517 N N . SER B 1 120 ? -9.766 10.227 10.125 1 94.75 120 SER B N 1
ATOM 5518 C CA . SER B 1 120 ? -8.484 10.375 10.812 1 94.75 120 SER B CA 1
ATOM 5519 C C . SER B 1 120 ? -8.602 11.328 12 1 94.75 120 SER B C 1
ATOM 5521 O O . SER B 1 120 ? -7.828 12.281 12.109 1 94.75 120 SER B O 1
ATOM 5523 N N . PRO B 1 121 ? -9.43 10.938 12.906 1 96.81 121 PRO B N 1
ATOM 5524 C CA . PRO B 1 121 ? -9.656 11.844 14.031 1 96.81 121 PRO B CA 1
ATOM 5525 C C . PRO B 1 121 ? -8.445 11.969 14.953 1 96.81 121 PRO B C 1
ATOM 5527 O O . PRO B 1 121 ? -8.367 12.906 15.75 1 96.81 121 PRO B O 1
ATOM 5530 N N . HIS B 1 122 ? -7.543 11.055 14.852 1 95.31 122 HIS B N 1
ATOM 5531 C CA . HIS B 1 122 ? -6.332 11.078 15.664 1 95.31 122 HIS B CA 1
ATOM 5532 C C . HIS B 1 122 ? -5.402 12.203 15.219 1 95.31 122 HIS B C 1
ATOM 5534 O O . HIS B 1 122 ? -4.496 12.594 15.961 1 95.31 122 HIS B O 1
ATOM 5540 N N . SER B 1 123 ? -5.633 12.727 14.055 1 94.62 123 SER B N 1
ATOM 5541 C CA . SER B 1 123 ? -4.648 13.641 13.484 1 94.62 123 SER B CA 1
ATOM 5542 C C . SER B 1 123 ? -5.27 15 13.18 1 94.62 123 SER B C 1
ATOM 5544 O O . SER B 1 123 ? -4.562 16.016 13.102 1 94.62 123 SER B O 1
ATOM 5546 N N . MET B 1 124 ? -6.535 14.938 12.883 1 96.56 124 MET B N 1
ATOM 5547 C CA . MET B 1 124 ? -7.133 16.188 12.43 1 96.56 124 MET B CA 1
ATOM 5548 C C . MET B 1 124 ? -8.609 16.25 12.789 1 96.56 124 MET B C 1
ATOM 5550 O O . MET B 1 124 ? -9.18 15.273 13.281 1 96.56 124 MET B O 1
ATOM 5554 N N . GLY B 1 125 ? -9.219 17.422 12.57 1 98 125 GLY B N 1
ATOM 5555 C CA . GLY B 1 125 ? -10.633 17.688 12.789 1 98 125 GLY B CA 1
ATOM 5556 C C . GLY B 1 125 ? -10.945 19.156 12.992 1 98 125 GLY B C 1
ATOM 5557 O O . GLY B 1 125 ? -10.039 19.984 13.078 1 98 125 GLY B O 1
ATOM 5558 N N . ILE B 1 126 ? -12.203 19.391 13.188 1 98.69 126 ILE B N 1
ATOM 5559 C CA . ILE B 1 126 ? -12.648 20.781 13.234 1 98.69 126 ILE B CA 1
ATOM 5560 C C . ILE B 1 126 ? -12.219 21.422 14.555 1 98.69 126 ILE B C 1
ATOM 5562 O O . ILE B 1 126 ? -12.328 22.641 14.734 1 98.69 126 ILE B O 1
ATOM 5566 N N . GLY B 1 127 ? -11.672 20.656 15.484 1 98.69 127 GLY B N 1
ATOM 5567 C CA . GLY B 1 127 ? -11.117 21.188 16.719 1 98.69 127 GLY B CA 1
ATOM 5568 C C . GLY B 1 127 ? -9.695 21.688 16.562 1 98.69 127 GLY B C 1
ATOM 5569 O O . GLY B 1 127 ? -9.109 22.219 17.516 1 98.69 127 GLY B O 1
ATOM 5570 N N . GLY B 1 128 ? -9.148 21.531 15.406 1 98.31 128 GLY B N 1
ATOM 5571 C CA . GLY B 1 128 ? -7.781 21.938 15.141 1 98.31 128 GLY B CA 1
ATOM 5572 C C . GLY B 1 128 ? -7.684 23.125 14.195 1 98.31 128 GLY B C 1
ATOM 5573 O O . GLY B 1 128 ? -8.477 24.062 14.289 1 98.31 128 GLY B O 1
ATOM 5574 N N . GLY B 1 129 ? -6.605 23.141 13.422 1 98.38 129 GLY B N 1
ATOM 5575 C CA . GLY B 1 129 ? -6.336 24.172 12.438 1 98.38 129 GLY B CA 1
ATOM 5576 C C . GLY B 1 129 ? -5.621 23.656 11.203 1 98.38 129 GLY B C 1
ATOM 5577 O O . GLY B 1 129 ? -5.277 22.469 11.133 1 98.38 129 GLY B O 1
ATOM 5578 N N . ASN B 1 130 ? -5.492 24.531 10.219 1 98.44 130 ASN B N 1
ATOM 5579 C CA . ASN B 1 130 ? -4.875 24.094 8.969 1 98.44 130 ASN B CA 1
ATOM 5580 C C . ASN B 1 130 ? -4.074 25.219 8.312 1 98.44 130 ASN B C 1
ATOM 5582 O O . ASN B 1 130 ? -4.207 26.375 8.688 1 98.44 130 ASN B O 1
ATOM 5586 N N . PHE B 1 131 ? -3.127 24.844 7.492 1 98.69 131 PHE B N 1
ATOM 5587 C CA . PHE B 1 131 ? -2.477 25.688 6.492 1 98.69 131 PHE B CA 1
ATOM 5588 C C . PHE B 1 131 ? -2.941 25.312 5.09 1 98.69 131 PHE B C 1
ATOM 5590 O O . PHE B 1 131 ? -2.848 24.141 4.688 1 98.69 131 PHE B O 1
ATOM 5597 N N . MET B 1 132 ? -3.422 26.328 4.383 1 98.88 132 MET B N 1
ATOM 5598 C CA . MET B 1 132 ? -3.988 26.047 3.064 1 98.88 132 MET B CA 1
ATOM 5599 C C . MET B 1 132 ? -3.342 26.938 2.002 1 98.88 132 MET B C 1
ATOM 5601 O O . MET B 1 132 ? -3.213 28.141 2.189 1 98.88 132 MET B O 1
ATOM 5605 N N . VAL B 1 133 ? -2.879 26.328 0.927 1 98.94 133 VAL B N 1
ATOM 5606 C CA . VAL B 1 133 ? -2.375 27.016 -0.251 1 98.94 133 VAL B CA 1
ATOM 5607 C C . VAL B 1 133 ? -3.334 26.812 -1.422 1 98.94 133 VAL B C 1
ATOM 5609 O O . VAL B 1 133 ? -3.646 25.672 -1.784 1 98.94 133 VAL B O 1
ATOM 5612 N N . ILE B 1 134 ? -3.814 27.906 -1.998 1 98.94 134 ILE B N 1
ATOM 5613 C CA . ILE B 1 134 ? -4.766 27.859 -3.102 1 98.94 134 ILE B CA 1
ATOM 5614 C C . ILE B 1 134 ? -4.156 28.531 -4.336 1 98.94 134 ILE B C 1
ATOM 5616 O O . ILE B 1 134 ? -3.693 29.672 -4.273 1 98.94 134 ILE B O 1
ATOM 5620 N N . TYR B 1 135 ? -4.109 27.797 -5.398 1 98.94 135 TYR B N 1
ATOM 5621 C CA . TYR B 1 135 ? -3.678 28.328 -6.688 1 98.94 135 TYR B CA 1
ATOM 5622 C C . TYR B 1 135 ? -4.852 28.453 -7.648 1 98.94 135 TYR B C 1
ATOM 5624 O O . TYR B 1 135 ? -5.52 27.469 -7.957 1 98.94 135 TYR B O 1
ATOM 5632 N N . ASP B 1 136 ? -5.086 29.656 -8.047 1 98.5 136 ASP B N 1
ATOM 5633 C CA . ASP B 1 136 ? -6.121 29.938 -9.039 1 98.5 136 ASP B CA 1
ATOM 5634 C C . ASP B 1 136 ? -5.535 29.938 -10.453 1 98.5 136 ASP B C 1
ATOM 5636 O O . ASP B 1 136 ? -4.82 30.859 -10.828 1 98.5 136 ASP B O 1
ATOM 5640 N N . ALA B 1 137 ? -5.949 28.984 -11.242 1 97.44 137 ALA B N 1
ATOM 5641 C CA . ALA B 1 137 ? -5.34 28.781 -12.555 1 97.44 137 ALA B CA 1
ATOM 5642 C C . ALA B 1 137 ? -5.77 29.875 -13.531 1 97.44 137 ALA B C 1
ATOM 5644 O O . ALA B 1 137 ? -5.055 30.172 -14.484 1 97.44 137 ALA B O 1
ATOM 5645 N N . GLU B 1 138 ? -6.91 30.422 -13.352 1 96.56 138 GLU B N 1
ATOM 5646 C CA . GLU B 1 138 ? -7.402 31.484 -14.234 1 96.56 138 GLU B CA 1
ATOM 5647 C C . GLU B 1 138 ? -6.578 32.75 -14.086 1 96.56 138 GLU B C 1
ATOM 5649 O O . GLU B 1 138 ? -6.156 33.344 -15.078 1 96.56 138 GLU B O 1
ATOM 5654 N N . THR B 1 139 ? -6.336 33.156 -12.891 1 97.25 139 THR B N 1
ATOM 5655 C CA . THR B 1 139 ? -5.633 34.406 -12.633 1 97.25 139 THR B CA 1
ATOM 5656 C C . THR B 1 139 ? -4.137 34.156 -12.453 1 97.25 139 THR B C 1
ATOM 5658 O O . THR B 1 139 ? -3.34 35.094 -12.477 1 97.25 139 THR B O 1
ATOM 5661 N N . LYS B 1 140 ? -3.783 32.875 -12.18 1 97.44 140 LYS B N 1
ATOM 5662 C CA . LYS B 1 140 ? -2.414 32.469 -11.898 1 97.44 140 LYS B CA 1
ATOM 5663 C C . LYS B 1 140 ? -1.897 33.094 -10.602 1 97.44 140 LYS B C 1
ATOM 5665 O O . LYS B 1 140 ? -0.716 33.438 -10.5 1 97.44 140 LYS B O 1
ATOM 5670 N N . LYS B 1 141 ? -2.785 33.312 -9.695 1 97.69 141 LYS B N 1
ATOM 5671 C CA . LYS B 1 141 ? -2.434 33.875 -8.391 1 97.69 141 LYS B CA 1
ATOM 5672 C C . LYS B 1 141 ? -2.58 32.812 -7.293 1 97.69 141 LYS B C 1
ATOM 5674 O O . LYS B 1 141 ? -3.334 31.859 -7.445 1 97.69 141 LYS B O 1
ATOM 5679 N N . THR B 1 142 ? -1.799 33.062 -6.238 1 98.38 142 THR B N 1
ATOM 5680 C CA . THR B 1 142 ? -1.83 32.188 -5.082 1 98.38 142 THR B CA 1
ATOM 5681 C C . THR B 1 142 ? -2.35 32.906 -3.848 1 98.38 142 THR B C 1
ATOM 5683 O O . THR B 1 142 ? -2.035 34.094 -3.639 1 98.38 142 THR B O 1
ATOM 5686 N N . LEU B 1 143 ? -3.152 32.281 -3.143 1 98.5 143 LEU B N 1
ATOM 5687 C CA . LEU B 1 143 ? -3.619 32.75 -1.837 1 98.5 143 LEU B CA 1
ATOM 5688 C C . LEU B 1 143 ? -3.361 31.672 -0.772 1 98.5 143 LEU B C 1
ATOM 5690 O O . LEU B 1 143 ? -3.586 30.484 -1.008 1 98.5 143 LEU B O 1
ATOM 5694 N N . THR B 1 144 ? -2.865 32.125 0.396 1 98.75 144 THR B N 1
ATOM 5695 C CA . THR B 1 144 ? -2.676 31.203 1.508 1 98.75 144 THR B CA 1
ATOM 5696 C C . THR B 1 144 ? -3.555 31.594 2.691 1 98.75 144 THR B C 1
ATOM 5698 O O . THR B 1 144 ? -3.836 32.781 2.9 1 98.75 144 THR B O 1
ATOM 5701 N N . ILE B 1 145 ? -4.027 30.641 3.369 1 98.88 145 ILE B N 1
ATOM 5702 C CA . ILE B 1 145 ? -4.828 30.828 4.574 1 98.88 145 ILE B CA 1
ATOM 5703 C C . ILE B 1 145 ? -4.168 30.125 5.754 1 98.88 145 ILE B C 1
ATOM 5705 O O . ILE B 1 145 ? -4.027 28.891 5.75 1 98.88 145 ILE B O 1
ATOM 5709 N N . ASN B 1 146 ? -3.705 30.875 6.695 1 98.81 146 ASN B N 1
ATOM 5710 C CA . ASN B 1 146 ? -3.211 30.375 7.973 1 98.81 146 ASN B CA 1
ATOM 5711 C C . ASN B 1 146 ? -4.32 30.312 9.023 1 98.81 146 ASN B C 1
ATOM 5713 O O . ASN B 1 146 ? -4.613 31.312 9.68 1 98.81 146 ASN B O 1
ATOM 5717 N N . ALA B 1 147 ? -4.863 29.156 9.172 1 98.81 147 ALA B N 1
ATOM 5718 C CA . ALA B 1 147 ? -5.93 28.938 10.141 1 98.81 147 ALA B CA 1
ATOM 5719 C C . ALA B 1 147 ? -5.426 28.109 11.328 1 98.81 147 ALA B C 1
ATOM 5721 O O . ALA B 1 147 ? -6.188 27.344 11.922 1 98.81 147 ALA B O 1
ATOM 5722 N N . ARG B 1 148 ? -4.137 28.156 11.586 1 98.06 148 ARG B N 1
ATOM 5723 C CA . ARG B 1 148 ? -3.541 27.516 12.75 1 98.06 148 ARG B CA 1
ATOM 5724 C C . ARG B 1 148 ? -4.121 28.062 14.047 1 98.06 148 ARG B C 1
ATOM 5726 O O . ARG B 1 148 ? -4.48 29.25 14.117 1 98.06 148 ARG B O 1
ATOM 5733 N N . GLU B 1 149 ? -4.129 27.312 15.07 1 98.44 149 GLU B N 1
ATOM 5734 C CA . GLU B 1 149 ? -4.688 27.688 16.359 1 98.44 149 GLU B CA 1
ATOM 5735 C C . GLU B 1 149 ? -3.898 28.828 17 1 98.44 149 GLU B C 1
ATOM 5737 O O . GLU B 1 149 ? -2.682 28.922 16.812 1 98.44 149 GLU B O 1
ATOM 5742 N N . THR B 1 150 ? -4.562 29.656 17.75 1 98.62 150 THR B N 1
ATOM 5743 C CA . THR B 1 150 ? -3.914 30.734 18.484 1 98.62 150 THR B CA 1
ATOM 5744 C C . THR B 1 150 ? -3.945 30.453 19.984 1 98.62 150 THR B C 1
ATOM 5746 O O . THR B 1 150 ? -4.82 29.734 20.469 1 98.62 150 THR B O 1
ATOM 5749 N N . ALA B 1 151 ? -2.998 31 20.656 1 98.56 151 ALA B N 1
ATOM 5750 C CA . ALA B 1 151 ? -3.004 30.922 22.125 1 98.56 151 ALA B CA 1
ATOM 5751 C C . ALA B 1 151 ? -4.164 31.719 22.703 1 98.56 151 ALA B C 1
ATOM 5753 O O . ALA B 1 151 ? -4.363 32.875 22.359 1 98.56 151 ALA B O 1
ATOM 5754 N N . PRO B 1 152 ? -4.898 31.094 23.625 1 98.5 152 PRO B N 1
ATOM 5755 C CA . PRO B 1 152 ? -5.953 31.844 24.297 1 98.5 152 PRO B CA 1
ATOM 5756 C C . PRO B 1 152 ? -5.426 33.094 25.016 1 98.5 152 PRO B C 1
ATOM 5758 O O . PRO B 1 152 ? -4.281 33.094 25.484 1 98.5 152 PRO B O 1
ATOM 5761 N N . SER B 1 153 ? -6.281 34.062 25.25 1 97.81 153 SER B N 1
ATOM 5762 C CA . SER B 1 153 ? -5.883 35.344 25.844 1 97.81 153 SER B CA 1
ATOM 5763 C C . SER B 1 153 ? -5.43 35.156 27.281 1 97.81 153 SER B C 1
ATOM 5765 O O . SER B 1 153 ? -4.613 35.938 27.781 1 97.81 153 SER B O 1
ATOM 5767 N N . GLY B 1 154 ? -5.883 34.125 27.906 1 96.19 154 GLY B N 1
ATOM 5768 C CA . GLY B 1 154 ? -5.562 33.875 29.297 1 96.19 154 GLY B CA 1
ATOM 5769 C C . GLY B 1 154 ? -4.363 32.969 29.5 1 96.19 154 GLY B C 1
ATOM 5770 O O . GLY B 1 154 ? -3.973 32.688 30.625 1 96.19 154 GLY B O 1
ATOM 5771 N N . LEU B 1 155 ? -3.725 32.562 28.469 1 95.38 155 LEU B N 1
ATOM 5772 C CA . LEU B 1 155 ? -2.627 31.609 28.594 1 95.38 155 LEU B CA 1
ATOM 5773 C C . LEU B 1 155 ? -1.291 32.344 28.734 1 95.38 155 LEU B C 1
ATOM 5775 O O . LEU B 1 155 ? -0.865 33.031 27.812 1 95.38 155 LEU B O 1
ATOM 5779 N N . SER B 1 156 ? -0.672 32.125 29.859 1 92.5 156 SER B N 1
ATOM 5780 C CA . SER B 1 156 ? 0.656 32.656 30.109 1 92.5 156 SER B CA 1
ATOM 5781 C C . SER B 1 156 ? 1.734 31.594 29.953 1 92.5 156 SER B C 1
ATOM 5783 O O . SER B 1 156 ? 1.429 30.406 29.859 1 92.5 156 SER B O 1
ATOM 5785 N N . LEU B 1 157 ? 2.932 32.094 29.906 1 89.81 157 LEU B N 1
ATOM 5786 C CA . LEU B 1 157 ? 4.066 31.172 29.844 1 89.81 157 LEU B CA 1
ATOM 5787 C C . LEU B 1 157 ? 4.07 30.234 31.047 1 89.81 157 LEU B C 1
ATOM 5789 O O . LEU B 1 157 ? 4.371 29.047 30.906 1 89.81 157 LEU B O 1
ATOM 5793 N N . GLU B 1 158 ? 3.713 30.719 32.125 1 88.5 158 GLU B N 1
ATOM 5794 C CA . GLU B 1 158 ? 3.666 29.922 33.344 1 88.5 158 GLU B CA 1
ATOM 5795 C C . GLU B 1 158 ? 2.621 28.812 33.25 1 88.5 158 GLU B C 1
ATOM 5797 O O . GLU B 1 158 ? 2.895 27.656 33.594 1 88.5 158 GLU B O 1
ATOM 5802 N N . LEU B 1 159 ? 1.556 29.141 32.75 1 84.81 159 LEU B N 1
ATOM 5803 C CA . LEU B 1 159 ? 0.483 28.156 32.625 1 84.81 159 LEU B CA 1
ATOM 5804 C C . LEU B 1 159 ? 0.817 27.109 31.562 1 84.81 159 LEU B C 1
ATOM 5806 O O . LEU B 1 159 ? 0.52 25.938 31.734 1 84.81 159 LEU B O 1
ATOM 5810 N N . ASN B 1 160 ? 1.426 27.562 30.547 1 86.88 160 ASN B N 1
ATOM 5811 C CA . ASN B 1 160 ? 1.745 26.672 29.438 1 86.88 160 ASN B CA 1
ATOM 5812 C C . ASN B 1 160 ? 2.799 25.641 29.828 1 86.88 160 ASN B C 1
ATOM 5814 O O . ASN B 1 160 ? 2.867 24.562 29.234 1 86.88 160 ASN B O 1
ATOM 5818 N N . THR B 1 161 ? 3.498 25.891 30.812 1 83.12 161 THR B N 1
ATOM 5819 C CA . THR B 1 161 ? 4.586 25 31.219 1 83.12 161 THR B CA 1
ATOM 5820 C C . THR B 1 161 ? 4.191 24.172 32.438 1 83.12 161 THR B C 1
ATOM 5822 O O . THR B 1 161 ? 5.004 23.406 32.969 1 83.12 161 THR B O 1
ATOM 5825 N N . GLN B 1 162 ? 3.021 24.359 32.812 1 80.75 162 GLN B N 1
ATOM 5826 C CA . GLN B 1 162 ? 2.545 23.625 33.969 1 80.75 162 GLN B CA 1
ATOM 5827 C C . GLN B 1 162 ? 2.355 22.156 33.656 1 80.75 162 GLN B C 1
ATOM 5829 O O . GLN B 1 162 ? 1.92 21.797 32.562 1 80.75 162 GLN B O 1
ATOM 5834 N N . THR B 1 163 ? 2.803 21.375 34.688 1 81.69 163 THR B N 1
ATOM 5835 C CA . THR B 1 163 ? 2.549 19.938 34.656 1 81.69 163 THR B CA 1
ATOM 5836 C C . THR B 1 163 ? 1.442 19.547 35.625 1 81.69 163 THR B C 1
ATOM 5838 O O . THR B 1 163 ? 1.124 20.297 36.531 1 81.69 163 THR B O 1
ATOM 5841 N N . GLY B 1 164 ? 0.539 18.625 35.281 1 80.69 164 GLY B N 1
ATOM 5842 C CA . GLY B 1 164 ? -0.511 18.203 36.188 1 80.69 164 GLY B CA 1
ATOM 5843 C C . GLY B 1 164 ? -1.829 17.922 35.5 1 80.69 164 GLY B C 1
ATOM 5844 O O . GLY B 1 164 ? -1.865 17.719 34.281 1 80.69 164 GLY B O 1
ATOM 5845 N N . PRO B 1 165 ? -2.836 17.953 36.312 1 77.88 165 PRO B N 1
ATOM 5846 C CA . PRO B 1 165 ? -4.133 17.484 35.812 1 77.88 165 PRO B CA 1
ATOM 5847 C C . PRO B 1 165 ? -4.75 18.438 34.781 1 77.88 165 PRO B C 1
ATOM 5849 O O . PRO B 1 165 ? -5.57 18.016 33.969 1 77.88 165 PRO B O 1
ATOM 5852 N N . ARG B 1 166 ? -4.281 19.734 34.844 1 89.25 166 ARG B N 1
ATOM 5853 C CA . ARG B 1 166 ? -4.879 20.734 33.969 1 89.25 166 ARG B CA 1
ATOM 5854 C C . ARG B 1 166 ? -4.141 20.797 32.625 1 89.25 166 ARG B C 1
ATOM 5856 O O . ARG B 1 166 ? -4.602 21.453 31.688 1 89.25 166 ARG B O 1
ATOM 5863 N N . GLN B 1 167 ? -3.129 20.188 32.562 1 92.25 167 GLN B N 1
ATOM 5864 C CA . GLN B 1 167 ? -2.221 20.312 31.422 1 92.25 167 GLN B CA 1
ATOM 5865 C C . GLN B 1 167 ? -2.936 20.016 30.109 1 92.25 167 GLN B C 1
ATOM 5867 O O . GLN B 1 167 ? -2.715 20.703 29.109 1 92.25 167 GLN B O 1
ATOM 5872 N N . LYS B 1 168 ? -3.766 19.078 30.109 1 94.88 168 LYS B N 1
ATOM 5873 C CA . LYS B 1 168 ? -4.477 18.719 28.891 1 94.88 168 LYS B CA 1
ATOM 5874 C C . LYS B 1 168 ? -5.348 19.875 28.391 1 94.88 168 LYS B C 1
ATOM 5876 O O . LYS B 1 168 ? -5.312 20.203 27.203 1 94.88 168 LYS B O 1
ATOM 5881 N N . ALA B 1 169 ? -6.02 20.453 29.312 1 97.25 169 ALA B N 1
ATOM 5882 C CA . ALA B 1 169 ? -6.945 21.516 28.938 1 97.25 169 ALA B CA 1
ATOM 5883 C C . ALA B 1 169 ? -6.195 22.812 28.594 1 97.25 169 ALA B C 1
ATOM 5885 O O . ALA B 1 169 ? -6.621 23.562 27.734 1 97.25 169 ALA B O 1
ATOM 5886 N N . LEU B 1 170 ? -5.059 23.047 29.266 1 97.38 170 LEU B N 1
ATOM 5887 C CA . LEU B 1 170 ? -4.246 24.234 29.031 1 97.38 170 LEU B CA 1
ATOM 5888 C C . LEU B 1 170 ? -3.547 24.141 27.672 1 97.38 170 LEU B C 1
ATOM 5890 O O . LEU B 1 170 ? -3.127 25.156 27.125 1 97.38 170 LEU B O 1
ATOM 5894 N N . SER B 1 171 ? -3.482 22.938 27.141 1 97.06 171 SER B N 1
ATOM 5895 C CA . SER B 1 171 ? -2.785 22.719 25.875 1 97.06 171 SER B CA 1
ATOM 5896 C C . SER B 1 171 ? -3.688 23.031 24.688 1 97.06 171 SER B C 1
ATOM 5898 O O . SER B 1 171 ? -3.23 23.047 23.547 1 97.06 171 SER B O 1
ATOM 5900 N N . ILE B 1 172 ? -4.961 23.297 24.922 1 98.38 172 ILE B N 1
ATOM 5901 C CA . ILE B 1 172 ? -5.914 23.531 23.844 1 98.38 172 ILE B CA 1
ATOM 5902 C C . ILE B 1 172 ? -5.758 24.969 23.328 1 98.38 172 ILE B C 1
ATOM 5904 O O . ILE B 1 172 ? -5.891 25.922 24.094 1 98.38 172 ILE B O 1
ATOM 5908 N N . GLY B 1 173 ? -5.41 25.109 22.078 1 98.56 173 GLY B N 1
ATOM 5909 C CA . GLY B 1 173 ? -5.457 26.391 21.391 1 98.56 173 GLY B CA 1
ATOM 5910 C C . GLY B 1 173 ? -6.816 26.703 20.797 1 98.56 173 GLY B C 1
ATOM 5911 O O . GLY B 1 173 ? -7.637 25.812 20.609 1 98.56 173 GLY B O 1
ATOM 5912 N N . VAL B 1 174 ? -7.078 28 20.547 1 98.81 174 VAL B N 1
ATOM 5913 C CA . VAL B 1 174 ? -8.336 28.391 19.922 1 98.81 174 VAL B CA 1
ATOM 5914 C C . VAL B 1 174 ? -8.43 27.797 18.531 1 98.81 174 VAL B C 1
ATOM 5916 O O . VAL B 1 174 ? -7.586 28.062 17.672 1 98.81 174 VAL B O 1
ATOM 5919 N N . PRO B 1 175 ? -9.406 26.922 18.266 1 98.69 175 PRO B N 1
ATOM 5920 C CA . PRO B 1 175 ? -9.445 26.188 16.984 1 98.69 175 PRO B CA 1
ATOM 5921 C C . PRO B 1 175 ? -9.742 27.109 15.797 1 98.69 175 PRO B C 1
ATOM 5923 O O . PRO B 1 175 ? -10.586 28 15.906 1 98.69 175 PRO B O 1
ATOM 5926 N N . GLY B 1 176 ? -9.047 26.938 14.672 1 98.69 176 GLY B N 1
ATOM 5927 C CA . GLY B 1 176 ? -9.219 27.797 13.508 1 98.69 176 GLY B CA 1
ATOM 5928 C C . GLY B 1 176 ? -9.664 27.031 12.273 1 98.69 176 GLY B C 1
ATOM 5929 O O . GLY B 1 176 ? -9.867 27.625 11.211 1 98.69 176 GLY B O 1
ATOM 5930 N N . GLU B 1 177 ? -9.898 25.703 12.344 1 98.69 177 GLU B N 1
ATOM 5931 C CA . GLU B 1 177 ? -10.133 24.828 11.203 1 98.69 177 GLU B CA 1
ATOM 5932 C C . GLU B 1 177 ? -11.32 25.297 10.375 1 98.69 177 GLU B C 1
ATOM 5934 O O . GLU B 1 177 ? -11.188 25.531 9.172 1 98.69 177 GLU B O 1
ATOM 5939 N N . VAL B 1 178 ? -12.461 25.516 10.977 1 98.81 178 VAL B N 1
ATOM 5940 C CA . VAL B 1 178 ? -13.695 25.859 10.273 1 98.81 178 VAL B CA 1
ATOM 5941 C C . VAL B 1 178 ? -13.602 27.266 9.703 1 98.81 178 VAL B C 1
ATOM 5943 O O . VAL B 1 178 ? -14.109 27.547 8.617 1 98.81 178 VAL B O 1
ATOM 5946 N N . MET B 1 179 ? -12.969 28.156 10.469 1 98.75 179 MET B N 1
ATOM 5947 C CA . MET B 1 179 ? -12.781 29.516 9.977 1 98.75 179 MET B CA 1
ATOM 5948 C C . MET B 1 179 ? -11.922 29.531 8.719 1 98.75 179 MET B C 1
ATOM 5950 O O . MET B 1 179 ? -12.117 30.344 7.824 1 98.75 179 MET B O 1
ATOM 5954 N N . GLY B 1 180 ? -10.93 28.641 8.703 1 98.81 180 GLY B N 1
ATOM 5955 C CA . GLY B 1 180 ? -10.141 28.5 7.492 1 98.81 180 GLY B CA 1
ATOM 5956 C C . GLY B 1 180 ? -10.953 28.031 6.297 1 98.81 180 GLY B C 1
ATOM 5957 O O . GLY B 1 180 ? -10.812 28.562 5.195 1 98.81 180 GLY B O 1
ATOM 5958 N N . TYR B 1 181 ? -11.812 27.047 6.512 1 98.88 181 TYR B N 1
ATOM 5959 C CA . TYR B 1 181 ? -12.711 26.578 5.461 1 98.88 181 TYR B CA 1
ATOM 5960 C C . TYR B 1 181 ? -13.578 27.719 4.945 1 98.88 181 TYR B C 1
ATOM 5962 O O . TYR B 1 181 ? -13.734 27.891 3.734 1 98.88 181 TYR B O 1
ATOM 5970 N N . TRP B 1 182 ? -14.102 28.438 5.859 1 98.81 182 TRP B N 1
ATOM 5971 C CA . TRP B 1 182 ? -15.047 29.5 5.551 1 98.81 182 TRP B CA 1
ATOM 5972 C C . TRP B 1 182 ? -14.391 30.594 4.703 1 98.81 182 TRP B C 1
ATOM 5974 O O . TRP B 1 182 ? -14.961 31.031 3.707 1 98.81 182 TRP B O 1
ATOM 5984 N N . GLU B 1 183 ? -13.219 30.984 5.129 1 98.75 183 GLU B N 1
ATOM 5985 C CA . GLU B 1 183 ? -12.484 32 4.398 1 98.75 183 GLU B CA 1
ATOM 5986 C C . GLU B 1 183 ? -12.188 31.562 2.971 1 98.75 183 GLU B C 1
ATOM 5988 O O . GLU B 1 183 ? -12.312 32.344 2.025 1 98.75 183 GLU B O 1
ATOM 5993 N N . ALA B 1 184 ? -11.781 30.344 2.826 1 98.88 184 ALA B N 1
ATOM 5994 C CA . ALA B 1 184 ? -11.508 29.797 1.501 1 98.88 184 ALA B CA 1
ATOM 5995 C C . ALA B 1 184 ? -12.773 29.75 0.653 1 98.88 184 ALA B C 1
ATOM 5997 O O . ALA B 1 184 ? -12.766 30.141 -0.517 1 98.88 184 ALA B O 1
ATOM 5998 N N . HIS B 1 185 ? -13.859 29.281 1.207 1 98.88 185 HIS B N 1
ATOM 5999 C CA . HIS B 1 185 ? -15.117 29.109 0.49 1 98.88 185 HIS B CA 1
ATOM 6000 C C . HIS B 1 185 ? -15.68 30.438 0.028 1 98.88 185 HIS B C 1
ATOM 6002 O O . HIS B 1 185 ? -16.172 30.562 -1.096 1 98.88 185 HIS B O 1
ATOM 6008 N N . ARG B 1 186 ? -15.617 31.422 0.877 1 98.31 186 ARG B N 1
ATOM 6009 C CA . ARG B 1 186 ? -16.125 32.75 0.542 1 98.31 186 ARG B CA 1
ATOM 6010 C C . ARG B 1 186 ? -15.398 33.312 -0.674 1 98.31 186 ARG B C 1
ATOM 6012 O O . ARG B 1 186 ? -16 34.031 -1.482 1 98.31 186 ARG B O 1
ATOM 6019 N N . ARG B 1 187 ? -14.273 32.938 -0.842 1 98.06 187 ARG B N 1
ATOM 6020 C CA . ARG B 1 187 ? -13.445 33.531 -1.885 1 98.06 187 ARG B CA 1
ATOM 6021 C C . ARG B 1 187 ? -13.492 32.688 -3.16 1 98.06 187 ARG B C 1
ATOM 6023 O O . ARG B 1 187 ? -13.469 33.25 -4.266 1 98.06 187 ARG B O 1
ATOM 6030 N N . TYR B 1 188 ? -13.523 31.375 -3.006 1 98.31 188 TYR B N 1
ATOM 6031 C CA . TYR B 1 188 ? -13.297 30.531 -4.18 1 98.31 188 TYR B CA 1
ATOM 6032 C C . TYR B 1 188 ? -14.367 29.453 -4.289 1 98.31 188 TYR B C 1
ATOM 6034 O O . TYR B 1 188 ? -14.336 28.641 -5.215 1 98.31 188 TYR B O 1
ATOM 6042 N N . GLY B 1 189 ? -15.281 29.375 -3.355 1 98.44 189 GLY B N 1
ATOM 6043 C CA . GLY B 1 189 ? -16.328 28.375 -3.402 1 98.44 189 GLY B CA 1
ATOM 6044 C C . GLY B 1 189 ? -17.297 28.578 -4.559 1 98.44 189 GLY B C 1
ATOM 6045 O O . GLY B 1 189 ? -17.578 29.703 -4.953 1 98.44 189 GLY B O 1
ATOM 6046 N N . ARG B 1 190 ? -17.828 27.484 -5.062 1 98.44 190 ARG B N 1
ATOM 6047 C CA . ARG B 1 190 ? -18.828 27.516 -6.125 1 98.44 190 ARG B CA 1
ATOM 6048 C C . ARG B 1 190 ? -20.125 26.875 -5.676 1 98.44 190 ARG B C 1
ATOM 6050 O O . ARG B 1 190 ? -21.219 27.328 -6.051 1 98.44 190 ARG B O 1
ATOM 6057 N N . LEU B 1 191 ? -20.031 25.828 -4.926 1 98.69 191 LEU B N 1
ATOM 6058 C CA . LEU B 1 191 ? -21.203 25.141 -4.414 1 98.69 191 LEU B CA 1
ATOM 6059 C C . LEU B 1 191 ? -21.672 25.766 -3.1 1 98.69 191 LEU B C 1
ATOM 6061 O O . LEU B 1 191 ? -20.875 26.406 -2.4 1 98.69 191 LEU B O 1
ATOM 6065 N N . PRO B 1 192 ? -22.969 25.531 -2.791 1 98.62 192 PRO B N 1
ATOM 6066 C CA . PRO B 1 192 ? -23.422 26.016 -1.484 1 98.62 192 PRO B CA 1
ATOM 6067 C C . PRO B 1 192 ? -22.641 25.406 -0.326 1 98.62 192 PRO B C 1
ATOM 6069 O O . PRO B 1 192 ? -22.359 24.203 -0.328 1 98.62 192 PRO B O 1
ATOM 6072 N N . TRP B 1 193 ? -22.328 26.25 0.625 1 98.62 193 TRP B N 1
ATOM 6073 C CA . TRP B 1 193 ? -21.578 25.875 1.821 1 98.62 193 TRP B CA 1
ATOM 6074 C C . TRP B 1 193 ? -22.156 24.625 2.459 1 98.62 193 TRP B C 1
ATOM 6076 O O . TRP B 1 193 ? -21.438 23.672 2.764 1 98.62 193 TRP B O 1
ATOM 6086 N N . LYS B 1 194 ? -23.391 24.5 2.6 1 98.31 194 LYS B N 1
ATOM 6087 C CA . LYS B 1 194 ? -24.078 23.406 3.299 1 98.31 194 LYS B CA 1
ATOM 6088 C C . LYS B 1 194 ? -23.891 22.078 2.572 1 98.31 194 LYS B C 1
ATOM 6090 O O . LYS B 1 194 ? -23.797 21.031 3.205 1 98.31 194 LYS B O 1
ATOM 6095 N N . ASP B 1 195 ? -23.75 22.141 1.237 1 98.25 195 ASP B N 1
ATOM 6096 C CA . ASP B 1 195 ? -23.641 20.938 0.433 1 98.25 195 ASP B CA 1
ATOM 6097 C C . ASP B 1 195 ? -22.297 20.234 0.683 1 98.25 195 ASP B C 1
ATOM 6099 O O . ASP B 1 195 ? -22.203 19.016 0.529 1 98.25 195 ASP B O 1
ATOM 6103 N N . LEU B 1 196 ? -21.297 20.984 1.066 1 98.88 196 LEU B N 1
ATOM 6104 C CA . LEU B 1 196 ? -19.969 20.422 1.268 1 98.88 196 LEU B CA 1
ATOM 6105 C C . LEU B 1 196 ? -19.922 19.562 2.527 1 98.88 196 LEU B C 1
ATOM 6107 O O . LEU B 1 196 ? -19.031 18.719 2.672 1 98.88 196 LEU B O 1
ATOM 6111 N N . PHE B 1 197 ? -20.906 19.719 3.432 1 98.81 197 PHE B N 1
ATOM 6112 C CA . PHE B 1 197 ? -20.922 19.047 4.723 1 98.81 197 PHE B CA 1
ATOM 6113 C C . PHE B 1 197 ? -21.703 17.734 4.641 1 98.81 197 PHE B C 1
ATOM 6115 O O . PHE B 1 197 ? -21.562 16.875 5.516 1 98.81 197 PHE B O 1
ATOM 6122 N N . ARG B 1 198 ? -22.516 17.547 3.654 1 98.44 198 ARG B N 1
ATOM 6123 C CA . ARG B 1 198 ? -23.5 16.484 3.604 1 98.44 198 ARG B CA 1
ATOM 6124 C C . ARG B 1 198 ? -22.844 15.117 3.705 1 98.44 198 ARG B C 1
ATOM 6126 O O . ARG B 1 198 ? -23.281 14.266 4.48 1 98.44 198 ARG B O 1
ATOM 6133 N N . PRO B 1 199 ? -21.75 14.898 2.902 1 98.5 199 PRO B N 1
ATOM 6134 C CA . PRO B 1 199 ? -21.156 13.562 2.998 1 98.5 199 PRO B CA 1
ATOM 6135 C C . PRO B 1 199 ? -20.594 13.266 4.391 1 98.5 199 PRO B C 1
ATOM 6137 O O . PRO B 1 199 ? -20.766 12.156 4.898 1 98.5 199 PRO B O 1
ATOM 6140 N N . ALA B 1 200 ? -19.969 14.211 5 1 98.75 200 ALA B N 1
ATOM 6141 C CA . ALA B 1 200 ? -19.406 14.023 6.336 1 98.75 200 ALA B CA 1
ATOM 6142 C C . ALA B 1 200 ? -20.5 13.828 7.375 1 98.75 200 ALA B C 1
ATOM 6144 O O . ALA B 1 200 ? -20.359 13.016 8.289 1 98.75 200 ALA B O 1
ATOM 6145 N N . ILE B 1 201 ? -21.594 14.594 7.281 1 98.81 201 ILE B N 1
ATOM 6146 C CA . ILE B 1 201 ? -22.734 14.453 8.188 1 98.81 201 ILE B CA 1
ATOM 6147 C C . ILE B 1 201 ? -23.312 13.047 8.07 1 98.81 201 ILE B C 1
ATOM 6149 O O . ILE B 1 201 ? -23.594 12.406 9.086 1 98.81 201 ILE B O 1
ATOM 6153 N N . ASP B 1 202 ? -23.422 12.586 6.867 1 98.06 202 ASP B N 1
ATOM 6154 C CA . ASP B 1 202 ? -23.938 11.242 6.629 1 98.06 202 ASP B CA 1
ATOM 6155 C C . ASP B 1 202 ? -23.031 10.188 7.277 1 98.06 202 ASP B C 1
ATOM 6157 O O . ASP B 1 202 ? -23.531 9.266 7.934 1 98.06 202 ASP B O 1
ATOM 6161 N N . LEU B 1 203 ? -21.734 10.297 7.117 1 97.94 203 LEU B N 1
ATOM 6162 C CA . LEU B 1 203 ? -20.781 9.359 7.703 1 97.94 203 LEU B CA 1
ATOM 6163 C C . LEU B 1 203 ? -20.844 9.414 9.227 1 97.94 203 LEU B C 1
ATOM 6165 O O . LEU B 1 203 ? -20.75 8.375 9.891 1 97.94 203 LEU B O 1
ATOM 6169 N N . ALA B 1 204 ? -20.984 10.602 9.75 1 98.62 204 ALA B N 1
ATOM 6170 C CA . ALA B 1 204 ? -21.016 10.758 11.203 1 98.62 204 ALA B CA 1
ATOM 6171 C C . ALA B 1 204 ? -22.297 10.156 11.781 1 98.62 204 ALA B C 1
ATOM 6173 O O . ALA B 1 204 ? -22.281 9.594 12.875 1 98.62 204 ALA B O 1
ATOM 6174 N N . GLU B 1 205 ? -23.375 10.281 11.078 1 98 205 GLU B N 1
ATOM 6175 C CA . GLU B 1 205 ? -24.688 9.836 11.547 1 98 205 GLU B CA 1
ATOM 6176 C C . GLU B 1 205 ? -24.875 8.336 11.328 1 98 205 GLU B C 1
ATOM 6178 O O . GLU B 1 205 ? -25.359 7.629 12.211 1 98 205 GLU B O 1
ATOM 6183 N N . ASN B 1 206 ? -24.531 7.957 10.133 1 95.56 206 ASN B N 1
ATOM 6184 C CA . ASN B 1 206 ? -24.844 6.59 9.727 1 95.56 206 ASN B CA 1
ATOM 6185 C C . ASN B 1 206 ? -23.656 5.652 9.961 1 95.56 206 ASN B C 1
ATOM 6187 O O . ASN B 1 206 ? -23.828 4.434 9.969 1 95.56 206 ASN B O 1
ATOM 6191 N N . GLY B 1 207 ? -22.484 6.254 10.109 1 95.81 207 GLY B N 1
ATOM 6192 C CA . GLY B 1 207 ? -21.359 5.477 10.578 1 95.81 207 GLY B CA 1
ATOM 6193 C C . GLY B 1 207 ? -20.297 5.262 9.516 1 95.81 207 GLY B C 1
ATOM 6194 O O . GLY B 1 207 ? -20.562 5.441 8.328 1 95.81 207 GLY B O 1
ATOM 6195 N N . HIS B 1 208 ? -19.141 4.973 9.859 1 95.75 208 HIS B N 1
ATOM 6196 C CA . HIS B 1 208 ? -17.984 4.543 9.086 1 95.75 208 HIS B CA 1
ATOM 6197 C C . HIS B 1 208 ? -17.156 3.525 9.859 1 95.75 208 HIS B C 1
ATOM 6199 O O . HIS B 1 208 ? -17.312 3.387 11.07 1 95.75 208 HIS B O 1
ATOM 6205 N N . TYR B 1 209 ? -16.312 2.824 9.234 1 95.25 209 TYR B N 1
ATOM 6206 C CA . TYR B 1 209 ? -15.57 1.76 9.898 1 95.25 209 TYR B CA 1
ATOM 6207 C C . TYR B 1 209 ? -14.25 2.283 10.453 1 95.25 209 TYR B C 1
ATOM 6209 O O . TYR B 1 209 ? -13.562 3.072 9.797 1 95.25 209 TYR B O 1
ATOM 6217 N N . LEU B 1 210 ? -13.977 1.878 11.672 1 96.69 210 LEU B N 1
ATOM 6218 C CA . LEU B 1 210 ? -12.719 2.26 12.305 1 96.69 210 LEU B CA 1
ATOM 6219 C C . LEU B 1 210 ? -11.531 1.708 11.523 1 96.69 210 LEU B C 1
ATOM 6221 O O . LEU B 1 210 ? -11.406 0.494 11.344 1 96.69 210 LEU B O 1
ATOM 6225 N N . ALA B 1 211 ? -10.672 2.643 11.07 1 92.56 211 ALA B N 1
ATOM 6226 C CA . ALA B 1 211 ? -9.523 2.262 10.25 1 92.56 211 ALA B CA 1
ATOM 6227 C C . ALA B 1 211 ? -8.336 1.853 11.117 1 92.56 211 ALA B C 1
ATOM 6229 O O . ALA B 1 211 ? -8.359 2.037 12.336 1 92.56 211 ALA B O 1
ATOM 6230 N N . TYR B 1 212 ? -7.297 1.303 10.617 1 89.31 212 TYR B N 1
ATOM 6231 C CA . TYR B 1 212 ? -6.117 0.745 11.273 1 89.31 212 TYR B CA 1
ATOM 6232 C C . TYR B 1 212 ? -5.375 1.815 12.062 1 89.31 212 TYR B C 1
ATOM 6234 O O . TYR B 1 212 ? -5.094 1.64 13.25 1 89.31 212 TYR B O 1
ATOM 6242 N N . THR B 1 213 ? -5.102 2.977 11.391 1 90.94 213 THR B N 1
ATOM 6243 C CA . THR B 1 213 ? -4.219 3.98 11.977 1 90.94 213 THR B CA 1
ATOM 6244 C C . THR B 1 213 ? -4.863 4.617 13.203 1 90.94 213 THR B C 1
ATOM 6246 O O . THR B 1 213 ? -4.223 4.75 14.25 1 90.94 213 THR B O 1
ATOM 6249 N N . PRO B 1 214 ? -6.117 5.043 13.086 1 93.88 214 PRO B N 1
ATOM 6250 C CA . PRO B 1 214 ? -6.723 5.582 14.305 1 93.88 214 PRO B CA 1
ATOM 6251 C C . PRO B 1 214 ? -6.754 4.57 15.453 1 93.88 214 PRO B C 1
ATOM 6253 O O . PRO B 1 214 ? -6.574 4.941 16.609 1 93.88 214 PRO B O 1
ATOM 6256 N N . ARG B 1 215 ? -6.98 3.299 15.18 1 94.12 215 ARG B N 1
ATOM 6257 C CA . ARG B 1 215 ? -6.973 2.27 16.219 1 94.12 215 ARG B CA 1
ATOM 6258 C C . ARG B 1 215 ? -5.582 2.105 16.812 1 94.12 215 ARG B C 1
ATOM 6260 O O . ARG B 1 215 ? -5.441 1.969 18.031 1 94.12 215 ARG B O 1
ATOM 6267 N N . LEU B 1 216 ? -4.633 2.111 16.016 1 91.62 216 LEU B N 1
ATOM 6268 C CA . LEU B 1 216 ? -3.246 1.997 16.469 1 91.62 216 LEU B CA 1
ATOM 6269 C C . LEU B 1 216 ? -2.875 3.154 17.375 1 91.62 216 LEU B C 1
ATOM 6271 O O . LEU B 1 216 ? -2.098 2.98 18.328 1 91.62 216 LEU B O 1
ATOM 6275 N N . CYS B 1 217 ? -3.336 4.324 17.062 1 93.38 217 CYS B N 1
ATOM 6276 C CA . CYS B 1 217 ? -3.018 5.504 17.859 1 93.38 217 CYS B CA 1
ATOM 6277 C C . CYS B 1 217 ? -3.586 5.383 19.266 1 93.38 217 CYS B C 1
ATOM 6279 O O . CYS B 1 217 ? -2.988 5.875 20.234 1 93.38 217 CYS B O 1
ATOM 6281 N N . PHE B 1 218 ? -4.715 4.66 19.422 1 96.19 218 PHE B N 1
ATOM 6282 C CA . PHE B 1 218 ? -5.215 4.367 20.766 1 96.19 218 PHE B CA 1
ATOM 6283 C C . PHE B 1 218 ? -4.23 3.49 21.531 1 96.19 218 PHE B C 1
ATOM 6285 O O . PHE B 1 218 ? -3.977 3.721 22.719 1 96.19 218 PHE B O 1
ATOM 6292 N N . GLU B 1 219 ? -3.691 2.541 20.859 1 93.56 219 GLU B N 1
ATOM 6293 C CA . GLU B 1 219 ? -2.73 1.632 21.469 1 93.56 219 GLU B CA 1
ATOM 6294 C C . GLU B 1 219 ? -1.443 2.361 21.844 1 93.56 219 GLU B C 1
ATOM 6296 O O . GLU B 1 219 ? -0.849 2.088 22.891 1 93.56 219 GLU B O 1
ATOM 6301 N N . HIS B 1 220 ? -1.078 3.238 21.016 1 91.44 220 HIS B N 1
ATOM 6302 C CA . HIS B 1 220 ? 0.112 4.035 21.297 1 91.44 220 HIS B CA 1
ATOM 6303 C C . HIS B 1 220 ? -0.07 4.875 22.547 1 91.44 220 HIS B C 1
ATOM 6305 O O . HIS B 1 220 ? 0.823 4.93 23.406 1 91.44 220 HIS B O 1
ATOM 6311 N N . LEU B 1 221 ? -1.174 5.504 22.656 1 94.44 221 LEU B N 1
ATOM 6312 C CA . LEU B 1 221 ? -1.466 6.309 23.828 1 94.44 221 LEU B CA 1
ATOM 6313 C C . LEU B 1 221 ? -1.497 5.441 25.078 1 94.44 221 LEU B C 1
ATOM 6315 O O . LEU B 1 221 ? -1.039 5.867 26.156 1 94.44 221 LEU B O 1
ATOM 6319 N N . LEU B 1 222 ? -2.016 4.262 24.938 1 94.88 222 LEU B N 1
ATOM 6320 C CA . LEU B 1 222 ? -2.049 3.34 26.062 1 94.88 222 LEU B CA 1
ATOM 6321 C C . LEU B 1 222 ? -0.637 3.016 26.547 1 94.88 222 LEU B C 1
ATOM 6323 O O . LEU B 1 222 ? -0.385 2.945 27.75 1 94.88 222 LEU B O 1
ATOM 6327 N N . ARG B 1 223 ? 0.271 2.812 25.656 1 93 223 ARG B N 1
ATOM 6328 C CA . ARG B 1 223 ? 1.667 2.561 26 1 93 223 ARG B CA 1
ATOM 6329 C C . ARG B 1 223 ? 2.287 3.766 26.688 1 93 223 ARG B C 1
ATOM 6331 O O . ARG B 1 223 ? 3.24 3.621 27.469 1 93 223 ARG B O 1
ATOM 6338 N N . GLU B 1 224 ? 1.691 4.922 26.453 1 91.75 224 GLU B N 1
ATOM 6339 C CA . GLU B 1 224 ? 2.133 6.145 27.125 1 91.75 224 GLU B CA 1
ATOM 6340 C C . GLU B 1 224 ? 1.315 6.41 28.391 1 91.75 224 GLU B C 1
ATOM 6342 O O . GLU B 1 224 ? 1.328 7.52 28.922 1 91.75 224 GLU B O 1
ATOM 6347 N N . ASN B 1 225 ? 0.572 5.449 28.75 1 94 225 ASN B N 1
ATOM 6348 C CA . ASN B 1 225 ? -0.216 5.441 29.969 1 94 225 ASN B CA 1
ATOM 6349 C C . ASN B 1 225 ? -1.426 6.367 29.875 1 94 225 ASN B C 1
ATOM 6351 O O . ASN B 1 225 ? -1.83 6.984 30.859 1 94 225 ASN B O 1
ATOM 6355 N N . VAL B 1 226 ? -1.908 6.574 28.672 1 94.94 226 VAL B N 1
ATOM 6356 C CA . VAL B 1 226 ? -3.168 7.27 28.422 1 94.94 226 VAL B CA 1
ATOM 6357 C C . VAL B 1 226 ? -4.199 6.289 27.859 1 94.94 226 VAL B C 1
ATOM 6359 O O . VAL B 1 226 ? -4.211 6.012 26.656 1 94.94 226 VAL B O 1
ATOM 6362 N N . ASP B 1 227 ? -5.09 5.836 28.703 1 96.88 227 ASP B N 1
ATOM 6363 C CA . ASP B 1 227 ? -6.117 4.879 28.297 1 96.88 227 ASP B CA 1
ATOM 6364 C C . ASP B 1 227 ? -7.445 5.582 28.016 1 96.88 227 ASP B C 1
ATOM 6366 O O . ASP B 1 227 ? -8.25 5.777 28.922 1 96.88 227 ASP B O 1
ATOM 6370 N N . LEU B 1 228 ? -7.785 5.824 26.812 1 97.38 228 LEU B N 1
ATOM 6371 C CA . LEU B 1 228 ? -8.969 6.598 26.438 1 97.38 228 LEU B CA 1
ATOM 6372 C C . LEU B 1 228 ? -10.227 5.746 26.547 1 97.38 228 LEU B C 1
ATOM 6374 O O . LEU B 1 228 ? -11.344 6.27 26.484 1 97.38 228 LEU B O 1
ATOM 6378 N N . SER B 1 229 ? -10.117 4.457 26.703 1 97.19 229 SER B N 1
ATOM 6379 C CA . SER B 1 229 ? -11.289 3.641 26.984 1 97.19 229 SER B CA 1
ATOM 6380 C C . SER B 1 229 ? -11.875 3.979 28.359 1 97.19 229 SER B C 1
ATOM 6382 O O . SER B 1 229 ? -13.039 3.674 28.625 1 97.19 229 SER B O 1
ATOM 6384 N N . GLN B 1 230 ? -11.078 4.633 29.172 1 96.81 230 GLN B N 1
ATOM 6385 C CA . GLN B 1 230 ? -11.531 5.016 30.5 1 96.81 230 GLN B CA 1
ATOM 6386 C C . GLN B 1 230 ? -12.188 6.395 30.484 1 96.81 230 GLN B C 1
ATOM 6388 O O . GLN B 1 230 ? -12.758 6.828 31.484 1 96.81 230 GLN B O 1
ATOM 6393 N N . ASP B 1 231 ? -12.062 7.055 29.453 1 96.5 231 ASP B N 1
ATOM 6394 C CA . ASP B 1 231 ? -12.742 8.336 29.281 1 96.5 231 ASP B CA 1
ATOM 6395 C C . ASP B 1 231 ? -14.172 8.133 28.781 1 96.5 231 ASP B C 1
ATOM 6397 O O . ASP B 1 231 ? -14.383 7.539 27.719 1 96.5 231 ASP B O 1
ATOM 6401 N N . LYS B 1 232 ? -15.07 8.68 29.406 1 96.69 232 LYS B N 1
ATOM 6402 C CA . LYS B 1 232 ? -16.484 8.438 29.141 1 96.69 232 LYS B CA 1
ATOM 6403 C C . LYS B 1 232 ? -16.859 8.883 27.734 1 96.69 232 LYS B C 1
ATOM 6405 O O . LYS B 1 232 ? -17.578 8.188 27.016 1 96.69 232 LYS B O 1
ATOM 6410 N N . GLU B 1 233 ? -16.438 10.07 27.297 1 97.12 233 GLU B N 1
ATOM 6411 C CA . GLU B 1 233 ? -16.828 10.609 25.984 1 97.12 233 GLU B CA 1
ATOM 6412 C C . GLU B 1 233 ? -16.188 9.812 24.859 1 97.12 233 GLU B C 1
ATOM 6414 O O . GLU B 1 233 ? -16.844 9.523 23.844 1 97.12 233 GLU B O 1
ATOM 6419 N N . PHE B 1 234 ? -14.93 9.438 24.984 1 98.31 234 PHE B N 1
ATOM 6420 C CA . PHE B 1 234 ? -14.266 8.625 23.969 1 98.31 234 PHE B CA 1
ATOM 6421 C C . PHE B 1 234 ? -14.875 7.227 23.906 1 98.31 234 PHE B C 1
ATOM 6423 O O . PHE B 1 234 ? -15.086 6.68 22.828 1 98.31 234 PHE B O 1
ATOM 6430 N N . CYS B 1 235 ? -15.117 6.676 25.078 1 97.88 235 CYS B N 1
ATOM 6431 C CA . CYS B 1 235 ? -15.617 5.309 25.109 1 97.88 235 CYS B CA 1
ATOM 6432 C C . CYS B 1 235 ? -17.016 5.223 24.5 1 97.88 235 CYS B C 1
ATOM 6434 O O . CYS B 1 235 ? -17.359 4.227 23.859 1 97.88 235 CYS B O 1
ATOM 6436 N N . LYS B 1 236 ? -17.844 6.227 24.672 1 97.12 236 LYS B N 1
ATOM 6437 C CA . LYS B 1 236 ? -19.172 6.277 24.062 1 97.12 236 LYS B CA 1
ATOM 6438 C C . LYS B 1 236 ? -19.094 6.082 22.562 1 97.12 236 LYS B C 1
ATOM 6440 O O . LYS B 1 236 ? -20.016 5.527 21.953 1 97.12 236 LYS B O 1
ATOM 6445 N N . VAL B 1 237 ? -18.047 6.504 21.969 1 98.06 237 VAL B N 1
ATOM 6446 C CA . VAL B 1 237 ? -17.922 6.52 20.516 1 98.06 237 VAL B CA 1
ATOM 6447 C C . VAL B 1 237 ? -17.094 5.316 20.062 1 98.06 237 VAL B C 1
ATOM 6449 O O . VAL B 1 237 ? -17.438 4.672 19.062 1 98.06 237 VAL B O 1
ATOM 6452 N N . TYR B 1 238 ? -16 4.957 20.781 1 98.31 238 TYR B N 1
ATOM 6453 C CA . TYR B 1 238 ? -14.984 4.109 20.172 1 98.31 238 TYR B CA 1
ATOM 6454 C C . TYR B 1 238 ? -14.859 2.781 20.906 1 98.31 238 TYR B C 1
ATOM 6456 O O . TYR B 1 238 ? -14.078 1.912 20.516 1 98.31 238 TYR B O 1
ATOM 6464 N N . CYS B 1 239 ? -15.555 2.617 22.031 1 97.88 239 CYS B N 1
ATOM 6465 C CA . CYS B 1 239 ? -15.461 1.36 22.766 1 97.88 239 CYS B CA 1
ATOM 6466 C C . CYS B 1 239 ? -16.531 0.374 22.297 1 97.88 239 CYS B C 1
ATOM 6468 O O . CYS B 1 239 ? -17.562 0.778 21.766 1 97.88 239 CYS B O 1
ATOM 6470 N N . ASP B 1 240 ? -16.25 -0.786 22.406 1 95.88 240 ASP B N 1
ATOM 6471 C CA . ASP B 1 240 ? -17.234 -1.825 22.141 1 95.88 240 ASP B CA 1
ATOM 6472 C C . ASP B 1 240 ? -18.031 -2.154 23.406 1 95.88 240 ASP B C 1
ATOM 6474 O O . ASP B 1 240 ? -17.969 -1.42 24.391 1 95.88 240 ASP B O 1
ATOM 6478 N N . ASP B 1 241 ? -18.812 -3.246 23.328 1 93.75 241 ASP B N 1
ATOM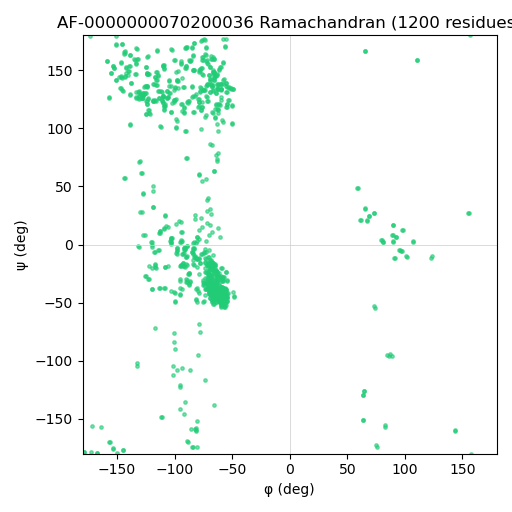 6479 C CA . ASP B 1 241 ? -19.719 -3.592 24.422 1 93.75 241 ASP B CA 1
ATOM 6480 C C . ASP B 1 241 ? -18.938 -4.031 25.656 1 93.75 241 ASP B C 1
ATOM 6482 O O . ASP B 1 241 ? -19.484 -4.031 26.766 1 93.75 241 ASP B O 1
ATOM 6486 N N . THR B 1 242 ? -17.656 -4.293 25.5 1 95 242 THR B N 1
ATOM 6487 C CA . THR B 1 242 ? -16.844 -4.734 26.625 1 95 242 THR B CA 1
ATOM 6488 C C . THR B 1 242 ? -16.172 -3.547 27.297 1 95 242 THR B C 1
ATOM 6490 O O . THR B 1 242 ? -15.531 -3.701 28.344 1 95 242 THR B O 1
ATOM 6493 N N . GLY B 1 243 ? -16.281 -2.436 26.719 1 96.31 243 GLY B N 1
ATOM 6494 C CA . GLY B 1 243 ? -15.672 -1.25 27.281 1 96.31 243 GLY B CA 1
ATOM 6495 C C . GLY B 1 243 ? -14.25 -1.022 26.812 1 96.31 243 GLY B C 1
ATOM 6496 O O . GLY B 1 243 ? -13.57 -0.099 27.266 1 96.31 243 GLY B O 1
ATOM 6497 N N . LYS B 1 244 ? -13.844 -1.856 25.969 1 96.69 244 LYS B N 1
ATOM 6498 C CA . LYS B 1 244 ? -12.531 -1.687 25.344 1 96.69 244 LYS B CA 1
ATOM 6499 C C . LYS B 1 244 ? -12.648 -0.963 24.016 1 96.69 244 LYS B C 1
ATOM 6501 O O . LYS B 1 244 ? -13.727 -0.918 23.406 1 96.69 244 LYS B O 1
ATOM 6506 N N . ILE B 1 245 ? -11.578 -0.318 23.594 1 97.88 245 ILE B N 1
ATOM 6507 C CA . ILE B 1 245 ? -11.586 0.307 22.281 1 97.88 245 ILE B CA 1
ATOM 6508 C C . ILE B 1 245 ? -11.969 -0.727 21.219 1 97.88 245 ILE B C 1
ATOM 6510 O O . ILE B 1 245 ? -11.398 -1.823 21.188 1 97.88 245 ILE B O 1
ATOM 6514 N N . ALA B 1 246 ? -12.867 -0.409 20.391 1 97.75 246 ALA B N 1
ATOM 6515 C CA . ALA B 1 246 ? -13.375 -1.319 19.359 1 97.75 246 ALA B CA 1
ATOM 6516 C C . ALA B 1 246 ? -12.266 -1.729 18.391 1 97.75 246 ALA B C 1
ATOM 6518 O O . ALA B 1 246 ? -11.297 -0.995 18.203 1 97.75 246 ALA B O 1
ATOM 6519 N N . PRO B 1 247 ? -12.359 -2.924 17.812 1 95.25 247 PRO B N 1
ATOM 6520 C CA . PRO B 1 247 ? -11.344 -3.355 16.859 1 95.25 247 PRO B CA 1
ATOM 6521 C C . PRO B 1 247 ? -11.453 -2.633 15.516 1 95.25 247 PRO B C 1
ATOM 6523 O O . PRO B 1 247 ? -12.477 -1.997 15.234 1 95.25 247 PRO B O 1
ATOM 6526 N N . GLU B 1 248 ? -10.391 -2.713 14.734 1 93.88 248 GLU B N 1
ATOM 6527 C CA . GLU B 1 248 ? -10.445 -2.266 13.352 1 93.88 248 GLU B CA 1
ATOM 6528 C C . GLU B 1 248 ? -11.633 -2.881 12.617 1 93.88 248 GLU B C 1
ATOM 6530 O O . GLU B 1 248 ? -11.93 -4.066 12.781 1 93.88 248 GLU B O 1
ATOM 6535 N N . GLY B 1 249 ? -12.414 -2.074 11.844 1 95.19 249 GLY B N 1
ATOM 6536 C CA . GLY B 1 249 ? -13.57 -2.559 11.109 1 95.19 249 GLY B CA 1
ATOM 6537 C C . GLY B 1 249 ? -14.875 -2.363 11.852 1 95.19 249 GLY B C 1
ATOM 6538 O O . GLY B 1 249 ? -15.953 -2.594 11.297 1 95.19 249 GLY B O 1
ATOM 6539 N N . ALA B 1 250 ? -14.75 -1.883 13.07 1 97.19 250 ALA B N 1
ATOM 6540 C CA . ALA B 1 250 ? -15.969 -1.603 13.828 1 97.19 250 ALA B CA 1
ATOM 6541 C C . ALA B 1 250 ? -16.719 -0.41 13.234 1 97.19 250 ALA B C 1
ATOM 6543 O O . ALA B 1 250 ? -16.094 0.573 12.82 1 97.19 250 ALA B O 1
ATOM 6544 N N . LEU B 1 251 ? -18.016 -0.473 13.227 1 96.38 251 LEU B N 1
ATOM 6545 C CA . LEU B 1 251 ? -18.844 0.643 12.773 1 96.38 251 LEU B CA 1
ATOM 6546 C C . LEU B 1 251 ? -18.906 1.736 13.836 1 96.38 251 LEU B C 1
ATOM 6548 O O . LEU B 1 251 ? -19.375 1.498 14.945 1 96.38 251 LEU B O 1
ATOM 6552 N N . ILE B 1 252 ? -18.438 2.873 13.508 1 97.75 252 ILE B N 1
ATOM 6553 C CA . ILE B 1 252 ? -18.375 3.998 14.438 1 97.75 252 ILE B CA 1
ATOM 6554 C C . ILE B 1 252 ? -19.391 5.066 14.016 1 97.75 252 ILE B C 1
ATOM 6556 O O . ILE B 1 252 ? -19.422 5.484 12.859 1 97.75 252 ILE B O 1
ATOM 6560 N N . LYS B 1 253 ? -20.203 5.484 14.906 1 97.75 253 LYS B N 1
ATOM 6561 C CA . LYS B 1 253 ? -21.109 6.621 14.703 1 97.75 253 LYS B CA 1
ATOM 6562 C C . LYS B 1 253 ? -20.734 7.777 15.625 1 97.75 253 LYS B C 1
ATOM 6564 O O . LYS B 1 253 ? -20.266 7.559 16.75 1 97.75 253 LYS B O 1
ATOM 6569 N N . ARG B 1 254 ? -20.906 8.93 15.172 1 98.38 254 ARG B N 1
ATOM 6570 C CA . ARG B 1 254 ? -20.641 10.133 15.945 1 98.38 254 ARG B CA 1
ATOM 6571 C C . ARG B 1 254 ? -21.828 11.102 15.867 1 98.38 254 ARG B C 1
ATOM 6573 O O . ARG B 1 254 ? -21.688 12.203 15.336 1 98.38 254 ARG B O 1
ATOM 6580 N N . PRO B 1 255 ? -22.891 10.734 16.516 1 98.12 255 PRO B N 1
ATOM 6581 C CA . PRO B 1 255 ? -24.125 11.516 16.359 1 98.12 255 PRO B CA 1
ATOM 6582 C C . PRO B 1 255 ? -23.984 12.945 16.906 1 98.12 255 PRO B C 1
ATOM 6584 O O . PRO B 1 255 ? -24.547 13.875 16.328 1 98.12 255 PRO B O 1
ATOM 6587 N N . ARG B 1 256 ? -23.281 13.164 18.016 1 98.25 256 ARG B N 1
ATOM 6588 C CA . ARG B 1 256 ? -23.094 14.508 18.531 1 98.25 256 ARG B CA 1
ATOM 6589 C C . ARG B 1 256 ? -22.328 15.375 17.547 1 98.25 256 ARG B C 1
ATOM 6591 O O . ARG B 1 256 ? -22.672 16.531 17.328 1 98.25 256 ARG B O 1
ATOM 6598 N N . LEU B 1 257 ? -21.266 14.828 17 1 98.75 257 LEU B N 1
ATOM 6599 C CA . LEU B 1 257 ? -20.5 15.57 16 1 98.75 257 LEU B CA 1
ATOM 6600 C C . LEU B 1 257 ? -21.344 15.844 14.758 1 98.75 257 LEU B C 1
ATOM 6602 O O . LEU B 1 257 ? -21.203 16.891 14.133 1 98.75 257 LEU B O 1
ATOM 6606 N N . ALA B 1 258 ? -22.172 14.852 14.352 1 98.75 258 ALA B N 1
ATOM 6607 C CA . ALA B 1 258 ? -23.062 15.062 13.211 1 98.75 258 ALA B CA 1
ATOM 6608 C C . ALA B 1 258 ? -23.938 16.297 13.414 1 98.75 258 ALA B C 1
ATOM 6610 O O . ALA B 1 258 ? -24.109 17.109 12.5 1 98.75 258 ALA B O 1
ATOM 6611 N N . GLN B 1 259 ? -24.469 16.391 14.602 1 98.62 259 GLN B N 1
ATOM 6612 C CA . GLN B 1 259 ? -25.297 17.547 14.93 1 98.62 259 GLN B CA 1
ATOM 6613 C C . GLN B 1 259 ? -24.484 18.844 14.867 1 98.62 259 GLN B C 1
ATOM 6615 O O . GLN B 1 259 ? -24.969 19.859 14.398 1 98.62 259 GLN B O 1
ATOM 6620 N N . THR B 1 260 ? -23.312 18.766 15.406 1 98.81 260 THR B N 1
ATOM 6621 C CA . THR B 1 260 ? -22.438 19.922 15.359 1 98.81 260 THR B CA 1
ATOM 6622 C C . THR B 1 260 ? -22.125 20.312 13.922 1 98.81 260 THR B C 1
ATOM 6624 O O . THR B 1 260 ? -22.172 21.5 13.57 1 98.81 260 THR B O 1
ATOM 6627 N N . LEU B 1 261 ? -21.797 19.344 13.062 1 98.88 261 LEU B N 1
ATOM 6628 C CA . LEU B 1 261 ? -21.516 19.609 11.656 1 98.88 261 LEU B CA 1
ATOM 6629 C C . LEU B 1 261 ? -22.75 20.219 10.969 1 98.88 261 LEU B C 1
ATOM 6631 O O . LEU B 1 261 ? -22.625 21.125 10.141 1 98.88 261 LEU B O 1
ATOM 6635 N N . LYS B 1 262 ? -23.938 19.719 11.297 1 98.69 262 LYS B N 1
ATOM 6636 C CA . LYS B 1 262 ? -25.156 20.297 10.766 1 98.69 262 LYS B CA 1
ATOM 6637 C C . LYS B 1 262 ? -25.328 21.75 11.195 1 98.69 262 LYS B C 1
ATOM 6639 O O . LYS B 1 262 ? -25.734 22.594 10.398 1 98.69 262 LYS B O 1
ATOM 6644 N N . GLY B 1 263 ? -25.078 22 12.445 1 98.62 263 GLY B N 1
ATOM 6645 C CA . GLY B 1 263 ? -25.125 23.359 12.938 1 98.62 263 GLY B CA 1
ATOM 6646 C C . GLY B 1 263 ? -24.203 24.297 12.18 1 98.62 263 GLY B C 1
ATOM 6647 O O . GLY B 1 263 ? -24.609 25.406 11.812 1 98.62 263 GLY B O 1
ATOM 6648 N N . ILE B 1 264 ? -23 23.859 11.93 1 98.81 264 ILE B N 1
ATOM 6649 C CA . ILE B 1 264 ? -22.047 24.656 11.195 1 98.81 264 ILE B CA 1
ATOM 6650 C C . ILE B 1 264 ? -22.5 24.828 9.75 1 98.81 264 ILE B C 1
ATOM 6652 O O . ILE B 1 264 ? -22.359 25.906 9.164 1 98.81 264 ILE B O 1
ATOM 6656 N N . ALA B 1 265 ? -22.953 23.75 9.172 1 98.75 265 ALA B N 1
ATOM 6657 C CA . ALA B 1 265 ? -23.453 23.781 7.801 1 98.75 265 ALA B CA 1
ATOM 6658 C C . ALA B 1 265 ? -24.578 24.812 7.645 1 98.75 265 ALA B C 1
ATOM 6660 O O . ALA B 1 265 ? -24.625 25.531 6.645 1 98.75 265 ALA B O 1
ATOM 6661 N N . ASP B 1 266 ? -25.406 24.922 8.625 1 98.19 266 ASP B N 1
ATOM 6662 C CA . ASP B 1 266 ? -26.594 25.75 8.539 1 98.19 266 ASP B CA 1
ATOM 6663 C C . ASP B 1 266 ? -26.281 27.203 8.938 1 98.19 266 ASP B C 1
ATOM 6665 O O . ASP B 1 266 ? -26.906 28.141 8.438 1 98.19 266 ASP B O 1
ATOM 6669 N N . ASN B 1 267 ? -25.312 27.375 9.852 1 97.56 267 ASN B N 1
ATOM 6670 C CA . ASN B 1 267 ? -25.156 28.703 10.461 1 97.56 267 ASN B CA 1
ATOM 6671 C C . ASN B 1 267 ? -23.766 29.281 10.188 1 97.56 267 ASN B C 1
ATOM 6673 O O . ASN B 1 267 ? -23.484 30.406 10.586 1 97.56 267 ASN B O 1
ATOM 6677 N N . GLY B 1 268 ? -22.984 28.516 9.5 1 97.62 268 GLY B N 1
ATOM 6678 C CA . GLY B 1 268 ? -21.609 28.969 9.305 1 97.62 268 GLY B CA 1
ATOM 6679 C C . GLY B 1 268 ? -20.75 28.812 10.539 1 97.62 268 GLY B C 1
ATOM 6680 O O . GLY B 1 268 ? -21.188 28.234 11.539 1 97.62 268 GLY B O 1
ATOM 6681 N N . PRO B 1 269 ? -19.531 29.328 10.508 1 97.81 269 PRO B N 1
ATOM 6682 C CA . PRO B 1 269 ? -18.594 29.141 11.617 1 97.81 269 PRO B CA 1
ATOM 6683 C C . PRO B 1 269 ? -19.094 29.781 12.914 1 97.81 269 PRO B C 1
ATOM 6685 O O . PRO B 1 269 ? -18.656 29.391 14 1 97.81 269 PRO B O 1
ATOM 6688 N N . ALA B 1 270 ? -19.953 30.766 12.875 1 97.31 270 ALA B N 1
ATOM 6689 C CA . ALA B 1 270 ? -20.484 31.438 14.055 1 97.31 270 ALA B CA 1
ATOM 6690 C C . ALA B 1 270 ? -21.125 30.438 15.016 1 97.31 270 ALA B C 1
ATOM 6692 O O . ALA B 1 270 ? -21.172 30.672 16.234 1 97.31 270 ALA B O 1
ATOM 6693 N N . TYR B 1 271 ? -21.516 29.344 14.484 1 98 271 TYR B N 1
ATOM 6694 C CA . TYR B 1 271 ? -22.156 28.297 15.297 1 98 271 TYR B CA 1
ATOM 6695 C C . TYR B 1 271 ? -21.25 27.875 16.453 1 98 271 TYR B C 1
ATOM 6697 O O . TYR B 1 271 ? -21.734 27.656 17.562 1 98 271 TYR B O 1
ATOM 6705 N N . ILE B 1 272 ? -19.938 27.812 16.25 1 98.06 272 ILE B N 1
ATOM 6706 C CA . ILE B 1 272 ? -19.062 27.328 17.312 1 98.06 272 ILE B CA 1
ATOM 6707 C C . ILE B 1 272 ? -18.156 28.453 17.781 1 98.06 272 ILE B C 1
ATOM 6709 O O . ILE B 1 272 ? -17.406 28.312 18.766 1 98.06 272 ILE B O 1
ATOM 6713 N N . HIS B 1 273 ? -18.219 29.594 17.125 1 98 273 HIS B N 1
ATOM 6714 C CA . HIS B 1 273 ? -17.328 30.688 17.484 1 98 273 HIS B CA 1
ATOM 6715 C C . HIS B 1 273 ? -18.078 31.812 18.188 1 98 273 HIS B C 1
ATOM 6717 O O . HIS B 1 273 ? -17.469 32.625 18.875 1 98 273 HIS B O 1
ATOM 6723 N N . GLU B 1 274 ? -19.344 31.703 17.938 1 96.19 274 GLU B N 1
ATOM 6724 C CA . GLU B 1 274 ? -20.203 32.719 18.562 1 96.19 274 GLU B CA 1
ATOM 6725 C C . GLU B 1 274 ? -21.484 32.094 19.094 1 96.19 274 GLU B C 1
ATOM 6727 O O . GLU B 1 274 ? -21.781 30.922 18.828 1 96.19 274 GLU B O 1
ATOM 6732 N N . GLY B 1 275 ? -22.219 32.688 19.922 1 91 275 GLY B N 1
ATOM 6733 C CA . GLY B 1 275 ? -23.547 32.312 20.359 1 91 275 GLY B CA 1
ATOM 6734 C C . GLY B 1 275 ? -23.531 31.266 21.469 1 91 275 GLY B C 1
ATOM 6735 O O . GLY B 1 275 ? -22.547 31.156 22.203 1 91 275 GLY B O 1
ATOM 6736 N N . PRO B 1 276 ? -24.625 30.516 21.578 1 95.94 276 PRO B N 1
ATOM 6737 C CA . PRO B 1 276 ? -24.797 29.641 22.75 1 95.94 276 PRO B CA 1
ATOM 6738 C C . PRO B 1 276 ? -23.859 28.438 22.719 1 95.94 276 PRO B C 1
ATOM 6740 O O . PRO B 1 276 ? -23.406 27.984 23.781 1 95.94 276 PRO B O 1
ATOM 6743 N N . VAL B 1 277 ? -23.594 27.953 21.578 1 97.88 277 VAL B N 1
ATOM 6744 C CA . VAL B 1 277 ? -22.719 26.781 21.5 1 97.88 277 VAL B CA 1
ATOM 6745 C C . VAL B 1 277 ? -21.297 27.172 21.906 1 97.88 277 VAL B C 1
ATOM 6747 O O . VAL B 1 277 ? -20.625 26.422 22.609 1 97.88 277 VAL B O 1
ATOM 6750 N N . ALA B 1 278 ? -20.875 28.328 21.516 1 97.88 278 ALA B N 1
ATOM 6751 C CA . ALA B 1 278 ? -19.562 28.828 21.906 1 97.88 278 ALA B CA 1
ATOM 6752 C C . ALA B 1 278 ? -19.453 29 23.422 1 97.88 278 ALA B C 1
ATOM 6754 O O . ALA B 1 278 ? -18.406 28.734 24.016 1 97.88 278 ALA B O 1
ATOM 6755 N N . ASP B 1 279 ? -20.578 29.438 24.016 1 97.56 279 ASP B N 1
ATOM 6756 C CA . ASP B 1 279 ? -20.641 29.562 25.469 1 97.56 279 ASP B CA 1
ATOM 6757 C C . ASP B 1 279 ? -20.391 28.203 26.156 1 97.56 279 ASP B C 1
ATOM 6759 O O . ASP B 1 279 ? -19.641 28.109 27.109 1 97.56 279 ASP B O 1
ATOM 6763 N N . VAL B 1 280 ? -21.031 27.281 25.656 1 98 280 VAL B N 1
ATOM 6764 C CA . VAL B 1 280 ? -20.938 25.938 26.219 1 98 280 VAL B CA 1
ATOM 6765 C C . VAL B 1 280 ? -19.531 25.391 26.016 1 98 280 VAL B C 1
ATOM 6767 O O . VAL B 1 280 ? -18.953 24.781 26.922 1 98 280 VAL B O 1
ATOM 6770 N N . ILE B 1 281 ? -18.969 25.594 24.859 1 98.25 281 ILE B N 1
ATOM 6771 C CA . ILE B 1 281 ? -17.625 25.141 24.547 1 98.25 281 ILE B CA 1
ATOM 6772 C C . ILE B 1 281 ? -16.625 25.75 25.531 1 98.25 281 ILE B C 1
ATOM 6774 O O . ILE B 1 281 ? -15.82 25.031 26.141 1 98.25 281 ILE B O 1
ATOM 6778 N N . ALA B 1 282 ? -16.703 27.047 25.734 1 98.25 282 ALA B N 1
ATOM 6779 C CA . ALA B 1 282 ? -15.797 27.75 26.641 1 98.25 282 ALA B CA 1
ATOM 6780 C C . ALA B 1 282 ? -15.945 27.219 28.062 1 98.25 282 ALA B C 1
ATOM 6782 O O . ALA B 1 282 ? -14.953 26.953 28.75 1 98.25 282 ALA B O 1
ATOM 6783 N N . ARG B 1 283 ? -17.156 26.984 28.5 1 98 283 ARG B N 1
ATOM 6784 C CA . ARG B 1 283 ? -17.406 26.5 29.859 1 98 283 ARG B CA 1
ATOM 6785 C C . ARG B 1 283 ? -16.859 25.094 30.047 1 98 283 ARG B C 1
ATOM 6787 O O . ARG B 1 283 ? -16.281 24.781 31.078 1 98 283 ARG B O 1
ATOM 6794 N N . GLU B 1 284 ? -17.062 24.25 29.078 1 97.56 284 GLU B N 1
ATOM 6795 C CA . GLU B 1 284 ? -16.578 22.875 29.141 1 97.56 284 GLU B CA 1
ATOM 6796 C C . GLU B 1 284 ? -15.055 22.844 29.266 1 97.56 284 GLU B C 1
ATOM 6798 O O . GLU B 1 284 ? -14.508 22.094 30.078 1 97.56 284 GLU B O 1
ATOM 6803 N N . ILE B 1 285 ? -14.398 23.625 28.453 1 98.06 285 ILE B N 1
ATOM 6804 C CA . ILE B 1 285 ? -12.938 23.656 28.453 1 98.06 285 ILE B CA 1
ATOM 6805 C C . ILE B 1 285 ? -12.438 24.203 29.797 1 98.06 285 ILE B C 1
ATOM 6807 O O . ILE B 1 285 ? -11.516 23.656 30.391 1 98.06 285 ILE B O 1
ATOM 6811 N N . GLN B 1 286 ? -13.102 25.188 30.344 1 97.56 286 GLN B N 1
ATOM 6812 C CA . GLN B 1 286 ? -12.719 25.812 31.609 1 97.56 286 GLN B CA 1
ATOM 6813 C C . GLN B 1 286 ? -12.984 24.859 32.781 1 97.56 286 GLN B C 1
ATOM 6815 O O . GLN B 1 286 ? -12.234 24.844 33.75 1 97.56 286 GLN B O 1
ATOM 6820 N N . SER B 1 287 ? -14.016 24.125 32.656 1 97 287 SER B N 1
ATOM 6821 C CA . SER B 1 287 ? -14.344 23.172 33.719 1 97 287 SER B CA 1
ATOM 6822 C C . SER B 1 287 ? -13.273 22.109 33.844 1 97 287 SER B C 1
ATOM 6824 O O . SER B 1 287 ? -13.148 21.469 34.906 1 97 287 SER B O 1
ATOM 6826 N N . LYS B 1 288 ? -12.469 21.969 32.812 1 95.88 288 LYS B N 1
ATOM 6827 C CA . LYS B 1 288 ? -11.391 21 32.844 1 95.88 288 LYS B CA 1
ATOM 6828 C C . LYS B 1 288 ? -10.047 21.656 33.094 1 95.88 288 LYS B C 1
ATOM 6830 O O . LYS B 1 288 ? -9 21.016 33.062 1 95.88 288 LYS B O 1
ATOM 6835 N N . GLY B 1 289 ? -10.102 22.938 33.281 1 95.88 289 GLY B N 1
ATOM 6836 C CA . GLY B 1 289 ? -8.898 23.656 33.688 1 95.88 289 GLY B CA 1
ATOM 6837 C C . GLY B 1 289 ? -8.32 24.5 32.562 1 95.88 289 GLY B C 1
ATOM 6838 O O . GLY B 1 289 ? -7.281 25.141 32.719 1 95.88 289 GLY B O 1
ATOM 6839 N N . GLY B 1 290 ? -8.992 24.516 31.391 1 97.5 290 GLY B N 1
ATOM 6840 C CA . GLY B 1 290 ? -8.523 25.344 30.281 1 97.5 290 GLY B CA 1
ATOM 6841 C C . GLY B 1 290 ? -8.844 26.812 30.453 1 97.5 290 GLY B C 1
ATOM 6842 O O . GLY B 1 290 ? -9.484 27.203 31.438 1 97.5 290 GLY B O 1
ATOM 6843 N N . VAL B 1 291 ? -8.328 27.625 29.5 1 97.75 291 VAL B N 1
ATOM 6844 C CA . VAL B 1 291 ? -8.453 29.062 29.719 1 97.75 291 VAL B CA 1
ATOM 6845 C C . VAL B 1 291 ? -9.117 29.719 28.516 1 97.75 291 VAL B C 1
ATOM 6847 O O . VAL B 1 291 ? -9.172 30.953 28.422 1 97.75 291 VAL B O 1
ATOM 6850 N N . ILE B 1 292 ? -9.609 28.969 27.594 1 98.44 292 ILE B N 1
ATOM 6851 C CA . ILE B 1 292 ? -10.289 29.547 26.438 1 98.44 292 ILE B CA 1
ATOM 6852 C C . ILE B 1 292 ? -11.594 30.203 26.875 1 98.44 292 ILE B C 1
ATOM 6854 O O . ILE B 1 292 ? -12.344 29.641 27.672 1 98.44 292 ILE B O 1
ATOM 6858 N N . THR B 1 293 ? -11.812 31.359 26.344 1 98.12 293 THR B N 1
ATOM 6859 C CA . THR B 1 293 ? -13.047 32.094 26.641 1 98.12 293 THR B CA 1
ATOM 6860 C C . THR B 1 293 ? -13.898 32.25 25.391 1 98.12 293 THR B C 1
ATOM 6862 O O . THR B 1 293 ? -13.43 32 24.281 1 98.12 293 THR B O 1
ATOM 6865 N N . LYS B 1 294 ? -15.102 32.656 25.656 1 97.5 294 LYS B N 1
ATOM 6866 C CA . LYS B 1 294 ? -15.984 32.938 24.531 1 97.5 294 LYS B CA 1
ATOM 6867 C C . LYS B 1 294 ? -15.391 34.031 23.656 1 97.5 294 LYS B C 1
ATOM 6869 O O . LYS B 1 294 ? -15.547 34 22.438 1 97.5 294 LYS B O 1
ATOM 6874 N N . LYS B 1 295 ? -14.805 35 24.25 1 97.94 295 LYS B N 1
ATOM 6875 C CA . LYS B 1 295 ? -14.18 36.094 23.516 1 97.94 295 LYS B CA 1
ATOM 6876 C C . LYS B 1 295 ? -13.055 35.562 22.625 1 97.94 295 LYS B C 1
ATOM 6878 O O . LYS B 1 295 ? -12.898 36.031 21.484 1 97.94 295 LYS B O 1
ATOM 6883 N N . ASP B 1 296 ? -12.258 34.625 23.125 1 98.62 296 ASP B N 1
ATOM 6884 C CA . ASP B 1 296 ? -11.219 34 22.328 1 98.62 296 ASP B CA 1
ATOM 6885 C C . ASP B 1 296 ? -11.805 33.406 21.062 1 98.62 296 ASP B C 1
ATOM 6887 O O . ASP B 1 296 ? -11.25 33.562 19.969 1 98.62 296 ASP B O 1
ATOM 6891 N N . LEU B 1 297 ? -12.883 32.625 21.219 1 98.75 297 LEU B N 1
ATOM 6892 C CA . LEU B 1 297 ? -13.539 31.969 20.094 1 98.75 297 LEU B CA 1
ATOM 6893 C C . LEU B 1 297 ? -14.078 33 19.094 1 98.75 297 LEU B C 1
ATOM 6895 O O . LEU B 1 297 ? -13.875 32.844 17.891 1 98.75 297 LEU B O 1
ATOM 6899 N N . ALA B 1 298 ? -14.68 34.031 19.562 1 98.25 298 ALA B N 1
ATOM 6900 C CA . ALA B 1 298 ? -15.344 35 18.734 1 98.25 298 ALA B CA 1
ATOM 6901 C C . ALA B 1 298 ? -14.328 35.844 17.953 1 98.25 298 ALA B C 1
ATOM 6903 O O . ALA B 1 298 ? -14.594 36.281 16.828 1 98.25 298 ALA B O 1
ATOM 6904 N N . GLU B 1 299 ? -13.219 36.094 18.547 1 97.88 299 GLU B N 1
ATOM 6905 C CA . GLU B 1 299 ? -12.25 37.031 17.953 1 97.88 299 GLU B CA 1
ATOM 6906 C C . GLU B 1 299 ? -11.25 36.281 17.062 1 97.88 299 GLU B C 1
ATOM 6908 O O . GLU B 1 299 ? -10.414 36.906 16.422 1 97.88 299 GLU B O 1
ATOM 6913 N N . TYR B 1 300 ? -11.352 35 17.047 1 98.38 300 TYR B N 1
ATOM 6914 C CA . TYR B 1 300 ? -10.422 34.25 16.188 1 98.38 300 TYR B CA 1
ATOM 6915 C C . TYR B 1 300 ? -10.594 34.656 14.727 1 98.38 300 TYR B C 1
ATOM 6917 O O . TYR B 1 300 ? -11.719 34.75 14.227 1 98.38 300 TYR B O 1
ATOM 6925 N N . ALA B 1 301 ? -9.453 34.812 14.039 1 98.06 301 ALA B N 1
ATOM 6926 C CA . ALA B 1 301 ? -9.461 35.062 12.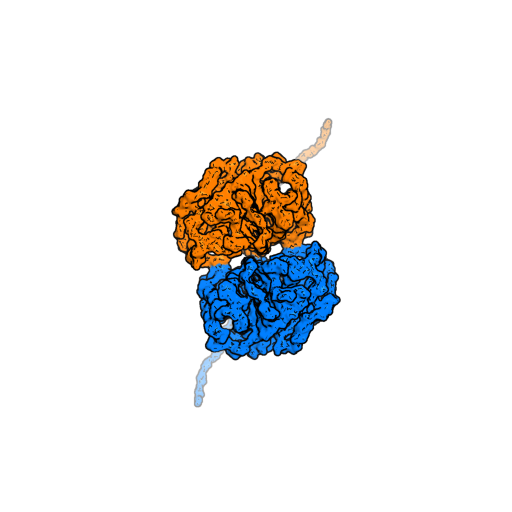602 1 98.06 301 ALA B CA 1
ATOM 6927 C C . ALA B 1 301 ? -8.234 34.438 11.93 1 98.06 301 ALA B C 1
ATOM 6929 O O . ALA B 1 301 ? -7.125 34.531 12.453 1 98.06 301 ALA B O 1
ATOM 6930 N N . PRO B 1 302 ? -8.469 33.781 10.82 1 98.5 302 PRO B N 1
ATOM 6931 C CA . PRO B 1 302 ? -7.297 33.312 10.062 1 98.5 302 PRO B CA 1
ATOM 6932 C C . PRO B 1 302 ? -6.512 34.469 9.445 1 98.5 302 PRO B C 1
ATOM 6934 O O . PRO B 1 302 ? -7.027 35.594 9.344 1 98.5 302 PRO B O 1
ATOM 6937 N N . VAL B 1 303 ? -5.277 34.219 9.117 1 98.44 303 VAL B N 1
ATOM 6938 C CA . VAL B 1 303 ? -4.457 35.188 8.398 1 98.44 303 VAL B CA 1
ATOM 6939 C C . VAL B 1 303 ? -4.398 34.812 6.918 1 98.44 303 VAL B C 1
ATOM 6941 O O . VAL B 1 303 ? -4.07 33.656 6.574 1 98.44 303 VAL B O 1
ATOM 6944 N N . VAL B 1 304 ? -4.781 35.75 6.078 1 98.44 304 VAL B N 1
ATOM 6945 C CA . VAL B 1 304 ? -4.816 35.531 4.637 1 98.44 304 VAL B CA 1
ATOM 6946 C C . VAL B 1 304 ? -3.77 36.406 3.951 1 98.44 304 VAL B C 1
ATOM 6948 O O . VAL B 1 304 ? -3.756 37.625 4.133 1 98.44 304 VAL B O 1
ATOM 6951 N N . ASP B 1 305 ? -2.904 35.812 3.16 1 97.19 305 ASP B N 1
ATOM 6952 C CA . ASP B 1 305 ? -1.927 36.562 2.375 1 97.19 305 ASP B CA 1
ATOM 6953 C C . ASP B 1 305 ? -1.464 35.75 1.163 1 97.19 305 ASP B C 1
ATOM 6955 O O . ASP B 1 305 ? -2.098 34.75 0.792 1 97.19 305 ASP B O 1
ATOM 6959 N N . GLU B 1 306 ? -0.466 36.188 0.486 1 96.75 306 GLU B N 1
ATOM 6960 C CA . GLU B 1 306 ? -0.065 35.562 -0.774 1 96.75 306 GLU B CA 1
ATOM 6961 C C . GLU B 1 306 ? 0.941 34.438 -0.543 1 96.75 306 GLU B C 1
ATOM 6963 O O . GLU B 1 306 ? 1.326 33.75 -1.482 1 96.75 306 GLU B O 1
ATOM 6968 N N . GLY B 1 307 ? 1.34 34.188 0.689 1 97 307 GLY B N 1
ATOM 6969 C CA . GLY B 1 307 ? 2.361 33.188 0.961 1 97 307 GLY B CA 1
ATOM 6970 C C . GLY B 1 307 ? 3.711 33.531 0.364 1 97 307 GLY B C 1
ATOM 6971 O O . GLY B 1 307 ? 4.109 34.719 0.356 1 97 307 GLY B O 1
ATOM 6972 N N . ILE B 1 308 ? 4.465 32.531 0.037 1 97.44 308 ILE B N 1
ATOM 6973 C CA . ILE B 1 308 ? 5.77 32.781 -0.569 1 97.44 308 ILE B CA 1
ATOM 6974 C C . ILE B 1 308 ? 5.867 32.062 -1.904 1 97.44 308 ILE B C 1
ATOM 6976 O O . ILE B 1 308 ? 5.262 30.984 -2.084 1 97.44 308 ILE B O 1
ATOM 6980 N N . SER B 1 309 ? 6.543 32.625 -2.781 1 97.25 309 SER B N 1
ATOM 6981 C CA . SER B 1 309 ? 6.84 32.094 -4.109 1 97.25 309 SER B CA 1
ATOM 6982 C C . SER B 1 309 ? 8.344 32.031 -4.359 1 97.25 309 SER B C 1
ATOM 6984 O O . SER B 1 309 ? 9.031 33.062 -4.254 1 97.25 309 SER B O 1
ATOM 6986 N N . ILE B 1 310 ? 8.836 30.891 -4.68 1 97.31 310 ILE B N 1
ATOM 6987 C CA . ILE B 1 310 ? 10.266 30.719 -4.891 1 97.31 310 ILE B CA 1
ATOM 6988 C C . ILE B 1 310 ? 10.516 30.156 -6.289 1 97.31 310 ILE B C 1
ATOM 6990 O O . ILE B 1 310 ? 9.977 29.109 -6.656 1 97.31 310 ILE B O 1
ATOM 6994 N N . ASP B 1 311 ? 11.367 30.859 -7.051 1 96.19 311 ASP B N 1
ATOM 6995 C CA . ASP B 1 311 ? 11.742 30.406 -8.391 1 96.19 311 ASP B CA 1
ATOM 6996 C C . ASP B 1 311 ? 12.797 29.312 -8.328 1 96.19 311 ASP B C 1
ATOM 6998 O O . ASP B 1 311 ? 13.875 29.5 -7.758 1 96.19 311 ASP B O 1
ATOM 7002 N N . LEU B 1 312 ? 12.477 28.188 -8.906 1 97 312 LEU B N 1
ATOM 7003 C CA . LEU B 1 312 ? 13.383 27.047 -8.898 1 97 312 LEU B CA 1
ATOM 7004 C C . LEU B 1 312 ? 13.781 26.656 -10.32 1 97 312 LEU B C 1
ATOM 7006 O O . LEU B 1 312 ? 13.906 25.469 -10.625 1 97 312 LEU B O 1
ATOM 7010 N N . GLY B 1 313 ? 13.852 27.625 -11.18 1 93.69 313 GLY B N 1
ATOM 7011 C CA . GLY B 1 313 ? 14.203 27.375 -12.57 1 93.69 313 GLY B CA 1
ATOM 7012 C C . GLY B 1 313 ? 13.008 27.062 -13.438 1 93.69 313 GLY B C 1
ATOM 7013 O O . GLY B 1 313 ? 12.258 27.953 -13.828 1 93.69 313 GLY B O 1
ATOM 7014 N N . ASP B 1 314 ? 12.734 25.75 -13.633 1 93.56 314 ASP B N 1
ATOM 7015 C CA . ASP B 1 314 ? 11.672 25.312 -14.531 1 93.56 314 ASP B CA 1
ATOM 7016 C C . ASP B 1 314 ? 10.312 25.344 -13.836 1 93.56 314 ASP B C 1
ATOM 7018 O O . ASP B 1 314 ? 9.273 25.266 -14.492 1 93.56 314 ASP B O 1
ATOM 7022 N N . VAL B 1 315 ? 10.406 25.391 -12.492 1 97.56 315 VAL B N 1
ATOM 7023 C CA . VAL B 1 315 ? 9.164 25.438 -11.727 1 97.56 315 VAL B CA 1
ATOM 7024 C C . VAL B 1 315 ? 9.266 26.5 -10.641 1 97.56 315 VAL B C 1
ATOM 7026 O O . VAL B 1 315 ? 10.367 26.953 -10.312 1 97.56 315 VAL B O 1
ATOM 7029 N N . LYS B 1 316 ? 8.109 26.906 -10.211 1 98.19 316 LYS B N 1
ATOM 7030 C CA . LYS B 1 316 ? 7.973 27.797 -9.062 1 98.19 316 LYS B CA 1
ATOM 7031 C C . LYS B 1 316 ? 7.273 27.109 -7.902 1 98.19 316 LYS B C 1
ATOM 7033 O O . LYS B 1 316 ? 6.262 26.422 -8.094 1 98.19 316 LYS B O 1
ATOM 7038 N N . LEU B 1 317 ? 7.871 27.25 -6.715 1 98.69 317 LEU B N 1
ATOM 7039 C CA . LEU B 1 317 ? 7.242 26.719 -5.504 1 98.69 317 LEU B CA 1
ATOM 7040 C C . LEU B 1 317 ? 6.297 27.75 -4.891 1 98.69 317 LEU B C 1
ATOM 7042 O O . LEU B 1 317 ? 6.688 28.891 -4.652 1 98.69 317 LEU B O 1
ATOM 7046 N N . LEU B 1 318 ? 5.078 27.406 -4.715 1 98.88 318 LEU B N 1
ATOM 7047 C CA . LEU B 1 318 ? 4.07 28.188 -3.996 1 98.88 318 LEU B CA 1
ATOM 7048 C C . LEU B 1 318 ? 3.725 27.516 -2.668 1 98.88 318 LEU B C 1
ATOM 7050 O O . LEU B 1 318 ? 3.238 26.391 -2.643 1 98.88 318 LEU B O 1
ATOM 7054 N N . THR B 1 319 ? 4 28.156 -1.53 1 98.69 319 THR B N 1
ATOM 7055 C CA . THR B 1 319 ? 3.77 27.562 -0.22 1 98.69 319 THR B CA 1
ATOM 7056 C C . THR B 1 319 ? 3.539 28.641 0.834 1 98.69 319 THR B C 1
ATOM 7058 O O . THR B 1 319 ? 3.393 29.812 0.503 1 98.69 319 THR B O 1
ATOM 7061 N N . MET B 1 320 ? 3.422 28.25 2.082 1 98.06 320 MET B N 1
ATOM 7062 C CA . MET B 1 320 ? 3.129 29.141 3.197 1 98.06 320 MET B CA 1
ATOM 7063 C C . MET B 1 320 ? 4.383 29.891 3.633 1 98.06 320 MET B C 1
ATOM 7065 O O . MET B 1 320 ? 5.5 29.406 3.467 1 98.06 320 MET B O 1
ATOM 7069 N N . GLY B 1 321 ? 4.207 31.109 4.164 1 97.69 321 GLY B N 1
ATOM 7070 C CA . GLY B 1 321 ? 5.273 31.75 4.906 1 97.69 321 GLY B CA 1
ATOM 7071 C C . GLY B 1 321 ? 5.379 31.281 6.344 1 97.69 321 GLY B C 1
ATOM 7072 O O . GLY B 1 321 ? 5.012 30.156 6.66 1 97.69 321 GLY B O 1
ATOM 7073 N N . ALA B 1 322 ? 5.984 32.062 7.242 1 97.31 322 ALA B N 1
ATOM 7074 C CA . ALA B 1 322 ? 6.035 31.797 8.672 1 97.31 322 ALA B CA 1
ATOM 7075 C C . ALA B 1 322 ? 4.648 31.891 9.305 1 97.31 322 ALA B C 1
ATOM 7077 O O . ALA B 1 322 ? 3.807 32.688 8.852 1 97.31 322 ALA B O 1
ATOM 7078 N N . PRO B 1 323 ? 4.41 31.156 10.227 1 96.69 323 PRO B N 1
ATOM 7079 C CA . PRO B 1 323 ? 5.34 30.312 10.977 1 96.69 323 PRO B CA 1
ATOM 7080 C C . PRO B 1 323 ? 5.375 28.875 10.461 1 96.69 323 PRO B C 1
ATOM 7082 O O . PRO B 1 323 ? 5.715 27.953 11.211 1 96.69 323 PRO B O 1
ATOM 7085 N N . SER B 1 324 ? 4.949 28.578 9.242 1 96.62 324 SER B N 1
ATOM 7086 C CA . SER B 1 324 ? 4.988 27.234 8.664 1 96.62 324 SER B CA 1
ATOM 7087 C C . SER B 1 324 ? 6.406 26.844 8.273 1 96.62 324 SER B C 1
ATOM 7089 O O . SER B 1 324 ? 7.344 27.625 8.445 1 96.62 324 SER B O 1
ATOM 7091 N N . GLY B 1 325 ? 6.523 25.594 7.801 1 95.5 325 GLY B N 1
ATOM 7092 C CA . GLY B 1 325 ? 7.805 25.125 7.316 1 95.5 325 GLY B CA 1
ATOM 7093 C C . GLY B 1 325 ? 8.117 25.578 5.902 1 95.5 325 GLY B C 1
ATOM 7094 O O . GLY B 1 325 ? 9.172 25.25 5.355 1 95.5 325 GLY B O 1
ATOM 7095 N N . GLY B 1 326 ? 7.355 26.391 5.309 1 97.88 326 GLY B N 1
ATOM 7096 C CA . GLY B 1 326 ? 7.469 26.812 3.924 1 97.88 326 GLY B CA 1
ATOM 7097 C C . GLY B 1 326 ? 8.82 27.422 3.596 1 97.88 326 GLY B C 1
ATOM 7098 O O . GLY B 1 326 ? 9.477 27 2.641 1 97.88 326 GLY B O 1
ATOM 7099 N N . PRO B 1 327 ? 9.258 28.453 4.359 1 98.12 327 PRO B N 1
ATOM 7100 C CA . PRO B 1 327 ? 10.555 29.078 4.094 1 98.12 327 PRO B CA 1
ATOM 7101 C C . PRO B 1 327 ? 11.703 28.062 4.109 1 98.12 327 PRO B C 1
ATOM 7103 O O . PRO B 1 327 ? 12.609 28.141 3.273 1 98.12 327 PRO B O 1
ATOM 7106 N N . ILE B 1 328 ? 11.617 27.109 5.023 1 96.69 328 ILE B N 1
ATOM 7107 C CA . ILE B 1 328 ? 12.664 26.109 5.129 1 96.69 328 ILE B CA 1
ATOM 7108 C C . ILE B 1 328 ? 12.625 25.188 3.908 1 96.69 328 ILE B C 1
ATOM 7110 O O . ILE B 1 328 ? 13.672 24.844 3.344 1 96.69 328 ILE B O 1
ATOM 7114 N N . LEU B 1 329 ? 11.453 24.734 3.525 1 98 329 LEU B N 1
ATOM 7115 C CA . LEU B 1 329 ? 11.305 23.938 2.316 1 98 329 LEU B CA 1
ATOM 7116 C C . LEU B 1 329 ? 11.883 24.656 1.106 1 98 329 LEU B C 1
ATOM 7118 O O . LEU B 1 329 ? 12.641 24.078 0.33 1 98 329 LEU B O 1
ATOM 7122 N N . GLY B 1 330 ? 11.484 25.922 0.992 1 98 330 GLY B N 1
ATOM 7123 C CA . GLY B 1 330 ? 12 26.734 -0.103 1 98 330 GLY B CA 1
ATOM 7124 C C . GLY B 1 330 ? 13.508 26.844 -0.112 1 98 330 GLY B C 1
ATOM 7125 O O . GLY B 1 330 ? 14.141 26.766 -1.172 1 98 330 GLY B O 1
ATOM 7126 N N . LEU B 1 331 ? 14.039 27.047 1.043 1 97.88 331 LEU B N 1
ATOM 7127 C CA . LEU B 1 331 ? 15.484 27.188 1.168 1 97.88 331 LEU B CA 1
ATOM 7128 C C . LEU B 1 331 ? 16.188 25.891 0.749 1 97.88 331 LEU B C 1
ATOM 7130 O O . LEU B 1 331 ? 17.172 25.938 0.012 1 97.88 331 LEU B O 1
ATOM 7134 N N . ILE B 1 332 ? 15.742 24.734 1.205 1 97.5 332 ILE B N 1
ATOM 7135 C CA . ILE B 1 332 ? 16.328 23.453 0.838 1 97.5 332 ILE B CA 1
ATOM 7136 C C . ILE B 1 332 ? 16.328 23.297 -0.681 1 97.5 332 ILE B C 1
ATOM 7138 O O . ILE B 1 332 ? 17.359 23 -1.281 1 97.5 332 ILE B O 1
ATOM 7142 N N . LEU B 1 333 ? 15.195 23.5 -1.281 1 98.19 333 LEU B N 1
ATOM 7143 C CA . LEU B 1 333 ? 15.039 23.266 -2.713 1 98.19 333 LEU B CA 1
ATOM 7144 C C . LEU B 1 333 ? 15.836 24.281 -3.521 1 98.19 333 LEU B C 1
ATOM 7146 O O . LEU B 1 333 ? 16.359 23.969 -4.594 1 98.19 333 LEU B O 1
ATOM 7150 N N . ASN B 1 334 ? 15.906 25.484 -2.986 1 97.81 334 ASN B N 1
ATOM 7151 C CA . ASN B 1 334 ? 16.719 26.5 -3.648 1 97.81 334 ASN B CA 1
ATOM 7152 C C . ASN B 1 334 ? 18.188 26.141 -3.635 1 97.81 334 ASN B C 1
ATOM 7154 O O . ASN B 1 334 ? 18.891 26.328 -4.629 1 97.81 334 ASN B O 1
ATOM 7158 N N . ILE B 1 335 ? 18.703 25.688 -2.543 1 97.44 335 ILE B N 1
ATOM 7159 C CA . ILE B 1 335 ? 20.078 25.219 -2.457 1 97.44 335 ILE B CA 1
ATOM 7160 C C . ILE B 1 335 ? 20.297 24.109 -3.473 1 97.44 335 ILE B C 1
ATOM 7162 O O . ILE B 1 335 ? 21.281 24.125 -4.227 1 97.44 335 ILE B O 1
ATOM 7166 N N . LEU B 1 336 ? 19.391 23.141 -3.502 1 97.25 336 LEU B N 1
ATOM 7167 C CA . LEU B 1 336 ? 19.531 21.984 -4.367 1 97.25 336 LEU B CA 1
ATOM 7168 C C . LEU B 1 336 ? 19.469 22.375 -5.836 1 97.25 336 LEU B C 1
ATOM 7170 O O . LEU B 1 336 ? 20.156 21.797 -6.676 1 97.25 336 LEU B O 1
ATOM 7174 N N . GLN B 1 337 ? 18.609 23.281 -6.137 1 95.5 337 GLN B N 1
ATOM 7175 C CA . GLN B 1 337 ? 18.469 23.734 -7.516 1 95.5 337 GLN B CA 1
ATOM 7176 C C . GLN B 1 337 ? 19.797 24.25 -8.055 1 95.5 337 GLN B C 1
ATOM 7178 O O . GLN B 1 337 ? 20.141 24.016 -9.219 1 95.5 337 GLN B O 1
ATOM 7183 N N . GLY B 1 338 ? 20.516 24.969 -7.336 1 94.94 338 GLY B N 1
ATOM 7184 C CA . GLY B 1 338 ? 21.797 25.547 -7.75 1 94.94 338 GLY B CA 1
ATOM 7185 C C . GLY B 1 338 ? 22.875 24.5 -7.988 1 94.94 338 GLY B C 1
ATOM 7186 O O . GLY B 1 338 ? 23.891 24.797 -8.609 1 94.94 338 GLY B O 1
ATOM 7187 N N . LEU B 1 339 ? 22.656 23.344 -7.516 1 94.94 339 LEU B N 1
ATOM 7188 C CA . LEU B 1 339 ? 23.641 22.281 -7.66 1 94.94 339 LEU B CA 1
ATOM 7189 C C . LEU B 1 339 ? 23.391 21.469 -8.93 1 94.94 339 LEU B C 1
ATOM 7191 O O . LEU B 1 339 ? 24.125 20.531 -9.219 1 94.94 339 LEU B O 1
ATOM 7195 N N . LYS B 1 340 ? 22.391 21.75 -9.68 1 92.5 340 LYS B N 1
ATOM 7196 C CA . LYS B 1 340 ? 22.078 21.234 -11.008 1 92.5 340 LYS B CA 1
ATOM 7197 C C . LYS B 1 340 ? 21.953 19.719 -11 1 92.5 340 LYS B C 1
ATOM 7199 O O . LYS B 1 340 ? 22.562 19.031 -11.82 1 92.5 340 LYS B O 1
ATOM 7204 N N . LEU B 1 341 ? 21.172 19.281 -10.031 1 95.06 341 LEU B N 1
ATOM 7205 C CA . LEU B 1 341 ? 20.859 17.859 -9.961 1 95.06 341 LEU B CA 1
ATOM 7206 C C . LEU B 1 341 ? 20.047 17.422 -11.172 1 95.06 341 LEU B C 1
ATOM 7208 O O . LEU B 1 341 ? 19.266 18.219 -11.727 1 95.06 341 LEU B O 1
ATOM 7212 N N . SER B 1 342 ? 20.266 16.219 -11.641 1 95.5 342 SER B N 1
ATOM 7213 C CA . SER B 1 342 ? 19.578 15.648 -12.797 1 95.5 342 SER B CA 1
ATOM 7214 C C . SER B 1 342 ? 19.453 14.133 -12.672 1 95.5 342 SER B C 1
ATOM 7216 O O . SER B 1 342 ? 19.906 13.547 -11.68 1 95.5 342 SER B O 1
ATOM 7218 N N . ALA B 1 343 ? 18.859 13.57 -13.664 1 93.81 343 ALA B N 1
ATOM 7219 C CA . ALA B 1 343 ? 18.719 12.109 -13.688 1 93.81 343 ALA B CA 1
ATOM 7220 C C . ALA B 1 343 ? 20.094 11.438 -13.617 1 93.81 343 ALA B C 1
ATOM 7222 O O . ALA B 1 343 ? 20.219 10.344 -13.062 1 93.81 343 ALA B O 1
ATOM 7223 N N . GLU B 1 344 ? 21.141 12.078 -14.086 1 94.81 344 GLU B N 1
ATOM 7224 C CA . GLU B 1 344 ? 22.5 11.555 -14.055 1 94.81 344 GLU B CA 1
ATOM 7225 C C . GLU B 1 344 ? 23 11.43 -12.617 1 94.81 344 GLU B C 1
ATOM 7227 O O . GLU B 1 344 ? 23.891 10.609 -12.336 1 94.81 344 GLU B O 1
ATOM 7232 N N . SER B 1 345 ? 22.422 12.18 -11.727 1 96.31 345 SER B N 1
ATOM 7233 C CA . SER B 1 345 ? 22.812 12.172 -10.32 1 96.31 345 SER B CA 1
ATOM 7234 C C . SER B 1 345 ? 22.406 10.867 -9.641 1 96.31 345 SER B C 1
ATOM 7236 O O . SER B 1 345 ? 22.828 10.578 -8.523 1 96.31 345 SER B O 1
ATOM 7238 N N . LEU B 1 346 ? 21.594 10.094 -10.344 1 93.88 346 LEU B N 1
ATOM 7239 C CA . LEU B 1 346 ? 21.141 8.805 -9.828 1 93.88 346 LEU B CA 1
ATOM 7240 C C . LEU B 1 346 ? 21.719 7.66 -10.664 1 93.88 346 LEU B C 1
ATOM 7242 O O . LEU B 1 346 ? 21.312 6.504 -10.492 1 93.88 346 LEU B O 1
ATOM 7246 N N . SER B 1 347 ? 22.656 7.914 -11.555 1 91.94 347 SER B N 1
ATOM 7247 C CA . SER B 1 347 ? 23.031 7.004 -12.625 1 91.94 347 SER B CA 1
ATOM 7248 C C . SER B 1 347 ? 23.828 5.82 -12.094 1 91.94 347 SER B C 1
ATOM 7250 O O . SER B 1 347 ? 23.922 4.785 -12.758 1 91.94 347 SER B O 1
ATOM 7252 N N . SER B 1 348 ? 24.469 5.973 -10.945 1 92 348 SER B N 1
ATOM 7253 C CA . SER B 1 348 ? 25.234 4.922 -10.289 1 92 348 SER B CA 1
ATOM 7254 C C . SER B 1 348 ? 25.094 4.992 -8.773 1 92 348 SER B C 1
ATOM 7256 O O . SER B 1 348 ? 24.609 5.988 -8.234 1 92 348 SER B O 1
ATOM 7258 N N . THR B 1 349 ? 25.5 3.967 -8.141 1 92.19 349 THR B N 1
ATOM 7259 C CA . THR B 1 349 ? 25.469 3.941 -6.68 1 92.19 349 THR B CA 1
ATOM 7260 C C . THR B 1 349 ? 26.312 5.062 -6.098 1 92.19 349 THR B C 1
ATOM 7262 O O . THR B 1 349 ? 25.938 5.684 -5.105 1 92.19 349 THR B O 1
ATOM 7265 N N . GLU B 1 350 ? 27.422 5.25 -6.711 1 94.62 350 GLU B N 1
ATOM 7266 C CA . GLU B 1 350 ? 28.328 6.301 -6.258 1 94.62 350 GLU B CA 1
ATOM 7267 C C . GLU B 1 350 ? 27.703 7.68 -6.418 1 94.62 350 GLU B C 1
ATOM 7269 O O . GLU B 1 350 ? 27.734 8.492 -5.492 1 94.62 350 GLU B O 1
ATOM 7274 N N . GLN B 1 351 ? 27.109 7.891 -7.613 1 95.75 351 GLN B N 1
ATOM 7275 C CA . GLN B 1 351 ? 26.484 9.18 -7.875 1 95.75 351 GLN B CA 1
ATOM 7276 C C . GLN B 1 351 ? 25.281 9.391 -6.965 1 95.75 351 GLN B C 1
ATOM 7278 O O . GLN B 1 351 ? 25.062 10.5 -6.469 1 95.75 351 GLN B O 1
ATOM 7283 N N . TYR B 1 352 ? 24.562 8.359 -6.797 1 95.56 352 TYR B N 1
ATOM 7284 C CA . TYR B 1 352 ? 23.406 8.453 -5.922 1 95.56 352 TYR B CA 1
ATOM 7285 C C . TYR B 1 352 ? 23.828 8.75 -4.488 1 95.56 352 TYR B C 1
ATOM 7287 O O . TYR B 1 352 ? 23.203 9.578 -3.811 1 95.56 352 TYR B O 1
ATOM 7295 N N . THR B 1 353 ? 24.859 8.102 -3.975 1 97.19 353 THR B N 1
ATOM 7296 C CA . THR B 1 353 ? 25.375 8.344 -2.629 1 97.19 353 THR B CA 1
ATOM 7297 C C . THR B 1 353 ? 25.812 9.797 -2.461 1 97.19 353 THR B C 1
ATOM 7299 O O . THR B 1 353 ? 25.5 10.43 -1.449 1 97.19 353 THR B O 1
ATOM 7302 N N . LYS B 1 354 ? 26.484 10.25 -3.443 1 97.31 354 LYS B N 1
ATOM 7303 C CA . LYS B 1 354 ? 26.906 11.641 -3.422 1 97.31 354 LYS B CA 1
ATOM 7304 C C . LYS B 1 354 ? 25.703 12.586 -3.4 1 97.31 354 LYS B C 1
ATOM 7306 O O . LYS B 1 354 ? 25.703 13.578 -2.672 1 97.31 354 LYS B O 1
ATOM 7311 N N . THR B 1 355 ? 24.75 12.266 -4.219 1 97.56 355 THR B N 1
ATOM 7312 C CA . THR B 1 355 ? 23.547 13.078 -4.277 1 97.56 355 THR B CA 1
ATOM 7313 C C . THR B 1 355 ? 22.844 13.094 -2.928 1 97.56 355 THR B C 1
ATOM 7315 O O . THR B 1 355 ? 22.375 14.148 -2.473 1 97.56 355 THR B O 1
ATOM 7318 N N . LEU B 1 356 ? 22.75 11.953 -2.283 1 97.56 356 LEU B N 1
ATOM 7319 C CA . LEU B 1 356 ? 22.109 11.875 -0.976 1 97.56 356 LEU B CA 1
ATOM 7320 C C . LEU B 1 356 ? 22.875 12.711 0.052 1 97.56 356 LEU B C 1
ATOM 7322 O O . LEU B 1 356 ? 22.25 13.414 0.858 1 97.56 356 LEU B O 1
ATOM 7326 N N . HIS B 1 357 ? 24.203 12.586 0.039 1 97.88 357 HIS B N 1
ATOM 7327 C CA . HIS B 1 357 ? 25 13.414 0.929 1 97.88 357 HIS B CA 1
ATOM 7328 C C . HIS B 1 357 ? 24.688 14.898 0.734 1 97.88 357 HIS B C 1
ATOM 7330 O O . HIS B 1 357 ? 24.484 15.625 1.708 1 97.88 357 HIS B O 1
ATOM 7336 N N . ILE B 1 358 ? 24.609 15.297 -0.517 1 97.12 358 ILE B N 1
ATOM 7337 C CA . ILE B 1 358 ? 24.344 16.688 -0.866 1 97.12 358 ILE B CA 1
ATOM 7338 C C . ILE B 1 358 ? 22.969 17.094 -0.339 1 97.12 358 ILE B C 1
ATOM 7340 O O . ILE B 1 358 ? 22.812 18.172 0.244 1 97.12 358 ILE B O 1
ATOM 7344 N N . VAL B 1 359 ? 21.984 16.281 -0.553 1 97.69 359 VAL B N 1
ATOM 7345 C CA . VAL B 1 359 ? 20.625 16.578 -0.102 1 97.69 359 VAL B CA 1
ATOM 7346 C C . VAL B 1 359 ? 20.609 16.672 1.422 1 97.69 359 VAL B C 1
ATOM 7348 O O . VAL B 1 359 ? 19.984 17.594 1.981 1 97.69 359 VAL B O 1
ATOM 7351 N N . ILE B 1 360 ? 21.297 15.758 2.125 1 97.62 360 ILE B N 1
ATOM 7352 C CA . ILE B 1 360 ? 21.344 15.727 3.584 1 97.62 360 ILE B CA 1
ATOM 7353 C C . ILE B 1 360 ? 21.984 17.016 4.098 1 97.62 360 ILE B C 1
ATOM 7355 O O . ILE B 1 360 ? 21.469 17.641 5.027 1 97.62 360 ILE B O 1
ATOM 7359 N N . GLU B 1 361 ? 23.062 17.406 3.49 1 97.62 361 GLU B N 1
ATOM 7360 C CA . GLU B 1 361 ? 23.75 18.625 3.912 1 97.62 361 GLU B CA 1
ATOM 7361 C C . GLU B 1 361 ? 22.906 19.859 3.645 1 97.62 361 GLU B C 1
ATOM 7363 O O . GLU B 1 361 ? 22.922 20.812 4.43 1 97.62 361 GLU B O 1
ATOM 7368 N N . ALA B 1 362 ? 22.203 19.859 2.527 1 97.31 362 ALA B N 1
ATOM 7369 C CA . ALA B 1 362 ? 21.297 20.969 2.248 1 97.31 362 ALA B CA 1
ATOM 7370 C C . ALA B 1 362 ? 20.203 21.062 3.316 1 97.31 362 ALA B C 1
ATOM 7372 O O . ALA B 1 362 ? 19.859 22.172 3.752 1 97.31 362 ALA B O 1
ATOM 7373 N N . VAL B 1 363 ? 19.672 19.953 3.703 1 96.62 363 VAL B N 1
ATOM 7374 C CA . VAL B 1 363 ? 18.656 19.906 4.746 1 96.62 363 VAL B CA 1
ATOM 7375 C C . VAL B 1 363 ? 19.219 20.438 6.059 1 96.62 363 VAL B C 1
ATOM 7377 O O . VAL B 1 363 ? 18.594 21.234 6.75 1 96.62 363 VAL B O 1
ATOM 7380 N N . LYS B 1 364 ? 20.391 20.016 6.402 1 96.12 364 LYS B N 1
ATOM 7381 C CA . LYS B 1 364 ? 21.031 20.438 7.641 1 96.12 364 LYS B CA 1
ATOM 7382 C C . LYS B 1 364 ? 21.266 21.953 7.648 1 96.12 364 LYS B C 1
ATOM 7384 O O . LYS B 1 364 ? 21 22.625 8.648 1 96.12 364 LYS B O 1
ATOM 7389 N N . LEU B 1 365 ? 21.766 22.469 6.543 1 96.44 365 LEU B N 1
ATOM 7390 C CA . LEU B 1 365 ? 22.016 23.906 6.441 1 96.44 365 LEU B CA 1
ATOM 7391 C C . LEU B 1 365 ? 20.719 24.688 6.574 1 96.44 365 LEU B C 1
ATOM 7393 O O . LEU B 1 365 ? 20.672 25.703 7.273 1 96.44 365 LEU B O 1
ATOM 7397 N N . ALA B 1 366 ? 19.703 24.234 5.91 1 95.31 366 ALA B N 1
ATOM 7398 C CA . ALA B 1 366 ? 18.406 24.906 5.984 1 95.31 366 ALA B CA 1
ATOM 7399 C C . ALA B 1 366 ? 17.828 24.828 7.387 1 95.31 366 ALA B C 1
ATOM 7401 O O . ALA B 1 366 ? 17.25 25.797 7.887 1 95.31 366 ALA B O 1
ATOM 7402 N N . PHE B 1 367 ? 17.953 23.672 8.039 1 93.06 367 PHE B N 1
ATOM 7403 C CA . PHE B 1 367 ? 17.406 23.469 9.375 1 93.06 367 PHE B CA 1
ATOM 7404 C C . PHE B 1 367 ? 18.125 24.344 10.391 1 93.06 367 PHE B C 1
ATOM 7406 O O . PHE B 1 367 ? 17.562 24.672 11.445 1 93.06 367 PHE B O 1
ATOM 7413 N N . GLY B 1 368 ? 19.312 24.641 10.102 1 92.25 368 GLY B N 1
ATOM 7414 C CA . GLY B 1 368 ? 20.031 25.578 10.953 1 92.25 368 GLY B CA 1
ATOM 7415 C C . GLY B 1 368 ? 19.359 26.938 11.047 1 92.25 368 GLY B C 1
ATOM 7416 O O . GLY B 1 368 ? 19.562 27.688 12.008 1 92.25 368 GLY B O 1
ATOM 7417 N N . GLU B 1 369 ? 18.5 27.203 10.055 1 92.94 369 GLU B N 1
ATOM 7418 C CA . GLU B 1 369 ? 17.844 28.5 9.984 1 92.94 369 GLU B CA 1
ATOM 7419 C C . GLU B 1 369 ? 16.438 28.438 10.578 1 92.94 369 GLU B C 1
ATOM 7421 O O . GLU B 1 369 ? 15.781 29.453 10.75 1 92.94 369 GLU B O 1
ATOM 7426 N N . ARG B 1 370 ? 15.953 27.281 10.969 1 91.56 370 ARG B N 1
ATOM 7427 C CA . ARG B 1 370 ? 14.562 27.047 11.32 1 91.56 370 ARG B CA 1
ATOM 7428 C C . ARG B 1 370 ? 14.148 27.859 12.531 1 91.56 370 ARG B C 1
ATOM 7430 O O . ARG B 1 370 ? 13.016 28.344 12.609 1 91.56 370 ARG B O 1
ATOM 7437 N N . TRP B 1 371 ? 15.102 28.094 13.438 1 90.38 371 TRP B N 1
ATOM 7438 C CA . TRP B 1 371 ? 14.742 28.703 14.719 1 90.38 371 TRP B CA 1
ATOM 7439 C C . TRP B 1 371 ? 14.672 30.219 14.594 1 90.38 371 TRP B C 1
ATOM 7441 O O . TRP B 1 371 ? 14.32 30.906 15.555 1 90.38 371 TRP B O 1
ATOM 7451 N N . GLN B 1 372 ? 14.906 30.688 13.422 1 92.94 372 GLN B N 1
ATOM 7452 C CA . GLN B 1 372 ? 14.703 32.125 13.156 1 92.94 372 GLN B CA 1
ATOM 7453 C C . GLN B 1 372 ? 13.227 32.406 12.891 1 92.94 372 GLN B C 1
ATOM 7455 O O . GLN B 1 372 ? 12.812 33.562 12.906 1 92.94 372 GLN B O 1
ATOM 7460 N N . LEU B 1 373 ? 12.469 31.438 12.719 1 95 373 LEU B N 1
ATOM 7461 C CA . LEU B 1 373 ? 11.07 31.625 12.328 1 95 373 LEU B CA 1
ATOM 7462 C C . LEU B 1 373 ? 10.172 31.734 13.555 1 95 373 LEU B C 1
ATOM 7464 O O . LEU B 1 373 ? 10.516 31.219 14.625 1 95 373 LEU B O 1
ATOM 7468 N N . GLY B 1 374 ? 9.102 32.375 13.414 1 96.25 374 GLY B N 1
ATOM 7469 C CA . GLY B 1 374 ? 8.039 32.594 14.383 1 96.25 374 GLY B CA 1
ATOM 7470 C C . GLY B 1 374 ? 6.824 33.281 13.805 1 96.25 374 GLY B C 1
ATOM 7471 O O . GLY B 1 374 ? 6.781 33.562 12.609 1 96.25 374 GLY B O 1
ATOM 7472 N N . ASP B 1 375 ? 5.902 33.469 14.633 1 97.81 375 ASP B N 1
ATOM 7473 C CA . ASP B 1 375 ? 4.676 34.156 14.219 1 97.81 375 ASP B CA 1
ATOM 7474 C C . ASP B 1 375 ? 4.953 35.594 13.82 1 97.81 375 ASP B C 1
ATOM 7476 O O . ASP B 1 375 ? 5.344 36.406 14.656 1 97.81 375 ASP B O 1
ATOM 7480 N N . PRO B 1 376 ? 4.645 36 12.586 1 97.62 376 PRO B N 1
ATOM 7481 C CA . PRO B 1 376 ? 4.984 37.312 12.094 1 97.62 376 PRO B CA 1
ATOM 7482 C C . PRO B 1 376 ? 4.281 38.438 12.875 1 97.62 376 PRO B C 1
ATOM 7484 O O . PRO B 1 376 ? 4.758 39.562 12.906 1 97.62 376 PRO B O 1
ATOM 7487 N N . ALA B 1 377 ? 3.205 38.188 13.43 1 97 377 ALA B N 1
ATOM 7488 C CA . ALA B 1 377 ? 2.473 39.188 14.188 1 97 377 ALA B CA 1
ATOM 7489 C C . ALA B 1 377 ? 3.158 39.469 15.523 1 97 377 ALA B C 1
ATOM 7491 O O . ALA B 1 377 ? 2.918 40.531 16.125 1 97 377 ALA B O 1
ATOM 7492 N N . PHE B 1 378 ? 4.066 38.656 15.969 1 97.12 378 PHE B N 1
ATOM 7493 C CA . PHE B 1 378 ? 4.602 38.75 17.312 1 97.12 378 PHE B CA 1
ATOM 7494 C C . PHE B 1 378 ? 6.121 38.844 17.297 1 97.12 378 PHE B C 1
ATOM 7496 O O . PHE B 1 378 ? 6.738 39.344 18.234 1 97.12 378 PHE B O 1
ATOM 7503 N N . VAL B 1 379 ? 6.715 38.312 16.281 1 96.44 379 VAL B N 1
ATOM 7504 C CA . VAL B 1 379 ? 8.172 38.312 16.172 1 96.44 379 VAL B CA 1
ATOM 7505 C C . VAL B 1 379 ? 8.625 39.375 15.203 1 96.44 379 VAL B C 1
ATOM 7507 O O . VAL B 1 379 ? 8.266 39.375 14.023 1 96.44 379 VAL B O 1
ATOM 7510 N N . PRO B 1 380 ? 9.406 40.25 15.641 1 94.75 380 PRO B N 1
ATOM 7511 C CA . PRO B 1 380 ? 9.805 41.375 14.797 1 94.75 380 PRO B CA 1
ATOM 7512 C C . PRO B 1 380 ? 10.641 40.938 13.594 1 94.75 380 PRO B C 1
ATOM 7514 O O . PRO B 1 380 ? 11.398 39.969 13.68 1 94.75 380 PRO B O 1
ATOM 7517 N N . LYS B 1 381 ? 10.477 41.594 12.438 1 94.69 381 LYS B N 1
ATOM 7518 C CA . LYS B 1 381 ? 11.297 41.5 11.234 1 94.69 381 LYS B CA 1
ATOM 7519 C C . LYS B 1 381 ? 11.133 40.125 10.562 1 94.69 381 LYS B C 1
ATOM 7521 O O . LYS B 1 381 ? 12.047 39.656 9.906 1 94.69 381 LYS B O 1
ATOM 7526 N N . MET B 1 382 ? 10.016 39.562 10.844 1 96.06 382 MET B N 1
ATOM 7527 C CA . MET B 1 382 ? 9.789 38.25 10.281 1 96.06 382 MET B CA 1
ATOM 7528 C C . MET B 1 382 ? 9.727 38.281 8.758 1 96.06 382 MET B C 1
ATOM 7530 O O . MET B 1 382 ? 10.156 37.344 8.078 1 96.06 382 MET B O 1
ATOM 7534 N N . LYS B 1 383 ? 9.195 39.312 8.219 1 95.44 383 LYS B N 1
ATOM 7535 C CA . LYS B 1 383 ? 9.164 39.469 6.766 1 95.44 383 LYS B CA 1
ATOM 7536 C C . LYS B 1 383 ? 10.578 39.469 6.188 1 95.44 383 LYS B C 1
ATOM 7538 O O . LYS B 1 383 ? 10.836 38.812 5.176 1 95.44 383 LYS B O 1
ATOM 7543 N N . GLU B 1 384 ? 11.477 40.188 6.773 1 96.44 384 GLU B N 1
ATOM 7544 C CA . GLU B 1 384 ? 12.867 40.25 6.328 1 96.44 384 GLU B CA 1
ATOM 7545 C C . GLU B 1 384 ? 13.539 38.875 6.43 1 96.44 384 GLU B C 1
ATOM 7547 O O . GLU B 1 384 ? 14.297 38.5 5.539 1 96.44 384 GLU B O 1
ATOM 7552 N N . VAL B 1 385 ? 13.266 38.25 7.512 1 96.38 385 VAL B N 1
ATOM 7553 C CA . VAL B 1 385 ? 13.836 36.938 7.734 1 96.38 385 VAL B CA 1
ATOM 7554 C C . VAL B 1 385 ? 13.375 35.969 6.629 1 96.38 385 VAL B C 1
ATOM 7556 O O . VAL B 1 385 ? 14.188 35.25 6.043 1 96.38 385 VAL B O 1
ATOM 7559 N N . VAL B 1 386 ? 12.086 35.938 6.336 1 97.38 386 VAL B N 1
ATOM 7560 C CA . VAL B 1 386 ? 11.516 35.062 5.332 1 97.38 386 VAL B CA 1
ATOM 7561 C C . VAL B 1 386 ? 12.031 35.438 3.947 1 97.38 386 VAL B C 1
ATOM 7563 O O . VAL B 1 386 ? 12.367 34.562 3.141 1 97.38 386 VAL B O 1
ATOM 7566 N N . ASP B 1 387 ? 12.117 36.781 3.637 1 96.62 387 ASP B N 1
ATOM 7567 C CA . ASP B 1 387 ? 12.648 37.25 2.361 1 96.62 387 ASP B CA 1
ATOM 7568 C C . ASP B 1 387 ? 14.094 36.781 2.174 1 96.62 387 ASP B C 1
ATOM 7570 O O . ASP B 1 387 ? 14.477 36.344 1.082 1 96.62 387 ASP B O 1
ATOM 7574 N N . LYS B 1 388 ? 14.812 36.875 3.182 1 96.31 388 LYS B N 1
ATOM 7575 C CA . LYS B 1 388 ? 16.188 36.406 3.115 1 96.31 388 LYS B CA 1
ATOM 7576 C C . LYS B 1 388 ? 16.25 34.906 2.865 1 96.31 388 LYS B C 1
ATOM 7578 O O . LYS B 1 388 ? 16.969 34.438 1.97 1 96.31 388 LYS B O 1
ATOM 7583 N N . MET B 1 389 ? 15.523 34.188 3.627 1 95.44 389 MET B N 1
ATOM 7584 C CA . MET B 1 389 ? 15.539 32.719 3.555 1 95.44 389 MET B CA 1
ATOM 7585 C C . MET B 1 389 ? 15.141 32.25 2.164 1 95.44 389 MET B C 1
ATOM 7587 O O . MET B 1 389 ? 15.562 31.172 1.728 1 95.44 389 MET B O 1
ATOM 7591 N N . THR B 1 390 ? 14.375 33 1.486 1 93.88 390 THR B N 1
ATOM 7592 C CA . THR B 1 390 ? 13.836 32.531 0.205 1 93.88 390 THR B CA 1
ATOM 7593 C C . THR B 1 390 ? 14.586 33.188 -0.952 1 93.88 390 THR B C 1
ATOM 7595 O O . THR B 1 390 ? 14.195 33.062 -2.113 1 93.88 390 THR B O 1
ATOM 7598 N N . SER B 1 391 ? 15.609 33.938 -0.654 1 96.25 391 SER B N 1
ATOM 7599 C CA . SER B 1 391 ? 16.375 34.656 -1.681 1 96.25 391 SER B CA 1
ATOM 7600 C C . SER B 1 391 ? 17.422 33.719 -2.312 1 96.25 391 SER B C 1
ATOM 7602 O O . SER B 1 391 ? 17.938 32.844 -1.653 1 96.25 391 SER B O 1
ATOM 7604 N N . GLU B 1 392 ? 17.703 34 -3.58 1 95.81 392 GLU B N 1
ATOM 7605 C CA . GLU B 1 392 ? 18.75 33.281 -4.289 1 95.81 392 GLU B CA 1
ATOM 7606 C C . GLU B 1 392 ? 20.125 33.562 -3.686 1 95.81 392 GLU B C 1
ATOM 7608 O O . GLU B 1 392 ? 20.984 32.656 -3.639 1 95.81 392 GLU B O 1
ATOM 7613 N N . ALA B 1 393 ? 20.391 34.75 -3.242 1 96.88 393 ALA B N 1
ATOM 7614 C CA . ALA B 1 393 ? 21.672 35.125 -2.674 1 96.88 393 ALA B CA 1
ATOM 7615 C C . ALA B 1 393 ? 21.984 34.312 -1.421 1 96.88 393 ALA B C 1
ATOM 7617 O O . ALA B 1 393 ? 23.125 33.875 -1.231 1 96.88 393 ALA B O 1
ATOM 7618 N N . PHE B 1 394 ? 21.062 34.219 -0.567 1 97.44 394 PHE B N 1
ATOM 7619 C CA . PHE B 1 394 ? 21.297 33.469 0.661 1 97.44 394 PHE B CA 1
ATOM 7620 C C . PHE B 1 394 ? 21.484 31.969 0.36 1 97.44 394 PHE B C 1
ATOM 7622 O O . PHE B 1 394 ? 22.328 31.312 0.981 1 97.44 394 PHE B O 1
ATOM 7629 N N . ALA B 1 395 ? 20.672 31.422 -0.556 1 97.56 395 ALA B N 1
ATOM 7630 C CA . ALA B 1 395 ? 20.859 30.031 -0.989 1 97.56 395 ALA B CA 1
ATOM 7631 C C . ALA B 1 395 ? 22.266 29.828 -1.529 1 97.56 395 ALA B C 1
ATOM 7633 O O . ALA B 1 395 ? 22.891 28.797 -1.258 1 97.56 395 ALA B O 1
ATOM 7634 N N . ASP B 1 396 ? 22.734 30.781 -2.355 1 97.06 396 ASP B N 1
ATOM 7635 C CA . ASP B 1 396 ? 24.094 30.703 -2.9 1 97.06 396 ASP B CA 1
ATOM 7636 C C . ASP B 1 396 ? 25.125 30.719 -1.784 1 97.06 396 ASP B C 1
ATOM 7638 O O . ASP B 1 396 ? 26.141 30.016 -1.866 1 97.06 396 ASP B O 1
ATOM 7642 N N . GLU B 1 397 ? 24.906 31.531 -0.84 1 97.12 397 GLU B N 1
ATOM 7643 C CA . GLU B 1 397 ? 25.797 31.578 0.318 1 97.12 397 GLU B CA 1
ATOM 7644 C C . GLU B 1 397 ? 25.859 30.219 1.021 1 97.12 397 GLU B C 1
ATOM 7646 O O . GLU B 1 397 ? 26.953 29.719 1.325 1 97.12 397 GLU B O 1
ATOM 7651 N N . LEU B 1 398 ? 24.719 29.688 1.324 1 96.94 398 LEU B N 1
ATOM 7652 C CA . LEU B 1 398 ? 24.672 28.391 2.01 1 96.94 398 LEU B CA 1
ATOM 7653 C C . LEU B 1 398 ? 25.25 27.297 1.131 1 96.94 398 LEU B C 1
ATOM 7655 O O . LEU B 1 398 ? 25.891 26.359 1.633 1 96.94 398 LEU B O 1
ATOM 7659 N N . ARG B 1 399 ? 25.016 27.359 -0.167 1 96.38 399 ARG B N 1
ATOM 7660 C CA . ARG B 1 399 ? 25.594 26.391 -1.097 1 96.38 399 ARG B CA 1
ATOM 7661 C C . ARG B 1 399 ? 27.125 26.406 -1.013 1 96.38 399 ARG B C 1
ATOM 7663 O O . ARG B 1 399 ? 27.766 25.359 -1.12 1 96.38 399 ARG B O 1
ATOM 7670 N N . SER B 1 400 ? 27.656 27.562 -0.918 1 96.44 400 SER B N 1
ATOM 7671 C CA . SER B 1 400 ? 29.109 27.703 -0.82 1 96.44 400 SER B CA 1
ATOM 7672 C C . SER B 1 400 ? 29.641 27.062 0.464 1 96.44 400 SER B C 1
ATOM 7674 O O . SER B 1 400 ? 30.812 26.688 0.542 1 96.44 400 SER B O 1
ATOM 7676 N N . LYS B 1 401 ? 28.797 26.906 1.453 1 96.69 401 LYS B N 1
ATOM 7677 C CA . LYS B 1 401 ? 29.172 26.312 2.729 1 96.69 401 LYS B CA 1
ATOM 7678 C C . LYS B 1 401 ? 28.969 24.797 2.699 1 96.69 401 LYS B C 1
ATOM 7680 O O . LYS B 1 401 ? 29.484 24.078 3.564 1 96.69 401 LYS B O 1
ATOM 7685 N N . LEU B 1 402 ? 28.25 24.297 1.808 1 97.75 402 LEU B N 1
ATOM 7686 C CA . LEU B 1 402 ? 27.969 22.875 1.706 1 97.75 402 LEU B CA 1
ATOM 7687 C C . LEU B 1 402 ? 29.219 22.094 1.351 1 97.75 402 LEU B C 1
ATOM 7689 O O . LEU B 1 402 ? 29.781 22.266 0.263 1 97.75 402 LEU B O 1
ATOM 7693 N N . ASP B 1 403 ? 29.688 21.281 2.234 1 97.38 403 ASP B N 1
ATOM 7694 C CA . ASP B 1 403 ? 30.844 20.422 2.004 1 97.38 403 ASP B CA 1
ATOM 7695 C C . ASP B 1 403 ? 30.438 19.141 1.287 1 97.38 403 ASP B C 1
ATOM 7697 O O . ASP B 1 403 ? 29.781 18.281 1.869 1 97.38 403 ASP B O 1
ATOM 7701 N N . GLN B 1 404 ? 30.875 18.969 0.14 1 95.81 404 GLN B N 1
ATOM 7702 C CA . GLN B 1 404 ? 30.469 17.844 -0.687 1 95.81 404 GLN B CA 1
ATOM 7703 C C . GLN B 1 404 ? 31.25 16.578 -0.329 1 95.81 404 GLN B C 1
ATOM 7705 O O . GLN B 1 404 ? 30.984 15.5 -0.864 1 95.81 404 GLN B O 1
ATOM 7710 N N . HIS B 1 405 ? 32.156 16.688 0.687 1 96.75 405 HIS B N 1
ATOM 7711 C CA . HIS B 1 405 ? 33.062 15.578 0.927 1 96.75 405 HIS B CA 1
ATOM 7712 C C . HIS B 1 405 ? 32.875 15.023 2.338 1 96.75 405 HIS B C 1
ATOM 7714 O O . HIS B 1 405 ? 33.312 13.906 2.629 1 96.75 405 HIS B O 1
ATOM 7720 N N . GLU B 1 406 ? 32.312 15.781 3.191 1 97.62 406 GLU B N 1
ATOM 7721 C CA . GLU B 1 406 ? 32.125 15.273 4.551 1 97.62 406 GLU B CA 1
ATOM 7722 C C . GLU B 1 406 ? 31.016 16.031 5.27 1 97.62 406 GLU B C 1
ATOM 7724 O O . GLU B 1 406 ? 30.656 17.156 4.879 1 97.62 406 GLU B O 1
ATOM 7729 N N . THR B 1 407 ? 30.453 15.43 6.262 1 97.94 407 THR B N 1
ATOM 7730 C CA . THR B 1 407 ? 29.516 16.078 7.164 1 97.94 407 THR B CA 1
ATOM 7731 C C . THR B 1 407 ? 30.234 16.703 8.352 1 97.94 407 THR B C 1
ATOM 7733 O O . THR B 1 407 ? 31.438 16.5 8.523 1 97.94 407 THR B O 1
ATOM 7736 N N . HIS B 1 408 ? 29.5 17.531 9.141 1 96.75 408 HIS B N 1
ATOM 7737 C CA . HIS B 1 408 ? 30.109 18.266 10.242 1 96.75 408 HIS B CA 1
ATOM 7738 C C . HIS B 1 408 ? 29.266 18.156 11.508 1 96.75 408 HIS B C 1
ATOM 7740 O O . HIS B 1 408 ? 28.156 17.656 11.469 1 96.75 408 HIS B O 1
ATOM 7746 N N . GLU B 1 409 ? 29.844 18.594 12.562 1 94.44 409 GLU B N 1
ATOM 7747 C CA . GLU B 1 409 ? 29.109 18.672 13.82 1 94.44 409 GLU B CA 1
ATOM 7748 C C . GLU B 1 409 ? 28.016 19.734 13.75 1 94.44 409 GLU B C 1
ATOM 7750 O O . GLU B 1 409 ? 28.078 20.656 12.93 1 94.44 409 GLU B O 1
ATOM 7755 N N . SER B 1 410 ? 27.078 19.656 14.656 1 91.62 410 SER B N 1
ATOM 7756 C CA . SER B 1 410 ? 25.891 20.516 14.633 1 91.62 410 SER B CA 1
ATOM 7757 C C . SER B 1 410 ? 26.281 21.984 14.672 1 91.62 410 SER B C 1
ATOM 7759 O O . SER B 1 410 ? 25.609 22.828 14.086 1 91.62 410 SER B O 1
ATOM 7761 N N . SER B 1 411 ? 27.406 22.312 15.328 1 91.88 411 SER B N 1
ATOM 7762 C CA . SER B 1 411 ? 27.828 23.688 15.516 1 91.88 411 SER B CA 1
ATOM 7763 C C . SER B 1 411 ? 28.25 24.328 14.195 1 91.88 411 SER B C 1
ATOM 7765 O O . SER B 1 411 ? 28.297 25.562 14.078 1 91.88 411 SER B O 1
ATOM 7767 N N . TYR B 1 412 ? 28.516 23.516 13.242 1 94.19 412 TYR B N 1
ATOM 7768 C CA . TYR B 1 412 ? 28.844 24 11.906 1 94.19 412 TYR B CA 1
ATOM 7769 C C . TYR B 1 412 ? 27.625 24.609 11.234 1 94.19 412 TYR B C 1
ATOM 7771 O O . TYR B 1 412 ? 27.75 25.562 10.461 1 94.19 412 TYR B O 1
ATOM 7779 N N . TYR B 1 413 ? 26.5 24.125 11.523 1 93.88 413 TYR B N 1
ATOM 7780 C CA . TYR B 1 413 ? 25.266 24.5 10.852 1 93.88 413 TYR B CA 1
ATOM 7781 C C . TYR B 1 413 ? 24.531 25.578 11.625 1 93.88 413 TYR B C 1
ATOM 7783 O O . TYR B 1 413 ? 23.906 26.469 11.031 1 93.88 413 TYR B O 1
ATOM 7791 N N . THR B 1 414 ? 24.516 25.391 12.859 1 87.56 414 THR B N 1
ATOM 7792 C CA . THR B 1 414 ? 23.844 26.375 13.695 1 87.56 414 THR B CA 1
ATOM 7793 C C . THR B 1 414 ? 24.438 26.375 15.102 1 87.56 414 THR B C 1
ATOM 7795 O O . THR B 1 414 ? 25.016 25.375 15.539 1 87.56 414 THR B O 1
ATOM 7798 N N . ASN B 1 415 ? 24.297 27.516 15.711 1 79.81 415 ASN B N 1
ATOM 7799 C CA . ASN B 1 415 ? 24.703 27.625 17.109 1 79.81 415 ASN B CA 1
ATOM 7800 C C . ASN B 1 415 ? 23.5 27.594 18.047 1 79.81 415 ASN B C 1
ATOM 7802 O O . ASN B 1 415 ? 23.656 27.75 19.266 1 79.81 415 ASN B O 1
ATOM 7806 N N . THR B 1 416 ? 22.391 27.375 17.484 1 77 416 THR B N 1
ATOM 7807 C CA . THR B 1 416 ? 21.156 27.375 18.266 1 77 416 THR B CA 1
ATOM 7808 C C . THR B 1 416 ? 20.375 26.078 18.016 1 77 416 THR B C 1
ATOM 7810 O O . THR B 1 416 ? 20.312 25.594 16.891 1 77 416 THR B O 1
ATOM 7813 N N . SER B 1 417 ? 20 25.422 19.156 1 71.44 417 SER B N 1
ATOM 7814 C CA . SER B 1 417 ? 19.156 24.25 19 1 71.44 417 SER B CA 1
ATOM 7815 C C . SER B 1 417 ? 18.062 24.203 20.062 1 71.44 417 SER B C 1
ATOM 7817 O O . SER B 1 417 ? 18.297 24.547 21.219 1 71.44 417 SER B O 1
ATOM 7819 N N . PHE B 1 418 ? 16.844 24.031 19.516 1 71.5 418 PHE B N 1
ATOM 7820 C CA . PHE B 1 418 ? 15.719 23.875 20.422 1 71.5 418 PHE B CA 1
ATOM 7821 C C . PHE B 1 418 ? 14.977 22.562 20.141 1 71.5 418 PHE B C 1
ATOM 7823 O O . PHE B 1 418 ? 15.211 21.922 19.109 1 71.5 418 PHE B O 1
ATOM 7830 N N . GLN B 1 419 ? 14.18 22.141 21.125 1 59.81 419 GLN B N 1
ATOM 7831 C CA . GLN B 1 419 ? 13.375 20.938 20.953 1 59.81 419 GLN B CA 1
ATOM 7832 C C . GLN B 1 419 ? 12.094 21.234 20.188 1 59.81 419 GLN B C 1
ATOM 7834 O O . GLN B 1 419 ? 11.469 22.281 20.391 1 59.81 419 GLN B O 1
ATOM 7839 N N . ALA B 1 420 ? 11.898 20.438 19.141 1 59.03 420 ALA B N 1
ATOM 7840 C CA . ALA B 1 420 ? 10.648 20.562 18.391 1 59.03 420 ALA B CA 1
ATOM 7841 C C . ALA B 1 420 ? 9.68 19.438 18.734 1 59.03 420 ALA B C 1
ATOM 7843 O O . ALA B 1 420 ? 10.086 18.312 18.984 1 59.03 420 ALA B O 1
ATOM 7844 N N . TYR B 1 421 ? 8.328 19.844 18.922 1 59.56 421 TYR B N 1
ATOM 7845 C CA . TYR B 1 421 ? 7.348 18.844 19.344 1 59.56 421 TYR B CA 1
ATOM 7846 C C . TYR B 1 421 ? 6.242 18.688 18.312 1 59.56 421 TYR B C 1
ATOM 7848 O O . TYR B 1 421 ? 5.117 18.312 18.641 1 59.56 421 TYR B O 1
ATOM 7856 N N . ASP B 1 422 ? 6.5 18.5 17.047 1 62.56 422 ASP B N 1
ATOM 7857 C CA . ASP B 1 422 ? 5.383 18.391 16.109 1 62.56 422 ASP B CA 1
ATOM 7858 C C . ASP B 1 422 ? 5.098 16.922 15.781 1 62.56 422 ASP B C 1
ATOM 7860 O O . ASP B 1 422 ? 6.02 16.125 15.586 1 62.56 422 ASP B O 1
ATOM 7864 N N . HIS B 1 423 ? 3.639 16.516 15.789 1 66.5 423 HIS B N 1
ATOM 7865 C CA . HIS B 1 423 ? 3.291 15.109 15.625 1 66.5 423 HIS B CA 1
ATOM 7866 C C . HIS B 1 423 ? 2.184 14.938 14.594 1 66.5 423 HIS B C 1
ATOM 7868 O O . HIS B 1 423 ? 2.371 15.25 13.414 1 66.5 423 HIS B O 1
ATOM 7874 N N . GLY B 1 424 ? 0.919 14.672 15.047 1 66.94 424 GLY B N 1
ATOM 7875 C CA . GLY B 1 424 ? -0.268 14.234 14.328 1 66.94 424 GLY B CA 1
ATOM 7876 C C . GLY B 1 424 ? -0.736 15.227 13.289 1 66.94 424 GLY B C 1
ATOM 7877 O O . GLY B 1 424 ? -1.087 16.359 13.617 1 66.94 424 GLY B O 1
ATOM 7878 N N . THR B 1 425 ? -0.728 14.906 11.984 1 85.12 425 THR B N 1
ATOM 7879 C CA . THR B 1 425 ? -1.068 15.781 10.867 1 85.12 425 THR B CA 1
ATOM 7880 C C . THR B 1 425 ? -1.685 14.977 9.727 1 85.12 425 THR B C 1
ATOM 7882 O O . THR B 1 425 ? -1.512 13.758 9.648 1 85.12 425 THR B O 1
ATOM 7885 N N . ALA B 1 426 ? -2.627 15.57 9.055 1 91.25 426 ALA B N 1
ATOM 7886 C CA . ALA B 1 426 ? -3.168 15 7.824 1 91.25 426 ALA B CA 1
ATOM 7887 C C . ALA B 1 426 ? -3.068 15.992 6.672 1 91.25 426 ALA B C 1
ATOM 7889 O O . ALA B 1 426 ? -3.092 17.203 6.887 1 91.25 426 ALA B O 1
ATOM 7890 N N . HIS B 1 427 ? -2.982 15.469 5.453 1 96.94 427 HIS B N 1
ATOM 7891 C CA . HIS B 1 427 ? -2.807 16.344 4.293 1 96.94 427 HIS B CA 1
ATOM 7892 C C . HIS B 1 427 ? -3.75 15.938 3.162 1 96.94 427 HIS B C 1
ATOM 7894 O O . HIS B 1 427 ? -4.082 14.766 3.008 1 96.94 427 HIS B O 1
ATOM 7900 N N . VAL B 1 428 ? -4.203 16.938 2.404 1 98.25 428 VAL B N 1
ATOM 7901 C CA . VAL B 1 428 ? -5.035 16.75 1.221 1 98.25 428 VAL B CA 1
ATOM 7902 C C . VAL B 1 428 ? -4.445 17.516 0.041 1 98.25 428 VAL B C 1
ATOM 7904 O O . VAL B 1 428 ? -4.117 18.703 0.164 1 98.25 428 VAL B O 1
ATOM 7907 N N . SER B 1 429 ? -4.281 16.859 -1.078 1 98.81 429 SER B N 1
ATOM 7908 C CA . SER B 1 429 ? -3.896 17.484 -2.346 1 98.81 429 SER B CA 1
ATOM 7909 C C . SER B 1 429 ? -5.043 17.438 -3.35 1 98.81 429 SER B C 1
ATOM 7911 O O . SER B 1 429 ? -5.66 16.391 -3.557 1 98.81 429 SER B O 1
ATOM 7913 N N . VAL B 1 430 ? -5.309 18.594 -3.973 1 98.81 430 VAL B N 1
ATOM 7914 C CA . VAL B 1 430 ? -6.398 18.688 -4.938 1 98.81 430 VAL B CA 1
ATOM 7915 C C . VAL B 1 430 ? -5.895 19.359 -6.215 1 98.81 430 VAL B C 1
ATOM 7917 O O . VAL B 1 430 ? -5.211 20.391 -6.156 1 98.81 430 VAL B O 1
ATOM 7920 N N . LEU B 1 431 ? -6.164 18.828 -7.309 1 98.75 431 LEU B N 1
ATOM 7921 C CA . LEU B 1 431 ? -6.051 19.422 -8.633 1 98.75 431 LEU B CA 1
ATOM 7922 C C . LEU B 1 431 ? -7.375 19.344 -9.383 1 98.75 431 LEU B C 1
ATOM 7924 O O . LEU B 1 431 ? -7.816 18.25 -9.75 1 98.75 431 LEU B O 1
ATOM 7928 N N . ALA B 1 432 ? -7.984 20.453 -9.609 1 98.25 432 ALA B N 1
ATOM 7929 C CA . ALA B 1 432 ? -9.312 20.5 -10.211 1 98.25 432 ALA B CA 1
ATOM 7930 C C . ALA B 1 432 ? -9.227 20.438 -11.734 1 98.25 432 ALA B C 1
ATOM 7932 O O . ALA B 1 432 ? -8.172 20.703 -12.312 1 98.25 432 ALA B O 1
ATOM 7933 N N . PRO B 1 433 ? -10.359 20.109 -12.406 1 95.44 433 PRO B N 1
ATOM 7934 C CA . PRO B 1 433 ? -10.391 20.047 -13.875 1 95.44 433 PRO B CA 1
ATOM 7935 C C . PRO B 1 433 ? -10.023 21.375 -14.531 1 95.44 433 PRO B C 1
ATOM 7937 O O . PRO B 1 433 ? -9.477 21.391 -15.633 1 95.44 433 PRO B O 1
ATOM 7940 N N . ASP B 1 434 ? -10.258 22.469 -13.914 1 96.38 434 ASP B N 1
ATOM 7941 C CA . ASP B 1 434 ? -9.984 23.766 -14.523 1 96.38 434 ASP B CA 1
ATOM 7942 C C . ASP B 1 434 ? -8.523 24.172 -14.336 1 96.38 434 ASP B C 1
ATOM 7944 O O . ASP B 1 434 ? -8.117 25.266 -14.742 1 96.38 434 ASP B O 1
ATOM 7948 N N . GLY B 1 435 ? -7.777 23.344 -13.625 1 97.31 435 GLY B N 1
ATOM 7949 C CA . GLY B 1 435 ? -6.355 23.578 -13.461 1 97.31 435 GLY B CA 1
ATOM 7950 C C . GLY B 1 435 ? -6.004 24.203 -12.125 1 97.31 435 GLY B C 1
ATOM 7951 O O . GLY B 1 435 ? -4.828 24.297 -11.766 1 97.31 435 GLY B O 1
ATOM 7952 N N . SER B 1 436 ? -6.992 24.656 -11.344 1 98.75 436 SER B N 1
ATOM 7953 C CA . SER B 1 436 ? -6.738 25.188 -10.008 1 98.75 436 SER B CA 1
ATOM 7954 C C . SER B 1 436 ? -6.355 24.078 -9.039 1 98.75 436 SER B C 1
ATOM 7956 O O . SER B 1 436 ? -6.668 22.906 -9.266 1 98.75 436 SER B O 1
ATOM 7958 N N . ALA B 1 437 ? -5.652 24.469 -8.008 1 98.94 437 ALA B N 1
ATOM 7959 C CA . ALA B 1 437 ? -5.16 23.453 -7.086 1 98.94 437 ALA B CA 1
ATOM 7960 C C . ALA B 1 437 ? -5.219 23.953 -5.645 1 98.94 437 ALA B C 1
ATOM 7962 O O . ALA B 1 437 ? -5.195 25.156 -5.395 1 98.94 437 ALA B O 1
ATOM 7963 N N . VAL B 1 438 ? -5.348 23.047 -4.754 1 98.94 438 VAL B N 1
ATOM 7964 C CA . VAL B 1 438 ? -5.293 23.312 -3.322 1 98.94 438 VAL B CA 1
ATOM 7965 C C . VAL B 1 438 ? -4.398 22.297 -2.631 1 98.94 438 VAL B C 1
ATOM 7967 O O . VAL B 1 438 ? -4.52 21.094 -2.873 1 98.94 438 VAL B O 1
ATOM 7970 N N . ALA B 1 439 ? -3.459 22.703 -1.894 1 98.94 439 ALA B N 1
ATOM 7971 C CA . ALA B 1 439 ? -2.727 21.906 -0.915 1 98.94 439 ALA B CA 1
ATOM 7972 C C . ALA B 1 439 ? -3.059 22.344 0.509 1 98.94 439 ALA B C 1
ATOM 7974 O O . ALA B 1 439 ? -2.949 23.531 0.844 1 98.94 439 ALA B O 1
ATOM 7975 N N . VAL B 1 440 ? -3.436 21.391 1.344 1 98.88 440 VAL B N 1
ATOM 7976 C CA . VAL B 1 440 ? -3.828 21.797 2.691 1 98.88 440 VAL B CA 1
ATOM 7977 C C . VAL B 1 440 ? -3.408 20.719 3.693 1 98.88 440 VAL B C 1
ATOM 7979 O O . VAL B 1 440 ? -3.576 19.531 3.439 1 98.88 440 VAL B O 1
ATOM 7982 N N . THR B 1 441 ? -2.795 21.141 4.773 1 97.88 441 THR B N 1
ATOM 7983 C CA . THR B 1 441 ? -2.432 20.281 5.895 1 97.88 441 THR B CA 1
ATOM 7984 C C . THR B 1 441 ? -3.168 20.703 7.16 1 97.88 441 THR B C 1
ATOM 7986 O O . THR B 1 441 ? -3.139 21.875 7.543 1 97.88 441 THR B O 1
ATOM 7989 N N . SER B 1 442 ? -3.848 19.766 7.715 1 97.38 442 SER B N 1
ATOM 7990 C CA . SER B 1 442 ? -4.66 19.984 8.906 1 97.38 442 SER B CA 1
ATOM 7991 C C . SER B 1 442 ? -4.137 19.172 10.086 1 97.38 442 SER B C 1
ATOM 7993 O O . SER B 1 442 ? -3.604 18.062 9.898 1 97.38 442 SER B O 1
ATOM 7995 N N . SER B 1 443 ? -4.336 19.766 11.352 1 96.25 443 SER B N 1
ATOM 7996 C CA . SER B 1 443 ? -3.777 19.062 12.5 1 96.25 443 SER B CA 1
ATOM 7997 C C . SER B 1 443 ? -4.523 19.406 13.781 1 96.25 443 SER B C 1
ATOM 7999 O O . SER B 1 443 ? -5.027 20.531 13.93 1 96.25 443 SER B O 1
ATOM 8001 N N . ILE B 1 444 ? -4.547 18.422 14.602 1 97.06 444 ILE B N 1
ATOM 8002 C CA . ILE B 1 444 ? -4.863 18.688 16 1 97.06 444 ILE B CA 1
ATOM 8003 C C . ILE B 1 444 ? -3.631 18.422 16.875 1 97.06 444 ILE B C 1
ATOM 8005 O O . ILE B 1 444 ? -3.74 18.25 18.078 1 97.06 444 ILE B O 1
ATOM 8009 N N . ASP B 1 445 ? -2.479 18.25 16.172 1 93.75 445 ASP B N 1
ATOM 8010 C CA . ASP B 1 445 ? -1.132 18.156 16.734 1 93.75 445 ASP B CA 1
ATOM 8011 C C . ASP B 1 445 ? -0.814 16.719 17.141 1 93.75 445 ASP B C 1
ATOM 8013 O O . ASP B 1 445 ? -0.618 15.852 16.297 1 93.75 445 ASP B O 1
ATOM 8017 N N . TYR B 1 446 ? -0.997 16.344 18.422 1 93.25 446 TYR B N 1
ATOM 8018 C CA . TYR B 1 446 ? -0.67 14.977 18.812 1 93.25 446 TYR B CA 1
ATOM 8019 C C . TYR B 1 446 ? -1.875 14.055 18.641 1 93.25 446 TYR B C 1
ATOM 8021 O O . TYR B 1 446 ? -2.967 14.516 18.297 1 93.25 446 TYR B O 1
ATOM 8029 N N . PHE B 1 447 ? -1.661 12.789 18.766 1 93.94 447 PHE B N 1
ATOM 8030 C CA . PHE B 1 447 ? -2.725 11.805 18.562 1 93.94 447 PHE B CA 1
ATOM 8031 C C . PHE B 1 447 ? -3.918 12.117 19.469 1 93.94 447 PHE B C 1
ATOM 8033 O O . PHE B 1 447 ? -3.791 12.133 20.688 1 93.94 447 PHE B O 1
ATOM 8040 N N . TYR B 1 448 ? -5.027 12.375 18.781 1 96.88 448 TYR B N 1
ATOM 8041 C CA . TYR B 1 448 ? -6.297 12.719 19.406 1 96.88 448 TYR B CA 1
ATOM 8042 C C . TYR B 1 448 ? -6.18 14.016 20.203 1 96.88 448 TYR B C 1
ATOM 8044 O O . TYR B 1 448 ? -6.914 14.219 21.172 1 96.88 448 TYR B O 1
ATOM 8052 N N . GLY B 1 449 ? -5.195 14.789 19.875 1 96 449 GLY B N 1
ATOM 8053 C CA . GLY B 1 449 ? -5.051 16.125 20.422 1 96 449 GLY B CA 1
ATOM 8054 C C . GLY B 1 449 ? -4.82 16.156 21.922 1 96 449 GLY B C 1
ATOM 8055 O O . GLY B 1 449 ? -3.926 15.477 22.422 1 96 449 GLY B O 1
ATOM 8056 N N . SER B 1 450 ? -5.68 16.922 22.609 1 96.88 450 SER B N 1
ATOM 8057 C CA . SER B 1 450 ? -5.602 17.047 24.062 1 96.88 450 SER B CA 1
ATOM 8058 C C . SER B 1 450 ? -6.176 15.812 24.75 1 96.88 450 SER B C 1
ATOM 8060 O O . SER B 1 450 ? -6.109 15.688 25.969 1 96.88 450 SER B O 1
ATOM 8062 N N . THR B 1 451 ? -6.781 14.938 23.984 1 96.88 451 THR B N 1
ATOM 8063 C CA . THR B 1 451 ? -7.492 13.766 24.469 1 96.88 451 THR B CA 1
ATOM 8064 C C . THR B 1 451 ? -8.742 14.172 25.234 1 96.88 451 THR B C 1
ATOM 8066 O O . THR B 1 451 ? -9.195 13.445 26.125 1 96.88 451 THR B O 1
ATOM 8069 N N . ILE B 1 452 ? -9.195 15.391 24.953 1 97.81 452 ILE B N 1
ATOM 8070 C CA . ILE B 1 452 ? -10.469 15.859 25.469 1 97.81 452 ILE B CA 1
ATOM 8071 C C . ILE B 1 452 ? -11.484 15.961 24.344 1 97.81 452 ILE B C 1
ATOM 8073 O O . ILE B 1 452 ? -11.25 16.656 23.359 1 97.81 452 ILE B O 1
ATOM 8077 N N . MET B 1 453 ? -12.523 15.219 24.484 1 98.19 453 MET B N 1
ATOM 8078 C CA . MET B 1 453 ? -13.641 15.312 23.547 1 98.19 453 MET B CA 1
ATOM 8079 C C . MET B 1 453 ? -14.812 16.078 24.172 1 98.19 453 MET B C 1
ATOM 8081 O O . MET B 1 453 ? -15.211 15.789 25.297 1 98.19 453 MET B O 1
ATOM 8085 N N . SER B 1 454 ? -15.297 17 23.469 1 98.31 454 SER B N 1
ATOM 8086 C CA . SER B 1 454 ? -16.422 17.797 23.953 1 98.31 454 SER B CA 1
ATOM 8087 C C . SER B 1 454 ? -17.656 16.953 24.141 1 98.31 454 SER B C 1
ATOM 8089 O O . SER B 1 454 ? -18.078 16.234 23.234 1 98.31 454 SER B O 1
ATOM 8091 N N . GLU B 1 455 ? -18.266 17.078 25.281 1 96.94 455 GLU B N 1
ATOM 8092 C CA . GLU B 1 455 ? -19.484 16.344 25.594 1 96.94 455 GLU B CA 1
ATOM 8093 C C . GLU B 1 455 ? -20.672 16.859 24.781 1 96.94 455 GLU B C 1
ATOM 8095 O O . GLU B 1 455 ? -21.531 16.078 24.359 1 96.94 455 GLU B O 1
ATOM 8100 N N . SER B 1 456 ? -20.672 18.109 24.531 1 97.69 456 SER B N 1
ATOM 8101 C CA . SER B 1 456 ? -21.828 18.734 23.922 1 97.69 456 SER B CA 1
ATOM 8102 C C . SER B 1 456 ? -21.734 18.703 22.391 1 97.69 456 SER B C 1
ATOM 8104 O O . SER B 1 456 ? -22.75 18.656 21.703 1 97.69 456 SER B O 1
ATOM 8106 N N . THR B 1 457 ? -20.516 18.734 21.906 1 98.44 457 THR B N 1
ATOM 8107 C CA . THR B 1 457 ? -20.375 18.938 20.469 1 98.44 457 THR B CA 1
ATOM 8108 C C . THR B 1 457 ? -19.719 17.719 19.812 1 98.44 457 THR B C 1
ATOM 8110 O O . THR B 1 457 ? -19.781 17.562 18.594 1 98.44 457 THR B O 1
ATOM 8113 N N . GLY B 1 458 ? -19.047 16.875 20.516 1 98.56 458 GLY B N 1
ATOM 8114 C CA . GLY B 1 458 ? -18.344 15.734 19.969 1 98.56 458 GLY B CA 1
ATOM 8115 C C . GLY B 1 458 ? -17 16.109 19.359 1 98.56 458 GLY B C 1
ATOM 8116 O O . GLY B 1 458 ? -16.297 15.25 18.812 1 98.56 458 GLY B O 1
ATOM 8117 N N . ILE B 1 459 ? -16.562 17.344 19.438 1 98.81 459 ILE B N 1
ATOM 8118 C CA . ILE B 1 459 ? -15.289 17.797 18.875 1 98.81 459 ILE B CA 1
ATOM 8119 C C . ILE B 1 459 ? -14.133 17.297 19.734 1 98.81 459 ILE B C 1
ATOM 8121 O O . ILE B 1 459 ? -14.195 17.328 20.953 1 98.81 459 ILE B O 1
ATOM 8125 N N . ILE B 1 460 ? -13.133 16.75 19.062 1 98.62 460 ILE B N 1
ATOM 8126 C CA . ILE B 1 460 ? -11.867 16.469 19.734 1 98.62 460 ILE B CA 1
ATOM 8127 C C . ILE B 1 460 ? -10.953 17.688 19.656 1 98.62 460 ILE B C 1
ATOM 8129 O O . ILE B 1 460 ? -10.625 18.156 18.562 1 98.62 460 ILE B O 1
ATOM 8133 N N . TRP B 1 461 ? -10.555 18.172 20.812 1 98.62 461 TRP B N 1
ATOM 8134 C CA . TRP B 1 461 ? -9.805 19.422 20.844 1 98.62 461 TRP B CA 1
ATOM 8135 C C . TRP B 1 461 ? -8.32 19.172 20.594 1 98.62 461 TRP B C 1
ATOM 8137 O O . TRP B 1 461 ? -7.777 18.156 21.016 1 98.62 461 TRP B O 1
ATOM 8147 N N . ASN B 1 462 ? -7.707 20.125 20.031 1 97.94 462 ASN B N 1
ATOM 8148 C CA . ASN B 1 462 ? -6.273 20.078 19.75 1 97.94 462 ASN B CA 1
ATOM 8149 C C . ASN B 1 462 ? -5.449 20.234 21.031 1 97.94 462 ASN B C 1
ATOM 8151 O O . ASN B 1 462 ? -5.992 20.5 22.094 1 97.94 462 ASN B O 1
ATOM 8155 N N . ASN B 1 463 ? -4.137 19.984 20.891 1 96.94 463 ASN B N 1
ATOM 8156 C CA . ASN B 1 463 ? -3.176 20.359 21.922 1 96.94 463 ASN B CA 1
ATOM 8157 C C . ASN B 1 463 ? -2.023 21.172 21.344 1 96.94 463 ASN B C 1
ATOM 8159 O O . ASN B 1 463 ? -0.863 20.953 21.688 1 96.94 463 ASN B O 1
ATOM 8163 N N . GLU B 1 464 ? -2.336 22.094 20.516 1 96.5 464 GLU B N 1
ATOM 8164 C CA . GLU B 1 464 ? -1.383 22.828 19.703 1 96.5 464 GLU B CA 1
ATOM 8165 C C . GLU B 1 464 ? -0.502 23.734 20.562 1 96.5 464 GLU B C 1
ATOM 8167 O O . GLU B 1 464 ? 0.569 24.156 20.125 1 96.5 464 GLU B O 1
ATOM 8172 N N . MET B 1 465 ? -0.87 24.078 21.781 1 96.38 465 MET B N 1
ATOM 8173 C CA . MET B 1 465 ? -0.066 24.969 22.625 1 96.38 465 MET B CA 1
ATOM 8174 C C . MET B 1 465 ? 1.229 24.281 23.047 1 96.38 465 MET B C 1
ATOM 8176 O O . MET B 1 465 ? 2.16 24.938 23.516 1 96.38 465 MET B O 1
ATOM 8180 N N . THR B 1 466 ? 1.218 22.953 22.844 1 93.62 466 THR B N 1
ATOM 8181 C CA . THR B 1 466 ? 2.428 22.203 23.172 1 93.62 466 THR B CA 1
ATOM 8182 C C . THR B 1 466 ? 3.523 22.469 22.141 1 93.62 466 THR B C 1
ATOM 8184 O O . THR B 1 466 ? 4.688 22.141 22.359 1 93.62 466 THR B O 1
ATOM 8187 N N . ASP B 1 467 ? 3.191 23.062 21.078 1 93.38 467 ASP B N 1
ATOM 8188 C CA . ASP B 1 467 ? 4.168 23.344 20.031 1 93.38 467 ASP B CA 1
ATOM 8189 C C . ASP B 1 467 ? 4.996 24.578 20.359 1 93.38 467 ASP B C 1
ATOM 8191 O O . ASP B 1 467 ? 5.996 24.859 19.703 1 93.38 467 ASP B O 1
ATOM 8195 N N . PHE B 1 468 ? 4.551 25.328 21.359 1 94.38 468 PHE B N 1
ATOM 8196 C CA . PHE B 1 468 ? 5.391 26.406 21.859 1 94.38 468 PHE B CA 1
ATOM 8197 C C . PHE B 1 468 ? 6.578 25.859 22.641 1 94.38 468 PHE B C 1
ATOM 8199 O O . PHE B 1 468 ? 6.566 24.703 23.062 1 94.38 468 PHE B O 1
ATOM 8206 N N . SER B 1 469 ? 7.555 26.641 22.75 1 90.25 469 SER B N 1
ATOM 8207 C CA . SER B 1 469 ? 8.75 26.281 23.5 1 90.25 469 SER B CA 1
ATOM 8208 C C . SER B 1 469 ? 9.18 27.422 24.422 1 90.25 469 SER B C 1
ATOM 8210 O O . SER B 1 469 ? 9.383 28.547 23.984 1 90.25 469 SER B O 1
ATOM 8212 N N . LYS B 1 470 ? 9.422 27.016 25.672 1 88.88 470 LYS B N 1
ATOM 8213 C CA . LYS B 1 470 ? 9.859 28.016 26.641 1 88.88 470 LYS B CA 1
ATOM 8214 C C . LYS B 1 470 ? 11.297 28.469 26.359 1 88.88 470 LYS B C 1
ATOM 8216 O O . LYS B 1 470 ? 11.664 29.609 26.656 1 88.88 470 LYS B O 1
ATOM 8221 N N . ASP B 1 471 ? 11.992 27.656 25.734 1 88.38 471 ASP B N 1
ATOM 8222 C CA . ASP B 1 471 ? 13.422 27.891 25.578 1 88.38 471 ASP B CA 1
ATOM 8223 C C . ASP B 1 471 ? 13.703 28.641 24.281 1 88.38 471 ASP B C 1
ATOM 8225 O O . ASP B 1 471 ? 14.789 29.188 24.094 1 88.38 471 ASP B O 1
ATOM 8229 N N . ASN B 1 472 ? 12.773 28.688 23.375 1 89.75 472 ASN B N 1
ATOM 8230 C CA . ASN B 1 472 ? 12.914 29.406 22.109 1 89.75 472 ASN B CA 1
ATOM 8231 C C . ASN B 1 472 ? 12.242 30.766 22.172 1 89.75 472 ASN B C 1
ATOM 8233 O O . ASN B 1 472 ? 11.016 30.875 22.062 1 89.75 472 ASN B O 1
ATOM 8237 N N . PRO B 1 473 ? 13.031 31.75 22.219 1 90.75 473 PRO B N 1
ATOM 8238 C CA . PRO B 1 473 ? 12.453 33.094 22.406 1 90.75 473 PRO B CA 1
ATOM 8239 C C . PRO B 1 473 ? 11.484 33.469 21.281 1 90.75 473 PRO B C 1
ATOM 8241 O O . PRO B 1 473 ? 10.539 34.219 21.516 1 90.75 473 PRO B O 1
ATOM 8244 N N . ARG B 1 474 ? 11.648 33.031 20.109 1 93.94 474 ARG B N 1
ATOM 8245 C CA . ARG B 1 474 ? 10.797 33.406 18.984 1 93.94 474 ARG B CA 1
ATOM 8246 C C . ARG B 1 474 ? 9.523 32.562 18.953 1 93.94 474 ARG B C 1
ATOM 8248 O O . ARG B 1 474 ? 8.562 32.875 18.25 1 93.94 474 ARG B O 1
ATOM 8255 N N . ASN B 1 475 ? 9.492 31.531 19.766 1 94.94 475 ASN B N 1
ATOM 8256 C CA . ASN B 1 475 ? 8.344 30.625 19.797 1 94.94 475 ASN B CA 1
ATOM 8257 C C . ASN B 1 475 ? 7.82 30.422 21.219 1 94.94 475 ASN B C 1
ATOM 8259 O O . ASN B 1 475 ? 7.297 29.359 21.562 1 94.94 475 ASN B O 1
ATOM 8263 N N . GLN B 1 476 ? 7.973 31.328 22.047 1 94.5 476 GLN B N 1
ATOM 8264 C CA . GLN B 1 476 ? 7.336 31.328 23.359 1 94.5 476 GLN B CA 1
ATOM 8265 C C . GLN B 1 476 ? 5.863 31.703 23.25 1 94.5 476 GLN B C 1
ATOM 8267 O O . GLN B 1 476 ? 5.488 32.531 22.422 1 94.5 476 GLN B O 1
ATOM 8272 N N . VAL B 1 477 ? 5.156 31.188 24.188 1 95.81 477 VAL B N 1
ATOM 8273 C CA . VAL B 1 477 ? 3.717 31.422 24.141 1 95.81 477 VAL B CA 1
ATOM 8274 C C . VAL B 1 477 ? 3.41 32.875 24.5 1 95.81 477 VAL B C 1
ATOM 8276 O O . VAL B 1 477 ? 4.059 33.438 25.375 1 95.81 477 VAL B O 1
ATOM 8279 N N . GLN B 1 478 ? 2.564 33.438 23.797 1 96.62 478 GLN B N 1
ATOM 8280 C CA . GLN B 1 478 ? 1.912 34.719 24.062 1 96.62 478 GLN B CA 1
ATOM 8281 C C . GLN B 1 478 ? 0.448 34.688 23.641 1 96.62 478 GLN B C 1
ATOM 8283 O O . GLN B 1 478 ? 0.093 34.031 22.672 1 96.62 478 GLN B O 1
ATOM 8288 N N . PRO B 1 479 ? -0.402 35.438 24.375 1 97.06 479 PRO B N 1
ATOM 8289 C CA . PRO B 1 479 ? -1.811 35.469 23.984 1 97.06 479 PRO B CA 1
ATOM 8290 C C . PRO B 1 479 ? -2 35.844 22.516 1 97.06 479 PRO B C 1
ATOM 8292 O O . PRO B 1 479 ? -1.509 36.906 22.094 1 97.06 479 PRO B O 1
ATOM 8295 N N . GLY B 1 480 ? -2.684 34.969 21.797 1 97.94 480 GLY B N 1
ATOM 8296 C CA . GLY B 1 480 ? -3.004 35.25 20.406 1 97.94 480 GLY B CA 1
ATOM 8297 C C . GLY B 1 480 ? -1.956 34.75 19.438 1 97.94 480 GLY B C 1
ATOM 8298 O O . GLY B 1 480 ? -2.188 34.719 18.219 1 97.94 480 GLY B O 1
ATOM 8299 N N . LYS B 1 481 ? -0.842 34.375 19.953 1 98.06 481 LYS B 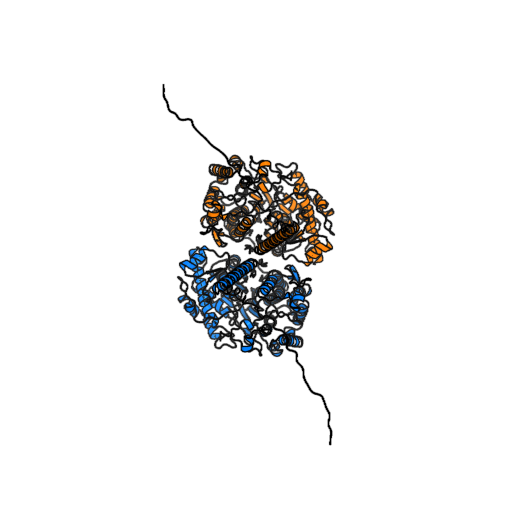N 1
ATOM 8300 C CA . LYS B 1 481 ? 0.279 33.938 19.109 1 98.06 481 LYS B CA 1
ATOM 8301 C C . LYS B 1 481 ? 0.043 32.531 18.547 1 98.06 481 LYS B C 1
ATOM 8303 O O . LYS B 1 481 ? -0.652 31.734 19.141 1 98.06 481 LYS B O 1
ATOM 8308 N N . ARG B 1 482 ? 0.533 32.312 17.328 1 98 482 ARG B N 1
ATOM 8309 C CA . ARG B 1 482 ? 0.532 30.984 16.703 1 98 482 ARG B CA 1
ATOM 8310 C C . ARG B 1 482 ? 1.9 30.328 16.828 1 98 482 ARG B C 1
ATOM 8312 O O . ARG B 1 482 ? 2.926 30.969 16.578 1 98 482 ARG B O 1
ATOM 8319 N N . PRO B 1 483 ? 1.938 29.078 17.203 1 96.06 483 PRO B N 1
ATOM 8320 C CA . PRO B 1 483 ? 3.23 28.406 17.359 1 96.06 483 PRO B CA 1
ATOM 8321 C C . PRO B 1 483 ? 3.855 28.016 16.031 1 96.06 483 PRO B C 1
ATOM 8323 O O . PRO B 1 483 ? 3.152 27.906 15.016 1 96.06 483 PRO B O 1
ATOM 8326 N N . LEU B 1 484 ? 5.137 27.766 16.047 1 94.44 484 LEU B N 1
ATOM 8327 C CA . LEU B 1 484 ? 5.898 27.297 14.898 1 94.44 484 LEU B CA 1
ATOM 8328 C C . LEU B 1 484 ? 5.41 25.922 14.445 1 94.44 484 LEU B C 1
ATOM 8330 O O . LEU B 1 484 ? 5.016 25.094 15.273 1 94.44 484 LEU B O 1
ATOM 8334 N N . SER B 1 485 ? 5.473 25.672 13.094 1 93.94 485 SER B N 1
ATOM 8335 C CA . SER B 1 485 ? 4.98 24.406 12.531 1 93.94 485 SER B CA 1
ATOM 8336 C C . SER B 1 485 ? 5.914 23.891 11.445 1 93.94 485 SER B C 1
ATOM 8338 O O . SER B 1 485 ? 6.602 24.656 10.781 1 93.94 485 SER B O 1
ATOM 8340 N N . SER B 1 486 ? 5.891 22.562 11.273 1 92.81 486 SER B N 1
ATOM 8341 C CA . SER B 1 486 ? 6.652 21.922 10.211 1 92.81 486 SER B CA 1
ATOM 8342 C C . SER B 1 486 ? 5.781 21.641 8.992 1 92.81 486 SER B C 1
ATOM 8344 O O . SER B 1 486 ? 6.273 21.188 7.961 1 92.81 486 SER B O 1
ATOM 8346 N N . MET B 1 487 ? 4.484 21.922 9.023 1 96.12 487 MET B N 1
ATOM 8347 C CA . MET B 1 487 ? 3.574 21.672 7.902 1 96.12 487 MET B CA 1
ATOM 8348 C C . MET B 1 487 ? 3.971 22.516 6.691 1 96.12 487 MET B C 1
ATOM 8350 O O . MET B 1 487 ? 4.312 23.688 6.828 1 96.12 487 MET B O 1
ATOM 8354 N N . VAL B 1 488 ? 3.914 21.906 5.504 1 97.56 488 VAL B N 1
ATOM 8355 C CA . VAL B 1 488 ? 4.359 22.625 4.312 1 97.56 488 VAL B CA 1
ATOM 8356 C C . VAL B 1 488 ? 3.484 22.25 3.121 1 97.56 488 VAL B C 1
ATOM 8358 O O . VAL B 1 488 ? 3.992 21.844 2.07 1 97.56 488 VAL B O 1
ATOM 8361 N N . PRO B 1 489 ? 2.201 22.438 3.189 1 98.69 489 PRO B N 1
ATOM 8362 C CA . PRO B 1 489 ? 1.462 22.25 1.938 1 98.69 489 PRO B CA 1
ATOM 8363 C C . PRO B 1 489 ? 2.045 23.062 0.787 1 98.69 489 PRO B C 1
ATOM 8365 O O . PRO B 1 489 ? 2.334 24.25 0.951 1 98.69 489 PRO B O 1
ATOM 8368 N N . SER B 1 490 ? 2.176 22.422 -0.391 1 98.88 490 SER B N 1
ATOM 8369 C CA . SER B 1 490 ? 2.943 23.094 -1.438 1 98.88 490 SER B CA 1
ATOM 8370 C C . SER B 1 490 ? 2.391 22.766 -2.82 1 98.88 490 SER B C 1
ATOM 8372 O O . SER B 1 490 ? 1.923 21.656 -3.062 1 98.88 490 SER B O 1
ATOM 8374 N N . ILE B 1 491 ? 2.443 23.75 -3.676 1 98.94 491 ILE B N 1
ATOM 8375 C CA . ILE B 1 491 ? 2.082 23.609 -5.082 1 98.94 491 ILE B CA 1
ATOM 8376 C C . ILE B 1 491 ? 3.234 24.094 -5.957 1 98.94 491 ILE B C 1
ATOM 8378 O O . ILE B 1 491 ? 3.789 25.172 -5.73 1 98.94 491 ILE B O 1
ATOM 8382 N N . PHE B 1 492 ? 3.605 23.297 -6.914 1 98.88 492 PHE B N 1
ATOM 8383 C CA . PHE B 1 492 ? 4.594 23.672 -7.914 1 98.88 492 PHE B CA 1
ATOM 8384 C C . PHE B 1 492 ? 3.93 23.938 -9.258 1 98.88 492 PHE B C 1
ATOM 8386 O O . PHE B 1 492 ? 3.129 23.125 -9.734 1 98.88 492 PHE B O 1
ATOM 8393 N N . VAL B 1 493 ? 4.289 25.062 -9.875 1 98.69 493 VAL B N 1
ATOM 8394 C CA . VAL B 1 493 ? 3.758 25.391 -11.188 1 98.69 493 VAL B CA 1
ATOM 8395 C C . VAL B 1 493 ? 4.906 25.625 -12.172 1 98.69 493 VAL B C 1
ATOM 8397 O O . VAL B 1 493 ? 5.98 26.078 -11.789 1 98.69 493 VAL B O 1
ATOM 8400 N N . ASP B 1 494 ? 4.688 25.281 -13.414 1 97.62 494 ASP B N 1
ATOM 8401 C CA . ASP B 1 494 ? 5.727 25.5 -14.414 1 97.62 494 ASP B CA 1
ATOM 8402 C C . ASP B 1 494 ? 5.695 26.922 -14.953 1 97.62 494 ASP B C 1
ATOM 8404 O O . ASP B 1 494 ? 4.953 27.766 -14.438 1 97.62 494 ASP B O 1
ATOM 8408 N N . LYS B 1 495 ? 6.48 27.25 -15.922 1 95.25 495 LYS B N 1
ATOM 8409 C CA . LYS B 1 495 ? 6.648 28.609 -16.438 1 95.25 495 LYS B CA 1
ATOM 8410 C C . LYS B 1 495 ? 5.379 29.109 -17.125 1 95.25 495 LYS B C 1
ATOM 8412 O O . LYS B 1 495 ? 5.145 30.312 -17.234 1 95.25 495 LYS B O 1
ATOM 8417 N N . SER B 1 496 ? 4.559 28.172 -17.531 1 95.38 496 SER B N 1
ATOM 8418 C CA . SER B 1 496 ? 3.314 28.547 -18.203 1 95.38 496 SER B CA 1
ATOM 8419 C C . SER B 1 496 ? 2.174 28.703 -17.203 1 95.38 496 SER B C 1
ATOM 8421 O O . SER B 1 496 ? 1.055 29.062 -17.578 1 95.38 496 SER B O 1
ATOM 8423 N N . GLY B 1 497 ? 2.447 28.422 -16 1 96.94 497 GLY B N 1
ATOM 8424 C CA . GLY B 1 497 ? 1.428 28.547 -14.969 1 96.94 497 GLY B CA 1
ATOM 8425 C C . GLY B 1 497 ? 0.621 27.266 -14.773 1 96.94 497 GLY B C 1
ATOM 8426 O O . GLY B 1 497 ? -0.423 27.281 -14.125 1 96.94 497 GLY B O 1
ATOM 8427 N N . LEU B 1 498 ? 1.01 26.203 -15.383 1 97.44 498 LEU B N 1
ATOM 8428 C CA . LEU B 1 498 ? 0.332 24.922 -15.188 1 97.44 498 LEU B CA 1
ATOM 8429 C C . LEU B 1 498 ? 0.875 24.203 -13.961 1 97.44 498 LEU B C 1
ATOM 8431 O O . LEU B 1 498 ? 2.086 24.188 -13.727 1 97.44 498 LEU B O 1
ATOM 8435 N N . VAL B 1 499 ? -0.024 23.672 -13.203 1 98.44 499 VAL B N 1
ATOM 8436 C CA . VAL B 1 499 ? 0.366 22.938 -12.008 1 98.44 499 VAL B CA 1
ATOM 8437 C C . VAL B 1 499 ? 1.2 21.719 -12.398 1 98.44 499 VAL B C 1
ATOM 8439 O O . VAL B 1 499 ? 0.828 20.969 -13.305 1 98.44 499 VAL B O 1
ATOM 8442 N N . ARG B 1 500 ? 2.311 21.5 -11.719 1 98.25 500 ARG B N 1
ATOM 8443 C CA . ARG B 1 500 ? 3.217 20.391 -11.961 1 98.25 500 ARG B CA 1
ATOM 8444 C C . ARG B 1 500 ? 3.139 19.375 -10.828 1 98.25 500 ARG B C 1
ATOM 8446 O O . ARG B 1 500 ? 3.357 18.172 -11.047 1 98.25 500 ARG B O 1
ATOM 8453 N N . LEU B 1 501 ? 2.982 19.812 -9.625 1 98.75 501 LEU B N 1
ATOM 8454 C CA . LEU B 1 501 ? 3.004 18.953 -8.453 1 98.75 501 LEU B CA 1
ATOM 8455 C C . LEU B 1 501 ? 2.256 19.594 -7.289 1 98.75 501 LEU B C 1
ATOM 8457 O O . LEU B 1 501 ? 2.451 20.781 -6.996 1 98.75 501 LEU B O 1
ATOM 8461 N N . VAL B 1 502 ? 1.321 18.969 -6.691 1 98.94 502 VAL B N 1
ATOM 8462 C CA . VAL B 1 502 ? 0.676 19.312 -5.434 1 98.94 502 VAL B CA 1
ATOM 8463 C C . VAL B 1 502 ? 1.069 18.312 -4.355 1 98.94 502 VAL B C 1
ATOM 8465 O O . VAL B 1 502 ? 0.858 17.109 -4.516 1 98.94 502 VAL B O 1
ATOM 8468 N N . ILE B 1 503 ? 1.666 18.812 -3.252 1 98.75 503 ILE B N 1
ATOM 8469 C CA . ILE B 1 503 ? 2.258 17.844 -2.344 1 98.75 503 ILE B CA 1
ATOM 8470 C C . ILE B 1 503 ? 2.266 18.406 -0.921 1 98.75 503 ILE B C 1
ATOM 8472 O O . ILE B 1 503 ? 2.318 19.609 -0.725 1 98.75 503 ILE B O 1
ATOM 8476 N N . GLY B 1 504 ? 2.215 17.594 0.033 1 97.44 504 GLY B N 1
ATOM 8477 C CA . GLY B 1 504 ? 2.336 17.812 1.466 1 97.44 504 GLY B CA 1
ATOM 8478 C C . GLY B 1 504 ? 2.238 16.531 2.271 1 97.44 504 GLY B C 1
ATOM 8479 O O . GLY B 1 504 ? 2.135 15.438 1.702 1 97.44 504 GLY B O 1
ATOM 8480 N N . GLY B 1 505 ? 2.312 16.703 3.578 1 93.5 505 GLY B N 1
ATOM 8481 C CA . GLY B 1 505 ? 2.305 15.461 4.32 1 93.5 505 GLY B CA 1
ATOM 8482 C C . GLY B 1 505 ? 2.09 15.648 5.809 1 93.5 505 GLY B C 1
ATOM 8483 O O . GLY B 1 505 ? 1.847 16.766 6.27 1 93.5 505 GLY B O 1
ATOM 8484 N N . ALA B 1 506 ? 2.107 14.477 6.484 1 89.62 506 ALA B N 1
ATOM 8485 C CA . ALA B 1 506 ? 1.98 14.359 7.934 1 89.62 506 ALA B CA 1
ATOM 8486 C C . ALA B 1 506 ? 3.16 13.594 8.531 1 89.62 506 ALA B C 1
ATOM 8488 O O . ALA B 1 506 ? 3.637 12.625 7.945 1 89.62 506 ALA B O 1
ATOM 8489 N N . GLY B 1 507 ? 3.711 14.07 9.633 1 87.5 507 GLY B N 1
ATOM 8490 C CA . GLY B 1 507 ? 4.824 13.359 10.242 1 87.5 507 GLY B CA 1
ATOM 8491 C C . GLY B 1 507 ? 5.719 14.258 11.07 1 87.5 507 GLY B C 1
ATOM 8492 O O . GLY B 1 507 ? 6.938 14.055 11.125 1 87.5 507 GLY B O 1
ATOM 8493 N N . GLY B 1 508 ? 5.191 15.297 11.586 1 83.44 508 GLY B N 1
ATOM 8494 C CA . GLY B 1 508 ? 5.949 16.156 12.477 1 83.44 508 GLY B CA 1
ATOM 8495 C C . GLY B 1 508 ? 7.141 16.812 11.805 1 83.44 508 GLY B C 1
ATOM 8496 O O . GLY B 1 508 ? 7.012 17.375 10.719 1 83.44 508 GLY B O 1
ATOM 8497 N N . MET B 1 509 ? 8.273 16.703 12.43 1 85.12 509 MET B N 1
ATOM 8498 C CA . MET B 1 509 ? 9.461 17.422 11.984 1 85.12 509 MET B CA 1
ATOM 8499 C C . MET B 1 509 ? 9.992 16.844 10.68 1 85.12 509 MET B C 1
ATOM 8501 O O . MET B 1 509 ? 10.734 17.516 9.961 1 85.12 509 MET B O 1
ATOM 8505 N N . SER B 1 510 ? 9.578 15.695 10.359 1 90.88 510 SER B N 1
ATOM 8506 C CA . SER B 1 510 ? 10.102 15.07 9.148 1 90.88 510 SER B CA 1
ATOM 8507 C C . SER B 1 510 ? 9.344 15.539 7.91 1 90.88 510 SER B C 1
ATOM 8509 O O . SER B 1 510 ? 9.773 15.297 6.781 1 90.88 510 SER B O 1
ATOM 8511 N N . ILE B 1 511 ? 8.297 16.25 8.062 1 93.62 511 ILE B N 1
ATOM 8512 C CA . ILE B 1 511 ? 7.441 16.641 6.945 1 93.62 511 ILE B CA 1
ATOM 8513 C C . ILE B 1 511 ? 8.25 17.438 5.93 1 93.62 511 ILE B C 1
ATOM 8515 O O . ILE B 1 511 ? 8.297 17.094 4.75 1 93.62 511 ILE B O 1
ATOM 8519 N N . THR B 1 512 ? 8.945 18.453 6.434 1 94.88 512 THR B N 1
ATOM 8520 C CA . THR B 1 512 ? 9.586 19.422 5.543 1 94.88 512 THR B CA 1
ATOM 8521 C C . THR B 1 512 ? 10.703 18.75 4.746 1 94.88 512 THR B C 1
ATOM 8523 O O . THR B 1 512 ? 10.727 18.812 3.514 1 94.88 512 THR B O 1
ATOM 8526 N N . PRO B 1 513 ? 11.617 18.047 5.406 1 95.31 513 PRO B N 1
ATOM 8527 C CA . PRO B 1 513 ? 12.672 17.406 4.621 1 95.31 513 PRO B CA 1
ATOM 8528 C C . PRO B 1 513 ? 12.141 16.328 3.676 1 95.31 513 PRO B C 1
ATOM 8530 O O . PRO B 1 513 ? 12.648 16.172 2.562 1 95.31 513 PRO B O 1
ATOM 8533 N N . VAL B 1 514 ? 11.203 15.578 4.098 1 96 514 VAL B N 1
ATOM 8534 C CA . VAL B 1 514 ? 10.688 14.492 3.27 1 96 514 VAL B CA 1
ATOM 8535 C C . VAL B 1 514 ? 9.961 15.07 2.055 1 96 514 VAL B C 1
ATOM 8537 O O . VAL B 1 514 ? 10.07 14.531 0.949 1 96 514 VAL B O 1
ATOM 8540 N N . VAL B 1 515 ? 9.195 16.109 2.24 1 97.62 515 VAL B N 1
ATOM 8541 C CA . VAL B 1 515 ? 8.562 16.781 1.109 1 97.62 515 VAL B CA 1
ATOM 8542 C C . VAL B 1 515 ? 9.633 17.297 0.15 1 97.62 515 VAL B C 1
ATOM 8544 O O . VAL B 1 515 ? 9.477 17.203 -1.07 1 97.62 515 VAL B O 1
ATOM 8547 N N . ALA B 1 516 ? 10.727 17.844 0.68 1 97.94 516 ALA B N 1
ATOM 8548 C CA . ALA B 1 516 ? 11.828 18.312 -0.151 1 97.94 516 ALA B CA 1
ATOM 8549 C C . ALA B 1 516 ? 12.445 17.156 -0.942 1 97.94 516 ALA B C 1
ATOM 8551 O O . ALA B 1 516 ? 12.719 17.297 -2.137 1 97.94 516 ALA B O 1
ATOM 8552 N N . GLU B 1 517 ? 12.633 16.078 -0.248 1 97.19 517 GLU B N 1
ATOM 8553 C CA . GLU B 1 517 ? 13.227 14.906 -0.869 1 97.19 517 GLU B CA 1
ATOM 8554 C C . GLU B 1 517 ? 12.391 14.414 -2.047 1 97.19 517 GLU B C 1
ATOM 8556 O O . GLU B 1 517 ? 12.914 14.227 -3.148 1 97.19 517 GLU B O 1
ATOM 8561 N N . VAL B 1 518 ? 11.148 14.188 -1.855 1 97.81 518 VAL B N 1
ATOM 8562 C CA . VAL B 1 518 ? 10.258 13.625 -2.867 1 97.81 518 VAL B CA 1
ATOM 8563 C C . VAL B 1 518 ? 10.094 14.617 -4.016 1 97.81 518 VAL B C 1
ATOM 8565 O O . VAL B 1 518 ? 10.094 14.234 -5.188 1 97.81 518 VAL B O 1
ATOM 8568 N N . SER B 1 519 ? 9.969 15.883 -3.67 1 98.44 519 SER B N 1
ATOM 8569 C CA . SER B 1 519 ? 9.844 16.891 -4.711 1 98.44 519 SER B CA 1
ATOM 8570 C C . SER B 1 519 ? 11.094 16.953 -5.586 1 98.44 519 SER B C 1
ATOM 8572 O O . SER B 1 519 ? 10.992 17.078 -6.809 1 98.44 519 SER B O 1
ATOM 8574 N N . ALA B 1 520 ? 12.258 16.906 -4.992 1 97.88 520 ALA B N 1
ATOM 8575 C CA . ALA B 1 520 ? 13.5 16.922 -5.754 1 97.88 520 ALA B CA 1
ATOM 8576 C C . ALA B 1 520 ? 13.586 15.727 -6.695 1 97.88 520 ALA B C 1
ATOM 8578 O O . ALA B 1 520 ? 14.047 15.852 -7.832 1 97.88 520 ALA B O 1
ATOM 8579 N N . HIS B 1 521 ? 13.156 14.578 -6.188 1 97.56 521 HIS B N 1
ATOM 8580 C CA . HIS B 1 521 ? 13.172 13.375 -7.02 1 97.56 521 HIS B CA 1
ATOM 8581 C C . HIS B 1 521 ? 12.273 13.539 -8.234 1 97.56 521 HIS B C 1
ATOM 8583 O O . HIS B 1 521 ? 12.625 13.117 -9.336 1 97.56 521 HIS B O 1
ATOM 8589 N N . VAL B 1 522 ? 11.164 14.133 -8.07 1 97.12 522 VAL B N 1
ATOM 8590 C CA . VAL B 1 522 ? 10.188 14.266 -9.141 1 97.12 522 VAL B CA 1
ATOM 8591 C C . VAL B 1 522 ? 10.602 15.391 -10.086 1 97.12 522 VAL B C 1
ATOM 8593 O O . VAL B 1 522 ? 10.539 15.242 -11.312 1 97.12 522 VAL B O 1
ATOM 8596 N N . LEU B 1 523 ? 11.078 16.5 -9.555 1 97.5 523 LEU B N 1
ATOM 8597 C CA . LEU B 1 523 ? 11.227 17.719 -10.336 1 97.5 523 LEU B CA 1
ATOM 8598 C C . LEU B 1 523 ? 12.641 17.844 -10.891 1 97.5 523 LEU B C 1
ATOM 8600 O O . LEU B 1 523 ? 12.852 18.453 -11.945 1 97.5 523 LEU B O 1
ATOM 8604 N N . PHE B 1 524 ? 13.648 17.281 -10.164 1 97 524 PHE B N 1
ATOM 8605 C CA . PHE B 1 524 ? 15.031 17.5 -10.562 1 97 524 PHE B CA 1
ATOM 8606 C C . PHE B 1 524 ? 15.672 16.203 -11.023 1 97 524 PHE B C 1
ATOM 8608 O O . PHE B 1 524 ? 16.438 16.188 -11.992 1 97 524 PHE B O 1
ATOM 8615 N N . LEU B 1 525 ? 15.328 15.125 -10.359 1 96.88 525 LEU B N 1
ATOM 8616 C CA . LEU B 1 525 ? 16.141 13.922 -10.5 1 96.88 525 LEU B CA 1
ATOM 8617 C C . LEU B 1 525 ? 15.5 12.961 -11.5 1 96.88 525 LEU B C 1
ATOM 8619 O O . LEU B 1 525 ? 16.062 11.898 -11.789 1 96.88 525 LEU B O 1
ATOM 8623 N N . GLY B 1 526 ? 14.312 13.258 -11.953 1 92.88 5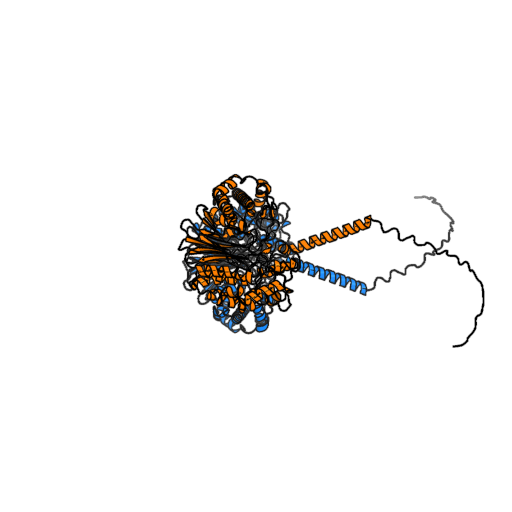26 GLY B N 1
ATOM 8624 C CA . GLY B 1 526 ? 13.742 12.539 -13.086 1 92.88 526 GLY B CA 1
ATOM 8625 C C . GLY B 1 526 ? 12.898 11.344 -12.672 1 92.88 526 GLY B C 1
ATOM 8626 O O . GLY B 1 526 ? 12.43 10.586 -13.523 1 92.88 526 GLY B O 1
ATOM 8627 N N . ASP B 1 527 ? 12.648 11.125 -11.43 1 94.06 527 ASP B N 1
ATOM 8628 C CA . ASP B 1 527 ? 11.797 10.039 -10.977 1 94.06 527 ASP B CA 1
ATOM 8629 C C . ASP B 1 527 ? 10.336 10.297 -11.336 1 94.06 527 ASP B C 1
ATOM 8631 O O . ASP B 1 527 ? 9.883 11.445 -11.344 1 94.06 527 ASP B O 1
ATOM 8635 N N . THR B 1 528 ? 9.617 9.18 -11.648 1 90.25 528 THR B N 1
ATOM 8636 C CA . THR B 1 528 ? 8.164 9.281 -11.633 1 90.25 528 THR B CA 1
ATOM 8637 C C . THR B 1 528 ? 7.656 9.531 -10.211 1 90.25 528 THR B C 1
ATOM 8639 O O . THR B 1 528 ? 8.367 9.273 -9.242 1 90.25 528 THR B O 1
ATOM 8642 N N . LEU B 1 529 ? 6.457 10.039 -10.133 1 94.31 529 LEU B N 1
ATOM 8643 C CA . LEU B 1 529 ? 5.887 10.297 -8.812 1 94.31 529 LEU B CA 1
ATOM 8644 C C . LEU B 1 529 ? 5.84 9.016 -7.988 1 94.31 529 LEU B C 1
ATOM 8646 O O . LEU B 1 529 ? 6.227 9.008 -6.816 1 94.31 529 LEU B O 1
ATOM 8650 N N . GLY B 1 530 ? 5.383 7.922 -8.586 1 89.94 530 GLY B N 1
ATOM 8651 C CA . GLY B 1 530 ? 5.301 6.656 -7.875 1 89.94 530 GLY B CA 1
ATOM 8652 C C . GLY B 1 530 ? 6.637 6.195 -7.324 1 89.94 530 GLY B C 1
ATOM 8653 O O . GLY B 1 530 ? 6.723 5.758 -6.172 1 89.94 530 GLY B O 1
ATOM 8654 N N . LYS B 1 531 ? 7.66 6.246 -8.133 1 90 531 LYS B N 1
ATOM 8655 C CA . LYS B 1 531 ? 9 5.844 -7.711 1 90 531 LYS B CA 1
ATOM 8656 C C . LYS B 1 531 ? 9.492 6.723 -6.562 1 90 531 LYS B C 1
ATOM 8658 O O . LYS B 1 531 ? 10.047 6.215 -5.582 1 90 531 LYS B O 1
ATOM 8663 N N . ALA B 1 532 ? 9.32 8.023 -6.719 1 95.75 532 ALA B N 1
ATOM 8664 C CA . ALA B 1 532 ? 9.758 8.969 -5.691 1 95.75 532 ALA B CA 1
ATOM 8665 C C . ALA B 1 532 ? 9.047 8.695 -4.363 1 95.75 532 ALA B C 1
ATOM 8667 O O . ALA B 1 532 ? 9.68 8.711 -3.305 1 95.75 532 ALA B O 1
ATOM 8668 N N . MET B 1 533 ? 7.773 8.43 -4.402 1 94.44 533 MET B N 1
ATOM 8669 C CA . MET B 1 533 ? 6.953 8.219 -3.213 1 94.44 533 MET B CA 1
ATOM 8670 C C . MET B 1 533 ? 7.316 6.906 -2.525 1 94.44 533 MET B C 1
ATOM 8672 O O . MET B 1 533 ? 7.191 6.785 -1.305 1 94.44 533 MET B O 1
ATOM 8676 N N . ARG B 1 534 ? 7.84 5.984 -3.266 1 89.94 534 ARG B N 1
ATOM 8677 C CA . ARG B 1 534 ? 8.141 4.664 -2.717 1 89.94 534 ARG B CA 1
ATOM 8678 C C . ARG B 1 534 ? 9.562 4.602 -2.178 1 89.94 534 ARG B C 1
ATOM 8680 O O . ARG B 1 534 ? 9.906 3.699 -1.414 1 89.94 534 ARG B O 1
ATOM 8687 N N . ARG B 1 535 ? 10.414 5.504 -2.586 1 93.25 535 ARG B N 1
ATOM 8688 C CA . ARG B 1 535 ? 11.781 5.512 -2.068 1 93.25 535 ARG B CA 1
ATOM 8689 C C . ARG B 1 535 ? 11.789 5.574 -0.545 1 93.25 535 ARG B C 1
ATOM 8691 O O . ARG B 1 535 ? 10.977 6.285 0.056 1 93.25 535 ARG B O 1
ATOM 8698 N N . LYS B 1 536 ? 12.734 4.77 0.048 1 94.06 536 LYS B N 1
ATOM 8699 C CA . LYS B 1 536 ? 12.906 4.871 1.494 1 94.06 536 LYS B CA 1
ATOM 8700 C C . LYS B 1 536 ? 13.445 6.242 1.889 1 94.06 536 LYS B C 1
ATOM 8702 O O . LYS B 1 536 ? 14.297 6.801 1.197 1 94.06 536 LYS B O 1
ATOM 8707 N N . ARG B 1 537 ? 12.953 6.734 2.963 1 95.06 537 ARG B N 1
ATOM 8708 C CA . ARG B 1 537 ? 13.188 8.125 3.336 1 95.06 537 ARG B CA 1
ATOM 8709 C C . ARG B 1 537 ? 14.289 8.227 4.387 1 95.06 537 ARG B C 1
ATOM 8711 O O . ARG B 1 537 ? 14.609 7.246 5.059 1 95.06 537 ARG B O 1
ATOM 8718 N N . PHE B 1 538 ? 14.875 9.383 4.473 1 93.88 538 PHE B N 1
ATOM 8719 C CA . PHE B 1 538 ? 15.812 9.758 5.523 1 93.88 538 PHE B CA 1
ATOM 8720 C C . PHE B 1 538 ? 15.461 11.117 6.109 1 93.88 538 PHE B C 1
ATOM 8722 O O . PHE B 1 538 ? 14.68 11.867 5.52 1 93.88 538 PHE B O 1
ATOM 8729 N N . TYR B 1 539 ? 15.938 11.352 7.254 1 88.62 539 TYR B N 1
ATOM 8730 C CA . TYR B 1 539 ? 15.688 12.617 7.934 1 88.62 539 TYR B CA 1
ATOM 8731 C C . TYR B 1 539 ? 16.844 12.977 8.859 1 88.62 539 TYR B C 1
ATOM 8733 O O . TYR B 1 539 ? 17.516 12.094 9.391 1 88.62 539 TYR B O 1
ATOM 8741 N N . HIS B 1 540 ? 17.188 14.219 8.938 1 90.75 540 HIS B N 1
ATOM 8742 C CA . HIS B 1 540 ? 18.188 14.727 9.867 1 90.75 540 HIS B CA 1
ATOM 8743 C C . HIS B 1 540 ? 17.672 15.961 10.602 1 90.75 540 HIS B C 1
ATOM 8745 O O . HIS B 1 540 ? 17.281 16.938 9.969 1 90.75 540 HIS B O 1
ATOM 8751 N N . GLN B 1 541 ? 17.688 15.977 11.914 1 82.75 541 GLN B N 1
ATOM 8752 C CA . GLN B 1 541 ? 17.125 17.094 12.672 1 82.75 541 GLN B CA 1
ATOM 8753 C C . GLN B 1 541 ? 18.219 17.922 13.328 1 82.75 541 GLN B C 1
ATOM 8755 O O . GLN B 1 541 ? 17.938 18.75 14.195 1 82.75 541 GLN B O 1
ATOM 8760 N N . LEU B 1 542 ? 19.469 17.734 12.938 1 84.38 542 LEU B N 1
ATOM 8761 C CA . LEU B 1 542 ? 20.656 18.438 13.406 1 84.38 542 LEU B CA 1
ATOM 8762 C C . LEU B 1 542 ? 21.047 17.969 14.805 1 84.38 542 LEU B C 1
ATOM 8764 O O . LEU B 1 542 ? 22.188 17.594 15.047 1 84.38 542 LEU B O 1
ATOM 8768 N N . GLU B 1 543 ? 20.016 18.062 15.758 1 80.5 543 GLU B N 1
ATOM 8769 C CA . GLU B 1 543 ? 20.266 17.531 17.094 1 80.5 543 GLU B CA 1
ATOM 8770 C C . GLU B 1 543 ? 19.25 16.453 17.469 1 80.5 543 GLU B C 1
ATOM 8772 O O . GLU B 1 543 ? 18.047 16.719 17.562 1 80.5 543 GLU B O 1
ATOM 8777 N N . LYS B 1 544 ? 19.766 15.305 17.641 1 83.69 544 LYS B N 1
ATOM 8778 C CA . LYS B 1 544 ? 21.109 14.703 17.609 1 83.69 544 LYS B CA 1
ATOM 8779 C C . LYS B 1 544 ? 21.656 14.664 16.188 1 83.69 544 LYS B C 1
ATOM 8781 O O . LYS B 1 544 ? 20.906 14.641 15.227 1 83.69 544 LYS B O 1
ATOM 8786 N N . ASN B 1 545 ? 22.953 14.688 16.125 1 92.31 545 ASN B N 1
ATOM 8787 C CA . ASN B 1 545 ? 23.641 14.695 14.836 1 92.31 545 ASN B CA 1
ATOM 8788 C C . ASN B 1 545 ? 23.688 13.297 14.219 1 92.31 545 ASN B C 1
ATOM 8790 O O . ASN B 1 545 ? 24.766 12.75 14 1 92.31 545 ASN B O 1
ATOM 8794 N N . VAL B 1 546 ? 22.594 12.742 13.977 1 95.19 546 VAL B N 1
ATOM 8795 C CA . VAL B 1 546 ? 22.422 11.383 13.461 1 95.19 546 VAL B CA 1
ATOM 8796 C C . VAL B 1 546 ? 21.453 11.391 12.281 1 95.19 546 VAL B C 1
ATOM 8798 O O . VAL B 1 546 ? 20.406 12.023 12.352 1 95.19 546 VAL B O 1
ATOM 8801 N N . LEU B 1 547 ? 21.891 10.812 11.203 1 96.62 547 LEU B N 1
ATOM 8802 C CA . LEU B 1 547 ? 21.016 10.586 10.062 1 96.62 547 LEU B CA 1
ATOM 8803 C C . LEU B 1 547 ? 20.094 9.406 10.32 1 96.62 547 LEU B C 1
ATOM 8805 O O . LEU B 1 547 ? 20.547 8.266 10.469 1 96.62 547 LEU B O 1
ATOM 8809 N N . VAL B 1 548 ? 18.828 9.664 10.375 1 95.5 548 VAL B N 1
ATOM 8810 C CA . VAL B 1 548 ? 17.891 8.578 10.602 1 95.5 548 VAL B CA 1
ATOM 8811 C C . VAL B 1 548 ? 17.297 8.117 9.273 1 95.5 548 VAL B C 1
ATOM 8813 O O . VAL B 1 548 ? 17.062 8.93 8.375 1 95.5 548 VAL B O 1
ATOM 8816 N N . TYR B 1 549 ? 17.109 6.816 9.117 1 95.31 549 TYR B N 1
ATOM 8817 C CA . TYR B 1 549 ? 16.625 6.242 7.867 1 95.31 549 TYR B CA 1
ATOM 8818 C C . TYR B 1 549 ? 15.516 5.23 8.125 1 95.31 549 TYR B C 1
ATOM 8820 O O . TYR B 1 549 ? 15.406 4.688 9.227 1 95.31 549 TYR B O 1
ATOM 8828 N N . GLU B 1 550 ? 14.656 5 7.125 1 93.12 550 GLU B N 1
ATOM 8829 C CA . GLU B 1 550 ? 13.609 3.988 7.199 1 93.12 550 GLU B CA 1
ATOM 8830 C C . GLU B 1 550 ? 14.164 2.59 6.953 1 93.12 550 GLU B C 1
ATOM 8832 O O . GLU B 1 550 ? 15.094 2.418 6.16 1 93.12 550 GLU B O 1
ATOM 8837 N N . LYS B 1 551 ? 13.516 1.695 7.598 1 91.38 551 LYS B N 1
ATOM 8838 C CA . LYS B 1 551 ? 13.852 0.296 7.344 1 91.38 551 LYS B CA 1
ATOM 8839 C C . LYS B 1 551 ? 13.75 -0.034 5.859 1 91.38 551 LYS B C 1
ATOM 8841 O O . LYS B 1 551 ? 12.805 0.392 5.188 1 91.38 551 LYS B O 1
ATOM 8846 N N . GLY B 1 552 ? 14.805 -0.799 5.34 1 93 552 GLY B N 1
ATOM 8847 C CA . GLY B 1 552 ? 14.812 -1.182 3.939 1 93 552 GLY B CA 1
ATOM 8848 C C . GLY B 1 552 ? 15.664 -0.263 3.076 1 93 552 GLY B C 1
ATOM 8849 O O . GLY B 1 552 ? 15.844 -0.513 1.883 1 93 552 GLY B O 1
ATOM 8850 N N . PHE B 1 553 ? 16.141 0.78 3.766 1 95.31 553 PHE B N 1
ATOM 8851 C CA . PHE B 1 553 ? 17.047 1.664 3.033 1 95.31 553 PHE B CA 1
ATOM 8852 C C . PHE B 1 553 ? 18.25 0.893 2.502 1 95.31 553 PHE B C 1
ATOM 8854 O O . PHE B 1 553 ? 18.766 0.002 3.176 1 95.31 553 PHE B O 1
ATOM 8861 N N . PRO B 1 554 ? 18.75 1.178 1.302 1 95.88 554 PRO B N 1
ATOM 8862 C CA . PRO B 1 554 ? 19.906 0.458 0.748 1 95.88 554 PRO B CA 1
ATOM 8863 C C . PRO B 1 554 ? 21.125 0.48 1.676 1 95.88 554 PRO B C 1
ATOM 8865 O O . PRO B 1 554 ? 21.688 1.544 1.925 1 95.88 554 PRO B O 1
ATOM 8868 N N . GLN B 1 555 ? 21.578 -0.655 2.07 1 95.38 555 GLN B N 1
ATOM 8869 C CA . GLN B 1 555 ? 22.578 -0.763 3.123 1 95.38 555 GLN B CA 1
ATOM 8870 C C . GLN B 1 555 ? 23.953 -0.345 2.613 1 95.38 555 GLN B C 1
ATOM 8872 O O . GLN B 1 555 ? 24.766 0.205 3.367 1 95.38 555 GLN B O 1
ATOM 8877 N N . ASP B 1 556 ? 24.219 -0.644 1.371 1 95.44 556 ASP B N 1
ATOM 8878 C CA . ASP B 1 556 ? 25.516 -0.253 0.813 1 95.44 556 ASP B CA 1
ATOM 8879 C C . ASP B 1 556 ? 25.641 1.266 0.721 1 95.44 556 ASP B C 1
ATOM 8881 O O . ASP B 1 556 ? 26.719 1.82 0.919 1 95.44 556 ASP B O 1
ATOM 8885 N N . ILE B 1 557 ? 24.531 1.895 0.458 1 96.5 557 ILE B N 1
ATOM 8886 C CA . ILE B 1 557 ? 24.516 3.352 0.402 1 96.5 557 ILE B CA 1
ATOM 8887 C C . ILE B 1 557 ? 24.719 3.926 1.801 1 96.5 557 ILE B C 1
ATOM 8889 O O . ILE B 1 557 ? 25.484 4.879 1.979 1 96.5 557 ILE B O 1
ATOM 8893 N N . LEU B 1 558 ? 24.078 3.367 2.803 1 96.94 558 LEU B N 1
ATOM 8894 C CA . LEU B 1 558 ? 24.25 3.811 4.184 1 96.94 558 LEU B CA 1
ATOM 8895 C C . LEU B 1 558 ? 25.703 3.662 4.629 1 96.94 558 LEU B C 1
ATOM 8897 O O . LEU B 1 558 ? 26.234 4.543 5.305 1 96.94 558 LEU B O 1
ATOM 8901 N N . GLN B 1 559 ? 26.281 2.539 4.305 1 96.31 559 GLN B N 1
ATOM 8902 C CA . GLN B 1 559 ? 27.688 2.305 4.637 1 96.31 559 GLN B CA 1
ATOM 8903 C C . GLN B 1 559 ? 28.594 3.354 3.994 1 96.31 559 GLN B C 1
ATOM 8905 O O . GLN B 1 559 ? 29.516 3.865 4.633 1 96.31 559 GLN B O 1
ATOM 8910 N N . SER B 1 560 ? 28.297 3.641 2.717 1 97.38 560 SER B N 1
ATOM 8911 C CA . SER B 1 560 ? 29.078 4.645 2.008 1 97.38 560 SER B CA 1
ATOM 8912 C C . SER B 1 560 ? 28.906 6.027 2.631 1 97.38 560 SER B C 1
ATOM 8914 O O . SER B 1 560 ? 29.859 6.789 2.746 1 97.38 560 SER B O 1
ATOM 8916 N N . LEU B 1 561 ? 27.672 6.395 3.01 1 98 561 LEU B N 1
ATOM 8917 C CA . LEU B 1 561 ? 27.406 7.668 3.666 1 98 561 LEU B CA 1
ATOM 8918 C C . LEU B 1 561 ? 28.203 7.789 4.961 1 98 561 LEU B C 1
ATOM 8920 O O . LEU B 1 561 ? 28.719 8.859 5.285 1 98 561 LEU B O 1
ATOM 8924 N N . SER B 1 562 ? 28.344 6.707 5.68 1 97.56 562 SER B N 1
ATOM 8925 C CA . SER B 1 562 ? 29.062 6.695 6.949 1 97.56 562 SER B CA 1
ATOM 8926 C C . SER B 1 562 ? 30.562 6.742 6.727 1 97.56 562 SER B C 1
ATOM 8928 O O . SER B 1 562 ? 31.266 7.566 7.32 1 97.56 562 SER B O 1
ATOM 8930 N N . THR B 1 563 ? 31.109 5.871 5.832 1 97.5 563 THR B N 1
ATOM 8931 C CA . THR B 1 563 ? 32.562 5.688 5.703 1 97.5 563 THR B CA 1
ATOM 8932 C C . THR B 1 563 ? 33.156 6.793 4.852 1 97.5 563 THR B C 1
ATOM 8934 O O . THR B 1 563 ? 34.281 7.238 5.117 1 97.5 563 THR B O 1
ATOM 8937 N N . GLU B 1 564 ? 32.406 7.191 3.826 1 97.56 564 GLU B N 1
ATOM 8938 C CA . GLU B 1 564 ? 33 8.141 2.877 1 97.56 564 GLU B CA 1
ATOM 8939 C C . GLU B 1 564 ? 32.719 9.578 3.297 1 97.56 564 GLU B C 1
ATOM 8941 O O . GLU B 1 564 ? 33.531 10.469 3.055 1 97.56 564 GLU B O 1
ATOM 8946 N N . PHE B 1 565 ? 31.578 9.82 3.922 1 98.25 565 PHE B N 1
ATOM 8947 C CA . PHE B 1 565 ? 31.188 11.203 4.18 1 98.25 565 PHE B CA 1
ATOM 8948 C C . PHE B 1 565 ? 31.109 11.477 5.68 1 98.25 565 PHE B C 1
ATOM 8950 O O . PHE B 1 565 ? 30.969 12.625 6.098 1 98.25 565 PHE B O 1
ATOM 8957 N N . GLY B 1 566 ? 31.047 10.438 6.527 1 98.06 566 GLY B N 1
ATOM 8958 C CA . GLY B 1 566 ? 31.172 10.617 7.965 1 98.06 566 GLY B CA 1
ATOM 8959 C C . GLY B 1 566 ? 29.828 10.664 8.664 1 98.06 566 GLY B C 1
ATOM 8960 O O . GLY B 1 566 ? 29.75 10.992 9.852 1 98.06 566 GLY B O 1
ATOM 8961 N N . HIS B 1 567 ? 28.75 10.312 8.031 1 98.06 567 HIS B N 1
ATOM 8962 C CA . HIS B 1 567 ? 27.438 10.352 8.672 1 98.06 567 HIS B CA 1
ATOM 8963 C C . HIS B 1 567 ? 27.281 9.234 9.695 1 98.06 567 HIS B C 1
ATOM 8965 O O . HIS B 1 567 ? 27.578 8.07 9.406 1 98.06 567 HIS B O 1
ATOM 8971 N N . GLU B 1 568 ? 26.891 9.594 10.906 1 97.38 568 GLU B N 1
ATOM 8972 C CA . GLU B 1 568 ? 26.344 8.594 11.805 1 97.38 568 GLU B CA 1
ATOM 8973 C C . GLU B 1 568 ? 24.891 8.273 11.453 1 97.38 568 GLU B C 1
ATOM 8975 O O . GLU B 1 568 ? 24.078 9.18 11.234 1 97.38 568 GLU B O 1
ATOM 8980 N N . VAL B 1 569 ? 24.547 6.984 11.367 1 96.81 569 VAL B N 1
ATOM 8981 C CA . VAL B 1 569 ? 23.219 6.621 10.875 1 96.81 569 VAL B CA 1
ATOM 8982 C C . VAL B 1 569 ? 22.5 5.781 11.914 1 96.81 569 VAL B C 1
ATOM 8984 O O . VAL B 1 569 ? 23.125 5.055 12.688 1 96.81 569 VAL B O 1
ATOM 8987 N N . ALA B 1 570 ? 21.203 5.926 12 1 95.94 570 ALA B N 1
ATOM 8988 C CA . ALA B 1 570 ? 20.328 5.121 12.859 1 95.94 570 ALA B CA 1
ATOM 8989 C C . ALA B 1 570 ? 19 4.832 12.18 1 95.94 570 ALA B C 1
ATOM 8991 O O . ALA B 1 570 ? 18.453 5.684 11.469 1 95.94 570 ALA B O 1
ATOM 8992 N N . GLN B 1 571 ? 18.438 3.652 12.406 1 93.44 571 GLN B N 1
ATOM 8993 C CA . GLN B 1 571 ? 17.156 3.273 11.828 1 93.44 571 GLN B CA 1
ATOM 8994 C C . GLN B 1 571 ? 16 3.924 12.586 1 93.44 571 GLN B C 1
ATOM 8996 O O . GLN B 1 571 ? 16 3.961 13.82 1 93.44 571 GLN B O 1
ATOM 9001 N N . TYR B 1 572 ? 15.102 4.422 11.875 1 89.75 572 TYR B N 1
ATOM 9002 C CA . TYR B 1 572 ? 13.867 4.961 12.445 1 89.75 572 TYR B CA 1
ATOM 9003 C C . TYR B 1 572 ? 12.883 3.846 12.773 1 89.75 572 TYR B C 1
ATOM 9005 O O . TYR B 1 572 ? 12.672 2.939 11.961 1 89.75 572 TYR B O 1
ATOM 9013 N N . PRO B 1 573 ? 12.328 3.674 14.023 1 80.62 573 PRO B N 1
ATOM 9014 C CA . PRO B 1 573 ? 11.414 2.59 14.383 1 80.62 573 PRO B CA 1
ATOM 9015 C C . PRO B 1 573 ? 10.125 2.602 13.562 1 80.62 573 PRO B C 1
ATOM 9017 O O . PRO B 1 573 ? 9.477 1.564 13.406 1 80.62 573 PRO B O 1
ATOM 9020 N N . GLY B 1 574 ? 9.898 3.334 12.625 1 81.75 574 GLY B N 1
ATOM 9021 C CA . GLY B 1 574 ? 8.695 3.449 11.812 1 81.75 574 GLY B CA 1
ATOM 9022 C C . GLY B 1 574 ? 8.93 4.191 10.508 1 81.75 574 GLY B C 1
ATOM 9023 O O . GLY B 1 574 ? 9.977 4.039 9.875 1 81.75 574 GLY B O 1
ATOM 9024 N N . TYR B 1 575 ? 7.762 4.68 10.094 1 85.69 575 TYR B N 1
ATOM 9025 C CA . TYR B 1 575 ? 7.859 5.469 8.867 1 85.69 575 TYR B CA 1
ATOM 9026 C C . TYR B 1 575 ? 7.938 6.957 9.188 1 85.69 575 TYR B C 1
ATOM 9028 O O . TYR B 1 575 ? 7.441 7.402 10.219 1 85.69 575 TYR B O 1
ATOM 9036 N N . MET B 1 576 ? 8.617 7.594 8.32 1 89.81 576 MET B N 1
ATOM 9037 C CA . MET B 1 576 ? 8.672 9.047 8.414 1 89.81 576 MET B CA 1
ATOM 9038 C C . MET B 1 576 ? 7.43 9.68 7.789 1 89.81 576 MET B C 1
ATOM 9040 O O . MET B 1 576 ? 6.375 9.047 7.715 1 89.81 576 MET B O 1
ATOM 9044 N N . ALA B 1 577 ? 7.477 10.953 7.418 1 91.19 577 ALA B N 1
ATOM 9045 C CA . ALA B 1 577 ? 6.316 11.711 6.957 1 91.19 577 ALA B CA 1
ATOM 9046 C C . ALA B 1 577 ? 5.551 10.945 5.883 1 91.19 577 ALA B C 1
ATOM 9048 O O . ALA B 1 577 ? 6.152 10.32 5.004 1 91.19 577 ALA B O 1
ATOM 9049 N N . VAL B 1 578 ? 4.262 10.891 6.004 1 92.81 578 VAL B N 1
ATOM 9050 C CA . VAL B 1 578 ? 3.33 10.312 5.039 1 92.81 578 VAL B CA 1
ATOM 9051 C C . VAL B 1 578 ? 2.807 11.398 4.109 1 92.81 578 VAL B C 1
ATOM 9053 O O . VAL B 1 578 ? 2.166 12.359 4.555 1 92.81 578 VAL B O 1
ATOM 9056 N N . LEU B 1 579 ? 3.021 11.25 2.82 1 95.81 579 LEU B N 1
ATOM 9057 C CA . LEU B 1 579 ? 2.738 12.336 1.889 1 95.81 579 LEU B CA 1
ATOM 9058 C C . LEU B 1 579 ? 1.526 12.008 1.023 1 95.81 579 LEU B C 1
ATOM 9060 O O . LEU B 1 579 ? 1.185 10.836 0.843 1 95.81 579 LEU B O 1
ATOM 9064 N N . GLN B 1 580 ? 0.81 12.953 0.578 1 97.19 580 GLN B N 1
ATOM 9065 C CA . GLN B 1 580 ? -0.197 12.922 -0.478 1 97.19 580 GLN B CA 1
ATOM 9066 C C . GLN B 1 580 ? 0.19 13.836 -1.638 1 97.19 580 GLN B C 1
ATOM 9068 O O . GLN B 1 580 ? 0.414 15.031 -1.444 1 97.19 580 GLN B O 1
ATOM 9073 N N . ALA B 1 581 ? 0.263 13.266 -2.84 1 98.31 581 ALA B N 1
ATOM 9074 C CA . ALA B 1 581 ? 0.798 14.078 -3.928 1 98.31 581 ALA B CA 1
ATOM 9075 C C . ALA B 1 581 ? 0.02 13.852 -5.219 1 98.31 581 ALA B C 1
ATOM 9077 O O . ALA B 1 581 ? -0.547 12.773 -5.426 1 98.31 581 ALA B O 1
ATOM 9078 N N . ILE B 1 582 ? -0.067 14.844 -6.047 1 98.19 582 ILE B N 1
ATOM 9079 C CA . ILE B 1 582 ? -0.586 14.812 -7.406 1 98.19 582 ILE B CA 1
ATOM 9080 C C . ILE B 1 582 ? 0.438 15.414 -8.367 1 98.19 582 ILE B C 1
ATOM 9082 O O . ILE B 1 582 ? 0.965 16.5 -8.117 1 98.19 582 ILE B O 1
ATOM 9086 N N . GLU B 1 583 ? 0.711 14.734 -9.406 1 97.69 583 GLU B N 1
ATOM 9087 C CA . GLU B 1 583 ? 1.623 15.242 -10.43 1 97.69 583 GLU B CA 1
ATOM 9088 C C . GLU B 1 583 ? 0.915 15.391 -11.773 1 97.69 583 GLU B C 1
ATOM 9090 O O . GLU B 1 583 ? 0.102 14.547 -12.156 1 97.69 583 GLU B O 1
ATOM 9095 N N . ARG B 1 584 ? 1.169 16.422 -12.422 1 95.81 584 ARG B N 1
ATOM 9096 C CA . ARG B 1 584 ? 0.913 16.547 -13.852 1 95.81 584 ARG B CA 1
ATOM 9097 C C . ARG B 1 584 ? 2.201 16.406 -14.656 1 95.81 584 ARG B C 1
ATOM 9099 O O . ARG B 1 584 ? 3.096 17.25 -14.555 1 95.81 584 ARG B O 1
ATOM 9106 N N . HIS B 1 585 ? 2.225 15.352 -15.398 1 91 585 HIS B N 1
ATOM 9107 C CA . HIS B 1 585 ? 3.434 15.102 -16.172 1 91 585 HIS B CA 1
ATOM 9108 C C . HIS B 1 585 ? 3.717 16.25 -17.141 1 91 585 HIS B C 1
ATOM 9110 O O . HIS B 1 585 ? 2.824 16.703 -17.859 1 91 585 HIS B O 1
ATOM 9116 N N . PRO B 1 586 ? 4.906 16.734 -17.219 1 90.88 586 PRO B N 1
ATOM 9117 C CA . PRO B 1 586 ? 5.199 17.969 -17.953 1 90.88 586 PRO B CA 1
ATOM 9118 C C . PRO B 1 586 ? 5.066 17.797 -19.469 1 90.88 586 PRO B C 1
ATOM 9120 O O . PRO B 1 586 ? 4.809 18.766 -20.188 1 90.88 586 PRO B O 1
ATOM 9123 N N . VAL B 1 587 ? 5.234 16.578 -19.969 1 88.94 587 VAL B N 1
ATOM 9124 C CA . VAL B 1 587 ? 5.227 16.359 -21.406 1 88.94 587 VAL B CA 1
ATOM 9125 C C . VAL B 1 587 ? 3.857 15.828 -21.844 1 88.94 587 VAL B C 1
ATOM 9127 O O . VAL B 1 587 ? 3.221 16.406 -22.734 1 88.94 587 VAL B O 1
ATOM 9130 N N . THR B 1 588 ? 3.354 14.828 -21.172 1 84.06 588 THR B N 1
ATOM 9131 C CA . THR B 1 588 ? 2.129 14.172 -21.609 1 84.06 588 THR B CA 1
ATOM 9132 C C . THR B 1 588 ? 0.901 14.875 -21.031 1 84.06 588 THR B C 1
ATOM 9134 O O . THR B 1 588 ? -0.207 14.719 -21.547 1 84.06 588 THR B O 1
ATOM 9137 N N . GLY B 1 589 ? 1.07 15.562 -19.922 1 89.62 589 GLY B N 1
ATOM 9138 C CA . GLY B 1 589 ? -0.045 16.219 -19.25 1 89.62 589 GLY B CA 1
ATOM 9139 C C . GLY B 1 589 ? -0.859 15.266 -18.391 1 89.62 589 GLY B C 1
ATOM 9140 O O . GLY B 1 589 ? -1.829 15.672 -17.75 1 89.62 589 GLY B O 1
ATOM 9141 N N . GLU B 1 590 ? -0.442 14.07 -18.344 1 86.38 590 GLU B N 1
ATOM 9142 C CA . GLU B 1 590 ? -1.151 13.07 -17.547 1 86.38 590 GLU B CA 1
ATOM 9143 C C . GLU B 1 590 ? -1.128 13.422 -16.062 1 86.38 590 GLU B C 1
ATOM 9145 O O . GLU B 1 590 ? -0.102 13.867 -15.547 1 86.38 590 GLU B O 1
ATOM 9150 N N . ILE B 1 591 ? -2.309 13.297 -15.461 1 92.25 591 ILE B N 1
ATOM 9151 C CA . ILE B 1 591 ? -2.432 13.602 -14.039 1 92.25 591 ILE B CA 1
ATOM 9152 C C . ILE B 1 591 ? -2.393 12.305 -13.234 1 92.25 591 ILE B C 1
ATOM 9154 O O . ILE B 1 591 ? -3.17 11.383 -13.484 1 92.25 591 ILE B O 1
ATOM 9158 N N . THR B 1 592 ? -1.466 12.234 -12.273 1 90.88 592 THR B N 1
ATOM 9159 C CA . THR B 1 592 ? -1.318 11.07 -11.406 1 90.88 592 THR B CA 1
ATOM 9160 C C . THR B 1 592 ? -1.426 11.477 -9.945 1 90.88 592 THR B C 1
ATOM 9162 O O . THR B 1 592 ? -0.717 12.375 -9.484 1 90.88 592 THR B O 1
ATOM 9165 N N . GLY B 1 593 ? -2.389 10.891 -9.281 1 92.94 593 GLY B N 1
ATOM 9166 C CA . GLY B 1 593 ? -2.453 11.023 -7.832 1 92.94 593 GLY B CA 1
ATOM 9167 C C . GLY B 1 593 ? -1.854 9.836 -7.102 1 92.94 593 GLY B C 1
ATOM 9168 O O . GLY B 1 593 ? -2.006 8.688 -7.531 1 92.94 593 GLY B O 1
ATOM 9169 N N . PHE B 1 594 ? -1.159 10.094 -6.031 1 90.38 594 PHE B N 1
ATOM 9170 C CA . PHE B 1 594 ? -0.501 9.016 -5.305 1 90.38 594 PHE B CA 1
ATOM 9171 C C . PHE B 1 594 ? -0.646 9.203 -3.801 1 90.38 594 PHE B C 1
ATOM 9173 O O . PHE B 1 594 ? 0.057 10.016 -3.201 1 90.38 594 PHE B O 1
ATOM 9180 N N . PRO B 1 595 ? -1.509 8.469 -3.176 1 90.31 595 PRO B N 1
ATOM 9181 C CA . PRO B 1 595 ? -1.514 8.406 -1.713 1 90.31 595 PRO B CA 1
ATOM 9182 C C . PRO B 1 595 ? -0.384 7.547 -1.155 1 90.31 595 PRO B C 1
ATOM 9184 O O . PRO B 1 595 ? -0.133 6.449 -1.659 1 90.31 595 PRO B O 1
ATOM 9187 N N . ASP B 1 596 ? 0.274 8.094 -0.183 1 89.56 596 ASP B N 1
ATOM 9188 C CA . ASP B 1 596 ? 1.389 7.352 0.4 1 89.56 596 ASP B CA 1
ATOM 9189 C C . ASP B 1 596 ? 0.921 6.012 0.967 1 89.56 596 ASP B C 1
ATOM 9191 O O . ASP B 1 596 ? -0.087 5.949 1.674 1 89.56 596 ASP B O 1
ATOM 9195 N N . GLU B 1 597 ? 1.574 4.992 0.717 1 78.94 597 GLU B N 1
ATOM 9196 C CA . GLU B 1 597 ? 1.238 3.648 1.182 1 78.94 597 GLU B CA 1
ATOM 9197 C C . GLU B 1 597 ? 1.636 3.453 2.643 1 78.94 597 GLU B C 1
ATOM 9199 O O . GLU B 1 597 ? 1.139 2.545 3.311 1 78.94 597 GLU B O 1
ATOM 9204 N N . ARG B 1 598 ? 2.492 4.383 3.092 1 81.31 598 ARG B N 1
ATOM 9205 C CA . ARG B 1 598 ? 2.977 4.332 4.469 1 81.31 598 ARG B CA 1
ATOM 9206 C C . ARG B 1 598 ? 1.861 4.664 5.453 1 81.31 598 ARG B C 1
ATOM 9208 O O . ARG B 1 598 ? 1.041 5.547 5.195 1 81.31 598 ARG B O 1
ATOM 9215 N N . LYS B 1 599 ? 1.743 3.824 6.43 1 63.03 599 LYS B N 1
ATOM 9216 C CA . LYS B 1 599 ? 0.86 4.148 7.547 1 63.03 599 LYS B CA 1
ATOM 9217 C C . LYS B 1 599 ? 1.648 4.305 8.844 1 63.03 599 LYS B C 1
ATOM 9219 O O . LYS B 1 599 ? 2.686 3.664 9.031 1 63.03 599 LYS B O 1
ATOM 9224 N N . ILE B 1 600 ? 1.231 5.203 9.555 1 55 600 ILE B N 1
ATOM 9225 C CA . ILE B 1 600 ? 1.908 5.484 10.812 1 55 600 ILE B CA 1
ATOM 9226 C C . ILE B 1 600 ? 2.078 4.191 11.609 1 55 600 ILE B C 1
ATOM 9228 O O . ILE B 1 600 ? 1.194 3.33 11.594 1 55 600 ILE B O 1
ATOM 9232 N N . TYR B 1 601 ? 3.283 3.803 11.898 1 51.03 601 TYR B N 1
ATOM 9233 C CA . TYR B 1 601 ? 3.494 2.666 12.789 1 51.03 601 TYR B CA 1
ATOM 9234 C C . TYR B 1 601 ? 4.402 3.043 13.953 1 51.03 601 TYR B C 1
ATOM 9236 O O . TYR B 1 601 ? 5.133 4.035 13.883 1 51.03 601 TYR B O 1
ATOM 9244 N N . PHE B 1 602 ? 4.027 2.605 15.164 1 46.81 602 PHE B N 1
ATOM 9245 C CA . PHE B 1 602 ? 4.863 2.834 16.344 1 46.81 602 PHE B CA 1
ATOM 9246 C C . PHE B 1 602 ? 5.609 1.563 16.719 1 46.81 602 PHE B C 1
ATOM 9248 O O . PHE B 1 602 ? 5.129 0.455 16.469 1 46.81 602 PHE B O 1
#

Radius of gyration: 37.19 Å; Cα contacts (8 Å, |Δi|>4): 2733; chains: 2; bounding box: 92×133×147 Å

Nearest PDB structures (foldseek):
  4y23-assembly1_A  TM=8.724E-01  e=1.979E-38  Bacillus licheniformis
  4gg2-assembly1_A  TM=9.390E-01  e=1.698E-28  Homo sapiens
  2i3o-assembly2_D  TM=8.199E-01  e=9.494E-31  Thermoplasma acidophilum
  2i3o-assembly2_C  TM=8.427E-01  e=7.559E-30  Thermoplasma acidophilum
  6xpc-assembly1_B  TM=9.546E-01  e=1.223E-12  Homo sapiens

Solvent-accessible surface area (backbone atoms only — not comparable to full-atom values): 60352 Å² total; per-residue (Å²): 140,83,88,80,84,73,84,83,85,84,86,87,78,87,78,81,85,84,84,83,80,71,85,77,81,81,74,71,76,77,69,74,77,68,54,64,65,59,54,50,50,47,50,49,49,49,47,50,49,50,50,51,49,50,50,49,52,50,51,56,60,62,39,49,36,26,51,68,29,79,36,36,27,72,43,60,36,66,83,73,66,32,44,34,23,21,65,46,50,70,25,19,49,53,16,46,53,32,47,77,74,65,31,31,33,55,38,17,48,48,28,20,47,51,28,38,24,70,68,34,47,32,15,20,35,71,25,9,15,26,41,35,32,37,39,39,42,88,79,64,44,53,44,21,38,43,4,55,35,25,33,25,74,68,47,42,57,69,59,67,68,45,82,63,90,35,35,43,33,48,18,41,27,44,53,20,24,52,52,36,48,48,57,48,38,76,73,52,39,64,55,62,72,42,66,45,40,47,67,35,33,47,35,22,56,76,29,46,60,39,45,47,50,50,50,48,50,50,53,52,34,38,76,70,74,43,60,55,46,76,35,67,65,50,22,74,45,46,26,41,98,84,49,43,66,44,57,47,8,29,73,32,47,36,57,49,32,21,51,42,49,49,45,31,40,75,56,36,59,48,39,63,23,31,66,71,51,12,46,50,51,22,50,56,40,36,75,49,51,17,55,52,41,46,65,46,42,52,66,59,72,57,49,76,47,61,47,38,76,36,82,55,83,69,34,32,43,39,26,40,38,70,26,37,20,19,40,45,36,45,24,29,50,43,32,48,52,76,66,66,58,31,48,69,38,59,69,39,72,68,39,30,43,51,45,49,53,48,53,52,49,36,43,39,49,31,57,37,51,55,74,76,49,19,26,58,92,76,30,84,64,37,67,57,52,48,53,44,45,53,30,68,68,50,26,52,54,53,49,72,65,54,57,90,62,43,69,76,60,50,69,77,48,25,92,68,85,78,87,81,67,58,43,24,37,36,30,41,16,30,36,28,62,82,50,21,30,28,14,31,29,31,23,13,27,35,70,35,23,35,70,46,52,40,84,81,39,48,42,48,32,11,23,49,52,57,40,33,32,90,84,36,82,53,30,43,68,40,54,59,41,42,49,50,43,36,53,39,21,25,36,28,24,33,89,85,56,46,59,36,35,27,31,29,31,15,40,16,72,35,19,32,58,42,49,44,51,36,47,42,28,39,76,39,35,65,36,53,65,63,59,30,70,64,49,68,53,60,48,63,73,46,75,64,73,40,40,32,29,25,76,49,37,53,44,65,50,52,51,44,42,29,74,63,27,58,48,45,73,46,76,41,91,34,61,71,41,36,40,12,31,33,36,28,42,90,84,82,56,46,44,41,28,42,18,37,57,63,33,74,33,90,139,78,86,76,86,79,89,78,80,88,87,86,86,84,85,75,80,77,83,82,77,77,81,83,78,78,74,70,75,80,68,70,82,70,55,64,66,62,53,51,52,48,50,48,50,50,47,50,49,50,50,49,49,50,51,49,52,52,52,56,60,62,44,45,39,27,54,69,31,78,37,37,28,70,45,62,37,66,81,72,68,32,42,36,21,22,65,46,49,72,26,18,49,53,15,46,54,31,46,77,73,65,30,30,31,54,36,18,46,49,29,20,48,52,30,38,24,69,68,34,45,33,15,19,33,72,25,8,15,28,40,36,32,36,38,39,44,88,80,66,45,54,43,22,38,43,6,55,33,24,33,26,74,66,47,43,58,69,59,65,66,44,82,62,88,35,35,43,33,48,18,41,27,42,55,20,26,51,51,36,48,50,57,48,37,77,74,53,40,65,56,62,71,43,66,45,41,47,66,36,33,47,35,21,56,76,29,46,59,38,44,49,52,51,49,47,50,51,53,52,35,38,76,70,73,42,61,56,46,75,36,68,64,50,22,74,44,46,26,42,98,83,49,41,66,42,58,48,8,30,73,33,47,35,57,48,32,21,52,41,49,49,43,31,39,74,56,36,58,47,39,64,22,32,66,71,53,13,46,50,51,21,48,56,40,37,75,48,53,17,54,50,41,46,64,45,43,52,66,61,72,57,48,74,47,61,47,39,76,38,80,56,82,70,35,32,43,39,26,40,39,67,27,38,22,20,40,46,36,45,25,28,50,43,32,49,51,75,67,66,59,31,50,68,39,58,69,39,71,68,39,31,42,51,46,50,51,47,52,51,48,37,42,37,49,31,55,38,52,54,75,76,48,20,25,57,91,79,30,84,63,38,66,59,51,47,53,45,44,52,29,69,66,50,25,52,54,52,48,72,66,56,56,90,62,44,68,75,60,49,70,76,48,25,92,68,85,79,87,80,66,57,42,26,36,36,29,40,16,29,35,28,61,82,50,21,29,28,12,31,28,31,24,13,26,35,68,35,22,35,71,44,52,41,85,83,40,48,43,49,32,12,23,49,52,57,38,32,30,89,84,38,83,53,30,44,67,38,54,60,40,41,50,49,42,35,54,41,21,23,38,29,24,33,87,85,55,47,59,37,36,27,33,28,31,16,41,16,72,35,19,33,57,42,50,42,51,37,48,42,27,40,76,39,34,64,36,51,65,63,58,30,72,64,51,67,53,61,46,62,72,47,77,64,75,41,40,30,30,25,77,48,38,52,43,65,49,52,50,44,43,28,74,64,28,59,47,45,75,44,76,42,92,34,61,70,42,36,40,14,30,34,34,30,41,89,84,82,56,45,42,42,29,42,18,37,56,64,34,76,35,94

InterPro domains:
  IPR000101 Gamma-glutamyltranspeptidase [PTHR11686] (45-599)
  IPR029055 Nucleophile aminohydrolases, N-terminal [SSF56235] (76-599)
  IPR043137 Gamma-glutamyltranspeptidase, small subunit, C-terminal domain [G3DSA:3.60.20.40] (420-601)
  IPR043138 Gamma-glutamyltranspeptidase, large subunit [G3DSA:1.10.246.130] (307-418)

Foldseek 3Di:
DDDDDDDDDDDDDDDDDDDDPPPDDPPPDPPPPPDPVVVVVVVVVVVVVVVVVVVVVVVVVLPPFPQQAFACWFQQDWPQQWFKWWRHVVLRVLLSVCVVVVKDQLLSVLLSLLQCCVQQVQWFHQQFFKWKWWADLVVLAIKIKGQGFFQAQPQDLVNCPDDDQLNLLALFGQHRHQLSSVVSCVVRTDDQLLVSLVVSLCCQAVWDWHGRQLVSQQVVVVVVVHHLLPPPLSQVFQNDPVSHGDDGGDTTHHNLQSVLSNQCSVPNLCSCLNDDNVQQVQVQSVVSPYDHDSVSSNPDHIDMDRADWADLDQKIKGWHAPLEQALLLLLLSLLLSVVQAELVCVVDLVSVLLSVLQSQLSSLLSLQLNLVTFFPVPDPPSVVSSCLSRDSVNSVVSNVLRDSFADDALVSRHPDDDDFQFARKIWMWIARSVQMIMTMMGGLTGGLASSDADPNRRRRHGSQSNRADPVRPRRRHHGGTGGHFHWIFIWMAGPVSGTFKTKFWGAGNLGSSLRSQLCCCVPRNPDDSVVSLPAWDWDANSVVQAIETEPPHDVVSVVCCCPGHNHHYYYDSFGGIFMWMWGQDPPPRRITTTGRSGHTTD/DDDDDDDDDYDYDDDPDPDDPPPDPPPPDPPDPPDPVVVVVVVVVVVVVVVVVVVVVVVVVLPPQPQQAFAQWFQQDWPQQWFKWWRHVVLRVLLSVCVVVVKDQLLSVLLSLLQCCVQQVQWFHQQFFKWKWWADLVVLAIKIKGQGFFQAQPQDLVNCPDDDQLNLLALFGQHRHQLSSVVSCVVRTDDQLLVSLVVSLCCQAVWDWHGRQLVQQQVVVVVVVHHLLPPPLSQVFQNDPVSHGDDGGDTTHHNLQSVLSNQCSVPNLCSCLNDDNVQQVQVQSVVSPYDHDSVSSNPDHIDMDRADWADLDQKIKGWHAPLEQALLLLLLSLLVSVVQAELVCVVDLVSVLLSVLQSQLSSLLSLQLNLVTFFPVPDPPSVVSSCLSRDNVNSVVSNVLRDSFADDALVSRHPDDDDFQFARKIWMWIARSVQMIMTMMGGLTGGLASSDADPNRRRRHGSQSNRADPVRPRRRHHGGTGGHFHWIFIWMAGPVSGTFKTKFWGAGNLGSSLRSQLCCCVPRNPDDSVVSLPAWDWDANSVVQAIETEPPHDPVSVVCCCPGHNHHYYYDSFGGIWMWMWGQDPPPRRITTTGRSGHTID

pLDDT: mean 86.54, std 22.62, range [13.98, 98.94]

Organism: Mizuhopecten yessoensis (NCBI:txid6573)